Protein AF-0000000085124457 (afdb_homodimer)

Foldseek 3Di:
DADPLNVLQVLLLVLVVLVLLLLVLVLLLLVVVLVDDFPDQLNDNQLSLLSNLQSLQLGNLVLLLLCLVVLQLVVVVQDDPLLVVLLVVLSVLSVVLNVQQNVQSSNPQFPPADRHTHDLVSLVSNLVSLVSSLVSLVRRQVSDPDRDPVSVVVSVVSVCVSVLSSQQSDPPRHCRVVPVVDDALLNVLVVLLVCLVSLVSLLCSQFDDGADAPPVVLSVVLVVVSVVQVVCCVPPHGDDLVSSLVSLVSSVSVVVRSVVSLVRGDGDDLLSVLQVLLVVLSVQLSVVSNVCSPPVCVLLPPPALLCCLNPVLSNSSNSRSSSLSNCCVSHVLSPDVLLVCQQVQLSVLLSVLSNVLSCVVSVNDPDDNSVSSVSNSVSSVSNSVSSCSSDDCPPPADPLLVLLVVLLVCQQVVLVCCLGPVSPVQVVVPFDDDPDCVNVVSVVSNVLNVLSVVLNVPVVCNQVSVVVSLVVLQVQLVVLVVCPVVVVGHVVSPVSSVVSNVSSVVCVVPPDDDDDDDDD/DADPLNVLQVLLLVLVVLVLLLLVLVLLLLVVVLVDDFPFQLNDNQLSLLSNLQSLQLGNLVLLLLCLVVLLLVVVVQDDPLLVVLLVVLSVLSVVLNVQQNVQSSNPQFPPADRHTGDLVSLVSNLVSLVSSLVSLVRRQVRDPDRDPVSVVVNVCSVCVSVLSSQQSDPPRHCRVVPVVDDALLNLLVVLLVCLVSLVSLLCSFFDDGADAPPVVLSVVLVVVSVVQVVCCVPPHGDDLVSSLVSLVSSVSVVVRSVVSLVRGDGDDLLSVLQVLLVVLSVQLSVVSNVCSPVVCVLLPPPALLCCLNPVLSNSSNSVSSSLSNCCVSHVLSPDVLLVCQQVQLSVLLSVLSNVLSCCVSVNDPDDNSVSSVSNSVSSVSNSVSSCSSDDCPPPDDPLLVLLVVLLVCQQVVLVCCLGPVSPVQVVVPFDDDPDCVNVVSVVSNVLSVLSVVLNVPVVCNQVSVVVSLVVLQVQLVVLVVCPVVVVGHVVSVVSSVVSNVSSVVCVVPPDDDDDDDDD

Nearest PDB structures (foldseek):
  8snh-assembly1_E  TM=7.209E-01  e=6.361E-06  Pseudomonas aeruginosa
  3mk7-assembly3_G  TM=6.922E-01  e=1.191E-04  Stutzerimonas stutzeri
  4gp5-assembly1_A  TM=6.701E-01  e=1.174E-03  Thermus thermophilus HB8
  4g7s-assembly1_A  TM=6.364E-01  e=7.548E-04  Thermus thermophilus HB8
  4faa-assembly1_A  TM=6.433E-01  e=1.041E-03  Thermus thermophilus HB8

Radius of gyration: 37.59 Å; Cα contacts (8 Å, |Δi|>4): 1380; chains: 2; bounding box: 58×118×83 Å

pLDDT: mean 90.74, std 9.69, range [40.03, 98.62]

Sequence (1040 aa):
MLSFNTFVNRQFKISLIFLFLALFFGILYSINLLGYSINSTTLLPSNIRSLHISLILYGFVPLMLSYLPFLIINKDGVQSEKGLHYLNLYTIFWYIFLVFMISSLLFGNTRGLAFYDFPYELNFILAIAGVFYIIALYKYIKAYEIIPLWIKVCLWVVVIAPFALLILMNPVIGQVESTISGPHGDNTLGMSLALIPIYYLIIKLLNVGTFKARWNILWIIPTIFYFGSVLYRTFVGHLTYDQEWFFQWLTFLYIPILYRWYKDAQIETFAQKALLISILAFLFVDVEGNILFIPEFRWLFHRNDLIVAHAHVAMGIGVFFMVIAMFVSYVKELKKLSFYILYLSGLLGIFTVLSISGFIEANVIHGNIDFLWALRSMFGVLTFSSLFTFISCKFELTNLQKYNLFGVLADGLGGVFLILLASFIYPLLGFSFTGTYEYIVFAFVSTTGIIHYFALRYKEHEQILTKITVTTRVIISSVFFALFYNKTLGIEALMISLFDVTFASIFLLFFYKENFLCQKMLSFNTFVNRQFKISLIFLFLALFFGILYSINLLGYSINSTTLLPSNIRSLHISLILYGFVPLMLSYLPFLIINKDGVQSEKGLHYLNLYTIFWYIFLVFMISSLLFGNTRGLAFYDFPYELNFILAIAGVFYIIALYKYIKAYEIIPLWIKVCLWVVVIAPFALLILMNPVIGQVESTISGPHGDNTLGMSLALIPIYYLIIKLLNVGTFKARWNILWIIPTIFYFGSVLYRTFVGHLTYDQEWFFQWLTFLYIPILYRWYKDAQIETFAQKALLISILAFLFVDVEGNILFIPEFRWLFHRNDLIVAHAHVAMGIGVFFMVIAMFVSYVKELKKLSFYILYLSGLLGIFTVLSISGFIEANVIHGNIDFLWALRSMFGVLTFSSLFTFISCKFELTNLQKYNLFGVLADGLGGVFLILLASFIYPLLGFSFTGTYEYIVFAFVSTTGIIHYFALRYKEHEQILTKITVTTRVIISSVFFALFYNKTLGIEALMISLFDVTFASIFLLFFYKENFLCQK

InterPro domains:
  IPR036927 Cytochrome c oxidase-like, subunit I superfamily [G3DSA:1.20.210.10] (5-396)
  IPR036927 Cytochrome c oxidase-like, subunit I superfamily [SSF81442] (12-396)

Solvent-accessible surface area (backbone atoms only — not comparable to full-atom values): 53038 Å² total; per-residue (Å²): 105,43,34,71,61,56,46,51,36,49,52,50,58,58,35,44,52,38,42,51,48,19,47,50,31,40,39,53,34,46,41,36,74,74,70,52,76,63,78,20,79,34,50,32,64,69,25,28,46,49,41,19,52,38,25,56,64,61,27,32,52,49,54,57,48,67,43,50,68,58,53,40,42,44,71,74,67,54,75,42,62,68,16,51,51,28,41,48,49,17,51,50,33,44,50,51,33,49,50,33,45,52,36,18,21,35,55,59,31,59,69,82,45,93,81,62,26,51,60,61,76,52,48,55,41,44,27,51,17,39,50,28,42,46,51,14,49,50,45,42,52,69,59,42,90,70,78,52,69,70,56,60,59,48,49,59,57,54,65,44,41,38,58,48,48,57,48,37,56,26,82,84,80,13,53,58,69,55,54,74,79,54,83,62,68,64,46,61,41,50,54,52,55,61,45,49,63,51,51,52,51,49,48,46,55,52,22,68,73,86,74,77,87,68,66,60,64,42,58,49,51,46,50,54,50,49,54,47,48,54,50,37,47,71,74,73,40,82,77,49,71,68,54,27,48,51,49,44,55,43,55,59,38,48,53,60,40,53,50,49,54,56,68,72,44,51,49,58,68,63,34,40,52,29,38,47,53,14,51,52,27,45,50,49,36,53,51,50,56,48,46,51,67,36,74,90,48,28,70,58,50,61,92,43,39,29,40,49,20,50,48,49,48,27,44,48,50,12,55,46,24,47,43,49,29,72,40,36,88,55,31,76,66,62,72,38,64,66,38,54,52,32,34,47,51,10,51,50,44,30,33,50,34,28,38,53,40,11,36,31,75,54,64,74,43,86,76,64,56,67,60,35,49,52,50,31,37,52,20,42,52,41,30,53,55,25,62,56,66,73,59,80,84,76,78,82,65,53,72,67,43,47,53,26,49,49,35,22,51,57,26,21,50,38,14,52,48,40,57,47,37,35,72,40,49,30,56,74,74,70,42,88,77,86,77,52,46,55,50,55,41,24,48,51,36,22,42,50,5,49,40,23,45,46,23,62,71,37,67,94,45,22,66,63,38,48,49,50,49,34,54,43,26,48,56,48,19,20,47,29,40,20,34,25,75,54,63,69,40,57,70,67,29,43,53,50,16,53,50,30,44,51,56,33,48,50,42,56,74,72,64,61,70,76,61,59,40,69,87,129,104,45,34,72,61,57,46,50,37,49,52,50,58,58,35,44,52,38,42,51,48,21,47,51,29,41,39,51,34,45,42,36,76,74,70,50,76,61,81,20,78,35,50,33,63,69,26,29,45,49,42,18,52,41,25,55,66,60,26,33,52,50,54,58,49,67,43,51,66,60,54,40,40,45,71,73,66,54,75,43,63,68,17,48,51,28,42,48,50,15,52,50,33,42,50,51,34,49,50,35,45,51,35,19,22,35,55,58,32,60,69,82,46,93,82,63,26,52,61,62,74,53,47,56,42,43,27,53,16,40,51,28,41,46,53,13,48,50,46,43,52,68,61,43,92,71,77,52,69,70,54,57,58,48,48,59,55,52,67,46,41,37,57,48,49,58,47,38,58,26,82,83,80,12,53,58,70,54,53,75,78,55,83,62,69,63,47,61,42,51,55,52,55,62,45,49,62,51,51,49,51,49,49,47,56,52,22,71,72,87,74,79,88,70,66,60,63,42,58,49,52,46,48,53,52,50,53,47,49,53,49,39,47,73,75,73,40,83,78,50,72,68,53,28,49,51,48,44,56,43,54,59,37,49,54,61,40,53,50,50,56,57,68,73,43,52,51,58,66,66,34,40,52,30,39,47,52,13,52,51,27,46,49,48,38,55,53,49,57,48,48,52,66,36,74,90,47,28,70,58,48,62,92,42,40,30,41,48,20,48,48,50,47,28,45,47,49,13,55,47,23,48,42,50,29,72,41,36,89,54,32,75,64,62,72,39,66,69,38,53,52,32,34,47,51,11,51,50,44,29,34,49,35,27,38,53,40,11,36,32,75,55,65,74,45,89,75,62,55,68,58,36,50,52,50,31,38,53,19,41,50,40,29,53,54,25,61,56,66,73,59,81,84,77,80,82,64,53,72,69,44,48,54,26,50,49,36,24,51,57,27,22,50,38,13,52,46,41,57,48,37,36,73,39,49,30,57,74,74,70,42,89,75,86,76,52,48,56,51,56,42,25,48,50,37,21,43,50,6,48,41,23,45,47,23,63,71,36,67,94,44,23,68,64,38,48,48,49,50,34,54,42,26,49,54,48,19,19,48,29,40,20,35,27,74,54,63,67,39,57,69,68,27,44,51,52,16,53,50,30,44,49,57,33,47,50,42,55,75,72,61,60,71,77,61,58,40,72,86,128

Secondary structure (DSSP, 8-state):
-B-HHHHHHHHHHHHHHHHHHHHHHHHHHHHHHTT-----SS--HHHHHHHHHHHHHHSHHHHHHTTHHHHHHHHTT---HHHHHHHHHHHHHHHHHHHHHHHHHHTT-----SS--S-TTHHHHHHHHHHHHHHHHHHHHTT-SS--HHHHHHHHHHHHHHHHHHHHT-TTT-SGGGGGG---TTHHHHHHHHHHHHHHHHHHHHSSS------THHHHHHHHHHHHHHHHHHHT-PPPHHHHHHHHHGGGGHHHHHHHHHHH----HHHHHHHHHHHHHHHHHHHHHHHTTSHHHHGGGSSSHHHIIIIIIHHHHHHHHHHHHHHTTT-GGGG-HHHHHHHHHHHHHHHHHHHHHHHHHTTSS---HHHHHHHHHHHHHHHHHGGGGG--------HHHHHHHHHIIIIIIHHHHHHHHHHHHHHHHT----SSHHHHHHHHHHHHHHHHHHHHH-GGGHHHHHHHHHHHHHHHHHHHHHHHHTTSS-HHHHHHHHHHHHHHHHHHHHT----B----/-B-HHHHHHHHHHHHHHHHHHHHHHHHHHHHHHTT-----SS--HHHHHHHHHHHHHHSHHHHHHTTHHHHHHHHTT---HHHHHHHHHHHHHHHHHHHHHHHHHHTT-----SS--S-TTHHHHHHHHHHHHHHHHHHHHTT-SS--HHHHHHHHHHHHHHHHHHHHT-TTT-SGGGGGG---TTHHHHHHHHHHHHHHHHHHHHSSS------THHHHHHHHHHHHHHHHHHHT-PPPHHHHHHHHHGGGGHHHHHHHHHHH----HHHHHHHHHHHHHHHHHHHHHHHTTSHHHHGGGSSSHHHIIIIIIHHHHHHHHHHHHHHTTT-GGGG-HHHHHHHHHHHHHHHHHHHHHHHHHTTSS---HHHHHHHHHHHHHHHHHGGGGG--------HHHHHHHHHIIIIIIHHHHHHHHHHHHHHHHT----SSHHHHHHHHHHHHHHHHHHHHH-GGGHHHHHHHHHHHHHHHHHHHHHHHHTTSS-HHHHHHHHHHHHHHHHHHHHT----B----

Structure (mmCIF, N/CA/C/O backbone):
data_AF-0000000085124457-model_v1
#
loop_
_entity.id
_entity.type
_entity.pdbx_description
1 polymer 'Cytochrome c oxidase subunit I'
#
loop_
_atom_site.group_PDB
_atom_site.id
_atom_site.type_symbol
_atom_site.label_atom_id
_atom_site.label_alt_id
_atom_site.label_comp_id
_atom_site.label_asym_id
_atom_site.label_entity_id
_atom_site.label_seq_id
_atom_site.pdbx_PDB_ins_code
_atom_site.Cartn_x
_atom_site.Cartn_y
_atom_site.Cartn_z
_atom_site.occupancy
_atom_site.B_iso_or_equiv
_atom_site.auth_seq_id
_atom_site.auth_comp_id
_atom_site.auth_asym_id
_atom_site.auth_atom_id
_atom_site.pdbx_PDB_model_num
ATOM 1 N N . MET A 1 1 ? -24.641 11.625 5.164 1 53.12 1 MET A N 1
ATOM 2 C CA . MET A 1 1 ? -24.688 13 4.668 1 53.12 1 MET A CA 1
ATOM 3 C C . MET A 1 1 ? -24.062 13.961 5.668 1 53.12 1 MET A C 1
ATOM 5 O O . MET A 1 1 ? -24.312 13.867 6.871 1 53.12 1 MET A O 1
ATOM 9 N N . LEU A 1 2 ? -23 14.68 5.23 1 69.75 2 LEU A N 1
ATOM 10 C CA . LEU A 1 2 ? -22.188 15.461 6.152 1 69.75 2 LEU A CA 1
ATOM 11 C C . LEU A 1 2 ? -22.719 16.875 6.285 1 69.75 2 LEU A C 1
ATOM 13 O O . LEU A 1 2 ? -22.844 17.594 5.289 1 69.75 2 LEU A O 1
ATOM 17 N N . SER A 1 3 ? -23.391 17.219 7.418 1 86.25 3 SER A N 1
ATOM 18 C CA . SER A 1 3 ? -23.766 18.594 7.75 1 86.25 3 SER A CA 1
ATOM 19 C C . SER A 1 3 ? -22.531 19.453 8.008 1 86.25 3 SER A C 1
ATOM 21 O O . SER A 1 3 ? -21.422 18.922 8.156 1 86.25 3 SER A O 1
ATOM 23 N N . PHE A 1 4 ? -22.688 20.75 7.906 1 92.19 4 PHE A N 1
ATOM 24 C CA . PHE A 1 4 ? -21.594 21.672 8.164 1 92.19 4 PHE A CA 1
ATOM 25 C C . PHE A 1 4 ? -20.969 21.422 9.539 1 92.19 4 PHE A C 1
ATOM 27 O O . PHE A 1 4 ? -19.75 21.375 9.68 1 92.19 4 PHE A O 1
ATOM 34 N N . ASN A 1 5 ? -21.797 21.172 10.484 1 91.81 5 ASN A N 1
ATOM 35 C CA . ASN A 1 5 ? -21.328 20.953 11.844 1 91.81 5 ASN A CA 1
ATOM 36 C C . ASN A 1 5 ? -20.484 19.688 11.953 1 91.81 5 ASN A C 1
ATOM 38 O O . ASN A 1 5 ? -19.438 19.672 12.602 1 91.81 5 ASN A O 1
ATOM 42 N N . THR A 1 6 ? -20.953 18.703 11.312 1 91.94 6 THR A N 1
ATOM 43 C CA . THR A 1 6 ? -20.219 17.438 11.336 1 91.94 6 THR A CA 1
ATOM 44 C C . THR A 1 6 ? -18.906 17.562 10.555 1 91.94 6 THR A C 1
ATOM 46 O O . THR A 1 6 ? -17.906 16.969 10.914 1 91.94 6 THR A O 1
ATOM 49 N N . PHE A 1 7 ? -18.969 18.297 9.5 1 93.56 7 PHE A N 1
ATOM 50 C CA . PHE A 1 7 ? -17.797 18.562 8.688 1 93.56 7 PHE A CA 1
ATOM 51 C C . PHE A 1 7 ? -16.719 19.281 9.5 1 93.56 7 PHE A C 1
ATOM 53 O O . PHE A 1 7 ? -15.562 18.859 9.523 1 93.56 7 PHE A O 1
ATOM 60 N N . VAL A 1 8 ? -17.094 20.297 10.18 1 95.56 8 VAL A N 1
ATOM 61 C CA . VAL A 1 8 ? -16.172 21.125 10.953 1 95.56 8 VAL A CA 1
ATOM 62 C C . VAL A 1 8 ? -15.602 20.297 12.102 1 95.56 8 VAL A C 1
ATOM 64 O O . VAL A 1 8 ? -14.398 20.359 12.375 1 95.56 8 VAL A O 1
ATOM 67 N N . ASN A 1 9 ? -16.422 19.562 12.758 1 94.81 9 ASN A N 1
ATOM 68 C CA . ASN A 1 9 ? -15.961 18.719 13.859 1 94.81 9 ASN A CA 1
ATOM 69 C C . ASN A 1 9 ? -14.922 17.703 13.383 1 94.81 9 ASN A C 1
ATOM 71 O O . ASN A 1 9 ? -13.906 17.5 14.047 1 94.81 9 ASN A O 1
ATOM 75 N N . ARG A 1 10 ? -15.18 17.172 12.242 1 92.81 10 ARG A N 1
ATOM 76 C CA . ARG A 1 10 ? -14.273 16.172 11.68 1 92.81 10 ARG A CA 1
ATOM 77 C C . ARG A 1 10 ? -12.938 16.812 11.297 1 92.81 10 ARG A C 1
ATOM 79 O O . ARG A 1 10 ? -11.875 16.266 11.617 1 92.81 10 ARG A O 1
ATOM 86 N N . GLN A 1 11 ? -13.008 17.891 10.641 1 95.94 11 GLN A N 1
ATOM 87 C CA . GLN A 1 11 ? -11.781 18.547 10.188 1 95.94 11 GLN A CA 1
ATOM 88 C C . GLN A 1 11 ? -10.969 19.062 11.367 1 95.94 11 GLN A C 1
ATOM 90 O O . GLN A 1 11 ? -9.734 19.078 11.328 1 95.94 11 GLN A O 1
ATOM 95 N N . PHE A 1 12 ? -11.656 19.484 12.406 1 96.56 12 PHE A N 1
ATOM 96 C CA . PHE A 1 12 ? -10.961 19.906 13.617 1 96.56 12 PHE A CA 1
ATOM 97 C C . PHE A 1 12 ? -10.164 18.75 14.211 1 96.56 12 PHE A C 1
ATOM 99 O O . PHE A 1 12 ? -8.992 18.906 14.555 1 96.56 12 PHE A O 1
ATOM 106 N N . LYS A 1 13 ? -10.75 17.672 14.258 1 93.81 13 LYS A N 1
ATOM 107 C CA . LYS A 1 13 ? -10.102 16.5 14.852 1 93.81 13 LYS A CA 1
ATOM 108 C C . LYS A 1 13 ? -8.945 16.016 13.992 1 93.81 13 LYS A C 1
ATOM 110 O O . LYS A 1 13 ? -7.898 15.625 14.516 1 93.81 13 LYS A O 1
ATOM 115 N N . ILE A 1 14 ? -9.086 16.062 12.719 1 93.94 14 ILE A N 1
ATOM 116 C CA . ILE A 1 14 ? -8 15.68 11.82 1 93.94 14 ILE A CA 1
ATOM 117 C C . ILE A 1 14 ? -6.844 16.656 11.961 1 93.94 14 ILE A C 1
ATOM 119 O O . ILE A 1 14 ? -5.68 16.25 12.023 1 93.94 14 ILE A O 1
ATOM 123 N N . SER A 1 15 ? -7.18 17.859 12.07 1 96.69 15 SER A N 1
ATOM 124 C CA . SER A 1 15 ? -6.16 18.891 12.156 1 96.69 15 SER A CA 1
ATOM 125 C C . SER A 1 15 ? -5.391 18.812 13.477 1 96.69 15 SER A C 1
ATOM 127 O O . SER A 1 15 ? -4.262 19.297 13.57 1 96.69 15 SER A O 1
ATOM 129 N N . LEU A 1 16 ? -5.965 18.203 14.461 1 96.38 16 LEU A N 1
ATOM 130 C CA . LEU A 1 16 ? -5.297 18.031 15.742 1 96.38 16 LEU A CA 1
ATOM 131 C C . LEU A 1 16 ? -4.039 17.188 15.602 1 96.38 16 LEU A C 1
ATOM 133 O O . LEU A 1 16 ? -3.111 17.297 16.406 1 96.38 16 LEU A O 1
ATOM 137 N N . ILE A 1 17 ? -3.988 16.453 14.555 1 95.31 17 ILE A N 1
ATOM 138 C CA . ILE A 1 17 ? -2.811 15.625 14.297 1 95.31 17 ILE A CA 1
ATOM 139 C C . ILE A 1 17 ? -1.599 16.516 14.055 1 95.31 17 ILE A C 1
ATOM 141 O O . ILE A 1 17 ? -0.495 16.219 14.516 1 95.31 17 ILE A O 1
ATOM 145 N N . PHE A 1 18 ? -1.811 17.562 13.398 1 97.5 18 PHE A N 1
ATOM 146 C CA . PHE A 1 18 ? -0.708 18.453 13.07 1 97.5 18 PHE A CA 1
ATOM 147 C C . PHE A 1 18 ? -0.286 19.266 14.289 1 97.5 18 PHE A C 1
ATOM 149 O O . PHE A 1 18 ? 0.886 19.625 14.43 1 97.5 18 PHE A O 1
ATOM 156 N N . LEU A 1 19 ? -1.251 19.516 15.172 1 97.44 19 LEU A N 1
ATOM 157 C CA . LEU A 1 19 ? -0.875 20.125 16.453 1 97.44 19 LEU A CA 1
ATOM 158 C C . LEU A 1 19 ? -0.074 19.141 17.297 1 97.44 19 LEU A C 1
ATOM 160 O O . LEU A 1 19 ? 0.899 19.531 17.953 1 97.44 19 LEU A O 1
ATOM 164 N N . PHE A 1 20 ? -0.492 17.953 17.266 1 97.12 20 PHE A N 1
ATOM 165 C CA . PHE A 1 20 ? 0.215 16.891 17.969 1 97.12 20 PHE A CA 1
ATOM 166 C C . PHE A 1 20 ? 1.663 16.797 17.5 1 97.12 20 PHE A C 1
ATOM 168 O O . PHE A 1 20 ? 2.584 16.766 18.328 1 97.12 20 PHE A O 1
ATOM 175 N N . LEU A 1 21 ? 1.821 16.844 16.25 1 97.69 21 LEU A N 1
ATOM 176 C CA . LEU A 1 21 ? 3.162 16.734 15.68 1 97.69 21 LEU A CA 1
ATOM 177 C C . LEU A 1 21 ? 3.988 17.969 16.016 1 97.69 21 LEU A C 1
ATOM 179 O O . LEU A 1 21 ? 5.176 17.859 16.328 1 97.69 21 LEU A O 1
ATOM 183 N N . ALA A 1 22 ? 3.369 19.094 15.969 1 97.62 22 ALA A N 1
ATOM 184 C CA . ALA A 1 22 ? 4.062 20.344 16.297 1 97.62 22 ALA A CA 1
ATOM 185 C C . ALA A 1 22 ? 4.598 20.312 17.719 1 97.62 22 ALA A C 1
ATOM 187 O O . ALA A 1 22 ? 5.758 20.656 17.969 1 97.62 22 ALA A O 1
ATOM 188 N N . LEU A 1 23 ? 3.791 19.891 18.609 1 97.56 23 LEU A N 1
ATOM 189 C CA . LEU A 1 23 ? 4.199 19.828 20.016 1 97.56 23 LEU A CA 1
ATOM 190 C C . LEU A 1 23 ? 5.234 18.734 20.234 1 97.56 23 LEU A C 1
ATOM 192 O O . LEU A 1 23 ? 6.172 18.906 21.016 1 97.56 23 LEU A O 1
ATOM 196 N N . PHE A 1 24 ? 5.082 17.688 19.562 1 97.19 24 PHE A N 1
ATOM 197 C CA . PHE A 1 24 ? 6.027 16.578 19.672 1 97.19 24 PHE A CA 1
ATOM 198 C C . PHE A 1 24 ? 7.426 17.016 19.25 1 97.19 24 PHE A C 1
ATOM 200 O O . PHE A 1 24 ? 8.391 16.812 19.984 1 97.19 24 PHE A O 1
ATOM 207 N N . PHE A 1 25 ? 7.504 17.641 18.109 1 97.44 25 PHE A N 1
ATOM 208 C CA . PHE A 1 25 ? 8.805 18.094 17.625 1 97.44 25 PHE A CA 1
ATOM 209 C C . PHE A 1 25 ? 9.328 19.25 18.453 1 97.44 25 PHE A C 1
ATOM 211 O O . PHE A 1 25 ? 10.539 19.453 18.562 1 97.44 25 PHE A O 1
ATOM 218 N N . GLY A 1 26 ? 8.422 20.031 19.031 1 97 26 GLY A N 1
ATOM 219 C CA . GLY A 1 26 ? 8.844 21.062 19.953 1 97 26 GLY A CA 1
ATOM 220 C C . GLY A 1 26 ? 9.531 20.516 21.188 1 97 26 GLY A C 1
ATOM 221 O O . GLY A 1 26 ? 10.555 21.047 21.625 1 97 26 GLY A O 1
ATOM 222 N N . ILE A 1 27 ? 9 19.469 21.719 1 97.19 27 ILE A N 1
ATOM 223 C CA . ILE A 1 27 ? 9.586 18.828 22.875 1 97.19 27 ILE A CA 1
ATOM 224 C C . ILE A 1 27 ? 10.945 18.234 22.516 1 97.19 27 ILE A C 1
ATOM 226 O O . ILE A 1 27 ? 11.922 18.391 23.266 1 97.19 27 ILE A O 1
ATOM 230 N N . LEU A 1 28 ? 10.969 17.641 21.359 1 96.88 28 LEU A N 1
ATOM 231 C CA . LEU A 1 28 ? 12.227 17.047 20.906 1 96.88 28 LEU A CA 1
ATOM 232 C C . LEU A 1 28 ? 13.297 18.125 20.75 1 96.88 28 LEU A C 1
ATOM 234 O O . LEU A 1 28 ? 14.461 17.906 21.109 1 96.88 28 LEU A O 1
ATOM 238 N N . TYR A 1 29 ? 12.93 19.203 20.234 1 95.81 29 TYR A N 1
ATOM 239 C CA . TYR A 1 29 ? 13.875 20.297 20.062 1 95.81 29 TYR A CA 1
ATOM 240 C C . TYR A 1 29 ? 14.344 20.828 21.406 1 95.81 29 TYR A C 1
ATOM 242 O O . TYR A 1 29 ? 15.523 21.141 21.594 1 95.81 29 TYR A O 1
ATOM 250 N N . SER A 1 30 ? 13.422 20.938 22.312 1 96 30 SER A N 1
ATOM 251 C CA . SER A 1 30 ? 13.773 21.391 23.656 1 96 30 SER A CA 1
ATOM 252 C C . SER A 1 30 ? 14.781 20.453 24.312 1 96 30 SER A C 1
ATOM 254 O O . SER A 1 30 ? 15.711 20.906 24.984 1 96 30 SER A O 1
ATOM 256 N N . ILE A 1 31 ? 14.633 19.25 24.078 1 96 31 ILE A N 1
ATOM 257 C CA . ILE A 1 31 ? 15.547 18.25 24.625 1 96 31 ILE A CA 1
ATOM 258 C C . ILE A 1 31 ? 16.906 18.359 23.922 1 96 31 ILE A C 1
ATOM 260 O O . ILE A 1 31 ? 17.953 18.203 24.562 1 96 31 ILE A O 1
ATOM 264 N N . ASN A 1 32 ? 16.828 18.656 22.688 1 95.75 32 ASN A N 1
ATOM 265 C CA . ASN A 1 32 ? 18.078 18.859 21.938 1 95.75 32 ASN A CA 1
ATOM 266 C C . ASN A 1 32 ? 18.875 20.047 22.484 1 95.75 32 ASN A C 1
ATOM 268 O O . ASN A 1 32 ? 20.109 20 22.516 1 95.75 32 ASN A O 1
ATOM 272 N N . LEU A 1 33 ? 18.203 21.031 22.875 1 93.06 33 LEU A N 1
ATOM 273 C CA . LEU A 1 33 ? 18.859 22.203 23.406 1 93.06 33 LEU A CA 1
ATOM 274 C C . LEU A 1 33 ? 19.547 21.891 24.75 1 93.06 33 LEU A C 1
ATOM 276 O O . LEU A 1 33 ? 20.469 22.594 25.156 1 93.06 33 LEU A O 1
ATOM 280 N N . LEU A 1 34 ? 19.125 20.859 25.406 1 95.06 34 LEU A N 1
ATOM 281 C CA . LEU A 1 34 ? 19.734 20.406 26.656 1 95.06 34 LEU A CA 1
ATOM 282 C C . LEU A 1 34 ? 20.984 19.578 26.375 1 95.06 34 LEU A C 1
ATOM 284 O O . LEU A 1 34 ? 21.719 19.203 27.297 1 95.06 34 LEU A O 1
ATOM 288 N N . GLY A 1 35 ? 21.219 19.25 25.109 1 93.88 35 GLY A N 1
ATOM 289 C CA . GLY A 1 35 ? 22.422 18.531 24.734 1 93.88 35 GLY A CA 1
ATOM 290 C C . GLY A 1 35 ? 22.156 17.078 24.375 1 93.88 35 GLY A C 1
ATOM 291 O O . GLY A 1 35 ? 23.094 16.328 24.047 1 93.88 35 GLY A O 1
ATOM 292 N N . TYR A 1 36 ? 20.938 16.703 24.469 1 93.56 36 TYR A N 1
ATOM 293 C CA . TYR A 1 36 ? 20.594 15.32 24.156 1 93.56 36 TYR A CA 1
ATOM 294 C C . TYR A 1 36 ? 20.062 15.203 22.719 1 93.56 36 TYR A C 1
ATOM 296 O O . TYR A 1 36 ? 19.125 15.898 22.344 1 93.56 36 TYR A O 1
ATOM 304 N N . SER A 1 37 ? 20.75 14.492 21.875 1 92.5 37 SER A N 1
ATOM 305 C CA . SER A 1 37 ? 20.297 14.297 20.5 1 92.5 37 SER A CA 1
ATOM 306 C C . SER A 1 37 ? 20.578 12.875 20.031 1 92.5 37 SER A C 1
ATOM 308 O O . SER A 1 37 ? 21.531 12.234 20.484 1 92.5 37 SER A O 1
ATOM 310 N N . ILE A 1 38 ? 19.625 12.414 19.266 1 89.94 38 ILE A N 1
ATOM 311 C CA . ILE A 1 38 ? 19.828 11.125 18.625 1 89.94 38 ILE A CA 1
ATOM 312 C C . ILE A 1 38 ? 20.5 11.328 17.266 1 89.94 38 ILE A C 1
ATOM 314 O O . ILE A 1 38 ? 20.125 12.219 16.5 1 89.94 38 ILE A O 1
ATOM 318 N N . ASN A 1 39 ? 21.469 10.547 17.047 1 89.56 39 ASN A N 1
ATOM 319 C CA . ASN A 1 39 ? 22.219 10.672 15.789 1 89.56 39 ASN A CA 1
ATOM 320 C C . ASN A 1 39 ? 21.453 10.055 14.625 1 89.56 39 ASN A C 1
ATOM 322 O O . ASN A 1 39 ? 21.844 9 14.117 1 89.56 39 ASN A O 1
ATOM 326 N N . SER A 1 40 ? 20.406 10.664 14.25 1 93.62 40 SER A N 1
ATOM 327 C CA . SER A 1 40 ? 19.609 10.273 13.102 1 93.62 40 SER A CA 1
ATOM 328 C C . SER A 1 40 ? 19.594 11.352 12.031 1 93.62 40 SER A C 1
ATOM 330 O O . SER A 1 40 ? 19.578 12.547 12.344 1 93.62 40 SER A O 1
ATOM 332 N N . THR A 1 41 ? 19.547 10.836 10.805 1 93.12 41 THR A N 1
ATOM 333 C CA . THR A 1 41 ? 19.609 11.766 9.688 1 93.12 41 THR A CA 1
ATOM 334 C C . THR A 1 41 ? 18.359 12.625 9.609 1 93.12 41 THR A C 1
ATOM 336 O O . THR A 1 41 ? 18.391 13.766 9.148 1 93.12 41 THR A O 1
ATOM 339 N N . THR A 1 42 ? 17.25 12.094 10.078 1 95.12 42 THR A N 1
ATOM 340 C CA . THR A 1 42 ? 15.977 12.805 9.953 1 95.12 42 THR A CA 1
ATOM 341 C C . THR A 1 42 ? 15.68 13.602 11.219 1 95.12 42 THR A C 1
ATOM 343 O O . THR A 1 42 ? 14.859 14.523 11.195 1 95.12 42 THR A O 1
ATOM 346 N N . LEU A 1 43 ? 16.328 13.328 12.289 1 96 43 LEU A N 1
ATOM 347 C CA . LEU A 1 43 ? 16.047 13.992 13.555 1 96 43 LEU A CA 1
ATOM 348 C C . LEU A 1 43 ? 17.172 14.938 13.945 1 96 43 LEU A C 1
ATOM 350 O O . LEU A 1 43 ? 17.516 15.062 15.125 1 96 43 LEU A O 1
ATOM 354 N N . LEU A 1 44 ? 17.688 15.57 12.945 1 94.69 44 LEU A N 1
ATOM 355 C CA . LEU A 1 44 ? 18.672 16.609 13.203 1 94.69 44 LEU A CA 1
ATOM 356 C C . LEU A 1 44 ? 18.031 17.812 13.883 1 94.69 44 LEU A C 1
ATOM 358 O O . LEU A 1 44 ? 16.906 18.188 13.547 1 94.69 44 LEU A O 1
ATOM 362 N N . PRO A 1 45 ? 18.734 18.406 14.789 1 94.31 45 PRO A N 1
ATOM 363 C CA . PRO A 1 45 ? 18.156 19.547 15.523 1 94.31 45 PRO A CA 1
ATOM 364 C C . PRO A 1 45 ? 17.656 20.656 14.602 1 94.31 45 PRO A C 1
ATOM 366 O O . PRO A 1 45 ? 16.609 21.25 14.859 1 94.31 45 PRO A O 1
ATOM 369 N N . SER A 1 46 ? 18.344 20.938 13.586 1 92.5 46 SER A N 1
ATOM 370 C CA . SER A 1 46 ? 17.922 21.969 12.656 1 92.5 46 SER A CA 1
ATOM 371 C C . SER A 1 46 ? 16.594 21.609 11.984 1 92.5 46 SER A C 1
ATOM 373 O O . SER A 1 46 ? 15.727 22.469 11.828 1 92.5 46 SER A O 1
ATOM 375 N N . ASN A 1 47 ? 16.453 20.344 11.617 1 94.81 47 ASN A N 1
ATOM 376 C CA . ASN A 1 47 ? 15.227 19.891 10.992 1 94.81 47 ASN A CA 1
ATOM 377 C C . ASN A 1 47 ? 14.047 19.953 11.969 1 94.81 47 ASN A C 1
ATOM 379 O O . ASN A 1 47 ? 12.953 20.391 11.602 1 94.81 47 ASN A O 1
ATOM 383 N N . ILE A 1 48 ? 14.375 19.547 13.141 1 95.75 48 ILE A N 1
ATOM 384 C CA . ILE A 1 48 ? 13.344 19.469 14.172 1 95.75 48 ILE A CA 1
ATOM 385 C C . ILE A 1 48 ? 12.852 20.891 14.5 1 95.75 48 ILE A C 1
ATOM 387 O O . ILE A 1 48 ? 11.648 21.109 14.648 1 95.75 48 ILE A O 1
ATOM 391 N N . ARG A 1 49 ? 13.727 21.766 14.625 1 94.5 49 ARG A N 1
ATOM 392 C CA . ARG A 1 49 ? 13.375 23.156 14.867 1 94.5 49 ARG A CA 1
ATOM 393 C C . ARG A 1 49 ? 12.484 23.703 13.75 1 94.5 49 ARG A C 1
ATOM 395 O O . ARG A 1 49 ? 11.43 24.281 14.023 1 94.5 49 ARG A O 1
ATOM 402 N N . SER A 1 50 ? 12.891 23.5 12.578 1 95 50 SER A N 1
ATOM 403 C CA . SER A 1 50 ? 12.148 23.984 11.422 1 95 50 SER A CA 1
ATOM 404 C C . SER A 1 50 ? 10.758 23.359 11.352 1 95 50 SER A C 1
ATOM 406 O O . SER A 1 50 ? 9.781 24.031 11.016 1 95 50 SER A O 1
ATOM 408 N N . LEU A 1 51 ? 10.75 22.125 11.648 1 96.56 51 LEU A N 1
ATOM 409 C CA . LEU A 1 51 ? 9.477 21.406 11.617 1 96.56 51 LEU A CA 1
ATOM 410 C C . LEU A 1 51 ? 8.523 21.953 12.672 1 96.56 51 LEU A C 1
ATOM 412 O O . LEU A 1 51 ? 7.344 22.188 12.391 1 96.56 51 LEU A O 1
ATOM 416 N N . HIS A 1 52 ? 9.008 22.094 13.836 1 95.81 52 HIS A N 1
ATOM 417 C CA . HIS A 1 52 ? 8.188 22.625 14.922 1 95.81 52 HIS A CA 1
ATOM 418 C C . HIS A 1 52 ? 7.629 24 14.57 1 95.81 52 HIS A C 1
ATOM 420 O O . HIS A 1 52 ? 6.418 24.219 14.648 1 95.81 52 HIS A O 1
ATOM 426 N N . ILE A 1 53 ? 8.414 24.891 14.141 1 94 53 ILE A N 1
ATOM 427 C CA . ILE A 1 53 ? 8.023 26.266 13.836 1 94 53 ILE A CA 1
ATOM 428 C C . ILE A 1 53 ? 7.047 26.281 12.664 1 94 53 ILE A C 1
ATOM 430 O O . ILE A 1 53 ? 6.004 26.938 12.727 1 94 53 ILE A O 1
ATOM 434 N N . SER A 1 54 ? 7.359 25.516 11.68 1 95.88 54 SER A N 1
ATOM 435 C CA . SER A 1 54 ? 6.512 25.5 10.492 1 95.88 54 SER A CA 1
ATOM 436 C C . SER A 1 54 ? 5.141 24.906 10.797 1 95.88 54 SER A C 1
ATOM 438 O O . SER A 1 54 ? 4.129 25.375 10.273 1 95.88 54 SER A O 1
ATOM 440 N N . LEU A 1 55 ? 5.133 23.906 11.586 1 97.12 55 LEU A N 1
ATOM 441 C CA . LEU A 1 55 ? 3.857 23.297 11.93 1 97.12 55 LEU A CA 1
ATOM 442 C C . LEU A 1 55 ? 3.006 24.234 12.781 1 97.12 55 LEU A C 1
ATOM 444 O O . LEU A 1 55 ? 1.776 24.203 12.695 1 97.12 55 LEU A O 1
ATOM 448 N N . ILE A 1 56 ? 3.615 24.984 13.586 1 95.12 56 ILE A N 1
ATOM 449 C CA . ILE A 1 56 ? 2.881 25.969 14.383 1 95.12 56 ILE A CA 1
ATOM 450 C C . ILE A 1 56 ? 2.365 27.078 13.484 1 95.12 56 ILE A C 1
ATOM 452 O O . ILE A 1 56 ? 1.243 27.562 13.656 1 95.12 56 ILE A O 1
ATOM 456 N N . LEU A 1 57 ? 3.1 27.406 12.484 1 93.75 57 LEU A N 1
ATOM 457 C CA . LEU A 1 57 ? 2.787 28.562 11.656 1 93.75 57 LEU A CA 1
ATOM 458 C C . LEU A 1 57 ? 1.839 28.172 10.523 1 93.75 57 LEU A C 1
ATOM 460 O O . LEU A 1 57 ? 1.108 29.031 10.008 1 93.75 57 LEU A O 1
ATOM 464 N N . TYR A 1 58 ? 1.853 26.906 10.141 1 95.81 58 TYR A N 1
ATOM 465 C CA . TYR A 1 58 ? 1.056 26.531 8.977 1 95.81 58 TYR A CA 1
ATOM 466 C C . TYR A 1 58 ? 0.139 25.359 9.289 1 95.81 58 TYR A C 1
ATOM 468 O O . TYR A 1 58 ? -0.71 24.984 8.477 1 95.81 58 TYR A O 1
ATOM 476 N N . GLY A 1 59 ? 0.29 24.812 10.398 1 97 59 GLY A N 1
ATOM 477 C CA . GLY A 1 59 ? -0.449 23.609 10.734 1 97 59 GLY A CA 1
ATOM 478 C C . GLY A 1 59 ? -1.846 23.891 11.25 1 97 59 GLY A C 1
ATOM 479 O O . GLY A 1 59 ? -2.65 24.531 10.578 1 97 59 GLY A O 1
ATOM 480 N N . PHE A 1 60 ? -2.104 23.469 12.445 1 97.62 60 PHE A N 1
ATOM 481 C CA . PHE A 1 60 ? -3.432 23.453 13.039 1 97.62 60 PHE A CA 1
ATOM 482 C C . PHE A 1 60 ? -3.986 24.859 13.172 1 97.62 60 PHE A C 1
ATOM 484 O O . PHE A 1 60 ? -5.105 25.141 12.734 1 97.62 60 PHE A O 1
ATOM 491 N N . VAL A 1 61 ? -3.258 25.812 13.672 1 96.56 61 VAL A N 1
ATOM 492 C CA . VAL A 1 61 ? -3.762 27.125 14.078 1 96.56 61 VAL A CA 1
ATOM 493 C C . VAL A 1 61 ? -4.18 27.922 12.844 1 96.56 61 VAL A C 1
ATOM 495 O O . VAL A 1 61 ? -5.344 28.312 12.719 1 96.56 61 VAL A O 1
ATOM 498 N N . PRO A 1 62 ? -3.287 28.094 11.898 1 95.56 62 PRO A N 1
ATOM 499 C CA . PRO A 1 62 ? -3.713 28.875 10.734 1 95.56 62 PRO A CA 1
ATOM 500 C C . PRO A 1 62 ? -4.816 28.188 9.938 1 95.56 62 PRO A C 1
ATOM 502 O O . PRO A 1 62 ? -5.723 28.859 9.422 1 95.56 62 PRO A O 1
ATOM 505 N N . LEU A 1 63 ? -4.77 26.938 9.836 1 97.38 63 LEU A N 1
ATOM 506 C CA . LEU A 1 63 ? -5.801 26.219 9.094 1 97.38 63 LEU A CA 1
ATOM 507 C C . LEU A 1 63 ? -7.16 26.391 9.758 1 97.38 63 LEU A C 1
ATOM 509 O O . LEU A 1 63 ? -8.148 26.688 9.086 1 97.38 63 LEU A O 1
ATOM 513 N N . MET A 1 64 ? -7.238 26.188 11.016 1 97.81 64 MET A N 1
ATOM 514 C CA . MET A 1 64 ? -8.508 26.312 11.727 1 97.81 64 MET A CA 1
ATOM 515 C C . MET A 1 64 ? -8.977 27.766 11.75 1 97.81 64 MET A C 1
ATOM 517 O O . MET A 1 64 ? -10.18 28.031 11.688 1 97.81 64 MET A O 1
ATOM 521 N N . LEU A 1 65 ? -8.039 28.672 11.852 1 96.5 65 LEU A N 1
ATOM 522 C CA . LEU A 1 65 ? -8.391 30.094 11.828 1 96.5 65 LEU A CA 1
ATOM 523 C C . LEU A 1 65 ? -9.039 30.469 10.5 1 96.5 65 LEU A C 1
ATOM 525 O O . LEU A 1 65 ? -9.922 31.328 10.453 1 96.5 65 LEU A O 1
ATOM 529 N N . SER A 1 66 ? -8.688 29.828 9.461 1 94.81 66 SER A N 1
ATOM 530 C CA . SER A 1 66 ? -9.203 30.141 8.133 1 94.81 66 SER A CA 1
ATOM 531 C C . SER A 1 66 ? -10.68 29.766 8.008 1 94.81 66 SER A C 1
ATOM 533 O O . SER A 1 66 ? -11.352 30.188 7.07 1 94.81 66 SER A O 1
ATOM 535 N N . TYR A 1 67 ? -11.18 29.031 8.922 1 96.69 67 TYR A N 1
ATOM 536 C CA . TYR A 1 67 ? -12.578 28.625 8.891 1 96.69 67 TYR A CA 1
ATOM 537 C C . TYR A 1 67 ? -13.477 29.734 9.414 1 96.69 67 TYR A C 1
ATOM 539 O O . TYR A 1 67 ? -14.703 29.672 9.281 1 96.69 67 TYR A O 1
ATOM 547 N N . LEU A 1 68 ? -13.008 30.812 9.961 1 95.19 68 LEU A N 1
ATOM 548 C CA . LEU A 1 68 ? -13.734 31.859 10.672 1 95.19 68 LEU A CA 1
ATOM 549 C C . LEU A 1 68 ? -14.844 32.438 9.805 1 95.19 68 LEU A C 1
ATOM 551 O O . LEU A 1 68 ? -16 32.469 10.211 1 95.19 68 LEU A O 1
ATOM 555 N N . PRO A 1 69 ? -14.562 32.844 8.562 1 93 69 PRO A N 1
ATOM 556 C CA . PRO A 1 69 ? -15.648 33.406 7.746 1 93 69 PRO A CA 1
ATOM 557 C C . PRO A 1 69 ? -16.781 32.406 7.504 1 93 69 PRO A C 1
ATOM 559 O O . PRO A 1 69 ? -17.953 32.781 7.508 1 93 69 PRO A O 1
ATOM 562 N N . PHE A 1 70 ? -16.422 31.188 7.34 1 94.19 70 PHE A N 1
ATOM 563 C CA . PHE A 1 70 ? -17.422 30.172 7.031 1 94.19 70 PHE A CA 1
ATOM 564 C C . PHE A 1 70 ? -18.266 29.844 8.266 1 94.19 70 PHE A C 1
ATOM 566 O O . PHE A 1 70 ? -19.453 29.516 8.148 1 94.19 70 PHE A O 1
ATOM 573 N N . LEU A 1 71 ? -17.641 29.922 9.43 1 95.56 71 LEU A N 1
ATOM 574 C CA . LEU A 1 71 ? -18.391 29.734 10.664 1 95.56 71 LEU A CA 1
ATOM 575 C C . LEU A 1 71 ? -19.422 30.844 10.844 1 95.56 71 LEU A C 1
ATOM 577 O O . LEU A 1 71 ? -20.562 30.594 11.258 1 95.56 71 LEU A O 1
ATOM 581 N N . ILE A 1 72 ? -19.062 32.062 10.516 1 93.5 72 ILE A N 1
ATOM 582 C CA . ILE A 1 72 ? -19.969 33.188 10.625 1 93.5 72 ILE A CA 1
ATOM 583 C C . ILE A 1 72 ? -21.094 33.062 9.609 1 93.5 72 ILE A C 1
ATOM 585 O O . ILE A 1 72 ? -22.266 33.281 9.93 1 93.5 72 ILE A O 1
ATOM 589 N N . ILE A 1 73 ? -20.719 32.688 8.445 1 91.81 73 ILE A N 1
ATOM 590 C CA . ILE A 1 73 ? -21.719 32.531 7.391 1 91.81 73 ILE A CA 1
ATOM 591 C C . ILE A 1 73 ? -22.719 31.453 7.809 1 91.81 73 ILE A C 1
ATOM 593 O O . ILE A 1 73 ? -23.922 31.609 7.609 1 91.81 73 ILE A O 1
ATOM 597 N N . ASN A 1 74 ? -22.188 30.422 8.352 1 91.62 74 ASN A N 1
ATOM 598 C CA . ASN A 1 74 ? -23.062 29.359 8.844 1 91.62 74 ASN A CA 1
ATOM 599 C C . ASN A 1 74 ? -23.969 29.875 9.961 1 91.62 74 ASN A C 1
ATOM 601 O O . ASN A 1 74 ? -25.141 29.484 10.039 1 91.62 74 ASN A O 1
ATOM 605 N N . LYS A 1 75 ? -23.469 30.625 10.828 1 90.88 75 LYS A N 1
ATOM 606 C CA . LYS A 1 75 ? -24.266 31.219 11.906 1 90.88 75 LYS A CA 1
ATOM 607 C C . LYS A 1 75 ? -25.391 32.094 11.352 1 90.88 75 LYS A C 1
ATOM 609 O O . LYS A 1 75 ? -26.484 32.125 11.914 1 90.88 75 LYS A O 1
ATOM 614 N N . ASP A 1 76 ? -25.141 32.781 10.242 1 89.31 76 ASP A N 1
ATOM 615 C CA . ASP A 1 76 ? -26.141 33.625 9.602 1 89.31 76 ASP A CA 1
ATOM 616 C C . ASP A 1 76 ? -27.203 32.781 8.891 1 89.31 76 ASP A C 1
ATOM 618 O O . ASP A 1 76 ? -28.141 33.344 8.305 1 89.31 76 ASP A O 1
ATOM 622 N N . GLY A 1 77 ? -27 31.422 8.883 1 88.31 77 GLY A N 1
ATOM 623 C CA . GLY A 1 77 ? -28.016 30.531 8.328 1 88.31 77 GLY A CA 1
ATOM 624 C C . GLY A 1 77 ? -27.812 30.266 6.848 1 88.31 77 GLY A C 1
ATOM 625 O O . GLY A 1 77 ? -28.688 29.688 6.199 1 88.31 77 GLY A O 1
ATOM 626 N N . VAL A 1 78 ? -26.766 30.688 6.328 1 89.38 78 VAL A N 1
ATOM 627 C CA . VAL A 1 78 ? -26.5 30.5 4.902 1 89.38 78 VAL A CA 1
ATOM 628 C C . VAL A 1 78 ? -25.844 29.141 4.672 1 89.38 78 VAL A C 1
ATOM 630 O O . VAL A 1 78 ? -24.812 28.828 5.27 1 89.38 78 VAL A O 1
ATOM 633 N N . GLN A 1 79 ? -26.547 28.344 3.871 1 88.5 79 GLN A N 1
ATOM 634 C CA . GLN A 1 79 ? -26.031 27.016 3.568 1 88.5 79 GLN A CA 1
ATOM 635 C C . GLN A 1 79 ? -25.797 26.844 2.068 1 88.5 79 GLN A C 1
ATOM 637 O O . GLN A 1 79 ? -26.562 27.375 1.256 1 88.5 79 GLN A O 1
ATOM 642 N N . SER A 1 80 ? -24.719 26.203 1.76 1 90.38 80 SER A N 1
ATOM 643 C CA . SER A 1 80 ? -24.375 25.922 0.368 1 90.38 80 SER A CA 1
ATOM 644 C C . SER A 1 80 ? -23.641 24.594 0.237 1 90.38 80 SER A C 1
ATOM 646 O O . SER A 1 80 ? -22.531 24.453 0.743 1 90.38 80 SER A O 1
ATOM 648 N N . GLU A 1 81 ? -24.203 23.703 -0.532 1 90.25 81 GLU A N 1
ATOM 649 C CA . GLU A 1 81 ? -23.562 22.406 -0.748 1 90.25 81 GLU A CA 1
ATOM 650 C C . GLU A 1 81 ? -22.297 22.547 -1.568 1 90.25 81 GLU A C 1
ATOM 652 O O . GLU A 1 81 ? -21.281 21.906 -1.271 1 90.25 81 GLU A O 1
ATOM 657 N N . LYS A 1 82 ? -22.406 23.344 -2.584 1 90.56 82 LYS A N 1
ATOM 658 C CA . LYS A 1 82 ? -21.219 23.578 -3.414 1 90.56 82 LYS A CA 1
ATOM 659 C C . LYS A 1 82 ? -20.125 24.297 -2.627 1 90.56 82 LYS A C 1
ATOM 661 O O . LYS A 1 82 ? -18.938 24 -2.797 1 90.56 82 LYS A O 1
ATOM 666 N N . GLY A 1 83 ? -20.531 25.25 -1.814 1 92.75 83 GLY A N 1
ATOM 667 C CA . GLY A 1 83 ? -19.562 25.922 -0.959 1 92.75 83 GLY A CA 1
ATOM 668 C C . GLY A 1 83 ? -18.828 24.984 -0.021 1 92.75 83 GLY A C 1
ATOM 669 O O . GLY A 1 83 ? -17.609 25.062 0.14 1 92.75 83 GLY A O 1
ATOM 670 N N . LEU A 1 84 ? -19.594 24.078 0.503 1 94.19 84 LEU A N 1
ATOM 671 C CA . LEU A 1 84 ? -19.016 23.109 1.433 1 94.19 84 LEU A CA 1
ATOM 672 C C . LEU A 1 84 ? -18.078 22.156 0.707 1 94.19 84 LEU A C 1
ATOM 674 O O . LEU A 1 84 ? -17.062 21.75 1.256 1 94.19 84 LEU A O 1
ATOM 678 N N . HIS A 1 85 ? -18.438 21.797 -0.501 1 93.38 85 HIS A N 1
ATOM 679 C CA . HIS A 1 85 ? -17.578 20.938 -1.319 1 93.38 85 HIS A CA 1
ATOM 680 C C . HIS A 1 85 ? -16.219 21.578 -1.556 1 93.38 85 HIS A C 1
ATOM 682 O O . HIS A 1 85 ? -15.188 20.938 -1.349 1 93.38 85 HIS A O 1
ATOM 688 N N . TYR A 1 86 ? -16.234 22.797 -1.939 1 94.44 86 TYR A N 1
ATOM 689 C CA . TYR A 1 86 ? -14.969 23.469 -2.242 1 94.44 86 TYR A CA 1
ATOM 690 C C . TYR A 1 86 ? -14.203 23.781 -0.964 1 94.44 86 TYR A C 1
ATOM 692 O O . TYR A 1 86 ? -12.969 23.797 -0.964 1 94.44 86 TYR A O 1
ATOM 700 N N . LEU A 1 87 ? -14.883 24.016 0.133 1 95.75 87 LEU A N 1
ATOM 701 C CA . LEU A 1 87 ? -14.211 24.156 1.417 1 95.75 87 LEU A CA 1
ATOM 702 C C . LEU A 1 87 ? -13.492 22.875 1.812 1 95.75 87 LEU A C 1
ATOM 704 O O . LEU A 1 87 ? -12.391 22.922 2.365 1 95.75 87 LEU A O 1
ATOM 708 N N . ASN A 1 88 ? -14.117 21.812 1.525 1 95.62 88 ASN A N 1
ATOM 709 C CA . ASN A 1 88 ? -13.477 20.516 1.774 1 95.62 88 ASN A CA 1
ATOM 710 C C . ASN A 1 88 ? -12.219 20.344 0.927 1 95.62 88 ASN A C 1
ATOM 712 O O . ASN A 1 88 ? -11.195 19.859 1.42 1 95.62 88 ASN A O 1
ATOM 716 N N . LEU A 1 89 ? -12.352 20.719 -0.318 1 96.25 89 LEU A N 1
ATOM 717 C CA . LEU A 1 89 ? -11.188 20.641 -1.192 1 96.25 89 LEU A CA 1
ATOM 718 C C . LEU A 1 89 ? -10.07 21.547 -0.693 1 96.25 89 LEU A C 1
ATOM 720 O O . LEU A 1 89 ? -8.898 21.172 -0.731 1 96.25 89 LEU A O 1
ATOM 724 N N . TYR A 1 90 ? -10.445 22.703 -0.257 1 96.75 90 TYR A N 1
ATOM 725 C CA . TYR A 1 90 ? -9.484 23.609 0.354 1 96.75 90 TYR A CA 1
ATOM 726 C C . TYR A 1 90 ? -8.734 22.922 1.495 1 96.75 90 TYR A C 1
ATOM 728 O O . TYR A 1 90 ? -7.504 22.938 1.54 1 96.75 90 TYR A O 1
ATOM 736 N N . THR A 1 91 ? -9.445 22.297 2.352 1 97.44 91 THR A N 1
ATOM 737 C CA . THR A 1 91 ? -8.859 21.656 3.529 1 97.44 91 THR A CA 1
ATOM 738 C C . THR A 1 91 ? -7.973 20.484 3.125 1 97.44 91 THR A C 1
ATOM 740 O O . THR A 1 91 ? -6.879 20.312 3.67 1 97.44 91 THR A O 1
ATOM 743 N N . ILE A 1 92 ? -8.391 19.766 2.176 1 96.94 92 ILE A N 1
ATOM 744 C CA . ILE A 1 92 ? -7.641 18.594 1.722 1 96.94 92 ILE A CA 1
ATOM 745 C C . ILE A 1 92 ? -6.312 19.047 1.108 1 96.94 92 ILE A C 1
ATOM 747 O O . ILE A 1 92 ? -5.262 18.453 1.399 1 96.94 92 ILE A O 1
ATOM 751 N N . PHE A 1 93 ? -6.336 20.031 0.312 1 97.56 93 PHE A N 1
ATOM 752 C CA . PHE A 1 93 ? -5.109 20.484 -0.331 1 97.56 93 PHE A CA 1
ATOM 753 C C . PHE A 1 93 ? -4.172 21.125 0.686 1 97.56 93 PHE A C 1
ATOM 755 O O . PHE A 1 93 ? -2.951 21.047 0.543 1 97.56 93 PHE A O 1
ATOM 762 N N . TRP A 1 94 ? -4.734 21.766 1.705 1 98.12 94 TRP A N 1
ATOM 763 C CA . TRP A 1 94 ? -3.893 22.25 2.797 1 98.12 94 TRP A CA 1
ATOM 764 C C . TRP A 1 94 ? -3.219 21.078 3.518 1 98.12 94 TRP A C 1
ATOM 766 O O . TRP A 1 94 ? -2.045 21.172 3.885 1 98.12 94 TRP A O 1
ATOM 776 N N . TYR A 1 95 ? -3.957 19.984 3.695 1 97.94 95 TYR A N 1
ATOM 777 C CA . TYR A 1 95 ? -3.373 18.797 4.297 1 97.94 95 TYR A CA 1
ATOM 778 C C . TYR A 1 95 ? -2.258 18.234 3.424 1 97.94 95 TYR A C 1
ATOM 780 O O . TYR A 1 95 ? -1.218 17.797 3.93 1 97.94 95 TYR A O 1
ATOM 788 N N . ILE A 1 96 ? -2.508 18.188 2.164 1 98 96 ILE A N 1
ATOM 789 C CA . ILE A 1 96 ? -1.489 17.688 1.24 1 98 96 ILE A CA 1
ATOM 790 C C . ILE A 1 96 ? -0.233 18.562 1.358 1 98 96 ILE A C 1
ATOM 792 O O . ILE A 1 96 ? 0.882 18.031 1.421 1 98 96 ILE A O 1
ATOM 796 N N . PHE A 1 97 ? -0.404 19.859 1.369 1 97.75 97 PHE A N 1
ATOM 797 C CA . PHE A 1 97 ? 0.708 20.781 1.577 1 97.75 97 PHE A CA 1
ATOM 798 C C . PHE A 1 97 ? 1.459 20.438 2.859 1 97.75 97 PHE A C 1
ATOM 800 O O . PHE A 1 97 ? 2.689 20.375 2.865 1 97.75 97 PHE A O 1
ATOM 807 N N . LEU A 1 98 ? 0.719 20.219 3.936 1 98.38 98 LEU A N 1
ATOM 808 C CA . LEU A 1 98 ? 1.347 19.938 5.223 1 98.38 98 LEU A CA 1
ATOM 809 C C . LEU A 1 98 ? 2.141 18.641 5.168 1 98.38 98 LEU A C 1
ATOM 811 O O . LEU A 1 98 ? 3.236 18.562 5.727 1 98.38 98 LEU A O 1
ATOM 815 N N . VAL A 1 99 ? 1.648 17.641 4.512 1 98 99 VAL A N 1
ATOM 816 C CA . VAL A 1 99 ? 2.344 16.375 4.387 1 98 99 VAL A CA 1
ATOM 817 C C . VAL A 1 99 ? 3.654 16.562 3.627 1 98 99 VAL A C 1
ATOM 819 O O . VAL A 1 99 ? 4.703 16.078 4.047 1 98 99 VAL A O 1
ATOM 822 N N . PHE A 1 100 ? 3.586 17.312 2.578 1 98.44 100 PHE A N 1
ATOM 823 C CA . PHE A 1 100 ? 4.785 17.594 1.8 1 98.44 100 PHE A CA 1
ATOM 824 C C . PHE A 1 100 ? 5.773 18.422 2.613 1 98.44 100 PHE A C 1
ATOM 826 O O . PHE A 1 100 ? 6.984 18.203 2.539 1 98.44 100 PHE A O 1
ATOM 833 N N . MET A 1 101 ? 5.234 19.359 3.357 1 97.88 101 MET A N 1
ATOM 834 C CA . MET A 1 101 ? 6.086 20.203 4.184 1 97.88 101 MET A CA 1
ATOM 835 C C . MET A 1 101 ? 6.805 19.391 5.25 1 97.88 101 MET A C 1
ATOM 837 O O . MET A 1 101 ? 8.016 19.516 5.43 1 97.88 101 MET A O 1
ATOM 841 N N . ILE A 1 102 ? 6.105 18.5 5.891 1 97.88 102 ILE A N 1
ATOM 842 C CA . ILE A 1 102 ? 6.68 17.656 6.938 1 97.88 102 ILE A CA 1
ATOM 843 C C . ILE A 1 102 ? 7.773 16.766 6.344 1 97.88 102 ILE A C 1
ATOM 845 O O . ILE A 1 102 ? 8.875 16.688 6.887 1 97.88 102 ILE A O 1
ATOM 849 N N . SER A 1 103 ? 7.477 16.156 5.215 1 98.06 103 SER A N 1
ATOM 850 C CA . SER A 1 103 ? 8.461 15.281 4.578 1 98.06 103 SER A CA 1
ATOM 851 C C . SER A 1 103 ? 9.703 16.062 4.156 1 98.06 103 SER A C 1
ATOM 853 O O . SER A 1 103 ? 10.828 15.625 4.402 1 98.06 103 SER A O 1
ATOM 855 N N . SER A 1 104 ? 9.484 17.203 3.613 1 97.94 104 SER A N 1
ATOM 856 C CA . SER A 1 104 ? 10.602 18 3.119 1 97.94 104 SER A CA 1
ATOM 857 C C . SER A 1 104 ? 11.508 18.453 4.262 1 97.94 104 SER A C 1
ATOM 859 O O . SER A 1 104 ? 12.727 18.328 4.172 1 97.94 104 SER A O 1
ATOM 861 N N . LEU A 1 105 ? 10.906 18.875 5.281 1 97.5 105 LEU A N 1
ATOM 862 C CA . LEU A 1 105 ? 11.688 19.391 6.395 1 97.5 105 LEU A CA 1
ATOM 863 C C . LEU A 1 105 ? 12.344 18.25 7.172 1 97.5 105 LEU A C 1
ATOM 865 O O . LEU A 1 105 ? 13.461 18.391 7.668 1 97.5 105 LEU A O 1
ATOM 869 N N . LEU A 1 106 ? 11.688 17.156 7.254 1 96.94 106 LEU A N 1
ATOM 870 C CA . LEU A 1 106 ? 12.242 15.984 7.926 1 96.94 106 LEU A CA 1
ATOM 871 C C . LEU A 1 106 ? 13.523 15.516 7.242 1 96.94 106 LEU A C 1
ATOM 873 O O . LEU A 1 106 ? 14.461 15.07 7.906 1 96.94 106 LEU A O 1
ATOM 877 N N . PHE A 1 107 ? 13.555 15.695 5.961 1 97.25 107 PHE A N 1
ATOM 878 C CA . PHE A 1 107 ? 14.695 15.203 5.207 1 97.25 107 PHE A CA 1
ATOM 879 C C . PHE A 1 107 ? 15.703 16.328 4.953 1 97.25 107 PHE A C 1
ATOM 881 O O . PHE A 1 107 ? 16.594 16.188 4.117 1 97.25 107 PHE A O 1
ATOM 888 N N . GLY A 1 108 ? 15.5 17.484 5.535 1 95 108 GLY A N 1
ATOM 889 C CA . GLY A 1 108 ? 16.531 18.5 5.609 1 95 108 GLY A CA 1
ATOM 890 C C . GLY A 1 108 ? 16.438 19.516 4.48 1 95 108 GLY A C 1
ATOM 891 O O . GLY A 1 108 ? 17.406 20.219 4.191 1 95 108 GLY A O 1
ATOM 892 N N . ASN A 1 109 ? 15.281 19.484 3.828 1 96 109 ASN A N 1
ATOM 893 C CA . ASN A 1 109 ? 15.094 20.5 2.803 1 96 109 ASN A CA 1
ATOM 894 C C . ASN A 1 109 ? 14.664 21.828 3.412 1 96 109 ASN A C 1
ATOM 896 O O . ASN A 1 109 ? 13.484 22.203 3.357 1 96 109 ASN A O 1
ATOM 900 N N . THR A 1 110 ? 15.641 22.516 3.879 1 91.81 110 THR A N 1
ATOM 901 C CA . THR A 1 110 ? 15.367 23.797 4.535 1 91.81 110 THR A CA 1
ATOM 902 C C . THR A 1 110 ? 15.992 24.953 3.76 1 91.81 110 THR A C 1
ATOM 904 O O . THR A 1 110 ? 17 24.766 3.078 1 91.81 110 THR A O 1
ATOM 907 N N . ARG A 1 111 ? 15.445 26.078 3.844 1 87.88 111 ARG A N 1
ATOM 908 C CA . ARG A 1 111 ? 15.953 27.281 3.195 1 87.88 111 ARG A CA 1
ATOM 909 C C . ARG A 1 111 ? 16.797 28.109 4.16 1 87.88 111 ARG A C 1
ATOM 911 O O . ARG A 1 111 ? 17.469 29.047 3.748 1 87.88 111 ARG A O 1
ATOM 918 N N . GLY A 1 112 ? 16.766 27.781 5.453 1 80.62 112 GLY A N 1
ATOM 919 C CA . GLY A 1 112 ? 17.516 28.531 6.445 1 80.62 112 GLY A CA 1
ATOM 920 C C . GLY A 1 112 ? 16.812 29.781 6.914 1 80.62 112 GLY A C 1
ATOM 921 O O . GLY A 1 112 ? 17.453 30.719 7.406 1 80.62 112 GLY A O 1
ATOM 922 N N . LEU A 1 113 ? 15.523 29.797 6.676 1 79 113 LEU A N 1
ATOM 923 C CA . LEU A 1 113 ? 14.75 30.969 7.078 1 79 113 LEU A CA 1
ATOM 924 C C . LEU A 1 113 ? 14.094 30.734 8.438 1 79 113 LEU A C 1
ATOM 926 O O . LEU A 1 113 ? 13.891 29.594 8.852 1 79 113 LEU A O 1
ATOM 930 N N . ALA A 1 114 ? 13.695 31.844 9.078 1 73.19 114 ALA A N 1
ATOM 931 C CA . ALA A 1 114 ? 13.148 31.766 10.43 1 73.19 114 ALA A CA 1
ATOM 932 C C . ALA A 1 114 ? 11.711 31.25 10.406 1 73.19 114 ALA A C 1
ATOM 934 O O . ALA A 1 114 ? 11.297 30.484 11.273 1 73.19 114 ALA A O 1
ATOM 935 N N . PHE A 1 115 ? 10.789 31.641 9.461 1 75 115 PHE A N 1
ATOM 936 C CA . PHE A 1 115 ? 9.375 31.312 9.5 1 75 115 PHE A CA 1
ATOM 937 C C . PHE A 1 115 ? 8.93 30.641 8.203 1 75 115 PHE A C 1
ATOM 939 O O . PHE A 1 115 ? 7.82 30.109 8.117 1 75 115 PHE A O 1
ATOM 946 N N . TYR A 1 116 ? 9.773 30.547 7.184 1 80.56 116 TYR A N 1
ATOM 947 C CA . TYR A 1 116 ? 9.469 29.969 5.879 1 80.56 116 TYR A CA 1
ATOM 948 C C . TYR A 1 116 ? 10.625 29.094 5.391 1 80.56 116 TYR A C 1
ATOM 950 O O . TYR A 1 116 ? 11.203 29.359 4.332 1 80.56 116 TYR A O 1
ATOM 958 N N . ASP A 1 117 ? 10.633 28.094 6.145 1 88.19 117 ASP A N 1
ATOM 959 C CA . ASP A 1 117 ? 11.875 27.344 5.9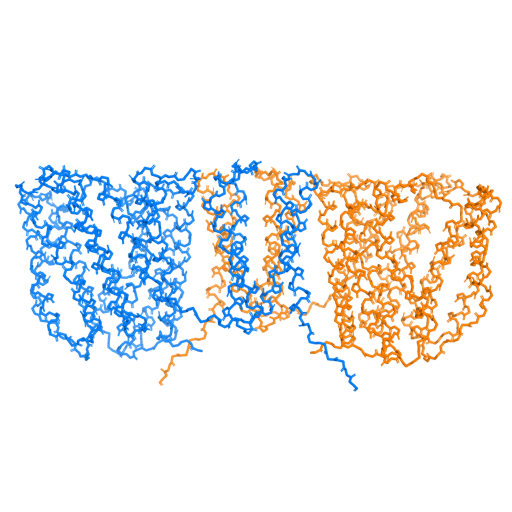57 1 88.19 117 ASP A CA 1
ATOM 960 C C . ASP A 1 117 ? 11.68 26.188 4.977 1 88.19 117 ASP A C 1
ATOM 962 O O . ASP A 1 117 ? 12.648 25.562 4.562 1 88.19 117 ASP A O 1
ATOM 966 N N . PHE A 1 118 ? 10.406 25.938 4.535 1 91.69 118 PHE A N 1
ATOM 967 C CA . PHE A 1 118 ? 10.188 24.828 3.619 1 91.69 118 PHE A CA 1
ATOM 968 C C . PHE A 1 118 ? 10.438 25.25 2.178 1 91.69 118 PHE A C 1
ATOM 970 O O . PHE A 1 118 ? 10.523 26.438 1.883 1 91.69 118 PHE A O 1
ATOM 977 N N . PRO A 1 119 ? 10.602 24.297 1.282 1 92.81 119 PRO A N 1
ATOM 978 C CA . PRO A 1 119 ? 10.875 24.625 -0.119 1 92.81 119 PRO A CA 1
ATOM 979 C C . PRO A 1 119 ? 9.789 25.484 -0.746 1 92.81 119 PRO A C 1
ATOM 981 O O . PRO A 1 119 ? 8.602 25.281 -0.492 1 92.81 119 PRO A O 1
ATOM 984 N N . TYR A 1 120 ? 10.156 26.375 -1.625 1 91.69 120 TYR A N 1
ATOM 985 C CA . TYR A 1 120 ? 9.281 27.359 -2.25 1 91.69 120 TYR A CA 1
ATOM 986 C C . TYR A 1 120 ? 8.195 26.672 -3.078 1 91.69 120 TYR A C 1
ATOM 988 O O . TYR A 1 120 ? 7.062 27.156 -3.141 1 91.69 120 TYR A O 1
ATOM 996 N N . GLU A 1 121 ? 8.531 25.562 -3.707 1 92.5 121 GLU A N 1
ATOM 997 C CA . GLU A 1 121 ? 7.637 24.859 -4.629 1 92.5 121 GLU A CA 1
ATOM 998 C C . GLU A 1 121 ? 6.352 24.438 -3.928 1 92.5 121 GLU A C 1
ATOM 1000 O O . GLU A 1 121 ? 5.305 24.297 -4.562 1 92.5 121 GLU A O 1
ATOM 1005 N N . LEU A 1 122 ? 6.484 24.297 -2.648 1 95.44 122 LEU A N 1
ATOM 1006 C CA . LEU A 1 122 ? 5.32 23.844 -1.902 1 95.44 122 LEU A CA 1
ATOM 1007 C C . LEU A 1 122 ? 4.258 24.938 -1.826 1 95.44 122 LEU A C 1
ATOM 1009 O O . LEU A 1 122 ? 3.09 24.656 -1.555 1 95.44 122 LEU A O 1
ATOM 1013 N N . ASN A 1 123 ? 4.633 26.172 -2.094 1 94 123 ASN A N 1
ATOM 1014 C CA . ASN A 1 123 ? 3.682 27.281 -2.094 1 94 123 ASN A CA 1
ATOM 1015 C C . ASN A 1 123 ? 2.662 27.141 -3.221 1 94 123 ASN A C 1
ATOM 1017 O O . ASN A 1 123 ? 1.561 27.688 -3.137 1 94 123 ASN A O 1
ATOM 1021 N N . PHE A 1 124 ? 3.008 26.406 -4.219 1 93.88 124 PHE A N 1
ATOM 1022 C CA . PHE A 1 124 ? 2.051 26.188 -5.297 1 93.88 124 PHE A CA 1
ATOM 1023 C C . PHE A 1 124 ? 0.878 25.344 -4.82 1 93.88 124 PHE A C 1
ATOM 1025 O O . PHE A 1 124 ? -0.265 25.562 -5.219 1 93.88 124 PHE A O 1
ATOM 1032 N N . ILE A 1 125 ? 1.2 24.391 -3.971 1 95.25 125 ILE A N 1
ATOM 1033 C CA . ILE A 1 125 ? 0.128 23.578 -3.41 1 95.25 125 ILE A CA 1
ATOM 1034 C C . ILE A 1 125 ? -0.755 24.438 -2.508 1 95.25 125 ILE A C 1
ATOM 1036 O O . ILE A 1 125 ? -1.983 24.344 -2.568 1 95.25 125 ILE A O 1
ATOM 1040 N N . LEU A 1 126 ? -0.153 25.219 -1.749 1 95.19 126 LEU A N 1
ATOM 1041 C CA . LEU A 1 126 ? -0.893 26.109 -0.862 1 95.19 126 LEU A CA 1
ATOM 1042 C C . LEU A 1 126 ? -1.713 27.125 -1.662 1 95.19 126 LEU A C 1
ATOM 1044 O O . LEU A 1 126 ? -2.838 27.453 -1.283 1 95.19 126 LEU A O 1
ATOM 1048 N N . ALA A 1 127 ? -1.165 27.594 -2.729 1 95.25 127 ALA A N 1
ATOM 1049 C CA . ALA A 1 127 ? -1.884 28.516 -3.598 1 95.25 127 ALA A CA 1
ATOM 1050 C C . ALA A 1 127 ? -3.119 27.859 -4.203 1 95.25 127 ALA A C 1
ATOM 1052 O O . ALA A 1 127 ? -4.168 28.484 -4.34 1 95.25 127 ALA A O 1
ATOM 1053 N N . ILE A 1 128 ? -2.961 26.609 -4.57 1 95.5 128 ILE A N 1
ATOM 1054 C CA . ILE A 1 128 ? -4.105 25.875 -5.098 1 95.5 128 ILE A CA 1
ATOM 1055 C C . ILE A 1 128 ? -5.184 25.766 -4.023 1 95.5 128 ILE A C 1
ATOM 1057 O O . ILE A 1 128 ? -6.375 25.922 -4.309 1 95.5 128 ILE A O 1
ATOM 1061 N N . ALA A 1 129 ? -4.797 25.469 -2.812 1 96.5 129 ALA A N 1
ATOM 1062 C CA . ALA A 1 129 ? -5.75 25.484 -1.707 1 96.5 129 ALA A CA 1
ATOM 1063 C C . ALA A 1 129 ? -6.461 26.828 -1.601 1 96.5 129 ALA A C 1
ATOM 1065 O O . ALA A 1 129 ? -7.68 26.891 -1.417 1 96.5 129 ALA A O 1
ATOM 1066 N N . GLY A 1 130 ? -5.711 27.906 -1.774 1 95.25 130 GLY A N 1
ATOM 1067 C CA . GLY A 1 130 ? -6.281 29.234 -1.744 1 95.25 130 GLY A CA 1
ATOM 1068 C C . GLY A 1 130 ? -7.332 29.469 -2.814 1 95.25 130 GLY A C 1
ATOM 1069 O O . GLY A 1 130 ? -8.336 30.125 -2.572 1 95.25 130 GLY A O 1
ATOM 1070 N N . VAL A 1 131 ? -7.078 28.891 -3.912 1 94.94 131 VAL A N 1
ATOM 1071 C CA . VAL A 1 131 ? -8.039 29.031 -5.004 1 94.94 131 VAL A CA 1
ATOM 1072 C C . VAL A 1 131 ? -9.352 28.359 -4.617 1 94.94 131 VAL A C 1
ATOM 1074 O O . VAL A 1 131 ? -10.43 28.906 -4.836 1 94.94 131 VAL A O 1
ATOM 1077 N N . PHE A 1 132 ? -9.297 27.219 -4.047 1 96.31 132 PHE A N 1
ATOM 1078 C CA . PHE A 1 132 ? -10.508 26.531 -3.615 1 96.31 132 PHE A CA 1
ATOM 1079 C C . PHE A 1 132 ? -11.211 27.312 -2.508 1 96.31 132 PHE A C 1
ATOM 1081 O O . PHE A 1 132 ? -12.438 27.312 -2.418 1 96.31 132 PHE A O 1
ATOM 1088 N N . TYR A 1 133 ? -10.43 27.938 -1.66 1 95.88 133 TYR A N 1
ATOM 1089 C CA . TYR A 1 133 ? -10.977 28.781 -0.613 1 95.88 133 TYR A CA 1
ATOM 1090 C C . TYR A 1 133 ? -11.805 29.922 -1.211 1 95.88 133 TYR A C 1
ATOM 1092 O O . TYR A 1 133 ? -12.914 30.203 -0.759 1 95.88 133 TYR A O 1
ATOM 1100 N N . ILE A 1 134 ? -11.289 30.531 -2.217 1 94.38 134 ILE A N 1
ATOM 1101 C CA . ILE A 1 134 ? -11.945 31.641 -2.887 1 94.38 134 ILE A CA 1
ATOM 1102 C C . ILE A 1 134 ? -13.25 31.172 -3.529 1 94.38 134 ILE A C 1
ATOM 1104 O O . ILE A 1 134 ? -14.289 31.812 -3.389 1 94.38 134 ILE A O 1
ATOM 1108 N N . ILE A 1 135 ? -13.172 30.047 -4.172 1 94.38 135 ILE A N 1
ATOM 1109 C CA . ILE A 1 135 ? -14.359 29.5 -4.824 1 94.38 135 ILE A CA 1
ATOM 1110 C C . ILE A 1 135 ? -15.414 29.172 -3.773 1 94.38 135 ILE A C 1
ATOM 1112 O O . ILE A 1 135 ? -16.609 29.438 -3.969 1 94.38 135 ILE A O 1
ATOM 1116 N N . ALA A 1 136 ? -14.992 28.562 -2.676 1 94.25 136 ALA A N 1
ATOM 1117 C CA . ALA A 1 136 ? -15.93 28.266 -1.595 1 94.25 136 ALA A CA 1
ATOM 1118 C C . ALA A 1 136 ? -16.609 29.531 -1.079 1 94.25 136 ALA A C 1
ATOM 1120 O O . ALA A 1 136 ? -17.828 29.562 -0.915 1 94.25 136 ALA A O 1
ATOM 1121 N N . LEU A 1 137 ? -15.859 30.531 -0.859 1 93.12 137 LEU A N 1
ATOM 1122 C CA . LEU A 1 137 ? -16.391 31.797 -0.366 1 93.12 137 LEU A CA 1
ATOM 1123 C C . LEU A 1 137 ? -17.391 32.375 -1.357 1 93.12 137 LEU A C 1
ATOM 1125 O O . LEU A 1 137 ? -18.469 32.844 -0.965 1 93.12 137 LEU A O 1
ATOM 1129 N N . TYR A 1 138 ? -17.016 32.344 -2.59 1 92.19 138 TYR A N 1
ATOM 1130 C CA . TYR A 1 138 ? -17.891 32.875 -3.617 1 92.19 138 TYR A CA 1
ATOM 1131 C C . TYR A 1 138 ? -19.219 32.125 -3.637 1 92.19 138 TYR A C 1
ATOM 1133 O O . TYR A 1 138 ? -20.281 32.719 -3.785 1 92.19 138 TYR A O 1
ATOM 1141 N N . LYS A 1 139 ? -19.156 30.875 -3.518 1 92.25 139 LYS A N 1
ATOM 1142 C CA . LYS A 1 139 ? -20.375 30.062 -3.543 1 92.25 139 LYS A CA 1
ATOM 1143 C C . LYS A 1 139 ? -21.25 30.359 -2.336 1 92.25 139 LYS A C 1
ATOM 1145 O O . LYS A 1 139 ? -22.484 30.359 -2.443 1 92.25 139 LYS A O 1
ATOM 1150 N N . TYR A 1 140 ? -20.672 30.641 -1.197 1 91.75 140 TYR A N 1
ATOM 1151 C CA . TYR A 1 140 ? -21.438 30.984 -0.006 1 91.75 140 TYR A CA 1
ATOM 1152 C C . TYR A 1 140 ? -22 32.406 -0.115 1 91.75 140 TYR A C 1
ATOM 1154 O O . TYR A 1 140 ? -23.141 32.656 0.271 1 91.75 140 TYR A O 1
ATOM 1162 N N . ILE A 1 141 ? -21.234 33.312 -0.592 1 90.25 141 ILE A N 1
ATOM 1163 C CA . ILE A 1 141 ? -21.641 34.688 -0.698 1 90.25 141 ILE A CA 1
ATOM 1164 C C . ILE A 1 141 ? -22.828 34.812 -1.642 1 90.25 141 ILE A C 1
ATOM 1166 O O . ILE A 1 141 ? -23.719 35.656 -1.417 1 90.25 141 ILE A O 1
ATOM 1170 N N . LYS A 1 142 ? -22.766 34 -2.66 1 89 142 LYS A N 1
ATOM 1171 C CA . LYS A 1 142 ? -23.875 34.031 -3.623 1 89 142 LYS A CA 1
ATOM 1172 C C . LYS A 1 142 ? -25.188 33.656 -2.963 1 89 142 LYS A C 1
ATOM 1174 O O . LYS A 1 142 ? -26.266 34.031 -3.439 1 89 142 LYS A O 1
ATOM 1179 N N . ALA A 1 143 ? -25.031 33 -1.892 1 86.06 143 ALA A N 1
ATOM 1180 C CA . ALA A 1 143 ? -26.25 32.531 -1.211 1 86.06 143 ALA A CA 1
ATOM 1181 C C . ALA A 1 143 ? -26.781 33.625 -0.266 1 86.06 143 ALA A C 1
ATOM 1183 O O . ALA A 1 143 ? -27.891 33.469 0.269 1 86.06 143 ALA A O 1
ATOM 1184 N N . TYR A 1 144 ? -26.047 34.75 -0.106 1 85.44 144 TYR A N 1
ATOM 1185 C CA . TYR A 1 144 ? -26.516 35.844 0.735 1 85.44 144 TYR A CA 1
ATOM 1186 C C . TYR A 1 144 ? -27.516 36.719 -0.006 1 85.44 144 TYR A C 1
ATOM 1188 O O . TYR A 1 144 ? -27.328 37.031 -1.187 1 85.44 144 TYR A O 1
ATOM 1196 N N . GLU A 1 145 ? -28.562 37.062 0.688 1 82 145 GLU A N 1
ATOM 1197 C CA . GLU A 1 145 ? -29.469 38.062 0.125 1 82 145 GLU A CA 1
ATOM 1198 C C . GLU A 1 145 ? -28.828 39.438 0.055 1 82 145 GLU A C 1
ATOM 1200 O O . GLU A 1 145 ? -28.828 40.094 -0.996 1 82 145 GLU A O 1
ATOM 1205 N N . ILE A 1 146 ? -28.297 39.906 1.098 1 81.62 146 ILE A N 1
ATOM 1206 C CA . ILE A 1 146 ? -27.516 41.125 1.2 1 81.62 146 ILE A CA 1
ATOM 1207 C C . ILE A 1 146 ? -26.125 40.812 1.739 1 81.62 146 ILE A C 1
ATOM 1209 O O . ILE A 1 146 ? -25.984 40.281 2.838 1 81.62 146 ILE A O 1
ATOM 1213 N N . ILE A 1 147 ? -25.156 41.219 0.933 1 85.38 147 ILE A N 1
ATOM 1214 C CA . ILE A 1 147 ? -23.781 40.906 1.307 1 85.38 147 ILE A CA 1
ATOM 1215 C C . ILE A 1 147 ? -23.312 41.875 2.385 1 85.38 147 ILE A C 1
ATOM 1217 O O . ILE A 1 147 ? -23.297 43.094 2.17 1 85.38 147 ILE A O 1
ATOM 1221 N N . PRO A 1 148 ? -22.969 41.375 3.424 1 80.94 148 PRO A N 1
ATOM 1222 C CA . PRO A 1 148 ? -22.469 42.25 4.496 1 80.94 148 PRO A CA 1
ATOM 1223 C C . PRO A 1 148 ? -21.156 42.938 4.133 1 80.94 148 PRO A C 1
ATOM 1225 O O . PRO A 1 148 ? -20.406 42.438 3.291 1 80.94 148 PRO A O 1
ATOM 1228 N N . LEU A 1 149 ? -20.875 44 4.816 1 78.62 149 LEU A N 1
ATOM 1229 C CA . LEU A 1 149 ? -19.703 44.812 4.523 1 78.62 149 LEU A CA 1
ATOM 1230 C C . LEU A 1 149 ? -18.406 44.062 4.809 1 78.62 149 LEU A C 1
ATOM 1232 O O . LEU A 1 149 ? -17.438 44.156 4.059 1 78.62 149 LEU A O 1
ATOM 1236 N N . TRP A 1 150 ? -18.375 43.344 5.836 1 77.81 150 TRP A N 1
ATOM 1237 C CA . TRP A 1 150 ? -17.156 42.625 6.203 1 77.81 150 TRP A CA 1
ATOM 1238 C C . TRP A 1 150 ? -16.781 41.594 5.137 1 77.81 150 TRP A C 1
ATOM 1240 O O . TRP A 1 150 ? -15.602 41.344 4.887 1 77.81 150 TRP A O 1
ATOM 1250 N N . ILE A 1 151 ? -17.719 41.062 4.445 1 82.38 151 ILE A N 1
ATOM 1251 C CA . ILE A 1 151 ? -17.484 40.094 3.387 1 82.38 151 ILE A CA 1
ATOM 1252 C C . ILE A 1 151 ? -16.875 40.781 2.172 1 82.38 151 ILE A C 1
ATOM 1254 O O . ILE A 1 151 ? -15.945 40.25 1.548 1 82.38 151 ILE A O 1
ATOM 1258 N N . LYS A 1 152 ? -17.359 41.938 1.952 1 79.94 152 LYS A N 1
ATOM 1259 C CA . LYS A 1 152 ? -16.875 42.656 0.791 1 79.94 152 LYS A CA 1
ATOM 1260 C C . LYS A 1 152 ? -15.391 43 0.942 1 79.94 152 LYS A C 1
ATOM 1262 O O . LYS A 1 152 ? -14.609 42.812 0.006 1 79.94 152 LYS A O 1
ATOM 1267 N N . VAL A 1 153 ? -15.047 43.438 2.061 1 73.06 153 VAL A N 1
ATOM 1268 C CA . VAL A 1 153 ? -13.664 43.812 2.326 1 73.06 153 VAL A CA 1
ATOM 1269 C C . VAL A 1 153 ? -12.781 42.562 2.344 1 73.06 153 VAL A C 1
ATOM 1271 O O . VAL A 1 153 ? -11.727 42.531 1.712 1 73.06 153 VAL A O 1
ATOM 1274 N N . CYS A 1 154 ? -13.219 41.594 2.928 1 74.62 154 CYS A N 1
ATOM 1275 C CA . CYS A 1 154 ? -12.445 40.375 3.076 1 74.62 154 CYS A CA 1
ATOM 1276 C C . CYS A 1 154 ? -12.289 39.656 1.738 1 74.62 154 CYS A C 1
ATOM 1278 O O . CYS A 1 154 ? -11.242 39.062 1.466 1 74.62 154 CYS A O 1
ATOM 1280 N N . LEU A 1 155 ? -13.203 39.781 0.896 1 82 155 LEU A N 1
ATOM 1281 C CA . LEU A 1 155 ? -13.188 39.094 -0.39 1 82 155 LEU A CA 1
ATOM 1282 C C . LEU A 1 155 ? -12.023 39.594 -1.248 1 82 155 LEU A C 1
ATOM 1284 O O . LEU A 1 155 ? -11.328 38.781 -1.874 1 82 155 LEU A O 1
ATOM 1288 N N . TRP A 1 156 ? -11.75 40.844 -1.24 1 80.31 156 TRP A N 1
ATOM 1289 C CA . TRP A 1 156 ? -10.664 41.375 -2.066 1 80.31 156 TRP A CA 1
ATOM 1290 C C . TRP A 1 156 ? -9.305 40.906 -1.548 1 80.31 156 TRP A C 1
ATOM 1292 O O . TRP A 1 156 ? -8.422 40.562 -2.332 1 80.31 156 TRP A O 1
ATOM 1302 N N . VAL A 1 157 ? -9.203 40.844 -0.311 1 79.06 157 VAL A N 1
ATOM 1303 C CA . VAL A 1 157 ? -7.949 40.438 0.301 1 79.06 157 VAL A CA 1
ATOM 1304 C C . VAL A 1 157 ? -7.723 38.938 0.019 1 79.06 157 VAL A C 1
ATOM 1306 O O . VAL A 1 157 ? -6.605 38.531 -0.309 1 79.06 157 VAL A O 1
ATOM 1309 N N . VAL A 1 158 ? -8.758 38.25 0.022 1 83.94 158 VAL A N 1
ATOM 1310 C CA . VAL A 1 158 ? -8.656 36.781 -0.123 1 83.94 158 VAL A CA 1
ATOM 1311 C C . VAL A 1 158 ? -8.328 36.438 -1.572 1 83.94 158 VAL A C 1
ATOM 1313 O O . VAL A 1 158 ? -7.578 35.5 -1.836 1 83.94 158 VAL A O 1
ATOM 1316 N N . VAL A 1 159 ? -8.773 37.188 -2.523 1 87.12 159 VAL A N 1
ATOM 1317 C CA . VAL A 1 159 ? -8.586 36.875 -3.939 1 87.12 159 VAL A CA 1
ATOM 1318 C C . VAL A 1 159 ? -7.125 37.125 -4.324 1 87.12 159 VAL A C 1
ATOM 1320 O O . VAL A 1 159 ? -6.57 36.375 -5.141 1 87.12 159 VAL A O 1
ATOM 1323 N N . ILE A 1 160 ? -6.512 37.969 -3.652 1 87.81 160 ILE A N 1
ATOM 1324 C CA . ILE A 1 160 ? -5.145 38.312 -4.016 1 87.81 160 ILE A CA 1
ATOM 1325 C C . ILE A 1 160 ? -4.164 37.438 -3.242 1 87.81 160 ILE A C 1
ATOM 1327 O O . ILE A 1 160 ? -2.99 37.344 -3.607 1 87.81 160 ILE A O 1
ATOM 1331 N N . ALA A 1 161 ? -4.609 36.781 -2.295 1 85.88 161 ALA A N 1
ATOM 1332 C CA . ALA A 1 161 ? -3.748 36.094 -1.33 1 85.88 161 ALA A CA 1
ATOM 1333 C C . ALA A 1 161 ? -2.904 35.031 -2.008 1 85.88 161 ALA A C 1
ATOM 1335 O O . ALA A 1 161 ? -1.69 34.969 -1.799 1 85.88 161 ALA A O 1
ATOM 1336 N N . PRO A 1 162 ? -3.48 34.156 -2.898 1 86.88 162 PRO A N 1
ATOM 1337 C CA . PRO A 1 162 ? -2.646 33.125 -3.521 1 86.88 162 PRO A CA 1
ATOM 1338 C C . PRO A 1 162 ? -1.544 33.719 -4.402 1 86.88 162 PRO A C 1
ATOM 1340 O O . PRO A 1 162 ? -0.427 33.188 -4.43 1 86.88 162 PRO A O 1
ATOM 1343 N N . PHE A 1 163 ? -1.813 34.719 -5.051 1 87.94 163 PHE A N 1
ATOM 1344 C CA . PHE A 1 163 ? -0.819 35.344 -5.906 1 87.94 163 PHE A CA 1
ATOM 1345 C C . PHE A 1 163 ? 0.246 36.062 -5.074 1 87.94 163 PHE A C 1
ATOM 1347 O O . PHE A 1 163 ? 1.438 35.969 -5.375 1 87.94 163 PHE A O 1
ATOM 1354 N N . ALA A 1 164 ? -0.225 36.719 -4.082 1 84.69 164 ALA A N 1
ATOM 1355 C CA . ALA A 1 164 ? 0.714 37.375 -3.178 1 84.69 164 ALA A CA 1
ATOM 1356 C C . ALA A 1 164 ? 1.653 36.375 -2.527 1 84.69 164 ALA A C 1
ATOM 1358 O O . ALA A 1 164 ? 2.85 36.625 -2.383 1 84.69 164 ALA A O 1
ATOM 1359 N N . LEU A 1 165 ? 1.104 35.281 -2.227 1 84.69 165 LEU A N 1
ATOM 1360 C CA . LEU A 1 165 ? 1.896 34.219 -1.62 1 84.69 165 LEU A CA 1
ATOM 1361 C C . LEU A 1 165 ? 3.025 33.781 -2.551 1 84.69 165 LEU A C 1
ATOM 1363 O O . LEU A 1 165 ? 4.18 33.656 -2.127 1 84.69 165 LEU A O 1
ATOM 1367 N N . LEU A 1 166 ? 2.756 33.594 -3.809 1 87.44 166 LEU A N 1
ATOM 1368 C CA . LEU A 1 166 ? 3.742 33.094 -4.773 1 87.44 166 LEU A CA 1
ATOM 1369 C C . LEU A 1 166 ? 4.797 34.188 -5.047 1 87.44 166 LEU A C 1
ATOM 1371 O O . LEU A 1 166 ? 5.977 33.844 -5.219 1 87.44 166 LEU A O 1
ATOM 1375 N N . ILE A 1 167 ? 4.395 35.344 -4.953 1 85.5 167 ILE A N 1
ATOM 1376 C CA . ILE A 1 167 ? 5.316 36.438 -5.258 1 85.5 167 ILE A CA 1
ATOM 1377 C C . ILE A 1 167 ? 6.156 36.781 -4.027 1 85.5 167 ILE A C 1
ATOM 1379 O O . ILE A 1 167 ? 7.383 36.875 -4.113 1 85.5 167 ILE A O 1
ATOM 1383 N N . LEU A 1 168 ? 5.57 36.781 -2.902 1 79.69 168 LEU A N 1
ATOM 1384 C CA . LEU A 1 168 ? 6.246 37.219 -1.687 1 79.69 168 LEU A CA 1
ATOM 1385 C C . LEU A 1 168 ? 7.203 36.156 -1.181 1 79.69 168 LEU A C 1
ATOM 1387 O O . LEU A 1 168 ? 8.227 36.469 -0.566 1 79.69 168 LEU A O 1
ATOM 1391 N N . MET A 1 169 ? 6.898 34.906 -1.451 1 80.81 169 MET A N 1
ATOM 1392 C CA . MET A 1 169 ? 7.711 33.812 -0.915 1 80.81 169 MET A CA 1
ATOM 1393 C C . MET A 1 169 ? 8.734 33.344 -1.94 1 80.81 169 MET A C 1
ATOM 1395 O O . MET A 1 169 ? 9.516 32.438 -1.672 1 80.81 169 MET A O 1
ATOM 1399 N N . ASN A 1 170 ? 8.805 34.031 -3.043 1 83.81 170 ASN A N 1
ATOM 1400 C CA . ASN A 1 170 ? 9.773 33.688 -4.078 1 83.81 170 ASN A CA 1
ATOM 1401 C C . ASN A 1 170 ? 11.195 33.969 -3.629 1 83.81 170 ASN A C 1
ATOM 1403 O O . ASN A 1 170 ? 11.477 35.062 -3.094 1 83.81 170 ASN A O 1
ATOM 1407 N N . PRO A 1 171 ? 12.07 33.031 -3.775 1 80.81 171 PRO A N 1
ATOM 1408 C CA . PRO A 1 171 ? 13.438 33.188 -3.279 1 80.81 171 PRO A CA 1
ATOM 1409 C C . PRO A 1 171 ? 14.188 34.312 -3.986 1 80.81 171 PRO A C 1
ATOM 1411 O O . PRO A 1 171 ? 15.117 34.906 -3.416 1 80.81 171 PRO A O 1
ATOM 1414 N N . VAL A 1 172 ? 13.852 34.625 -5.148 1 79.12 172 VAL A N 1
ATOM 1415 C CA . VAL A 1 172 ? 14.602 35.594 -5.941 1 79.12 172 VAL A CA 1
ATOM 1416 C C . VAL A 1 172 ? 13.992 36.969 -5.785 1 79.12 172 VAL A C 1
ATOM 1418 O O . VAL A 1 172 ? 14.695 37.938 -5.477 1 79.12 172 VAL A O 1
ATOM 1421 N N . ILE A 1 173 ? 12.672 37.062 -5.852 1 75.25 173 ILE A N 1
ATOM 1422 C CA . ILE A 1 173 ? 12.031 38.375 -5.93 1 75.25 173 ILE A CA 1
ATOM 1423 C C . ILE A 1 173 ? 11.281 38.656 -4.629 1 75.25 173 ILE A C 1
ATOM 1425 O O . ILE A 1 173 ? 10.914 39.812 -4.355 1 75.25 173 ILE A O 1
ATOM 1429 N N . GLY A 1 174 ? 11.219 37.625 -3.848 1 72.25 174 GLY A N 1
ATOM 1430 C CA . GLY A 1 174 ? 10.336 37.75 -2.699 1 72.25 174 GLY A CA 1
ATOM 1431 C C . GLY A 1 174 ? 10.961 38.5 -1.55 1 72.25 174 GLY A C 1
ATOM 1432 O O . GLY A 1 174 ? 12.18 38.531 -1.393 1 72.25 174 GLY A O 1
ATOM 1433 N N . GLN A 1 175 ? 10.078 39.062 -0.796 1 65.19 175 GLN A N 1
ATOM 1434 C CA . GLN A 1 175 ? 10.477 39.938 0.315 1 65.19 175 GLN A CA 1
ATOM 1435 C C . GLN A 1 175 ? 10.867 39.094 1.538 1 65.19 175 GLN A C 1
ATOM 1437 O O . GLN A 1 175 ? 11.602 39.594 2.402 1 65.19 175 GLN A O 1
ATOM 1442 N N . VAL A 1 176 ? 10.508 37.938 1.55 1 64 176 VAL A N 1
ATOM 1443 C CA . VAL A 1 176 ? 10.711 37.156 2.771 1 64 176 VAL A CA 1
ATOM 1444 C C . VAL A 1 176 ? 12.203 36.906 2.969 1 64 176 VAL A C 1
ATOM 1446 O O . VAL A 1 176 ? 12.703 36.938 4.098 1 64 176 VAL A O 1
ATOM 1449 N N . GLU A 1 177 ? 12.836 36.75 1.894 1 62.19 177 GLU A N 1
ATOM 1450 C CA . GLU A 1 177 ? 14.273 36.531 1.995 1 62.19 177 GLU A CA 1
ATOM 1451 C C . GLU A 1 177 ? 14.984 37.781 2.49 1 62.19 177 GLU A C 1
ATOM 1453 O O . GLU A 1 177 ? 16.062 37.688 3.08 1 62.19 177 GLU A O 1
ATOM 1458 N N . SER A 1 178 ? 14.234 38.875 2.307 1 57.72 178 SER A N 1
ATOM 1459 C CA . SER A 1 178 ? 14.836 40.156 2.707 1 57.72 178 SER A CA 1
ATOM 1460 C C . SER A 1 178 ? 14.516 40.5 4.16 1 57.72 178 SER A C 1
ATOM 1462 O O . SER A 1 178 ? 15.117 41.375 4.746 1 57.72 178 SER A O 1
ATOM 1464 N N . THR A 1 179 ? 13.516 39.938 4.648 1 54 179 THR A N 1
ATOM 1465 C CA . THR A 1 179 ? 13.109 40.25 6.02 1 54 179 THR A CA 1
ATOM 1466 C C . THR A 1 179 ? 14.18 39.781 7.004 1 54 179 THR A C 1
ATOM 1468 O O . THR A 1 179 ? 14.109 40.094 8.195 1 54 179 THR A O 1
ATOM 1471 N N . ILE A 1 180 ? 15.109 39 6.598 1 49.75 180 ILE A N 1
ATOM 1472 C CA . ILE A 1 180 ? 16.219 38.656 7.48 1 49.75 180 ILE A CA 1
ATOM 1473 C C . ILE A 1 180 ? 16.922 39.938 7.945 1 49.75 180 ILE A C 1
ATOM 1475 O O . ILE A 1 180 ? 17.453 39.969 9.055 1 49.75 180 ILE A O 1
ATOM 1479 N N . SER A 1 181 ? 16.922 40.969 7.148 1 46.75 181 SER A N 1
ATOM 1480 C CA . SER A 1 181 ? 17.828 42.062 7.438 1 46.75 181 SER A CA 1
ATOM 1481 C C . SER A 1 181 ? 17.188 43.062 8.391 1 46.75 181 SER A C 1
ATOM 1483 O O . SER A 1 181 ? 17.844 44.031 8.828 1 46.75 181 SER A O 1
ATOM 1485 N N . GLY A 1 182 ? 15.961 42.938 9.102 1 49.09 182 GLY A N 1
ATOM 1486 C CA . GLY A 1 182 ? 15.641 43.719 10.273 1 49.09 182 GLY A CA 1
ATOM 1487 C C . GLY A 1 182 ? 14.203 44.188 10.297 1 49.09 182 GLY A C 1
ATOM 1488 O O . GLY A 1 182 ? 13.625 44.5 9.258 1 49.09 182 GLY A O 1
ATOM 1489 N N . PRO A 1 183 ? 13.508 43.875 11.32 1 50.16 183 PRO A N 1
ATOM 1490 C CA . PRO A 1 183 ? 12.125 44.312 11.5 1 50.16 183 PRO A CA 1
ATOM 1491 C C . PRO A 1 183 ? 11.992 45.844 11.484 1 50.16 183 PRO A C 1
ATOM 1493 O O . PRO A 1 183 ? 12.906 46.531 11.914 1 50.16 183 PRO A O 1
ATOM 1496 N N . HIS A 1 184 ? 11.289 46.469 10.586 1 51.28 184 HIS A N 1
ATOM 1497 C CA . HIS A 1 184 ? 10.961 47.875 10.688 1 51.28 184 HIS A CA 1
ATOM 1498 C C . HIS A 1 184 ? 10.062 48.156 11.891 1 51.28 184 HIS A C 1
ATOM 1500 O O . HIS A 1 184 ? 9.352 47.25 12.352 1 51.28 184 HIS A O 1
ATOM 1506 N N . GLY A 1 185 ? 10.352 49.25 12.758 1 51.69 185 GLY A N 1
ATOM 1507 C CA . GLY A 1 185 ? 9.648 49.719 13.945 1 51.69 185 GLY A CA 1
ATOM 1508 C C . GLY A 1 185 ? 8.141 49.656 13.812 1 51.69 185 GLY A C 1
ATOM 1509 O O . GLY A 1 185 ? 7.434 49.406 14.789 1 51.69 185 GLY A O 1
ATOM 1510 N N . ASP A 1 186 ? 7.504 49.938 12.672 1 59.19 186 ASP A N 1
ATOM 1511 C CA . ASP A 1 186 ? 6.047 49.938 12.555 1 59.19 186 ASP A CA 1
ATOM 1512 C C . ASP A 1 186 ? 5.5 48.531 12.352 1 59.19 186 ASP A C 1
ATOM 1514 O O . ASP A 1 186 ? 4.301 48.375 12.125 1 59.19 186 ASP A O 1
ATOM 1518 N N . ASN A 1 187 ? 6.293 47.656 12.648 1 68.62 187 ASN A N 1
ATOM 1519 C CA . ASN A 1 187 ? 5.906 46.25 12.391 1 68.62 187 ASN A CA 1
ATOM 1520 C C . ASN A 1 187 ? 5.008 45.719 13.492 1 68.62 187 ASN A C 1
ATOM 1522 O O . ASN A 1 187 ? 4.047 45 13.219 1 68.62 187 A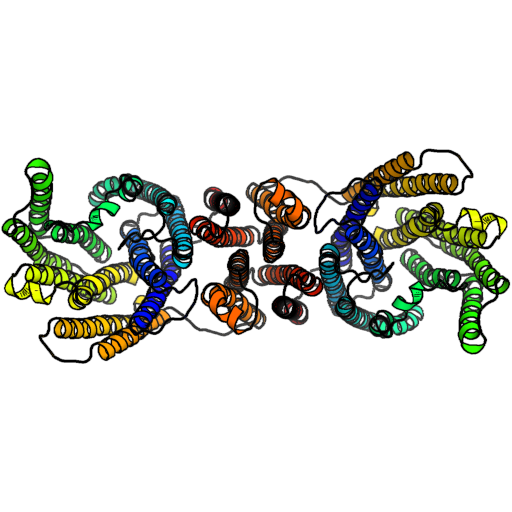SN A O 1
ATOM 1526 N N . THR A 1 188 ? 5.176 46.25 14.633 1 75.56 188 THR A N 1
ATOM 1527 C CA . THR A 1 188 ? 4.359 45.75 15.742 1 75.56 188 THR A CA 1
ATOM 1528 C C . THR A 1 188 ? 2.926 46.281 15.617 1 75.56 188 THR A C 1
ATOM 1530 O O . THR A 1 188 ? 1.972 45.531 15.844 1 75.56 188 THR A O 1
ATOM 1533 N N . LEU A 1 189 ? 2.826 47.531 15.211 1 81.31 189 LEU A N 1
ATOM 1534 C CA . LEU A 1 189 ? 1.492 48.094 15.008 1 81.31 189 LEU A CA 1
ATOM 1535 C C . LEU A 1 189 ? 0.762 47.375 13.891 1 81.31 189 LEU A C 1
ATOM 1537 O O . LEU A 1 189 ? -0.433 47.094 14 1 81.31 189 LEU A O 1
ATOM 1541 N N . GLY A 1 190 ? 1.486 47.062 12.945 1 80.31 190 GLY A N 1
ATOM 1542 C CA . GLY A 1 190 ? 0.894 46.344 11.828 1 80.31 190 GLY A CA 1
ATOM 1543 C C . GLY A 1 190 ? 0.419 44.938 12.219 1 80.31 190 GLY A C 1
ATOM 1544 O O . GLY A 1 190 ? -0.666 44.531 11.812 1 80.31 190 GLY A O 1
ATOM 1545 N N . MET A 1 191 ? 1.097 44.312 12.961 1 82.56 191 MET A N 1
ATOM 1546 C CA . MET A 1 191 ? 0.725 42.969 13.406 1 82.56 191 MET A CA 1
ATOM 1547 C C . MET A 1 191 ? -0.495 43 14.32 1 82.56 191 MET A C 1
ATOM 1549 O O . MET A 1 191 ? -1.413 42.188 14.18 1 82.56 191 MET A O 1
ATOM 1553 N N . SER A 1 192 ? -0.446 43.938 15.172 1 87 192 SER A N 1
ATOM 1554 C CA . SER A 1 192 ? -1.587 44.094 16.062 1 87 192 SER A CA 1
ATOM 1555 C C . SER A 1 192 ? -2.84 44.5 15.297 1 87 192 SER A C 1
ATOM 1557 O O . SER A 1 192 ? -3.936 44 15.586 1 87 192 SER A O 1
ATOM 1559 N N . LEU A 1 193 ? -2.594 45.344 14.367 1 88.12 193 LEU A N 1
ATOM 1560 C CA . LEU A 1 193 ? -3.709 45.812 13.547 1 88.12 193 LEU A CA 1
ATOM 1561 C C . LEU A 1 193 ? -4.34 44.656 12.781 1 88.12 193 LEU A C 1
ATOM 1563 O O . LEU A 1 193 ? -5.559 44.625 12.594 1 88.12 193 LEU A O 1
ATOM 1567 N N . ALA A 1 194 ? -3.562 43.75 12.414 1 86.69 194 ALA A N 1
ATOM 1568 C CA . ALA A 1 194 ? -4.059 42.625 11.656 1 86.69 194 ALA A CA 1
ATOM 1569 C C . ALA A 1 194 ? -4.941 41.719 12.523 1 86.69 194 ALA A C 1
ATOM 1571 O O . ALA A 1 194 ? -5.848 41.062 12.016 1 86.69 194 ALA A O 1
ATOM 1572 N N . LEU A 1 195 ? -4.777 41.719 13.773 1 92.5 195 LEU A N 1
ATOM 1573 C CA . LEU A 1 195 ? -5.496 40.844 14.664 1 92.5 195 LEU A CA 1
ATOM 1574 C C . LEU A 1 195 ? -6.812 41.438 15.117 1 92.5 195 LEU A C 1
ATOM 1576 O O . LEU A 1 195 ? -7.73 40.719 15.531 1 92.5 195 LEU A O 1
ATOM 1580 N N . ILE A 1 196 ? -6.949 42.688 15.047 1 92.56 196 ILE A N 1
ATOM 1581 C CA . ILE A 1 196 ? -8.117 43.375 15.57 1 92.56 196 ILE A CA 1
ATOM 1582 C C . ILE A 1 196 ? -9.359 42.969 14.758 1 92.56 196 ILE A C 1
ATOM 1584 O O . ILE A 1 196 ? -10.391 42.625 15.328 1 92.56 196 ILE A O 1
ATOM 1588 N N . PRO A 1 197 ? -9.227 43.062 13.406 1 89.88 197 PRO A N 1
ATOM 1589 C CA . PRO A 1 197 ? -10.391 42.562 12.656 1 89.88 197 PRO A CA 1
ATOM 1590 C C . PRO A 1 197 ? -10.734 41.125 12.953 1 89.88 197 PRO A C 1
ATOM 1592 O O . PRO A 1 197 ? -11.906 40.75 12.93 1 89.88 197 PRO A O 1
ATOM 1595 N N . ILE A 1 198 ? -9.797 40.344 13.242 1 92.81 198 ILE A N 1
ATOM 1596 C CA . ILE A 1 198 ? -10.031 38.938 13.555 1 92.81 198 ILE A CA 1
ATOM 1597 C C . ILE A 1 198 ? -10.766 38.812 14.883 1 92.81 198 ILE A C 1
ATOM 1599 O O . ILE A 1 198 ? -11.734 38.062 15 1 92.81 198 ILE A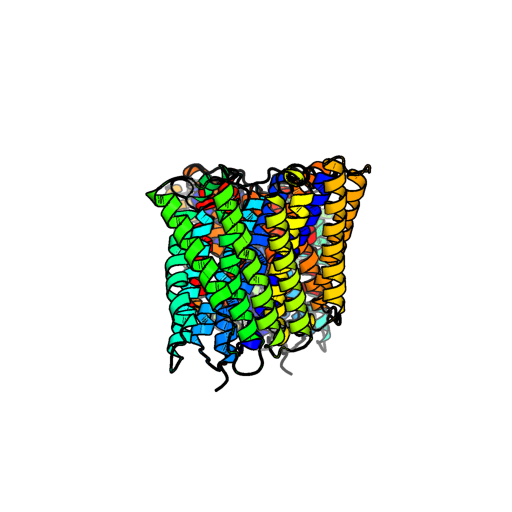 O 1
ATOM 1603 N N . TYR A 1 199 ? -10.312 39.562 15.867 1 95.75 199 TYR A N 1
ATOM 1604 C CA . TYR A 1 199 ? -11.016 39.562 17.141 1 95.75 199 TYR A CA 1
ATOM 1605 C C . TYR A 1 199 ? -12.453 40.031 16.969 1 95.75 199 TYR A C 1
ATOM 1607 O O . TYR A 1 199 ? -13.367 39.469 17.594 1 95.75 199 TYR A O 1
ATOM 1615 N N . TYR A 1 200 ? -12.633 41.031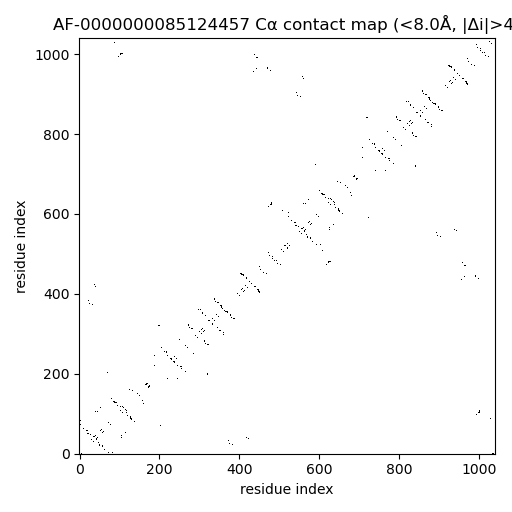 16.172 1 93.5 200 TYR A N 1
ATOM 1616 C CA . TYR A 1 200 ? -13.984 41.5 15.914 1 93.5 200 TYR A CA 1
ATOM 1617 C C . TYR A 1 200 ? -14.859 40.406 15.344 1 93.5 200 TYR A C 1
ATOM 1619 O O . TYR A 1 200 ? -15.977 40.188 15.812 1 93.5 200 TYR A O 1
ATOM 1627 N N . LEU A 1 201 ? -14.336 39.719 14.391 1 93.5 201 LEU A N 1
ATOM 1628 C CA . LEU A 1 201 ? -15.094 38.656 13.734 1 93.5 201 LEU A CA 1
ATOM 1629 C C . LEU A 1 201 ? -15.367 37.531 14.695 1 93.5 201 LEU A C 1
ATOM 1631 O O . LEU A 1 201 ? -16.438 36.906 14.641 1 93.5 201 LEU A O 1
ATOM 1635 N N . ILE A 1 202 ? -14.422 37.219 15.508 1 96.81 202 ILE A N 1
ATOM 1636 C CA . ILE A 1 202 ? -14.602 36.156 16.469 1 96.81 202 ILE A CA 1
ATOM 1637 C C . ILE A 1 202 ? -15.68 36.531 17.484 1 96.81 202 ILE A C 1
ATOM 1639 O O . ILE A 1 202 ? -16.547 35.719 17.812 1 96.81 202 ILE A O 1
ATOM 1643 N N . ILE A 1 203 ? -15.664 37.75 17.953 1 96.38 203 ILE A N 1
ATOM 1644 C CA . ILE A 1 203 ? -16.672 38.219 18.891 1 96.38 203 ILE A CA 1
ATOM 1645 C C . ILE A 1 203 ? -18.047 38.219 18.219 1 96.38 203 ILE A C 1
ATOM 1647 O O . ILE A 1 203 ? -19.031 37.812 18.828 1 96.38 203 ILE A O 1
ATOM 1651 N N . LYS A 1 204 ? -18.031 38.625 17.031 1 93.81 204 LYS A N 1
ATOM 1652 C CA . LYS A 1 204 ? -19.281 38.594 16.266 1 93.81 204 LYS A CA 1
ATOM 1653 C C . LYS A 1 204 ? -19.781 37.156 16.156 1 93.81 204 LYS A C 1
ATOM 1655 O O . LYS A 1 204 ? -20.984 36.906 16.266 1 93.81 204 LYS A O 1
ATOM 1660 N N . LEU A 1 205 ? -18.938 36.25 15.906 1 95.25 205 LEU A N 1
ATOM 1661 C CA . LEU A 1 205 ? -19.281 34.844 15.781 1 95.25 205 LEU A CA 1
ATOM 1662 C C . LEU A 1 205 ? -19.844 34.312 17.094 1 95.25 205 LEU A C 1
ATOM 1664 O O . LEU A 1 205 ? -20.844 33.594 17.109 1 95.25 205 LEU A O 1
ATOM 1668 N N . LEU A 1 206 ? -19.219 34.625 18.172 1 96.94 206 LEU A N 1
ATOM 1669 C CA . LEU A 1 206 ? -19.516 34.031 19.469 1 96.94 206 LEU A CA 1
ATOM 1670 C C . LEU A 1 206 ? -20.719 34.719 20.109 1 96.94 206 LEU A C 1
ATOM 1672 O O . LEU A 1 206 ? -21.375 34.125 20.984 1 96.94 206 LEU A O 1
ATOM 1676 N N . ASN A 1 207 ? -20.969 35.875 19.703 1 96 207 ASN A N 1
ATOM 1677 C CA . ASN A 1 207 ? -22.062 36.625 20.312 1 96 207 ASN A CA 1
ATOM 1678 C C . ASN A 1 207 ? -23.422 36.062 19.922 1 96 207 ASN A C 1
ATOM 1680 O O . ASN A 1 207 ? -23.656 35.75 18.766 1 96 207 ASN A O 1
ATOM 1684 N N . VAL A 1 208 ? -24.25 35.969 21.016 1 92.31 208 VAL A N 1
ATOM 1685 C CA . VAL A 1 208 ? -25.625 35.562 20.781 1 92.31 208 VAL A CA 1
ATOM 1686 C C . VAL A 1 208 ? -26.422 36.719 20.203 1 92.31 208 VAL A C 1
ATOM 1688 O O . VAL A 1 208 ? -26.469 37.781 20.812 1 92.31 208 VAL A O 1
ATOM 1691 N N . GLY A 1 209 ? -26.891 36.594 19 1 85.94 209 GLY A N 1
ATOM 1692 C CA . GLY A 1 209 ? -27.656 37.656 18.375 1 85.94 209 GLY A CA 1
ATOM 1693 C C . GLY A 1 209 ? -26.797 38.562 17.5 1 85.94 209 GLY A C 1
ATOM 1694 O O . GLY A 1 209 ? -25.844 38.125 16.875 1 85.94 209 GLY A O 1
ATOM 1695 N N . THR A 1 210 ? -27.203 39.906 17.422 1 85.44 210 THR A N 1
ATOM 1696 C CA . THR A 1 210 ? -26.484 40.844 16.578 1 85.44 210 THR A CA 1
ATOM 1697 C C . THR A 1 210 ? -25.5 41.656 17.391 1 85.44 210 THR A C 1
ATOM 1699 O O . THR A 1 210 ? -25.844 42.188 18.453 1 85.44 210 THR A O 1
ATOM 1702 N N . PHE A 1 211 ? -24.281 41.656 17.016 1 90.62 211 PHE A N 1
ATOM 1703 C CA . PHE A 1 211 ? -23.234 42.406 17.703 1 90.62 211 PHE A CA 1
ATOM 1704 C C . PHE A 1 211 ? -22.953 43.719 17.016 1 90.62 211 PHE A C 1
ATOM 1706 O O . PHE A 1 211 ? -22.688 43.781 15.82 1 90.62 211 PHE A O 1
ATOM 1713 N N . LYS A 1 212 ? -23.031 44.812 17.734 1 88.75 212 LYS A N 1
ATOM 1714 C CA . LYS A 1 212 ? -22.703 46.125 17.266 1 88.75 212 LYS A CA 1
ATOM 1715 C C . LYS A 1 212 ? -21.422 46.656 17.922 1 88.75 212 LYS A C 1
ATOM 1717 O O . LYS A 1 212 ? -21.391 46.844 19.141 1 88.75 212 LYS A O 1
ATOM 1722 N N . ALA A 1 213 ? -20.469 46.812 17.156 1 90.88 213 ALA A N 1
ATOM 1723 C CA . ALA A 1 213 ? -19.188 47.281 17.672 1 90.88 213 ALA A CA 1
ATOM 1724 C C . ALA A 1 213 ? -19.266 48.781 18.047 1 90.88 213 ALA A C 1
ATOM 1726 O O . ALA A 1 213 ? -19.812 49.594 17.297 1 90.88 213 ALA A O 1
ATOM 1727 N N . ARG A 1 214 ? -18.766 49.094 19.172 1 92.69 214 ARG A N 1
ATOM 1728 C CA . ARG A 1 214 ? -18.703 50.469 19.656 1 92.69 214 ARG A CA 1
ATOM 1729 C C . ARG A 1 214 ? -17.266 50.969 19.781 1 92.69 214 ARG A C 1
ATOM 1731 O O . ARG A 1 214 ? -16.328 50.156 19.719 1 92.69 214 ARG A O 1
ATOM 1738 N N . TRP A 1 215 ? -17.047 52.25 19.797 1 94.44 215 TRP A N 1
ATOM 1739 C CA . TRP A 1 215 ? -15.758 52.906 19.984 1 94.44 215 TRP A CA 1
ATOM 1740 C C . TRP A 1 215 ? -14.836 52.656 18.812 1 94.44 215 TRP A C 1
ATOM 1742 O O . TRP A 1 215 ? -13.656 52.344 18.984 1 94.44 215 TRP A O 1
ATOM 1752 N N . ASN A 1 216 ? -15.359 52.781 17.625 1 92.19 216 ASN A N 1
ATOM 1753 C CA . ASN A 1 216 ? -14.641 52.5 16.391 1 92.19 216 ASN A CA 1
ATOM 1754 C C . ASN A 1 216 ? -13.461 53.469 16.188 1 92.19 216 ASN A C 1
ATOM 1756 O O . ASN A 1 216 ? -12.5 53.125 15.508 1 92.19 216 ASN A O 1
ATOM 1760 N N . ILE A 1 217 ? -13.539 54.5 16.859 1 93.62 217 ILE A N 1
ATOM 1761 C CA . ILE A 1 217 ? -12.477 55.469 16.719 1 93.62 217 ILE A CA 1
ATOM 1762 C C . ILE A 1 217 ? -11.164 54.906 17.219 1 93.62 217 ILE A C 1
ATOM 1764 O O . ILE A 1 217 ? -10.086 55.25 16.734 1 93.62 217 ILE A O 1
ATOM 1768 N N . LEU A 1 218 ? -11.242 53.969 18.078 1 94.81 218 LEU A N 1
ATOM 1769 C CA . LEU A 1 218 ? -10.062 53.438 18.734 1 94.81 218 LEU A CA 1
ATOM 1770 C C . LEU A 1 218 ? -9.297 52.5 17.812 1 94.81 218 LEU A C 1
ATOM 1772 O O . LEU A 1 218 ? -8.102 52.25 18 1 94.81 218 LEU A O 1
ATOM 1776 N N . TRP A 1 219 ? -9.914 51.875 16.844 1 92.38 219 TRP A N 1
ATOM 1777 C CA . TRP A 1 219 ? -9.156 51.094 15.875 1 92.38 219 TRP A CA 1
ATOM 1778 C C . TRP A 1 219 ? -8.93 51.906 14.602 1 92.38 219 TRP A C 1
ATOM 1780 O O . TRP A 1 219 ? -7.977 51.625 13.859 1 92.38 219 TRP A O 1
ATOM 1790 N N . ILE A 1 220 ? -9.695 52.969 14.312 1 93.75 220 ILE A N 1
ATOM 1791 C CA . ILE A 1 220 ? -9.555 53.781 13.117 1 93.75 220 ILE A CA 1
ATOM 1792 C C . ILE A 1 220 ? -8.281 54.625 13.219 1 93.75 220 ILE A C 1
ATOM 1794 O O . ILE A 1 220 ? -7.52 54.719 12.25 1 93.75 220 ILE A O 1
ATOM 1798 N N . ILE A 1 221 ? -8.016 55.125 14.336 1 94.5 221 ILE A N 1
ATOM 1799 C CA . ILE A 1 221 ? -6.871 56 14.531 1 94.5 221 ILE A CA 1
ATOM 1800 C C . ILE A 1 221 ? -5.578 55.219 14.266 1 94.5 221 ILE A C 1
ATOM 1802 O O . ILE A 1 221 ? -4.77 55.625 13.422 1 94.5 221 ILE A O 1
ATOM 1806 N N . PRO A 1 222 ? -5.402 54.188 15 1 93.81 222 PRO A N 1
ATOM 1807 C CA . PRO A 1 222 ? -4.172 53.438 14.711 1 93.81 222 PRO A CA 1
ATOM 1808 C C . PRO A 1 222 ? -4.082 53 13.25 1 93.81 222 PRO A C 1
ATOM 1810 O O . PRO A 1 222 ? -2.986 52.906 12.695 1 93.81 222 PRO A O 1
ATOM 1813 N N . THR A 1 223 ? -5.137 52.688 12.562 1 92.44 223 THR A N 1
ATOM 1814 C CA . THR A 1 223 ? -5.129 52.25 11.172 1 92.44 223 THR A CA 1
ATOM 1815 C C . THR A 1 223 ? -4.652 53.406 10.266 1 92.44 223 THR A C 1
ATOM 1817 O O . THR A 1 223 ? -3.818 53.188 9.383 1 92.44 223 THR A O 1
ATOM 1820 N N . ILE A 1 224 ? -5.133 54.5 10.484 1 91.94 224 ILE A N 1
ATOM 1821 C CA . ILE A 1 224 ? -4.762 55.688 9.695 1 91.94 224 ILE A CA 1
ATOM 1822 C C . ILE A 1 224 ? -3.275 55.969 9.883 1 91.94 224 ILE A C 1
ATOM 1824 O O . ILE A 1 224 ? -2.557 56.219 8.914 1 91.94 224 ILE A O 1
ATOM 1828 N N . PHE A 1 225 ? -2.875 55.906 11.055 1 91.56 225 PHE A N 1
ATOM 1829 C CA . PHE A 1 225 ? -1.48 56.219 11.344 1 91.56 225 PHE A CA 1
ATOM 1830 C C . PHE A 1 225 ? -0.558 55.125 10.805 1 91.56 225 PHE A C 1
ATOM 1832 O O . PHE A 1 225 ? 0.564 55.438 10.383 1 91.56 225 PHE A O 1
ATOM 1839 N N . TYR A 1 226 ? -1.038 53.938 10.891 1 90.56 226 TYR A N 1
ATOM 1840 C CA . TYR A 1 226 ? -0.239 52.875 10.289 1 90.56 226 TYR A CA 1
ATOM 1841 C C . TYR A 1 226 ? -0.054 53.125 8.797 1 90.56 226 TYR A C 1
ATOM 1843 O O . TYR A 1 226 ? 1.062 53.031 8.281 1 90.56 226 TYR A O 1
ATOM 1851 N N . PHE A 1 227 ? -1.126 53.438 8.062 1 88.25 227 PHE A N 1
ATOM 1852 C CA . PHE A 1 227 ? -1.027 53.688 6.633 1 88.25 227 PHE A CA 1
ATOM 1853 C C . PHE A 1 227 ? -0.156 54.938 6.379 1 88.25 227 PHE A C 1
ATOM 1855 O O . PHE A 1 227 ? 0.604 54.969 5.406 1 88.25 227 PHE A O 1
ATOM 1862 N N . GLY A 1 228 ? -0.28 55.781 7.184 1 87.56 228 GLY A N 1
ATOM 1863 C CA . GLY A 1 228 ? 0.586 56.938 7.098 1 87.56 228 GLY A CA 1
ATOM 1864 C C . GLY A 1 228 ? 2.059 56.594 7.246 1 87.56 228 GLY A C 1
ATOM 1865 O O . GLY A 1 228 ? 2.9 57.156 6.535 1 87.56 228 GLY A O 1
ATOM 1866 N N . SER A 1 229 ? 2.287 55.75 8.195 1 87.06 229 SER A N 1
ATOM 1867 C CA . SER A 1 229 ? 3.672 55.344 8.414 1 87.06 229 SER A CA 1
ATOM 1868 C C . SER A 1 229 ? 4.23 54.625 7.199 1 87.06 229 SER A C 1
ATOM 1870 O O . SER A 1 229 ? 5.395 54.812 6.832 1 87.06 229 SER A O 1
ATOM 1872 N N . VAL A 1 230 ? 3.457 53.75 6.633 1 83.25 230 VAL A N 1
ATOM 1873 C CA . VAL A 1 230 ? 3.887 53 5.461 1 83.25 230 VAL A CA 1
ATOM 1874 C C . VAL A 1 230 ? 4.148 53.969 4.301 1 83.25 230 VAL A C 1
ATOM 1876 O O . VAL A 1 230 ? 5.137 53.812 3.578 1 83.25 230 VAL A O 1
ATOM 1879 N N . LEU A 1 231 ? 3.283 54.938 4.141 1 84.88 231 LEU A N 1
ATOM 1880 C CA . LEU A 1 231 ? 3.469 55.938 3.092 1 84.88 231 LEU A CA 1
ATOM 1881 C C . LEU A 1 231 ? 4.719 56.75 3.352 1 84.88 231 LEU A C 1
ATOM 1883 O O . LEU A 1 231 ? 5.469 57.062 2.424 1 84.88 231 LEU A O 1
ATOM 1887 N N . TYR A 1 232 ? 4.848 57.062 4.527 1 85.62 232 TYR A N 1
ATOM 1888 C CA . TYR A 1 232 ? 6.016 57.844 4.902 1 85.62 232 TYR A CA 1
ATOM 1889 C C . TYR A 1 232 ? 7.305 57.094 4.59 1 85.62 232 TYR A C 1
ATOM 1891 O O . TYR A 1 232 ? 8.242 57.656 4.02 1 85.62 232 TYR A O 1
ATOM 1899 N N . ARG A 1 233 ? 7.344 55.875 4.941 1 84 233 ARG A N 1
ATOM 1900 C CA . ARG A 1 233 ? 8.539 55.094 4.715 1 84 233 ARG A CA 1
ATOM 1901 C C . ARG A 1 233 ? 8.781 54.875 3.225 1 84 233 ARG A C 1
ATOM 1903 O O . ARG A 1 233 ? 9.93 54.781 2.787 1 84 233 ARG A O 1
ATOM 1910 N N . THR A 1 234 ? 7.711 54.844 2.496 1 80.69 234 THR A N 1
ATOM 1911 C CA . THR A 1 234 ? 7.828 54.594 1.064 1 80.69 234 THR A CA 1
ATOM 1912 C C . THR A 1 234 ? 8.273 55.844 0.326 1 80.69 234 THR A C 1
ATOM 1914 O O . THR A 1 234 ? 9.062 55.781 -0.62 1 80.69 234 THR A O 1
ATOM 1917 N N . PHE A 1 235 ? 7.828 56.969 0.734 1 85.44 235 PHE A N 1
ATOM 1918 C CA . PHE A 1 235 ? 8.008 58.156 -0.091 1 85.44 235 PHE A CA 1
ATOM 1919 C C . PHE A 1 235 ? 8.992 59.125 0.558 1 85.44 235 PHE A C 1
ATOM 1921 O O . PHE A 1 235 ? 9.57 59.969 -0.12 1 85.44 235 PHE A O 1
ATOM 1928 N N . VAL A 1 236 ? 9.109 59.094 1.816 1 87.19 236 VAL A N 1
ATOM 1929 C CA . VAL A 1 236 ? 9.898 60.094 2.494 1 87.19 236 VAL A CA 1
ATOM 1930 C C . VAL A 1 236 ? 11.195 59.469 3.012 1 87.19 236 VAL A C 1
ATOM 1932 O O . VAL A 1 236 ? 12.289 59.969 2.693 1 87.19 236 VAL A O 1
ATOM 1935 N N . GLY A 1 237 ? 11.133 58.469 3.797 1 80.44 237 GLY A N 1
ATOM 1936 C CA . GLY A 1 237 ? 12.328 57.844 4.34 1 80.44 237 GLY A CA 1
ATOM 1937 C C . GLY A 1 237 ? 12.062 56.969 5.543 1 80.44 237 GLY A C 1
ATOM 1938 O O . GLY A 1 237 ? 10.93 56.531 5.746 1 80.44 237 GLY A O 1
ATOM 1939 N N . HIS A 1 238 ? 13.156 56.781 6.367 1 82.56 238 HIS A N 1
ATOM 1940 C CA . HIS A 1 238 ? 13.062 55.906 7.527 1 82.56 238 HIS A CA 1
ATOM 1941 C C . HIS A 1 238 ? 12.453 56.625 8.719 1 82.56 238 HIS A C 1
ATOM 1943 O O . HIS A 1 238 ? 12.609 57.844 8.859 1 82.56 238 HIS A O 1
ATOM 1949 N N . LEU A 1 239 ? 11.766 55.812 9.484 1 85.06 239 LEU A N 1
ATOM 1950 C CA . LEU A 1 239 ? 11.156 56.375 10.688 1 85.06 239 LEU A CA 1
ATOM 1951 C C . LEU A 1 239 ? 12.203 56.594 11.766 1 85.06 239 LEU A C 1
ATOM 1953 O O . LEU A 1 239 ? 13.133 55.812 11.93 1 85.06 239 LEU A O 1
ATOM 1957 N N . THR A 1 240 ? 12.055 57.656 12.43 1 84.25 240 THR A N 1
ATOM 1958 C CA . THR A 1 240 ? 12.914 57.938 13.586 1 84.25 240 THR A CA 1
ATOM 1959 C C . THR A 1 240 ? 12.484 57.062 14.773 1 84.25 240 THR A C 1
ATOM 1961 O O . THR A 1 240 ? 11.391 56.5 14.781 1 84.25 240 THR A O 1
ATOM 1964 N N . TYR A 1 241 ? 13.305 57 15.766 1 83.38 241 TYR A N 1
ATOM 1965 C CA . TYR A 1 241 ? 13.016 56.25 16.984 1 83.38 241 TYR A CA 1
ATOM 1966 C C . TYR A 1 241 ? 11.758 56.75 17.656 1 83.38 241 TYR A C 1
ATOM 1968 O O . TYR A 1 241 ? 10.922 55.969 18.109 1 83.38 241 TYR A O 1
ATOM 1976 N N . ASP A 1 242 ? 11.664 58.031 17.656 1 84.38 242 ASP A N 1
ATOM 1977 C CA . ASP A 1 242 ? 10.516 58.625 18.328 1 84.38 242 ASP A CA 1
ATOM 1978 C C . ASP A 1 242 ? 9.227 58.344 17.547 1 84.38 242 ASP A C 1
ATOM 1980 O O . ASP A 1 242 ? 8.164 58.156 18.156 1 84.38 242 ASP A O 1
ATOM 1984 N N . GLN A 1 243 ? 9.352 58.344 16.344 1 86.56 243 GLN A N 1
ATOM 1985 C CA . GLN A 1 243 ? 8.188 58.031 15.516 1 86.56 243 GLN A CA 1
ATOM 1986 C C . GLN A 1 243 ? 7.762 56.562 15.688 1 86.56 243 GLN A C 1
ATOM 1988 O O . GLN A 1 243 ? 6.566 56.281 15.805 1 86.56 243 GLN A O 1
ATOM 1993 N N . GLU A 1 244 ? 8.719 55.719 15.727 1 85.44 244 GLU A N 1
ATOM 1994 C CA . GLU A 1 244 ? 8.414 54.312 15.953 1 85.44 244 GLU A CA 1
ATOM 1995 C C . GLU A 1 244 ? 7.742 54.094 17.312 1 85.44 244 GLU A C 1
ATOM 1997 O O . GLU A 1 244 ? 6.801 53.312 17.422 1 85.44 244 GLU A O 1
ATOM 2002 N N . TRP A 1 245 ? 8.266 54.75 18.219 1 85.5 245 TRP A N 1
ATOM 2003 C CA . TRP A 1 245 ? 7.699 54.656 19.562 1 85.5 245 TRP A CA 1
ATOM 2004 C C . TRP A 1 245 ? 6.273 55.188 19.594 1 85.5 245 TRP A C 1
ATOM 2006 O O . TRP A 1 245 ? 5.414 54.656 20.297 1 85.5 245 TRP A O 1
ATOM 2016 N N . PHE A 1 246 ? 6.086 56.25 18.891 1 88.88 246 PHE A N 1
ATOM 2017 C CA . PHE A 1 246 ? 4.742 56.812 18.797 1 88.88 246 PHE A CA 1
ATOM 2018 C C . PHE A 1 246 ? 3.77 55.781 18.234 1 88.88 246 PHE A C 1
ATOM 2020 O O . PHE A 1 246 ? 2.674 55.594 18.766 1 88.88 246 PHE A O 1
ATOM 2027 N N . PHE A 1 247 ? 4.152 55.188 17.203 1 88.94 247 PHE A N 1
ATOM 2028 C CA . PHE A 1 247 ? 3.291 54.188 16.578 1 88.94 247 PHE A CA 1
ATOM 2029 C C . PHE A 1 247 ? 3.07 53 17.516 1 88.94 247 PHE A C 1
ATOM 2031 O O . PHE A 1 247 ? 1.997 52.375 17.516 1 88.94 247 PHE A O 1
ATOM 2038 N N . GLN A 1 248 ? 4.047 52.688 18.297 1 88.19 248 GLN A N 1
ATOM 2039 C CA . GLN A 1 248 ? 3.879 51.656 19.297 1 88.19 248 GLN A CA 1
ATOM 2040 C C . GLN A 1 248 ? 2.881 52.062 20.359 1 88.19 248 GLN A C 1
ATOM 2042 O O . GLN A 1 248 ? 2.1 51.25 20.844 1 88.19 248 GLN A O 1
ATOM 2047 N N . TRP A 1 249 ? 2.885 53.25 20.734 1 89.56 249 TRP A N 1
ATOM 2048 C CA . TRP A 1 249 ? 1.962 53.781 21.734 1 89.56 249 TRP A CA 1
ATOM 2049 C C . TRP A 1 249 ? 0.517 53.656 21.266 1 89.56 249 TRP A C 1
ATOM 2051 O O . TRP A 1 249 ? -0.391 53.438 22.078 1 89.56 249 TRP A O 1
ATOM 2061 N N . LEU A 1 250 ? 0.351 53.688 20.016 1 92.12 250 LEU A N 1
ATOM 2062 C CA . LEU A 1 250 ? -0.997 53.625 19.453 1 92.12 250 LEU A CA 1
ATOM 2063 C C . LEU A 1 250 ? -1.627 52.25 19.703 1 92.12 250 LEU A C 1
ATOM 2065 O O . LEU A 1 250 ? -2.854 52.125 19.672 1 92.12 250 LEU A O 1
ATOM 2069 N N . THR A 1 251 ? -0.871 51.25 19.969 1 91.81 251 THR A N 1
ATOM 2070 C CA . THR A 1 251 ? -1.398 49.938 20.219 1 91.81 251 THR A CA 1
ATOM 2071 C C . THR A 1 251 ? -2.174 49.906 21.547 1 91.81 251 THR A C 1
ATOM 2073 O O . THR A 1 251 ? -2.992 49 21.766 1 91.81 251 THR A O 1
ATOM 2076 N N . PHE A 1 252 ? -1.95 50.812 22.406 1 93.44 252 PHE A N 1
ATOM 2077 C CA . PHE A 1 252 ? -2.65 50.875 23.688 1 93.44 252 PHE A CA 1
ATOM 2078 C C . PHE A 1 252 ? -4.129 51.188 23.469 1 93.44 252 PHE A C 1
ATOM 2080 O O . PHE A 1 252 ? -4.949 50.906 24.359 1 93.44 252 PHE A O 1
ATOM 2087 N N . LEU A 1 253 ? -4.426 51.656 22.297 1 94.75 253 LEU A N 1
ATOM 2088 C CA . LEU A 1 253 ? -5.82 51.938 22 1 94.75 253 LEU A CA 1
ATOM 2089 C C . LEU A 1 253 ? -6.625 50.656 21.828 1 94.75 253 LEU A C 1
ATOM 2091 O O . LEU A 1 253 ? -7.855 50.688 21.906 1 94.75 253 LEU A O 1
ATOM 2095 N N . TYR A 1 254 ? -5.938 49.625 21.641 1 94.69 254 TYR A N 1
ATOM 2096 C CA . TYR A 1 254 ? -6.633 48.375 21.453 1 94.69 254 TYR A CA 1
ATOM 2097 C C . TYR A 1 254 ? -7.082 47.781 22.797 1 94.69 254 TYR A C 1
ATOM 2099 O O . TYR A 1 254 ? -7.945 46.906 22.828 1 94.69 254 TYR A O 1
ATOM 2107 N N . ILE A 1 255 ? -6.562 48.188 23.891 1 94 255 ILE A N 1
ATOM 2108 C CA . ILE A 1 255 ? -6.922 47.688 25.219 1 94 255 ILE A CA 1
ATOM 2109 C C . ILE A 1 255 ? -8.375 48.062 25.531 1 94 255 ILE A C 1
ATOM 2111 O O . ILE A 1 255 ? -9.203 47.156 25.766 1 94 255 ILE A O 1
ATOM 2115 N N . PRO A 1 256 ? -8.711 49.312 25.438 1 95.5 256 PRO A N 1
ATOM 2116 C CA . PRO A 1 256 ? -10.109 49.625 25.75 1 95.5 256 PRO A CA 1
ATOM 2117 C C . PRO A 1 256 ? -11.086 49.062 24.719 1 95.5 256 PRO A C 1
ATOM 2119 O O . PRO A 1 256 ? -12.203 48.688 25.078 1 95.5 256 PRO A O 1
ATOM 2122 N N . ILE A 1 257 ? -10.734 49.031 23.547 1 95.56 257 ILE A N 1
ATOM 2123 C CA . ILE A 1 257 ? -11.656 48.531 22.516 1 95.56 257 ILE A CA 1
ATOM 2124 C C . ILE A 1 257 ? -11.953 47.062 22.75 1 95.56 257 ILE A C 1
ATOM 2126 O O . ILE A 1 257 ? -13.109 46.625 22.688 1 95.56 257 ILE A O 1
ATOM 2130 N N . LEU A 1 258 ? -10.945 46.281 22.969 1 96.25 258 LEU A N 1
ATOM 2131 C CA . LEU A 1 258 ? -11.164 44.844 23.188 1 96.25 258 LEU A CA 1
ATOM 2132 C C . LEU A 1 258 ? -11.914 44.594 24.484 1 96.25 258 LEU A C 1
ATOM 2134 O O . LEU A 1 258 ? -12.711 43.656 24.594 1 96.25 258 LEU A O 1
ATOM 2138 N N . TYR A 1 259 ? -11.633 45.438 25.469 1 94.88 259 TYR A N 1
ATOM 2139 C CA . TYR A 1 259 ? -12.391 45.344 26.703 1 94.88 259 TYR A CA 1
ATOM 2140 C C . TYR A 1 259 ? -13.875 45.625 26.453 1 94.88 259 TYR A C 1
ATOM 2142 O O . TYR A 1 259 ? -14.734 44.875 26.906 1 94.88 259 TYR A O 1
ATOM 2150 N N . ARG A 1 260 ? -14.133 46.656 25.719 1 96.25 260 ARG A N 1
ATOM 2151 C CA . ARG A 1 260 ? -15.516 47.031 25.422 1 96.25 260 ARG A CA 1
ATOM 2152 C C . ARG A 1 260 ? -16.219 45.969 24.609 1 96.25 260 ARG A C 1
ATOM 2154 O O . ARG A 1 260 ? -17.344 45.562 24.938 1 96.25 260 ARG A O 1
ATOM 2161 N N . TRP A 1 261 ? -15.57 45.531 23.594 1 96.31 261 TRP A N 1
ATOM 2162 C CA . TRP A 1 261 ? -16.172 44.531 22.734 1 96.31 261 TRP A CA 1
ATOM 2163 C C . TRP A 1 261 ? -16.422 43.25 23.531 1 96.31 261 TRP A C 1
ATOM 2165 O O . TRP A 1 261 ? -17.453 42.594 23.359 1 96.31 261 TRP A O 1
ATOM 2175 N N . TYR A 1 262 ? -15.484 42.875 24.422 1 95.94 262 TYR A N 1
ATOM 2176 C CA . TYR A 1 262 ? -15.617 41.688 25.234 1 95.94 262 TYR A CA 1
ATOM 2177 C C . TYR A 1 262 ? -16.766 41.812 26.219 1 95.94 262 TYR A C 1
ATOM 2179 O O . TYR A 1 262 ? -17.531 40.875 26.422 1 95.94 262 TYR A O 1
ATOM 2187 N N . LYS A 1 263 ? -16.906 42.906 26.781 1 94.31 263 LYS A N 1
ATOM 2188 C CA . LYS A 1 263 ? -17.938 43.156 27.781 1 94.31 263 LYS A CA 1
ATOM 2189 C C . LYS A 1 263 ? -19.328 43.219 27.156 1 94.31 263 LYS A C 1
ATOM 2191 O O . LYS A 1 263 ? -20.297 42.781 27.75 1 94.31 263 LYS A O 1
ATOM 2196 N N . ASP A 1 264 ? -19.422 43.75 26 1 95.12 264 ASP A N 1
ATOM 2197 C CA . ASP A 1 264 ? -20.703 43.969 25.328 1 95.12 264 ASP A CA 1
ATOM 2198 C C . ASP A 1 264 ? -21.219 42.656 24.734 1 95.12 264 ASP A C 1
ATOM 2200 O O . ASP A 1 264 ? -22.422 42.531 24.469 1 95.12 264 ASP A O 1
ATOM 2204 N N . ALA A 1 265 ? -20.328 41.781 24.547 1 95.25 265 ALA A N 1
ATOM 2205 C CA . ALA A 1 265 ? -20.719 40.531 23.844 1 95.25 265 ALA A CA 1
ATOM 2206 C C . ALA A 1 265 ? -21.297 39.531 24.828 1 95.25 265 ALA A C 1
ATOM 2208 O O . ALA A 1 265 ? -20.797 39.375 25.953 1 95.25 265 ALA A O 1
ATOM 2209 N N . GLN A 1 266 ? -22.344 38.844 24.406 1 95.75 266 GLN A N 1
ATOM 2210 C CA . GLN A 1 266 ? -22.922 37.719 25.156 1 95.75 266 GLN A CA 1
ATOM 2211 C C . GLN A 1 266 ? -22.422 36.406 24.609 1 95.75 266 GLN A C 1
ATOM 2213 O O . GLN A 1 266 ? -22.984 35.875 23.641 1 95.75 266 GLN A O 1
ATOM 2218 N N . ILE A 1 267 ? -21.5 35.938 25.312 1 95.94 267 ILE A N 1
ATOM 2219 C CA . ILE A 1 267 ? -20.812 34.75 24.844 1 95.94 267 ILE A CA 1
ATOM 2220 C C . ILE A 1 267 ? -21 33.594 25.844 1 95.94 267 ILE A C 1
ATOM 2222 O O . ILE A 1 267 ? -21.078 33.844 27.047 1 95.94 267 ILE A O 1
ATOM 2226 N N . GLU A 1 268 ? -21.141 32.406 25.359 1 93.31 268 GLU A N 1
ATOM 2227 C CA . GLU A 1 268 ? -21.203 31.219 26.203 1 93.31 268 GLU A CA 1
ATOM 2228 C C . GLU A 1 268 ? -19.953 31.094 27.078 1 93.31 268 GLU A C 1
ATOM 2230 O O . GLU A 1 268 ? -18.875 31.562 26.688 1 93.31 268 GLU A O 1
ATOM 2235 N N . THR A 1 269 ? -19.984 30.422 28.109 1 92.38 269 THR A N 1
ATOM 2236 C CA . THR A 1 269 ? -19.016 30.453 29.188 1 92.38 269 THR A CA 1
ATOM 2237 C C . THR A 1 269 ? -17.656 29.938 28.703 1 92.38 269 THR A C 1
ATOM 2239 O O . THR A 1 269 ? -16.625 30.609 28.906 1 92.38 269 THR A O 1
ATOM 2242 N N . PHE A 1 270 ? -17.578 28.797 28.141 1 93.88 270 PHE A N 1
ATOM 2243 C CA . PHE A 1 270 ? -16.297 28.219 27.75 1 93.88 270 PHE A CA 1
ATOM 2244 C C . PHE A 1 270 ? -15.656 29.031 26.641 1 93.88 270 PHE A C 1
ATOM 2246 O O . PHE A 1 270 ? -14.445 29.266 26.656 1 93.88 270 PHE A O 1
ATOM 2253 N N . ALA A 1 271 ? -16.422 29.422 25.719 1 96.25 271 ALA A N 1
ATOM 2254 C CA . ALA A 1 271 ? -15.906 30.281 24.656 1 96.25 271 ALA A CA 1
ATOM 2255 C C . ALA A 1 271 ? -15.445 31.625 25.188 1 96.25 271 ALA A C 1
ATOM 2257 O O . ALA A 1 271 ? -14.453 32.188 24.719 1 96.25 271 ALA A O 1
ATOM 2258 N N . GLN A 1 272 ? -16.156 32.062 26.109 1 96.19 272 GLN A N 1
ATOM 2259 C CA . GLN A 1 272 ? -15.812 33.344 26.734 1 96.19 272 GLN A CA 1
ATOM 2260 C C . GLN A 1 272 ? -14.469 33.281 27.453 1 96.19 272 GLN A C 1
ATOM 2262 O O . GLN A 1 272 ? -13.656 34.188 27.359 1 96.19 272 GLN A O 1
ATOM 2267 N N . LYS A 1 273 ? -14.336 32.281 28.172 1 94.69 273 LYS A N 1
ATOM 2268 C CA . LYS A 1 273 ? -13.07 32.094 28.891 1 94.69 273 LYS A CA 1
ATOM 2269 C C . LYS A 1 273 ? -11.906 31.953 27.906 1 94.69 273 LYS A C 1
ATOM 2271 O O . LYS A 1 273 ? -10.844 32.531 28.125 1 94.69 273 LYS A O 1
ATOM 2276 N N . ALA A 1 274 ? -12.102 31.172 26.922 1 96.38 274 ALA A N 1
ATOM 2277 C CA . ALA A 1 274 ? -11.062 31.016 25.906 1 96.38 274 ALA A CA 1
ATOM 2278 C C . ALA A 1 274 ? -10.727 32.344 25.25 1 96.38 274 ALA A C 1
ATOM 2280 O O . ALA A 1 274 ? -9.555 32.688 25.047 1 96.38 274 ALA A O 1
ATOM 2281 N N . LEU A 1 275 ? -11.719 33.094 24.938 1 97.56 275 LEU A N 1
ATOM 2282 C CA . LEU A 1 275 ? -11.523 34.406 24.328 1 97.56 275 LEU A CA 1
ATOM 2283 C C . LEU A 1 275 ? -10.805 35.344 25.281 1 97.56 275 LEU A C 1
ATOM 2285 O O . LEU A 1 275 ? -9.953 36.125 24.859 1 97.56 275 LEU A O 1
ATOM 2289 N N . LEU A 1 276 ? -11.164 35.25 26.5 1 97 276 LEU A N 1
ATOM 2290 C CA . LEU A 1 276 ? -10.508 36.094 27.5 1 97 276 LEU A CA 1
ATOM 2291 C C . LEU A 1 276 ? -9.016 35.812 27.562 1 97 276 LEU A C 1
ATOM 2293 O O . LEU A 1 276 ? -8.195 36.719 27.594 1 97 276 LEU A O 1
ATOM 2297 N N . ILE A 1 277 ? -8.688 34.594 27.609 1 96.06 277 ILE A N 1
ATOM 2298 C CA . ILE A 1 277 ? -7.285 34.188 27.641 1 96.06 277 ILE A CA 1
ATOM 2299 C C . ILE A 1 277 ? -6.566 34.719 26.406 1 96.06 277 ILE A C 1
ATOM 2301 O O . ILE A 1 277 ? -5.457 35.25 26.516 1 96.06 277 ILE A O 1
ATOM 2305 N N . SER A 1 278 ? -7.18 34.625 25.297 1 96.94 278 SER A N 1
ATOM 2306 C CA . SER A 1 278 ? -6.602 35.094 24.047 1 96.94 278 SER A CA 1
ATOM 2307 C C . SER A 1 278 ? -6.359 36.594 24.094 1 96.94 278 SER A C 1
ATOM 2309 O O . SER A 1 278 ? -5.27 37.062 23.766 1 96.94 278 SER A O 1
ATOM 2311 N N . ILE A 1 279 ? -7.336 37.281 24.516 1 96.69 279 ILE A N 1
ATOM 2312 C CA . ILE A 1 279 ? -7.25 38.75 24.562 1 96.69 279 ILE A CA 1
ATOM 2313 C C . ILE A 1 279 ? -6.176 39.156 25.562 1 96.69 279 ILE A C 1
ATOM 2315 O O . ILE A 1 279 ? -5.363 40.062 25.281 1 96.69 279 ILE A O 1
ATOM 2319 N N . LEU A 1 280 ? -6.137 38.531 26.703 1 96.06 280 LEU A N 1
ATOM 2320 C CA . LEU A 1 280 ? -5.148 38.844 27.719 1 96.06 280 LEU A CA 1
ATOM 2321 C C . LEU A 1 280 ? -3.734 38.594 27.219 1 96.06 280 LEU A C 1
ATOM 2323 O O . LEU A 1 280 ? -2.826 39.406 27.453 1 96.06 280 LEU A O 1
ATOM 2327 N N . ALA A 1 281 ? -3.561 37.562 26.578 1 95.44 281 ALA A N 1
ATOM 2328 C CA . ALA A 1 281 ? -2.25 37.219 26.016 1 95.44 281 ALA A CA 1
ATOM 2329 C C . ALA A 1 281 ? -1.847 38.25 24.953 1 95.44 281 ALA A C 1
ATOM 2331 O O . ALA A 1 281 ? -0.695 38.688 24.922 1 95.44 281 ALA A O 1
ATOM 2332 N N . PHE A 1 282 ? -2.783 38.594 24.109 1 94.12 282 PHE A N 1
ATOM 2333 C CA . PHE A 1 282 ? -2.543 39.594 23.078 1 94.12 282 PHE A CA 1
ATOM 2334 C C . PHE A 1 282 ? -2.17 40.938 23.688 1 94.12 282 PHE A C 1
ATOM 2336 O O . PHE A 1 282 ? -1.198 41.562 23.266 1 94.12 282 PHE A O 1
ATOM 2343 N N . LEU A 1 283 ? -2.873 41.344 24.641 1 94.06 283 LEU A N 1
ATOM 2344 C CA . LEU A 1 283 ? -2.621 42.625 25.281 1 94.06 283 LEU A CA 1
ATOM 2345 C C . LEU A 1 283 ? -1.3 42.594 26.047 1 94.06 283 LEU A C 1
ATOM 2347 O O . LEU A 1 283 ? -0.605 43.625 26.125 1 94.06 283 LEU A O 1
ATOM 2351 N N . PHE A 1 284 ? -1.023 41.5 26.594 1 93.25 284 PHE A N 1
ATOM 2352 C CA . PHE A 1 284 ? 0.266 41.344 27.25 1 93.25 284 PHE A CA 1
ATOM 2353 C C . PHE A 1 284 ? 1.408 41.625 26.281 1 93.25 284 PHE A C 1
ATOM 2355 O O . PHE A 1 284 ? 2.336 42.375 26.609 1 93.25 284 PHE A O 1
ATOM 2362 N N . VAL A 1 285 ? 1.361 41.094 25.109 1 90.06 285 VAL A N 1
ATOM 2363 C CA . VAL A 1 285 ? 2.412 41.25 24.109 1 90.06 285 VAL A CA 1
ATOM 2364 C C . VAL A 1 285 ? 2.484 42.719 23.672 1 90.06 285 VAL A C 1
ATOM 2366 O O . VAL A 1 285 ? 3.574 43.25 23.484 1 90.06 285 VAL A O 1
ATOM 2369 N N . ASP A 1 286 ? 1.355 43.281 23.531 1 88.38 286 ASP A N 1
ATOM 2370 C CA . ASP A 1 286 ? 1.312 44.688 23.125 1 88.38 286 ASP A CA 1
ATOM 2371 C C . ASP A 1 286 ? 1.926 45.594 24.203 1 88.38 286 ASP A C 1
ATOM 2373 O O . ASP A 1 286 ? 2.68 46.5 23.891 1 88.38 286 ASP A O 1
ATOM 2377 N N . VAL A 1 287 ? 1.598 45.281 25.359 1 87.5 287 VAL A N 1
ATOM 2378 C CA . VAL A 1 287 ? 2.127 46.094 26.469 1 87.5 287 VAL A CA 1
ATOM 2379 C C . VAL A 1 287 ? 3.637 45.875 26.562 1 87.5 287 VAL A C 1
ATOM 2381 O O . VAL A 1 287 ? 4.387 46.844 26.719 1 87.5 287 VAL A O 1
ATOM 2384 N N . GLU A 1 288 ? 4.023 44.75 26.5 1 85.31 288 GLU A N 1
ATOM 2385 C CA . GLU A 1 288 ? 5.453 44.438 26.562 1 85.31 288 GLU A CA 1
ATOM 2386 C C . GLU A 1 288 ? 6.207 45.062 25.406 1 85.31 288 GLU A C 1
ATOM 2388 O O . GLU A 1 288 ? 7.363 45.469 25.547 1 85.31 288 GLU A O 1
ATOM 2393 N N . GLY A 1 289 ? 5.59 45.062 24.234 1 82.38 289 GLY A N 1
ATOM 2394 C CA . GLY A 1 289 ? 6.195 45.719 23.094 1 82.38 289 GLY A CA 1
ATOM 2395 C C . GLY A 1 289 ? 6.5 47.188 23.328 1 82.38 289 GLY A C 1
ATOM 2396 O O . GLY A 1 289 ? 7.5 47.719 22.844 1 82.38 289 GLY A O 1
ATOM 2397 N N . ASN A 1 290 ? 5.742 47.781 24.125 1 82.38 290 ASN A N 1
ATOM 2398 C CA . ASN A 1 290 ? 5.965 49.156 24.469 1 82.38 290 ASN A CA 1
ATOM 2399 C C . ASN A 1 290 ? 7.078 49.312 25.5 1 82.38 290 ASN A C 1
ATOM 2401 O O . ASN A 1 290 ? 7.82 50.312 25.484 1 82.38 290 ASN A O 1
ATOM 2405 N N . ILE A 1 291 ? 7.18 48.375 26.266 1 82 291 ILE A N 1
ATOM 2406 C CA . ILE A 1 291 ? 8.227 48.438 27.297 1 82 291 ILE A CA 1
ATOM 2407 C C . ILE A 1 291 ? 9.594 48.281 26.641 1 82 291 ILE A C 1
ATOM 2409 O O . ILE A 1 291 ? 10.57 48.875 27.094 1 82 291 ILE A O 1
ATOM 2413 N N . LEU A 1 292 ? 9.672 47.625 25.547 1 80.75 292 LEU A N 1
ATOM 2414 C CA . LEU A 1 292 ? 10.922 47.406 24.828 1 80.75 292 LEU A CA 1
ATOM 2415 C C . LEU A 1 292 ? 11.453 48.719 24.234 1 80.75 292 LEU A C 1
ATOM 2417 O O . LEU A 1 292 ? 12.641 48.812 23.922 1 80.75 292 LEU A O 1
ATOM 2421 N N . PHE A 1 293 ? 10.609 49.656 24.141 1 79.06 293 PHE A N 1
ATOM 2422 C CA . PHE A 1 293 ? 11.039 50.938 23.562 1 79.06 293 PHE A CA 1
ATOM 2423 C C . PHE A 1 293 ? 11.609 51.844 24.641 1 79.06 293 PHE A C 1
ATOM 2425 O O . PHE A 1 293 ? 12.203 52.875 24.328 1 79.06 293 PHE A O 1
ATOM 2432 N N . ILE A 1 294 ? 11.461 51.406 25.812 1 82.25 294 ILE A N 1
ATOM 2433 C CA . ILE A 1 294 ? 12.109 52.156 26.875 1 82.25 294 ILE A CA 1
ATOM 2434 C C . ILE A 1 294 ? 13.586 51.781 26.953 1 82.25 294 ILE A C 1
ATOM 2436 O O . ILE A 1 294 ? 13.93 50.656 27.297 1 82.25 294 ILE A O 1
ATOM 2440 N N . PRO A 1 295 ? 14.438 52.719 26.625 1 81 295 PRO A N 1
ATOM 2441 C CA . PRO A 1 295 ? 15.867 52.406 26.516 1 81 295 PRO A CA 1
ATOM 2442 C C . PRO A 1 295 ? 16.422 51.75 27.766 1 81 295 PRO A C 1
ATOM 2444 O O . PRO A 1 295 ? 17.281 50.844 27.656 1 81 295 PRO A O 1
ATOM 2447 N N . GLU A 1 296 ? 15.953 52.062 28.906 1 80.94 296 GLU A N 1
ATOM 2448 C CA . GLU A 1 296 ? 16.469 51.531 30.156 1 80.94 296 GLU A CA 1
ATOM 2449 C C . GLU A 1 296 ? 16.141 50.062 30.312 1 80.94 296 GLU A C 1
ATOM 2451 O O . GLU A 1 296 ? 16.828 49.312 31.031 1 80.94 296 GLU A O 1
ATOM 2456 N N . PHE A 1 297 ? 15.18 49.688 29.641 1 81.62 297 PHE A N 1
ATOM 2457 C CA . PHE A 1 297 ? 14.719 48.312 29.828 1 81.62 297 PHE A CA 1
ATOM 2458 C C . PHE A 1 297 ? 15.047 47.469 28.609 1 81.62 297 PHE A C 1
ATOM 2460 O O . PHE A 1 297 ? 14.977 46.25 28.656 1 81.62 297 PHE A O 1
ATOM 2467 N N . ARG A 1 298 ? 15.445 48.062 27.562 1 80.31 298 ARG A N 1
ATOM 2468 C CA . ARG A 1 298 ? 15.68 47.406 26.297 1 80.31 298 ARG A CA 1
ATOM 2469 C C . ARG A 1 298 ? 16.781 46.344 26.422 1 80.31 298 ARG A C 1
ATOM 2471 O O . ARG A 1 298 ? 16.734 45.312 25.766 1 80.31 298 ARG A O 1
ATOM 2478 N N . TRP A 1 299 ? 17.688 46.625 27.188 1 76.56 299 TRP A N 1
ATOM 2479 C CA . TRP A 1 299 ? 18.844 45.75 27.312 1 76.56 299 TRP A CA 1
ATOM 2480 C C . TRP A 1 299 ? 18.438 44.438 27.969 1 76.56 299 TRP A C 1
ATOM 2482 O O . TRP A 1 299 ? 19.062 43.375 27.734 1 76.56 299 TRP A O 1
ATOM 2492 N N . LEU A 1 300 ? 17.375 44.469 28.719 1 77.88 300 LEU A N 1
ATOM 2493 C CA . LEU A 1 300 ? 16.922 43.281 29.406 1 77.88 300 LEU A CA 1
ATOM 2494 C C . LEU A 1 300 ? 16.375 42.25 28.422 1 77.88 300 LEU A C 1
ATOM 2496 O O . LEU A 1 300 ? 16.453 41.031 28.656 1 77.88 300 LEU A O 1
ATOM 2500 N N . PHE A 1 301 ? 15.836 42.781 27.359 1 73 301 PHE A N 1
ATOM 2501 C CA . PHE A 1 301 ? 15.094 41.906 26.453 1 73 301 PHE A CA 1
ATOM 2502 C C . PHE A 1 301 ? 15.891 41.625 25.188 1 73 301 PHE A C 1
ATOM 2504 O O . PHE A 1 301 ? 15.336 41.156 24.188 1 73 301 PHE A O 1
ATOM 2511 N N . HIS A 1 302 ? 17.062 41.719 25.172 1 69 302 HIS A N 1
ATOM 2512 C CA . HIS A 1 302 ? 17.75 41.625 23.891 1 69 302 HIS A CA 1
ATOM 2513 C C . HIS A 1 302 ? 18.312 40.219 23.703 1 69 302 HIS A C 1
ATOM 2515 O O . HIS A 1 302 ? 19.328 39.844 24.312 1 69 302 HIS A O 1
ATOM 2521 N N . ARG A 1 303 ? 17.672 39.406 22.75 1 68.12 303 ARG A N 1
ATOM 2522 C CA . ARG A 1 303 ? 18.047 38.125 22.156 1 68.12 303 ARG A CA 1
ATOM 2523 C C . ARG A 1 303 ? 18.234 37.062 23.234 1 68.12 303 ARG A C 1
ATOM 2525 O O . ARG A 1 303 ? 19.25 36.344 23.25 1 68.12 303 ARG A O 1
ATOM 2532 N N . ASN A 1 304 ? 17.281 37.094 24.203 1 84.12 304 ASN A N 1
ATOM 2533 C CA . ASN A 1 304 ? 17.375 36.062 25.219 1 84.12 304 ASN A CA 1
ATOM 2534 C C . ASN A 1 304 ? 16.047 35.344 25.422 1 84.12 304 ASN A C 1
ATOM 2536 O O . ASN A 1 304 ? 15.148 35.469 24.578 1 84.12 304 ASN A O 1
ATOM 2540 N N . ASP A 1 305 ? 15.953 34.625 26.391 1 90.31 305 ASP A N 1
ATOM 2541 C CA . ASP A 1 305 ? 14.797 33.781 26.625 1 90.31 305 ASP A CA 1
ATOM 2542 C C . ASP A 1 305 ? 13.57 34.625 27.016 1 90.31 305 ASP A C 1
ATOM 2544 O O . ASP A 1 305 ? 12.438 34.125 26.938 1 90.31 305 ASP A O 1
ATOM 2548 N N . LEU A 1 306 ? 13.805 35.781 27.328 1 87.5 306 LEU A N 1
ATOM 2549 C CA . LEU A 1 306 ? 12.688 36.656 27.656 1 87.5 306 LEU A CA 1
ATOM 2550 C C . LEU A 1 306 ? 11.852 36.969 26.422 1 87.5 306 LEU A C 1
ATOM 2552 O O . LEU A 1 306 ? 10.625 37 26.484 1 87.5 306 LEU A O 1
ATOM 2556 N N . ILE A 1 307 ? 12.477 37.094 25.328 1 82.81 307 ILE A N 1
ATOM 2557 C CA . ILE A 1 307 ? 11.781 37.375 24.078 1 82.81 307 ILE A CA 1
ATOM 2558 C C . ILE A 1 307 ? 10.977 36.156 23.641 1 82.81 307 ILE A C 1
ATOM 2560 O O . ILE A 1 307 ? 9.844 36.281 23.156 1 82.81 307 ILE A O 1
ATOM 2564 N N . VAL A 1 308 ? 11.602 35.062 23.828 1 84.44 308 VAL A N 1
ATOM 2565 C CA . VAL A 1 308 ? 10.914 33.844 23.453 1 84.44 308 VAL A CA 1
ATOM 2566 C C . VAL A 1 308 ? 9.656 33.688 24.312 1 84.44 308 VAL A C 1
ATOM 2568 O O . VAL A 1 308 ? 8.586 33.344 23.797 1 84.44 308 VAL A O 1
ATOM 2571 N N . ALA A 1 309 ? 9.82 33.938 25.5 1 88.81 309 ALA A N 1
ATOM 2572 C CA . ALA A 1 309 ? 8.703 33.812 26.422 1 88.81 309 ALA A CA 1
ATOM 2573 C C . ALA A 1 309 ? 7.637 34.875 26.172 1 88.81 309 ALA A C 1
ATOM 2575 O O . ALA A 1 309 ? 6.473 34.531 25.922 1 88.81 309 ALA A O 1
ATOM 2576 N N . HIS A 1 310 ? 8.047 36.031 26.125 1 86.81 310 HIS A N 1
ATOM 2577 C CA . HIS A 1 310 ? 7.098 37.125 26.172 1 86.81 310 HIS A CA 1
ATOM 2578 C C . HIS A 1 310 ? 6.555 37.469 24.781 1 86.81 310 HIS A C 1
ATOM 2580 O O . HIS A 1 310 ? 5.438 37.969 24.641 1 86.81 310 HIS A O 1
ATOM 2586 N N . ALA A 1 311 ? 7.23 37.156 23.812 1 85.38 311 ALA A N 1
ATOM 2587 C CA . ALA A 1 311 ? 6.75 37.438 22.469 1 85.38 311 ALA A CA 1
ATOM 2588 C C . ALA A 1 311 ? 6.207 36.188 21.797 1 85.38 311 ALA A C 1
ATOM 2590 O O . ALA A 1 311 ? 5.055 36.156 21.359 1 85.38 311 ALA A O 1
ATOM 2591 N N . HIS A 1 312 ? 6.957 35.188 21.797 1 87.25 312 HIS A N 1
ATOM 2592 C CA . HIS A 1 312 ? 6.574 34 21.016 1 87.25 312 HIS A CA 1
ATOM 2593 C C . HIS A 1 312 ? 5.555 33.156 21.766 1 87.25 312 HIS A C 1
ATOM 2595 O O . HIS A 1 312 ? 4.48 32.875 21.234 1 87.25 312 HIS A O 1
ATOM 2601 N N . VAL A 1 313 ? 5.871 32.844 22.984 1 92 313 VAL A N 1
ATOM 2602 C CA . VAL A 1 313 ? 4.969 31.984 23.734 1 92 313 VAL A CA 1
ATOM 2603 C C . VAL A 1 313 ? 3.648 32.719 23.984 1 92 313 VAL A C 1
ATOM 2605 O O . VAL A 1 313 ? 2.572 32.125 23.797 1 92 313 VAL A O 1
ATOM 2608 N N . ALA A 1 314 ? 3.693 33.906 24.359 1 92.88 314 ALA A N 1
ATOM 2609 C CA . ALA A 1 314 ? 2.486 34.688 24.609 1 92.88 314 ALA A CA 1
ATOM 2610 C C . ALA A 1 314 ? 1.641 34.812 23.344 1 92.88 314 ALA A C 1
ATOM 2612 O O . ALA A 1 314 ? 0.421 34.625 23.391 1 92.88 314 ALA A O 1
ATOM 2613 N N . MET A 1 315 ? 2.275 35.094 22.312 1 90.62 315 MET A N 1
ATOM 2614 C CA . MET A 1 315 ? 1.543 35.188 21.047 1 90.62 315 MET A CA 1
ATOM 2615 C C . MET A 1 315 ? 0.946 33.844 20.672 1 90.62 315 MET A C 1
ATOM 2617 O O . MET A 1 315 ? -0.159 33.781 20.125 1 90.62 315 MET A O 1
ATOM 2621 N N . GLY A 1 316 ? 1.708 32.875 20.953 1 92.12 316 GLY A N 1
ATOM 2622 C CA . GLY A 1 316 ? 1.203 31.516 20.688 1 92.12 316 GLY A CA 1
ATOM 2623 C C . GLY A 1 316 ? -0.047 31.188 21.484 1 92.12 316 GLY A C 1
ATOM 2624 O O . GLY A 1 316 ? -0.996 30.609 20.953 1 92.12 316 GLY A O 1
ATOM 2625 N N . ILE A 1 317 ? -0.056 31.562 22.688 1 94.62 317 ILE A N 1
ATOM 2626 C CA . ILE A 1 317 ? -1.233 31.375 23.531 1 94.62 317 ILE A CA 1
ATOM 2627 C C . ILE A 1 317 ? -2.4 32.188 22.969 1 94.62 317 ILE A C 1
ATOM 2629 O O . ILE A 1 317 ? -3.52 31.688 22.859 1 94.62 317 ILE A O 1
ATOM 2633 N N . GLY A 1 318 ? -2.117 33.344 22.609 1 95.06 318 GLY A N 1
ATOM 2634 C CA . GLY A 1 318 ? -3.148 34.219 22.094 1 95.06 318 GLY A CA 1
ATOM 2635 C C . GLY A 1 318 ? -3.842 33.656 20.859 1 95.06 318 GLY A C 1
ATOM 2636 O O . GLY A 1 318 ? -5.066 33.531 20.844 1 95.06 318 GLY A O 1
ATOM 2637 N N . VAL A 1 319 ? -3.07 33.312 19.953 1 94.94 319 VAL A N 1
ATOM 2638 C CA . VAL A 1 319 ? -3.641 32.875 18.672 1 94.94 319 VAL A CA 1
ATOM 2639 C C . VAL A 1 319 ? -4.273 31.516 18.828 1 94.94 319 VAL A C 1
ATOM 2641 O O . VAL A 1 319 ? -5.293 31.219 18.203 1 94.94 319 VAL A O 1
ATOM 2644 N N . PHE A 1 320 ? -3.697 30.688 19.609 1 96.38 320 PHE A N 1
ATOM 2645 C CA . PHE A 1 320 ? -4.246 29.344 19.844 1 96.38 320 PHE A CA 1
ATOM 2646 C C . PHE A 1 320 ? -5.637 29.438 20.469 1 96.38 320 PHE A C 1
ATOM 2648 O O . PHE A 1 320 ? -6.566 28.766 20.016 1 96.38 320 PHE A O 1
ATOM 2655 N N . PHE A 1 321 ? -5.801 30.234 21.406 1 97.12 321 PHE A N 1
ATOM 2656 C CA . PHE A 1 321 ? -7.074 30.312 22.125 1 97.12 321 PHE A CA 1
ATOM 2657 C C . PHE A 1 321 ? -8.094 31.109 21.312 1 97.12 321 PHE A C 1
ATOM 2659 O O . PHE A 1 321 ? -9.297 31.016 21.562 1 97.12 321 PHE A O 1
ATOM 2666 N N . MET A 1 322 ? -7.59 31.891 20.359 1 96.44 322 MET A N 1
ATOM 2667 C CA . MET A 1 322 ? -8.516 32.406 19.359 1 96.44 322 MET A CA 1
ATOM 2668 C C . MET A 1 322 ? -9.242 31.281 18.641 1 96.44 322 MET A C 1
ATOM 2670 O O . MET A 1 322 ? -10.469 31.297 18.531 1 96.44 322 MET A O 1
ATOM 2674 N N . VAL A 1 323 ? -8.461 30.344 18.281 1 97.12 323 VAL A N 1
ATOM 2675 C CA . VAL A 1 323 ? -8.969 29.203 17.516 1 97.12 323 VAL A CA 1
ATOM 2676 C C . VAL A 1 323 ? -9.875 28.359 18.406 1 97.12 323 VAL A C 1
ATOM 2678 O O . VAL A 1 323 ? -10.961 27.938 17.984 1 97.12 323 VAL A O 1
ATOM 2681 N N . ILE A 1 324 ? -9.445 28.141 19.578 1 97.19 324 ILE A N 1
ATOM 2682 C CA . ILE A 1 324 ? -10.227 27.328 20.484 1 97.19 324 ILE A CA 1
ATOM 2683 C C . ILE A 1 324 ? -11.594 27.969 20.734 1 97.19 324 ILE A C 1
ATOM 2685 O O . ILE A 1 324 ? -12.625 27.281 20.688 1 97.19 324 ILE A O 1
ATOM 2689 N N . ALA A 1 325 ? -11.625 29.25 20.891 1 97.31 325 ALA A N 1
ATOM 2690 C CA . ALA A 1 325 ? -12.875 29.969 21.141 1 97.31 325 ALA A CA 1
ATOM 2691 C C . ALA A 1 325 ? -13.844 29.781 19.969 1 97.31 325 ALA A C 1
ATOM 2693 O O . ALA A 1 325 ? -15.047 29.641 20.172 1 97.31 325 ALA A O 1
ATOM 2694 N N . MET A 1 326 ? -13.305 29.766 18.828 1 97.25 326 MET A N 1
ATOM 2695 C CA . MET A 1 326 ? -14.102 29.672 17.609 1 97.25 326 MET A CA 1
ATOM 2696 C C . MET A 1 326 ? -14.828 28.328 17.547 1 97.25 326 MET A C 1
ATOM 2698 O O . MET A 1 326 ? -15.906 28.234 16.969 1 97.25 326 MET A O 1
ATOM 2702 N N . PHE A 1 327 ? -14.219 27.297 18.125 1 97.31 327 PHE A N 1
ATOM 2703 C CA . PHE A 1 327 ? -14.688 25.953 17.812 1 97.31 327 PHE A CA 1
ATOM 2704 C C . PHE A 1 327 ? -15.352 25.312 19.031 1 97.31 327 PHE A C 1
ATOM 2706 O O . PHE A 1 327 ? -15.797 24.172 18.969 1 97.31 327 PHE A O 1
ATOM 2713 N N . VAL A 1 328 ? -15.547 26 20.062 1 95.62 328 VAL A N 1
ATOM 2714 C CA . VAL A 1 328 ? -16.109 25.469 21.297 1 95.62 328 VAL A CA 1
ATOM 2715 C C . VAL A 1 328 ? -17.516 24.938 21.031 1 95.62 328 VAL A C 1
ATOM 2717 O O . VAL A 1 328 ? -17.922 23.891 21.562 1 95.62 328 VAL A O 1
ATOM 2720 N N . SER A 1 329 ? -18.25 25.562 20.172 1 93.25 329 SER A N 1
ATOM 2721 C CA . SER A 1 329 ? -19.641 25.172 19.906 1 93.25 329 SER A CA 1
ATOM 2722 C C . SER A 1 329 ? -19.703 23.969 18.984 1 93.25 329 SER A C 1
ATOM 2724 O O . SER A 1 329 ? -20.75 23.312 18.891 1 93.25 329 SER A O 1
ATOM 2726 N N . TYR A 1 330 ? -18.641 23.656 18.359 1 93.88 330 TYR A N 1
ATOM 2727 C CA . TYR A 1 330 ? -18.656 22.609 17.359 1 93.88 330 TYR A CA 1
ATOM 2728 C C . TYR A 1 330 ? -17.984 21.344 17.859 1 93.88 330 TYR A C 1
ATOM 2730 O O . TYR A 1 330 ? -18.203 20.25 17.328 1 93.88 330 TYR A O 1
ATOM 2738 N N . VAL A 1 331 ? -17.125 21.484 18.875 1 94.75 331 VAL A N 1
ATOM 2739 C CA . VAL A 1 331 ? -16.344 20.359 19.391 1 94.75 331 VAL A CA 1
ATOM 2740 C C . VAL A 1 331 ? -16.656 20.156 20.859 1 94.75 331 VAL A C 1
ATOM 2742 O O . VAL A 1 331 ? -16.25 20.953 21.719 1 94.75 331 VAL A O 1
ATOM 2745 N N . LYS A 1 332 ? -17.266 19.062 21.156 1 92 332 LYS A N 1
ATOM 2746 C CA . LYS A 1 332 ? -17.75 18.797 22.516 1 92 332 LYS A CA 1
ATOM 2747 C C . LYS A 1 332 ? -16.594 18.672 23.5 1 92 332 LYS A C 1
ATOM 2749 O O . LYS A 1 332 ? -16.734 19.031 24.672 1 92 332 LYS A O 1
ATOM 2754 N N . GLU A 1 333 ? -15.438 18.188 23.078 1 92.12 333 GLU A N 1
ATOM 2755 C CA . GLU A 1 333 ? -14.289 17.953 23.938 1 92.12 333 GLU A CA 1
ATOM 2756 C C . GLU A 1 333 ? -13.695 19.266 24.438 1 92.12 333 GLU A C 1
ATOM 2758 O O . GLU A 1 333 ? -12.961 19.281 25.422 1 92.12 333 GLU A O 1
ATOM 2763 N N . LEU A 1 334 ? -14.055 20.359 23.797 1 94.75 334 LEU A N 1
ATOM 2764 C CA . LEU A 1 334 ? -13.531 21.656 24.188 1 94.75 334 LEU A CA 1
ATOM 2765 C C . LEU A 1 334 ? -14.312 22.234 25.375 1 94.75 334 LEU A C 1
ATOM 2767 O O . LEU A 1 334 ? -13.914 23.25 25.953 1 94.75 334 LEU A O 1
ATOM 2771 N N . LYS A 1 335 ? -15.312 21.578 25.75 1 93.69 335 LYS A N 1
ATOM 2772 C CA . LYS A 1 335 ? -16.094 22 26.906 1 93.69 335 LYS A CA 1
ATOM 2773 C C . LYS A 1 335 ? -15.648 21.266 28.172 1 93.69 335 LYS A C 1
ATOM 2775 O O . LYS A 1 335 ? -16.359 21.266 29.188 1 93.69 335 LYS A O 1
ATOM 2780 N N . LYS A 1 336 ? -14.57 20.672 28.078 1 90.75 336 LYS A N 1
ATOM 2781 C CA . LYS A 1 336 ? -13.969 20.016 29.234 1 90.75 336 LYS A CA 1
ATOM 2782 C C . LYS A 1 336 ? -12.898 20.891 29.875 1 90.75 336 LYS A C 1
ATOM 2784 O O . LYS A 1 336 ? -11.945 21.297 29.219 1 90.75 336 LYS A O 1
ATOM 2789 N N . LEU A 1 337 ? -12.961 21.031 31.125 1 91.5 337 LEU A N 1
ATOM 2790 C CA . LEU A 1 337 ? -12.055 21.891 31.875 1 91.5 337 LEU A CA 1
ATOM 2791 C C . LEU A 1 337 ? -10.648 21.297 31.922 1 91.5 337 LEU A C 1
ATOM 2793 O O . LEU A 1 337 ? -9.664 22.031 31.984 1 91.5 337 LEU A O 1
ATOM 2797 N N . SER A 1 338 ? -10.602 20 31.906 1 91.5 338 SER A N 1
ATOM 2798 C CA . SER A 1 338 ? -9.312 19.312 31.984 1 91.5 338 SER A CA 1
ATOM 2799 C C . SER A 1 338 ? -8.391 19.75 30.844 1 91.5 338 SER A C 1
ATOM 2801 O O . SER A 1 338 ? -7.184 19.906 31.031 1 91.5 338 SER A O 1
ATOM 2803 N N . PHE A 1 339 ? -8.914 19.984 29.688 1 92.94 339 PHE A N 1
ATOM 2804 C CA . PHE A 1 339 ? -8.125 20.438 28.547 1 92.94 339 PHE A CA 1
ATOM 2805 C C . PHE A 1 339 ? -7.488 21.781 28.828 1 92.94 339 PHE A C 1
ATOM 2807 O O . PHE A 1 339 ? -6.285 21.969 28.641 1 92.94 339 PHE A O 1
ATOM 2814 N N . TYR A 1 340 ? -8.195 22.703 29.375 1 92.94 340 TYR A N 1
ATOM 2815 C CA . TYR A 1 340 ? -7.73 24.062 29.641 1 92.94 340 TYR A CA 1
ATOM 2816 C C . TYR A 1 340 ? -6.691 24.078 30.75 1 92.94 340 TYR A C 1
ATOM 2818 O O . TYR A 1 340 ? -5.68 24.781 30.641 1 92.94 340 TYR A O 1
ATOM 2826 N N . ILE A 1 341 ? -6.93 23.328 31.703 1 94.19 341 ILE A N 1
ATOM 2827 C CA . ILE A 1 341 ? -6.023 23.297 32.844 1 94.19 341 ILE A CA 1
ATOM 2828 C C . ILE A 1 341 ? -4.664 22.766 32.406 1 94.19 341 ILE A C 1
ATOM 2830 O O . ILE A 1 341 ? -3.625 23.344 32.719 1 94.19 341 ILE A O 1
ATOM 2834 N N . LEU A 1 342 ? -4.672 21.703 31.703 1 95.62 342 LEU A N 1
ATOM 2835 C CA . LEU A 1 342 ? -3.418 21.078 31.281 1 95.62 342 LEU A CA 1
ATOM 2836 C C . LEU A 1 342 ? -2.688 21.953 30.281 1 95.62 342 LEU A C 1
ATOM 2838 O O . LEU A 1 342 ? -1.489 22.203 30.406 1 95.62 342 LEU A O 1
ATOM 2842 N N . TYR A 1 343 ? -3.396 22.438 29.297 1 95.5 343 TYR A N 1
ATOM 2843 C CA . TYR A 1 343 ? -2.771 23.219 28.25 1 95.5 343 TYR A CA 1
ATOM 2844 C C . TYR A 1 343 ? -2.225 24.531 28.797 1 95.5 343 TYR A C 1
ATOM 2846 O O . TYR A 1 343 ? -1.082 24.906 28.516 1 95.5 343 TYR A O 1
ATOM 2854 N N . LEU A 1 344 ? -2.971 25.188 29.594 1 94.81 344 LEU A N 1
ATOM 2855 C CA . LEU A 1 344 ? -2.572 26.5 30.125 1 94.81 344 LEU A CA 1
ATOM 2856 C C . LEU A 1 344 ? -1.483 26.344 31.172 1 94.81 344 LEU A C 1
ATOM 2858 O O . LEU A 1 344 ? -0.564 27.172 31.25 1 94.81 344 LEU A O 1
ATOM 2862 N N . SER A 1 345 ? -1.669 25.375 32 1 96.12 345 SER A N 1
ATOM 2863 C CA . SER A 1 345 ? -0.618 25.141 33 1 96.12 345 SER A CA 1
ATOM 2864 C C . SER A 1 345 ? 0.72 24.859 32.312 1 96.12 345 SER A C 1
ATOM 2866 O O . SER A 1 345 ? 1.766 25.312 32.781 1 96.12 345 SER A O 1
ATOM 2868 N N . GLY A 1 346 ? 0.647 24.094 31.297 1 97.31 346 GLY A N 1
ATOM 2869 C CA . GLY A 1 346 ? 1.868 23.797 30.562 1 97.31 346 GLY A CA 1
ATOM 2870 C C . GLY A 1 346 ? 2.494 25.031 29.938 1 97.31 346 GLY A C 1
ATOM 2871 O O . GLY A 1 346 ? 3.684 25.297 30.125 1 97.31 346 GLY A O 1
ATOM 2872 N N . LEU A 1 347 ? 1.736 25.844 29.25 1 96.5 347 LEU A N 1
ATOM 2873 C CA . LEU A 1 347 ? 2.258 27 28.547 1 96.5 347 LEU A CA 1
ATOM 2874 C C . LEU A 1 347 ? 2.672 28.094 29.516 1 96.5 347 LEU A C 1
ATOM 2876 O O . LEU A 1 347 ? 3.662 28.797 29.297 1 96.5 347 LEU A O 1
ATOM 2880 N N . LEU A 1 348 ? 1.896 28.25 30.562 1 96.44 348 LEU A N 1
ATOM 2881 C CA . LEU A 1 348 ? 2.279 29.234 31.578 1 96.44 348 LEU A CA 1
ATOM 2882 C C . LEU A 1 348 ? 3.547 28.797 32.312 1 96.44 348 LEU A C 1
ATOM 2884 O O . LEU A 1 348 ? 4.359 29.625 32.688 1 96.44 348 LEU A O 1
ATOM 2888 N N . GLY A 1 349 ? 3.602 27.484 32.469 1 97.44 349 GLY A N 1
ATOM 2889 C CA . GLY A 1 349 ? 4.852 26.969 33 1 97.44 349 GLY A CA 1
ATOM 2890 C C . GLY A 1 349 ? 6.051 27.297 32.125 1 97.44 349 GLY A C 1
ATOM 2891 O O . GLY A 1 349 ? 7.078 27.766 32.625 1 97.44 349 GLY A O 1
ATOM 2892 N N . ILE A 1 350 ? 5.961 27.062 30.859 1 97.38 350 ILE A N 1
ATOM 2893 C CA . ILE A 1 350 ? 7.023 27.375 29.906 1 97.38 350 ILE A CA 1
ATOM 2894 C C . ILE A 1 350 ? 7.316 28.875 29.953 1 97.38 350 ILE A C 1
ATOM 2896 O O . ILE A 1 350 ? 8.477 29.281 30 1 97.38 350 ILE A O 1
ATOM 2900 N N . PHE A 1 351 ? 6.254 29.672 29.953 1 96 351 PHE A N 1
ATOM 2901 C CA . PHE A 1 351 ? 6.355 31.125 30.016 1 96 351 PHE A CA 1
ATOM 2902 C C . PHE A 1 351 ? 7.137 31.562 31.25 1 96 351 PHE A C 1
ATOM 2904 O O . PHE A 1 351 ? 8.047 32.375 31.156 1 96 351 PHE A O 1
ATOM 2911 N N . THR A 1 352 ? 6.871 31 32.344 1 96.44 352 THR A N 1
ATOM 2912 C CA . THR A 1 352 ? 7.488 31.391 33.625 1 96.44 352 THR A CA 1
ATOM 2913 C C . THR A 1 352 ? 8.961 30.984 33.656 1 96.44 352 THR A C 1
ATOM 2915 O O . THR A 1 352 ? 9.82 31.797 34 1 96.44 352 THR A O 1
ATOM 2918 N N . VAL A 1 353 ? 9.172 29.828 33.25 1 96.81 353 VAL A N 1
ATOM 2919 C CA . VAL A 1 353 ? 10.539 29.312 33.312 1 96.81 353 VAL A CA 1
ATOM 2920 C C . VAL A 1 353 ? 11.422 30.094 32.344 1 96.81 353 VAL A C 1
ATOM 2922 O O . VAL A 1 353 ? 12.555 30.438 32.656 1 96.81 353 VAL A O 1
ATOM 2925 N N . LEU A 1 354 ? 10.938 30.375 31.172 1 95.44 354 LEU A N 1
ATOM 2926 C CA . LEU A 1 354 ? 11.711 31.125 30.188 1 95.44 354 LEU A CA 1
ATOM 2927 C C . LEU A 1 354 ? 11.883 32.594 30.641 1 95.44 354 LEU A C 1
ATOM 2929 O O . LEU A 1 354 ? 12.914 33.188 30.359 1 95.44 354 LEU A O 1
ATOM 2933 N N . SER A 1 355 ? 10.914 33.094 31.312 1 94 355 SER A N 1
ATOM 2934 C CA . SER A 1 355 ? 11.047 34.438 31.844 1 94 355 SER A CA 1
ATOM 2935 C C . SER A 1 355 ? 12.164 34.5 32.906 1 94 355 SER A C 1
ATOM 2937 O O . SER A 1 355 ? 13 35.406 32.844 1 94 355 SER A O 1
ATOM 2939 N N . ILE A 1 356 ? 12.164 33.562 33.75 1 95.31 356 ILE A N 1
ATOM 2940 C CA . ILE A 1 356 ? 13.203 33.531 34.781 1 95.31 356 ILE A CA 1
ATOM 2941 C C . ILE A 1 356 ? 14.57 33.312 34.125 1 95.31 356 ILE A C 1
ATOM 2943 O O . ILE A 1 356 ? 15.539 34 34.469 1 95.31 356 ILE A O 1
ATOM 2947 N N . SER A 1 357 ? 14.641 32.438 33.219 1 95.25 357 SER A N 1
ATOM 2948 C CA . SER A 1 357 ? 15.875 32.219 32.469 1 95.25 357 SER A CA 1
ATOM 2949 C C . SER A 1 357 ? 16.359 33.469 31.781 1 95.25 357 SER A C 1
ATOM 2951 O O . SER A 1 357 ? 17.562 33.781 31.766 1 95.25 357 SER A O 1
ATOM 2953 N N . GLY A 1 358 ? 15.414 34.188 31.188 1 93.19 358 GLY A N 1
ATOM 2954 C CA . GLY A 1 358 ? 15.758 35.438 30.531 1 93.19 358 GLY A CA 1
ATOM 2955 C C . GLY A 1 358 ? 16.328 36.469 31.5 1 93.19 358 GLY A C 1
ATOM 2956 O O . GLY A 1 358 ? 17.281 37.156 31.156 1 93.19 358 GLY A O 1
ATOM 2957 N N . PHE A 1 359 ? 15.867 36.531 32.656 1 92.56 359 PHE A N 1
ATOM 2958 C CA . PHE A 1 359 ? 16.375 37.438 33.688 1 92.56 359 PHE A CA 1
ATOM 2959 C C . PHE A 1 359 ? 17.766 37 34.156 1 92.56 359 PHE A C 1
ATOM 2961 O O . PHE A 1 359 ? 18.609 37.844 34.469 1 92.56 359 PHE A O 1
ATOM 2968 N N . ILE A 1 360 ? 17.906 35.75 34.156 1 93.38 360 ILE A N 1
ATOM 2969 C CA . ILE A 1 360 ? 19.219 35.25 34.531 1 93.38 360 ILE A CA 1
ATOM 2970 C C . ILE A 1 360 ? 20.234 35.594 33.438 1 93.38 360 ILE A C 1
ATOM 2972 O O . ILE A 1 360 ? 21.344 36.062 33.75 1 93.38 360 ILE A O 1
ATOM 2976 N N . GLU A 1 361 ? 19.844 35.375 32.25 1 92.56 361 GLU A N 1
ATOM 2977 C CA . GLU A 1 361 ? 20.719 35.719 31.125 1 92.56 361 GLU A CA 1
ATOM 2978 C C . GLU A 1 361 ? 21.047 37.188 31.094 1 92.56 361 GLU A C 1
ATOM 2980 O O . GLU A 1 361 ? 22.125 37.594 30.672 1 92.56 361 GLU A O 1
ATOM 2985 N N . ALA A 1 362 ? 20.109 38 31.531 1 89 362 ALA A N 1
ATOM 2986 C CA . ALA A 1 362 ? 20.312 39.438 31.578 1 89 362 ALA A CA 1
ATOM 2987 C C . ALA A 1 362 ? 21.047 39.844 32.844 1 89 362 ALA A C 1
ATOM 2989 O O . ALA A 1 362 ? 21.281 41.031 33.094 1 89 362 ALA A O 1
ATOM 2990 N N . ASN A 1 363 ? 21.375 38.906 33.688 1 89.06 363 ASN A N 1
ATOM 2991 C CA . ASN A 1 363 ? 22.141 39.094 34.906 1 89.06 363 ASN A CA 1
ATOM 2992 C C . ASN A 1 363 ? 21.375 39.906 35.969 1 89.06 363 ASN A C 1
ATOM 2994 O O . ASN A 1 363 ? 21.953 40.688 36.688 1 89.06 363 ASN A O 1
ATOM 2998 N N . VAL A 1 364 ? 20.125 39.719 35.906 1 89.81 364 VAL A N 1
ATOM 2999 C CA . VAL A 1 364 ? 19.281 40.375 36.906 1 89.81 364 VAL A CA 1
ATOM 3000 C C . VAL A 1 364 ? 19.156 39.469 38.125 1 89.81 364 VAL A C 1
ATOM 3002 O O . VAL A 1 364 ? 19.141 39.969 39.25 1 89.81 364 VAL A O 1
ATOM 3005 N N . ILE A 1 365 ? 19.062 38.25 37.844 1 92.38 365 ILE A N 1
ATOM 3006 C CA . ILE A 1 365 ? 18.984 37.25 38.906 1 92.38 365 ILE A CA 1
ATOM 3007 C C . ILE A 1 365 ? 19.984 36.125 38.625 1 92.38 365 ILE A C 1
ATOM 3009 O O . ILE A 1 365 ? 20.453 35.969 37.5 1 92.38 365 ILE A O 1
ATOM 3013 N N . HIS A 1 366 ? 20.406 35.438 39.656 1 94.56 366 HIS A N 1
ATOM 3014 C CA . HIS A 1 366 ? 21.328 34.312 39.5 1 94.56 366 HIS A CA 1
ATOM 3015 C C . HIS A 1 366 ? 20.594 32.969 39.594 1 94.56 366 HIS A C 1
ATOM 3017 O O . HIS A 1 366 ? 19.641 32.844 40.375 1 94.56 366 HIS A O 1
ATOM 3023 N N . GLY A 1 367 ? 20.922 32.125 38.75 1 93.75 367 GLY A N 1
ATOM 3024 C CA . GLY A 1 367 ? 20.312 30.797 38.75 1 93.75 367 GLY A CA 1
ATOM 3025 C C . GLY A 1 367 ? 20.875 29.859 37.719 1 93.75 367 GLY A C 1
ATOM 3026 O O . GLY A 1 367 ? 21.797 30.219 37 1 93.75 367 GLY A O 1
ATOM 3027 N N . ASN A 1 368 ? 20.391 28.625 37.719 1 95.25 368 ASN A N 1
ATOM 3028 C CA . ASN A 1 368 ? 20.844 27.609 36.812 1 95.25 368 ASN A CA 1
ATOM 3029 C C . ASN A 1 368 ? 19.938 27.531 35.562 1 95.25 368 ASN A C 1
ATOM 3031 O O . ASN A 1 368 ? 18.812 27.016 35.656 1 95.25 368 ASN A O 1
ATOM 3035 N N . ILE A 1 369 ? 20.438 27.906 34.469 1 94 369 ILE A N 1
ATOM 3036 C CA . ILE A 1 369 ? 19.688 27.984 33.219 1 94 369 ILE A CA 1
ATOM 3037 C C . ILE A 1 369 ? 19.359 26.578 32.75 1 94 369 ILE A C 1
ATOM 3039 O O . ILE A 1 369 ? 18.266 26.328 32.219 1 94 369 ILE A O 1
ATOM 3043 N N . ASP A 1 370 ? 20.234 25.625 32.938 1 94.38 370 ASP A N 1
ATOM 3044 C CA . ASP A 1 370 ? 20.016 24.266 32.469 1 94.38 370 ASP A CA 1
ATOM 3045 C C . ASP A 1 370 ? 18.812 23.625 33.188 1 94.38 370 ASP A C 1
ATOM 3047 O O . ASP A 1 370 ? 18.031 22.906 32.562 1 94.38 370 ASP A O 1
ATOM 3051 N N . PHE A 1 371 ? 18.797 23.906 34.375 1 96.5 371 PHE A N 1
ATOM 3052 C CA . PHE A 1 371 ? 17.672 23.391 35.125 1 96.5 371 PHE A CA 1
ATOM 3053 C C . PHE A 1 371 ? 16.359 23.984 34.656 1 96.5 371 PHE A C 1
ATOM 3055 O O . PHE A 1 371 ? 15.352 23.281 34.5 1 96.5 371 PHE A O 1
ATOM 3062 N N . LEU A 1 372 ? 16.344 25.234 34.375 1 96.31 372 LEU A N 1
ATOM 3063 C CA . LEU A 1 372 ? 15.141 25.906 33.906 1 96.31 372 LEU A CA 1
ATOM 3064 C C . LEU A 1 372 ? 14.75 25.391 32.531 1 96.31 372 LEU A C 1
ATOM 3066 O O . LEU A 1 372 ? 13.562 25.25 32.219 1 96.31 372 LEU A O 1
ATOM 3070 N N . TRP A 1 373 ? 15.719 25.094 31.75 1 96.31 373 TRP A N 1
ATOM 3071 C CA . TRP A 1 373 ? 15.445 24.516 30.438 1 96.31 373 TRP A CA 1
ATOM 3072 C C . TRP A 1 373 ? 14.859 23.109 30.562 1 96.31 373 TRP A C 1
ATOM 3074 O O . TRP A 1 373 ? 14.016 22.719 29.766 1 96.31 373 TRP A O 1
ATOM 3084 N N . ALA A 1 374 ? 15.305 22.359 31.531 1 97.5 374 ALA A N 1
ATOM 3085 C CA . ALA A 1 374 ? 14.719 21.062 31.797 1 97.5 374 ALA A CA 1
ATOM 3086 C C . ALA A 1 374 ? 13.25 21.188 32.219 1 97.5 374 ALA A C 1
ATOM 3088 O O . ALA A 1 374 ? 12.406 20.391 31.781 1 97.5 374 ALA A O 1
ATOM 3089 N N . LEU A 1 375 ? 12.992 22.141 33 1 97.62 375 LEU A N 1
ATOM 3090 C CA . LEU A 1 375 ? 11.617 22.391 33.406 1 97.62 375 LEU A CA 1
ATOM 3091 C C . LEU A 1 375 ? 10.758 22.812 32.219 1 97.62 375 LEU A C 1
ATOM 3093 O O . LEU A 1 375 ? 9.586 22.438 32.156 1 97.62 375 LEU A O 1
ATOM 3097 N N . ARG A 1 376 ? 11.305 23.594 31.375 1 97.38 376 ARG A N 1
ATOM 3098 C CA . ARG A 1 376 ? 10.617 23.953 30.141 1 97.38 376 ARG A CA 1
ATOM 3099 C C . ARG A 1 376 ? 10.172 22.719 29.375 1 97.38 376 ARG A C 1
ATOM 3101 O O . ARG A 1 376 ? 9.031 22.656 28.906 1 97.38 376 ARG A O 1
ATOM 3108 N N . SER A 1 377 ? 11.047 21.75 29.281 1 97.5 377 SER A N 1
ATOM 3109 C CA . SER A 1 377 ? 10.719 20.516 28.594 1 97.5 377 SER A CA 1
ATOM 3110 C C . SER A 1 377 ? 9.617 19.75 29.312 1 97.5 377 SER A C 1
ATOM 3112 O O . SER A 1 377 ? 8.727 19.188 28.688 1 97.5 377 SER A O 1
ATOM 3114 N N . MET A 1 378 ? 9.648 19.719 30.562 1 98.25 378 MET A N 1
ATOM 3115 C CA . MET A 1 378 ? 8.625 19.031 31.344 1 98.25 378 MET A CA 1
ATOM 3116 C C . MET A 1 378 ? 7.262 19.688 31.156 1 98.25 378 MET A C 1
ATOM 3118 O O . MET A 1 378 ? 6.258 19 30.984 1 98.25 378 MET A O 1
ATOM 3122 N N . PHE A 1 379 ? 7.23 20.984 31.156 1 98.06 379 PHE A N 1
ATOM 3123 C CA . PHE A 1 379 ? 5.98 21.703 30.938 1 98.06 379 PHE A CA 1
ATOM 3124 C C . PHE A 1 379 ? 5.496 21.516 29.5 1 98.06 379 PHE A C 1
ATOM 3126 O O . PHE A 1 379 ? 4.293 21.547 29.234 1 98.06 379 PHE A O 1
ATOM 3133 N N . GLY A 1 380 ? 6.469 21.359 28.625 1 97.69 380 GLY A N 1
ATOM 3134 C CA . GLY A 1 380 ? 6.082 20.984 27.266 1 97.69 380 GLY A CA 1
ATOM 3135 C C . GLY A 1 380 ? 5.34 19.672 27.203 1 97.69 380 GLY A C 1
ATOM 3136 O O . GLY A 1 380 ? 4.348 19.547 26.469 1 97.69 380 GLY A O 1
ATOM 3137 N N . VAL A 1 381 ? 5.797 18.719 27.922 1 97.88 381 VAL A N 1
ATOM 3138 C CA . VAL A 1 381 ? 5.152 17.406 27.984 1 97.88 381 VAL A CA 1
ATOM 3139 C C . VAL A 1 381 ? 3.764 17.547 28.594 1 97.88 381 VAL A C 1
ATOM 3141 O O . VAL A 1 381 ? 2.814 16.891 28.172 1 97.88 381 VAL A O 1
ATOM 3144 N N . LEU A 1 382 ? 3.668 18.375 29.547 1 97.31 382 LEU A N 1
ATOM 3145 C CA . LEU A 1 382 ? 2.373 18.641 30.156 1 97.31 382 LEU A CA 1
ATOM 3146 C C . LEU A 1 382 ? 1.394 19.219 29.141 1 97.31 382 LEU A C 1
ATOM 3148 O O . LEU A 1 382 ? 0.231 18.812 29.094 1 97.31 382 LEU A O 1
ATOM 3152 N N . THR A 1 383 ? 1.836 20.188 28.391 1 97.38 383 THR A N 1
ATOM 3153 C CA . THR A 1 383 ? 1.01 20.766 27.344 1 97.38 383 THR A CA 1
ATOM 3154 C C . THR A 1 383 ? 0.592 19.703 26.344 1 97.38 383 THR A C 1
ATOM 3156 O O . THR A 1 383 ? -0.566 19.656 25.922 1 97.38 383 THR A O 1
ATOM 3159 N N . PHE A 1 384 ? 1.529 18.875 25.984 1 97.31 384 PHE A N 1
ATOM 3160 C CA . PHE A 1 384 ? 1.302 17.797 25.047 1 97.31 384 PHE A CA 1
ATOM 3161 C C . PHE A 1 384 ? 0.239 16.828 25.562 1 97.31 384 PHE A C 1
ATOM 3163 O O . PHE A 1 384 ? -0.587 16.344 24.797 1 97.31 384 PHE A O 1
ATOM 3170 N N . SER A 1 385 ? 0.193 16.578 26.812 1 96.31 385 SER A N 1
ATOM 3171 C CA . SER A 1 385 ? -0.742 15.648 27.438 1 96.31 385 SER A CA 1
ATOM 3172 C C . SER A 1 385 ? -2.176 16.156 27.344 1 96.31 385 SER A C 1
ATOM 3174 O O . SER A 1 385 ? -3.125 15.383 27.453 1 96.31 385 SER A O 1
ATOM 3176 N N . SER A 1 386 ? -2.406 17.438 27.125 1 95.5 386 SER A N 1
ATOM 3177 C CA . SER A 1 386 ? -3.746 18 26.984 1 95.5 386 SER A CA 1
ATOM 3178 C C . SER A 1 386 ? -4.465 17.438 25.766 1 95.5 386 SER A C 1
ATOM 3180 O O . SER A 1 386 ? -5.695 17.328 25.766 1 95.5 386 SER A O 1
ATOM 3182 N N . LEU A 1 387 ? -3.711 17.062 24.766 1 94.38 387 LEU A N 1
ATOM 3183 C CA . LEU A 1 387 ? -4.301 16.578 23.516 1 94.38 387 LEU A CA 1
ATOM 3184 C C . LEU A 1 387 ? -4.938 15.211 23.734 1 94.38 387 LEU A C 1
ATOM 3186 O O . LEU A 1 387 ? -5.797 14.797 22.953 1 94.38 387 LEU A O 1
ATOM 3190 N N . PHE A 1 388 ? -4.551 14.523 24.766 1 91.19 388 PHE A N 1
ATOM 3191 C CA . PHE A 1 388 ? -5.094 13.195 25.016 1 91.19 388 PHE A CA 1
ATOM 3192 C C . PHE A 1 388 ? -6.527 13.273 25.531 1 91.19 388 PHE A C 1
ATOM 3194 O O . PHE A 1 388 ? -7.238 12.273 25.547 1 91.19 388 PHE A O 1
ATOM 3201 N N . THR A 1 389 ? -7.023 14.453 25.812 1 89.25 389 THR A N 1
ATOM 3202 C CA . THR A 1 389 ? -8.414 14.648 26.203 1 89.25 389 THR A CA 1
ATOM 3203 C C . THR A 1 389 ? -9.344 14.414 25.016 1 89.25 389 THR A C 1
ATOM 3205 O O . THR A 1 389 ? -10.539 14.172 25.203 1 89.25 389 THR A O 1
ATOM 3208 N N . PHE A 1 390 ? -8.781 14.531 23.828 1 89.19 390 PHE A N 1
ATOM 3209 C CA . PHE A 1 390 ? -9.594 14.367 22.625 1 89.19 390 PHE A CA 1
ATOM 3210 C C . PHE A 1 390 ? -9.664 12.898 22.219 1 89.19 390 PHE A C 1
ATOM 3212 O O . PHE A 1 390 ? -10.375 12.547 21.266 1 89.19 390 PHE A O 1
ATOM 3219 N N . ILE A 1 391 ? -8.945 11.992 22.875 1 81.94 391 ILE A N 1
ATOM 3220 C CA . ILE A 1 391 ? -8.914 10.57 22.531 1 81.94 391 ILE A CA 1
ATOM 3221 C C . ILE A 1 391 ? -9.828 9.789 23.469 1 81.94 391 ILE A C 1
ATOM 3223 O O . ILE A 1 391 ? -9.734 9.93 24.688 1 81.94 391 ILE A O 1
ATOM 3227 N N . SER A 1 392 ? -10.883 9.148 22.828 1 78.69 392 SER A N 1
ATOM 3228 C CA . SER A 1 392 ? -11.75 8.273 23.625 1 78.69 392 SER A CA 1
ATOM 3229 C C . SER A 1 392 ? -11.32 6.812 23.5 1 78.69 392 SER A C 1
ATOM 3231 O O . SER A 1 392 ? -11.164 6.301 22.391 1 78.69 392 SER A O 1
ATOM 3233 N N . CYS A 1 393 ? -10.812 6.129 24.5 1 66.62 393 CYS A N 1
ATOM 3234 C CA . CYS A 1 393 ? -10.328 4.754 24.469 1 66.62 393 CYS A CA 1
ATOM 3235 C C . CYS A 1 393 ? -11.461 3.771 24.75 1 66.62 393 CYS A C 1
ATOM 3237 O O . CYS A 1 393 ? -11.773 3.506 25.922 1 66.62 393 CYS A O 1
ATOM 3239 N N . LYS A 1 394 ? -12.531 3.615 24.109 1 64.62 394 LYS A N 1
ATOM 3240 C CA . LYS A 1 394 ? -13.477 2.547 24.406 1 64.62 394 LYS A CA 1
ATOM 3241 C C . LYS A 1 394 ? -13.062 1.238 23.75 1 64.62 394 LYS A C 1
ATOM 3243 O O . LYS A 1 394 ? -13.156 1.095 22.531 1 64.62 394 LYS A O 1
ATOM 3248 N N . PHE A 1 395 ? -12.273 0.51 24.375 1 65 395 PHE A N 1
ATOM 3249 C CA . PHE A 1 395 ? -11.641 -0.607 23.688 1 65 395 PHE A CA 1
ATOM 3250 C C . PHE A 1 395 ? -12.547 -1.833 23.703 1 65 395 PHE A C 1
ATOM 3252 O O . PHE A 1 395 ? -12.438 -2.684 24.594 1 65 395 PHE A O 1
ATOM 3259 N N . GLU A 1 396 ? -13.703 -1.86 23.469 1 83.75 396 GLU A N 1
ATOM 3260 C CA . GLU A 1 396 ? -14.289 -3.156 23.141 1 83.75 396 GLU A CA 1
ATOM 3261 C C . GLU A 1 396 ? -14.031 -3.533 21.688 1 83.75 396 GLU A C 1
ATOM 3263 O O . GLU A 1 396 ? -14.852 -3.254 20.812 1 83.75 396 GLU A O 1
ATOM 3268 N N . LEU A 1 397 ? -12.922 -4.117 21.5 1 87.69 397 LEU A N 1
ATOM 3269 C CA . LEU A 1 397 ? -12.523 -4.426 20.141 1 87.69 397 LEU A CA 1
ATOM 3270 C C . LEU A 1 397 ? -12.781 -5.895 19.812 1 87.69 397 LEU A C 1
ATOM 3272 O O . LEU A 1 397 ? -12.562 -6.766 20.656 1 87.69 397 LEU A O 1
ATOM 3276 N N . THR A 1 398 ? -13.398 -6.121 18.719 1 91.25 398 THR A N 1
ATOM 3277 C CA . THR A 1 398 ? -13.484 -7.484 18.203 1 91.25 398 THR A CA 1
ATOM 3278 C C . THR A 1 398 ? -12.094 -8.031 17.891 1 91.25 398 THR A C 1
ATOM 3280 O O . THR A 1 398 ? -11.117 -7.277 17.844 1 91.25 398 THR A O 1
ATOM 3283 N N . ASN A 1 399 ? -11.961 -9.359 17.734 1 92.31 399 ASN A N 1
ATOM 3284 C CA . ASN A 1 399 ? -10.672 -9.977 17.438 1 92.31 399 ASN A CA 1
ATOM 3285 C C . ASN A 1 399 ? -10.086 -9.461 16.125 1 92.31 399 ASN A C 1
ATOM 3287 O O . ASN A 1 399 ? -8.875 -9.273 16.016 1 92.31 399 ASN A O 1
ATOM 3291 N N . LEU A 1 400 ? -10.93 -9.281 15.219 1 94.44 400 LEU A N 1
ATOM 3292 C CA . LEU A 1 400 ? -10.453 -8.742 13.953 1 94.44 400 LEU A CA 1
ATOM 3293 C C . LEU A 1 400 ? -9.984 -7.301 14.117 1 94.44 400 LEU A C 1
ATOM 3295 O O . LEU A 1 400 ? -9.016 -6.883 13.484 1 94.44 400 LEU A O 1
ATOM 3299 N N . GLN A 1 401 ? -10.617 -6.598 14.945 1 94.31 401 GLN A N 1
ATOM 3300 C CA . GLN A 1 401 ? -10.203 -5.23 15.234 1 94.31 401 GLN A CA 1
ATOM 3301 C C . GLN A 1 401 ? -8.867 -5.199 15.969 1 94.31 401 GLN A C 1
ATOM 3303 O O . GLN A 1 401 ? -8.047 -4.312 15.734 1 94.31 401 GLN A O 1
ATOM 3308 N N . LYS A 1 402 ? -8.711 -6.113 16.859 1 95.12 402 LYS A N 1
ATOM 3309 C CA . LYS A 1 402 ? -7.418 -6.215 17.516 1 95.12 402 LYS A CA 1
ATOM 3310 C C . LYS A 1 402 ? -6.309 -6.512 16.516 1 95.12 402 LYS A C 1
ATOM 3312 O O . LYS A 1 402 ? -5.215 -5.949 16.609 1 95.12 402 LYS A O 1
ATOM 3317 N N . TYR A 1 403 ? -6.598 -7.402 15.586 1 96.81 403 TYR A N 1
ATOM 3318 C CA . TYR A 1 403 ? -5.66 -7.715 14.516 1 96.81 403 TYR A CA 1
ATOM 3319 C C . TYR A 1 403 ? -5.277 -6.461 13.734 1 96.81 403 TYR A C 1
ATOM 3321 O O . TYR A 1 403 ? -4.098 -6.219 13.477 1 96.81 403 TYR A O 1
ATOM 3329 N N . ASN A 1 404 ? -6.246 -5.684 13.422 1 97.12 404 ASN A N 1
ATOM 3330 C CA . ASN A 1 404 ? -5.996 -4.461 12.672 1 97.12 404 ASN A CA 1
ATOM 3331 C C . ASN A 1 404 ? -5.301 -3.408 13.531 1 97.12 404 ASN A C 1
ATOM 3333 O O . ASN A 1 404 ? -4.5 -2.619 13.023 1 97.12 404 ASN A O 1
ATOM 3337 N N . LEU A 1 405 ? -5.641 -3.361 14.789 1 95.88 405 LEU A N 1
ATOM 3338 C CA . LEU A 1 405 ? -4.926 -2.457 15.688 1 95.88 405 LEU A CA 1
ATOM 3339 C C . LEU A 1 405 ? -3.441 -2.807 15.742 1 95.88 405 LEU A C 1
ATOM 3341 O O . LEU A 1 405 ? -2.588 -1.917 15.719 1 95.88 405 LEU A O 1
ATOM 3345 N N . PHE A 1 406 ? -3.158 -4.051 15.773 1 97.19 406 PHE A N 1
ATOM 3346 C CA . PHE A 1 406 ? -1.769 -4.492 15.742 1 97.19 406 PHE A CA 1
ATOM 3347 C C . PHE A 1 406 ? -1.105 -4.105 14.422 1 97.19 406 PHE A C 1
ATOM 3349 O O . PHE A 1 406 ? 0.083 -3.777 14.391 1 97.19 406 PHE A O 1
ATOM 3356 N N . GLY A 1 407 ? -1.873 -4.199 13.383 1 97.81 407 GLY A N 1
ATOM 3357 C CA . GLY A 1 407 ? -1.365 -3.744 12.102 1 97.81 407 GLY A CA 1
ATOM 3358 C C . GLY A 1 407 ? -1.033 -2.264 12.078 1 97.81 407 GLY A C 1
ATOM 3359 O O . GLY A 1 407 ? -0.029 -1.855 11.492 1 97.81 407 GLY A O 1
ATOM 3360 N N . VAL A 1 408 ? -1.85 -1.434 12.734 1 97.44 408 VAL A N 1
ATOM 3361 C CA . VAL A 1 408 ? -1.599 0.001 12.82 1 97.44 408 VAL A CA 1
ATOM 3362 C C . VAL A 1 408 ? -0.312 0.253 13.602 1 97.44 408 VAL A C 1
ATOM 3364 O O . VAL A 1 408 ? 0.503 1.092 13.219 1 97.44 408 VAL A O 1
ATOM 3367 N N . LEU A 1 409 ? -0.105 -0.495 14.625 1 97.25 409 LEU A N 1
ATOM 3368 C CA . LEU A 1 409 ? 1.066 -0.313 15.477 1 97.25 409 LEU A CA 1
ATOM 3369 C C . LEU A 1 409 ? 2.322 -0.845 14.797 1 97.25 409 LEU A C 1
ATOM 3371 O O . LEU A 1 409 ? 3.359 -0.179 14.789 1 97.25 409 LEU A O 1
ATOM 3375 N N . ALA A 1 410 ? 2.207 -1.965 14.18 1 96.94 410 ALA A N 1
ATOM 3376 C CA . ALA A 1 410 ? 3.369 -2.621 13.586 1 96.94 410 ALA A CA 1
ATOM 3377 C C . ALA A 1 410 ? 3.775 -1.94 12.281 1 96.94 410 ALA A C 1
ATOM 3379 O O . ALA A 1 410 ? 4.953 -1.649 12.062 1 96.94 410 ALA A O 1
ATOM 3380 N N . ASP A 1 411 ? 2.807 -1.663 11.438 1 97.69 411 ASP A N 1
ATOM 3381 C CA . ASP A 1 411 ? 3.111 -1.095 10.133 1 97.69 411 ASP A CA 1
ATOM 3382 C C . ASP A 1 411 ? 3.016 0.429 10.156 1 97.69 411 ASP A C 1
ATOM 3384 O O . ASP A 1 411 ? 3.939 1.122 9.727 1 97.69 411 ASP A O 1
ATOM 3388 N N . GLY A 1 412 ? 1.948 0.954 10.664 1 97 412 GLY A N 1
ATOM 3389 C CA . GLY A 1 412 ? 1.762 2.396 10.688 1 97 412 GLY A CA 1
ATOM 3390 C C . GLY A 1 412 ? 2.803 3.115 11.523 1 97 412 GLY A C 1
ATOM 3391 O O . GLY A 1 412 ? 3.643 3.842 10.992 1 97 412 GLY A O 1
ATOM 3392 N N . LEU A 1 413 ? 2.82 2.822 12.758 1 96.44 413 LEU A N 1
ATOM 3393 C CA . LEU A 1 413 ? 3.775 3.453 13.664 1 96.44 413 LEU A CA 1
ATOM 3394 C C . LEU A 1 413 ? 5.18 2.898 13.445 1 96.44 413 LEU A C 1
ATOM 3396 O O . LEU A 1 413 ? 6.168 3.617 13.609 1 96.44 413 LEU A O 1
ATOM 3400 N N . GLY A 1 414 ? 5.23 1.651 13.07 1 96.81 414 GLY A N 1
ATOM 3401 C CA . GLY A 1 414 ? 6.523 1.076 12.75 1 96.81 414 GLY A CA 1
ATOM 3402 C C . GLY A 1 414 ? 7.207 1.756 11.578 1 96.81 414 GLY A C 1
ATOM 3403 O O . GLY A 1 414 ? 8.406 2.029 11.625 1 96.81 414 GLY A O 1
ATOM 3404 N N . GLY A 1 415 ? 6.402 2.014 10.547 1 97.56 415 GLY A N 1
ATOM 3405 C CA . GLY A 1 415 ? 6.941 2.742 9.406 1 97.56 415 GLY A CA 1
ATOM 3406 C C . GLY A 1 415 ? 7.441 4.129 9.766 1 97.56 415 GLY A C 1
ATOM 3407 O O . GLY A 1 415 ? 8.539 4.52 9.367 1 97.56 415 GLY A O 1
ATOM 3408 N N . VAL A 1 416 ? 6.707 4.859 10.562 1 97 416 VAL A N 1
ATOM 3409 C CA . VAL A 1 416 ? 7.09 6.199 11 1 97 416 VAL A CA 1
ATOM 3410 C C . VAL A 1 416 ? 8.344 6.121 11.875 1 97 416 VAL A C 1
ATOM 3412 O O . VAL A 1 416 ? 9.25 6.945 11.734 1 97 416 VAL A O 1
ATOM 3415 N N . PHE A 1 417 ? 8.367 5.113 12.688 1 97.19 417 PHE A N 1
ATOM 3416 C CA . PHE A 1 417 ? 9.523 4.898 13.555 1 97.19 417 PHE A CA 1
ATOM 3417 C C . PHE A 1 417 ? 10.781 4.668 12.727 1 97.19 417 PHE A C 1
ATOM 3419 O O . PHE A 1 417 ? 11.844 5.215 13.039 1 97.19 417 PHE A O 1
ATOM 3426 N N . LEU A 1 418 ? 10.625 3.943 11.703 1 97.25 418 LEU A N 1
ATOM 3427 C CA . LEU A 1 418 ? 11.781 3.646 10.859 1 97.25 418 LEU A CA 1
ATOM 3428 C C . LEU A 1 418 ? 12.203 4.875 10.062 1 97.25 418 LEU A C 1
ATOM 3430 O O . LEU A 1 418 ? 13.391 5.094 9.836 1 97.25 418 LEU A O 1
ATOM 3434 N N . ILE A 1 419 ? 11.266 5.66 9.68 1 97.56 419 ILE A N 1
ATOM 3435 C CA . ILE A 1 419 ? 11.602 6.898 8.992 1 97.56 419 ILE A CA 1
ATOM 3436 C C . ILE A 1 419 ? 12.406 7.809 9.914 1 97.56 419 ILE A C 1
ATOM 3438 O O . ILE A 1 419 ? 13.398 8.414 9.5 1 97.56 419 ILE A O 1
ATOM 3442 N N . LEU A 1 420 ? 12.102 7.82 11.156 1 97.06 420 LEU A N 1
ATOM 3443 C CA . LEU A 1 420 ? 12.711 8.742 12.109 1 97.06 420 LEU A CA 1
ATOM 3444 C C . LEU A 1 420 ? 14.031 8.188 12.641 1 97.06 420 LEU A C 1
ATOM 3446 O O . LEU A 1 420 ? 14.977 8.938 12.883 1 97.06 420 LEU A O 1
ATOM 3450 N N . LEU A 1 421 ? 14.141 6.777 12.742 1 97 421 LEU A N 1
ATOM 3451 C CA . LEU A 1 421 ? 15.242 6.266 13.555 1 97 421 LEU A CA 1
ATOM 3452 C C . LEU A 1 421 ? 16.047 5.223 12.789 1 97 421 LEU A C 1
ATOM 3454 O O . LEU A 1 421 ? 17.062 4.727 13.289 1 97 421 LEU A O 1
ATOM 3458 N N . ALA A 1 422 ? 15.711 4.918 11.602 1 96.5 422 ALA A N 1
ATOM 3459 C CA . ALA A 1 422 ? 16.375 3.822 10.898 1 96.5 422 ALA A CA 1
ATOM 3460 C C . ALA A 1 422 ? 17.859 4.117 10.703 1 96.5 422 ALA A C 1
ATOM 3462 O O . ALA A 1 422 ? 18.703 3.221 10.82 1 96.5 422 ALA A O 1
ATOM 3463 N N . SER A 1 423 ? 18.203 5.359 10.391 1 95.81 423 SER A N 1
ATOM 3464 C CA . SER A 1 423 ? 19.594 5.723 10.164 1 95.81 423 SER A CA 1
ATOM 3465 C C . SER A 1 423 ? 20.422 5.516 11.422 1 95.81 423 SER A C 1
ATOM 3467 O O . SER A 1 423 ? 21.641 5.348 11.344 1 95.81 423 SER A O 1
ATOM 3469 N N . PHE A 1 424 ? 19.734 5.504 12.523 1 95.75 424 PHE A N 1
ATOM 3470 C CA . PHE A 1 424 ? 20.391 5.285 13.805 1 95.75 424 PHE A CA 1
ATOM 3471 C C . PHE A 1 424 ? 20.375 3.809 14.18 1 95.75 424 PHE A C 1
ATOM 3473 O O . PHE A 1 424 ? 21.391 3.244 14.562 1 95.75 424 PHE A O 1
ATOM 3480 N N . ILE A 1 425 ? 19.344 3.08 13.984 1 95.38 425 ILE A N 1
ATOM 3481 C CA . ILE A 1 425 ? 19.109 1.737 14.5 1 95.38 425 ILE A CA 1
ATOM 3482 C C . ILE A 1 425 ? 19.766 0.708 13.586 1 95.38 425 ILE A C 1
ATOM 3484 O O . ILE A 1 425 ? 20.312 -0.291 14.055 1 95.38 425 ILE A O 1
ATOM 3488 N N . TYR A 1 426 ? 19.688 0.904 12.297 1 94.5 426 TYR A N 1
ATOM 3489 C CA . TYR A 1 426 ? 20.203 -0.082 11.344 1 94.5 426 TYR A CA 1
ATOM 3490 C C . TYR A 1 426 ? 21.688 -0.339 11.57 1 94.5 426 TYR A C 1
ATOM 3492 O O . TYR A 1 426 ? 22.094 -1.483 11.766 1 94.5 426 TYR A O 1
ATOM 3500 N N . PRO A 1 427 ? 22.469 0.734 11.648 1 93.44 427 PRO A N 1
ATOM 3501 C CA . PRO A 1 427 ? 23.875 0.495 11.93 1 93.44 427 PRO A CA 1
ATOM 3502 C C . PRO A 1 427 ? 24.109 -0.115 13.305 1 93.44 427 PRO A C 1
ATOM 3504 O O . PRO A 1 427 ? 25.031 -0.924 13.484 1 93.44 427 PRO A O 1
ATOM 3507 N N . LEU A 1 428 ? 23.375 0.199 14.195 1 94.31 428 LEU A N 1
ATOM 3508 C CA . LEU A 1 428 ? 23.484 -0.345 15.547 1 94.31 428 LEU A CA 1
ATOM 3509 C C . LEU A 1 428 ? 23.266 -1.853 15.547 1 94.31 428 LEU A C 1
ATOM 3511 O O . LEU A 1 428 ? 23.875 -2.58 16.328 1 94.31 428 LEU A O 1
ATOM 3515 N N . LEU A 1 429 ? 22.422 -2.332 14.633 1 94.31 429 LEU A N 1
ATOM 3516 C CA . LEU A 1 429 ? 22.094 -3.75 14.547 1 94.31 429 LEU A CA 1
ATOM 3517 C C . LEU A 1 429 ? 22.969 -4.453 13.516 1 94.31 429 LEU A C 1
ATOM 3519 O O . LEU A 1 429 ? 22.828 -5.652 13.281 1 94.31 429 LEU A O 1
ATOM 3523 N N . GLY A 1 430 ? 23.766 -3.703 12.891 1 93.31 430 GLY A N 1
ATOM 3524 C CA . GLY A 1 430 ? 24.688 -4.273 11.922 1 93.31 430 GLY A CA 1
ATOM 3525 C C . GLY A 1 430 ? 24.094 -4.383 10.531 1 93.31 430 GLY A C 1
ATOM 3526 O O . GLY A 1 430 ? 24.578 -5.164 9.703 1 93.31 430 GLY A O 1
ATOM 3527 N N . PHE A 1 431 ? 23.016 -3.66 10.266 1 92.69 431 PHE A N 1
ATOM 3528 C CA . PHE A 1 431 ? 22.375 -3.67 8.953 1 92.69 431 PHE A CA 1
ATOM 3529 C C . PHE A 1 431 ? 22.906 -2.533 8.086 1 92.69 431 PHE A C 1
ATOM 3531 O O . PHE A 1 431 ? 23.344 -1.502 8.602 1 92.69 431 PHE A O 1
ATOM 3538 N N . SER A 1 432 ? 22.922 -2.773 6.852 1 90.88 432 SER A N 1
ATOM 3539 C CA . SER A 1 432 ? 23.281 -1.708 5.926 1 90.88 432 SER A CA 1
ATOM 3540 C C . SER A 1 432 ? 22.125 -0.737 5.715 1 90.88 432 SER A C 1
ATOM 3542 O O . SER A 1 432 ? 20.969 -1.149 5.641 1 90.88 432 SER A O 1
ATOM 3544 N N . PHE A 1 433 ? 22.5 0.565 5.75 1 93.5 433 PHE A N 1
ATOM 3545 C CA . PHE A 1 433 ? 21.5 1.602 5.535 1 93.5 433 PHE A CA 1
ATOM 3546 C C . PHE A 1 433 ? 22.047 2.711 4.648 1 93.5 433 PHE A C 1
ATOM 3548 O O . PHE A 1 433 ? 23.031 3.371 5.004 1 93.5 433 PHE A O 1
ATOM 3555 N N . THR A 1 434 ? 21.422 2.895 3.52 1 91.62 434 THR A N 1
ATOM 3556 C CA . THR A 1 434 ? 21.906 3.914 2.592 1 91.62 434 THR A CA 1
ATOM 3557 C C . THR A 1 434 ? 21 5.145 2.629 1 91.62 434 THR A C 1
ATOM 3559 O O . THR A 1 434 ? 21.406 6.23 2.215 1 91.62 434 THR A O 1
ATOM 3562 N N . GLY A 1 435 ? 19.766 4.988 3.07 1 92.94 435 GLY A N 1
ATOM 3563 C CA . GLY A 1 435 ? 18.844 6.105 3.217 1 92.94 435 GLY A CA 1
ATOM 3564 C C . GLY A 1 435 ? 18.266 6.574 1.899 1 92.94 435 GLY A C 1
ATOM 3565 O O . GLY A 1 435 ? 18.031 7.77 1.707 1 92.94 435 GLY A O 1
ATOM 3566 N N . THR A 1 436 ? 18.156 5.715 0.96 1 94 436 THR A N 1
ATOM 3567 C CA . THR A 1 436 ? 17.578 6.055 -0.333 1 94 436 THR A CA 1
ATOM 3568 C C . THR A 1 436 ? 16.172 5.461 -0.468 1 94 436 THR A C 1
ATOM 3570 O O . THR A 1 436 ? 15.219 5.977 0.118 1 94 436 THR A O 1
ATOM 3573 N N . TYR A 1 437 ? 16.109 4.293 -1.043 1 95.81 437 TYR A N 1
ATOM 3574 C CA . TYR A 1 437 ? 14.805 3.695 -1.285 1 95.81 437 TYR A CA 1
ATOM 3575 C C . TYR A 1 437 ? 14.258 3.047 -0.019 1 95.81 437 TYR A C 1
ATOM 3577 O O . TYR A 1 437 ? 13.062 2.727 0.059 1 95.81 437 TYR A O 1
ATOM 3585 N N . GLU A 1 438 ? 15.07 2.889 0.987 1 96.94 438 GLU A N 1
ATOM 3586 C CA . GLU A 1 438 ? 14.578 2.396 2.27 1 96.94 438 GLU A CA 1
ATOM 3587 C C . GLU A 1 438 ? 13.477 3.297 2.818 1 96.94 438 GLU A C 1
ATOM 3589 O O . GLU A 1 438 ? 12.453 2.809 3.303 1 96.94 438 GLU A O 1
ATOM 3594 N N . TYR A 1 439 ? 13.688 4.578 2.711 1 97.94 439 TYR A N 1
ATOM 3595 C CA . TYR A 1 439 ? 12.711 5.523 3.238 1 97.94 439 TYR A CA 1
ATOM 3596 C C . TYR A 1 439 ? 11.391 5.426 2.477 1 97.94 439 TYR A C 1
ATOM 3598 O O . TYR A 1 439 ? 10.32 5.613 3.057 1 97.94 439 TYR A O 1
ATOM 3606 N N . ILE A 1 440 ? 11.477 5.188 1.177 1 98 440 ILE A N 1
ATOM 3607 C CA . ILE A 1 440 ? 10.258 5.004 0.389 1 98 440 ILE A CA 1
ATOM 3608 C C . ILE A 1 440 ? 9.523 3.748 0.854 1 98 440 ILE A C 1
ATOM 3610 O O . ILE A 1 440 ? 8.297 3.742 0.962 1 98 440 ILE A O 1
ATOM 3614 N N . VAL A 1 441 ? 10.281 2.699 1.116 1 98.19 441 VAL A N 1
ATOM 3615 C CA . VAL A 1 441 ? 9.703 1.454 1.614 1 98.19 441 VAL A CA 1
ATOM 3616 C C . VAL A 1 441 ? 9.031 1.7 2.961 1 98.19 441 VAL A C 1
ATOM 3618 O O . VAL A 1 441 ? 7.906 1.238 3.193 1 98.19 441 VAL A O 1
ATOM 3621 N N . PHE A 1 442 ? 9.719 2.457 3.83 1 98.44 442 PHE A N 1
ATOM 3622 C CA . PHE A 1 442 ? 9.141 2.764 5.133 1 98.44 442 PHE A CA 1
ATOM 3623 C C . PHE A 1 442 ? 7.836 3.541 4.977 1 98.44 442 PHE A C 1
ATOM 3625 O O . PHE A 1 442 ? 6.891 3.342 5.746 1 98.44 442 PHE A O 1
ATOM 3632 N N . ALA A 1 443 ? 7.793 4.43 4.031 1 98.44 443 ALA A N 1
ATOM 3633 C CA . ALA A 1 443 ? 6.566 5.176 3.768 1 98.44 443 ALA A CA 1
ATOM 3634 C C . ALA A 1 443 ? 5.445 4.246 3.316 1 98.44 443 ALA A C 1
ATOM 3636 O O . ALA A 1 443 ? 4.301 4.387 3.754 1 98.44 443 ALA A O 1
ATOM 3637 N N . PHE A 1 444 ? 5.746 3.287 2.477 1 98.62 444 PHE A N 1
ATOM 3638 C CA . PHE A 1 444 ? 4.754 2.316 2.033 1 98.62 444 PHE A CA 1
ATOM 3639 C C . PHE A 1 444 ? 4.27 1.467 3.201 1 98.62 444 PHE A C 1
ATOM 3641 O O . PHE A 1 444 ? 3.088 1.117 3.273 1 98.62 444 PHE A O 1
ATOM 3648 N N . VAL A 1 445 ? 5.195 1.066 4.031 1 98.31 445 VAL A N 1
ATOM 3649 C CA . VAL A 1 445 ? 4.828 0.307 5.223 1 98.31 445 VAL A CA 1
ATOM 3650 C C . VAL A 1 445 ? 3.859 1.12 6.078 1 98.31 445 VAL A C 1
ATOM 3652 O O . VAL A 1 445 ? 2.854 0.591 6.559 1 98.31 445 VAL A O 1
ATOM 3655 N N . SER A 1 446 ? 4.109 2.406 6.215 1 98.12 446 SER A N 1
ATOM 3656 C CA . SER A 1 446 ? 3.217 3.285 6.965 1 98.12 446 SER A CA 1
ATOM 3657 C C . SER A 1 446 ? 1.832 3.34 6.328 1 98.12 446 SER A C 1
ATOM 3659 O O . SER A 1 446 ? 0.821 3.389 7.031 1 98.12 446 SER A O 1
ATOM 3661 N N . THR A 1 447 ? 1.795 3.35 5.008 1 97.94 447 THR A N 1
ATOM 3662 C CA . THR A 1 447 ? 0.505 3.395 4.328 1 97.94 447 THR A CA 1
ATOM 3663 C C . THR A 1 447 ? -0.263 2.094 4.535 1 97.94 447 THR A C 1
ATOM 3665 O O . THR A 1 447 ? -1.494 2.096 4.602 1 97.94 447 THR A O 1
ATOM 3668 N N . THR A 1 448 ? 0.451 0.951 4.613 1 98.25 448 THR A N 1
ATOM 3669 C CA . THR A 1 448 ? -0.214 -0.299 4.965 1 98.25 448 THR A CA 1
ATOM 3670 C C . THR A 1 448 ? -0.871 -0.195 6.34 1 98.25 448 THR A C 1
ATOM 3672 O O . THR A 1 448 ? -1.969 -0.715 6.547 1 98.25 448 THR A O 1
ATOM 3675 N N . GLY A 1 449 ? -0.183 0.479 7.242 1 98.12 449 GLY A N 1
ATOM 3676 C CA . GLY A 1 449 ? -0.773 0.754 8.539 1 98.12 449 GLY A CA 1
ATOM 3677 C C . GLY A 1 449 ? -2.01 1.63 8.461 1 98.12 449 GLY A C 1
ATOM 3678 O O . GLY A 1 449 ? -2.967 1.433 9.219 1 98.12 449 GLY A O 1
ATOM 3679 N N . ILE A 1 450 ? -1.994 2.568 7.555 1 97.06 450 ILE A N 1
ATOM 3680 C CA . ILE A 1 450 ? -3.15 3.434 7.359 1 97.06 450 ILE A CA 1
ATOM 3681 C C . ILE A 1 450 ? -4.332 2.607 6.855 1 97.06 450 ILE A C 1
ATOM 3683 O O . ILE A 1 450 ? -5.48 2.863 7.23 1 97.06 450 ILE A O 1
ATOM 3687 N N . ILE A 1 451 ? -4.062 1.612 6.016 1 98 451 ILE A N 1
ATOM 3688 C CA . ILE A 1 451 ? -5.129 0.731 5.555 1 98 451 ILE A CA 1
ATOM 3689 C C . ILE A 1 451 ? -5.734 -0.013 6.742 1 98 451 ILE A C 1
ATOM 3691 O O . ILE A 1 451 ? -6.957 -0.134 6.848 1 98 451 ILE A O 1
ATOM 3695 N N . HIS A 1 452 ? -4.895 -0.489 7.637 1 97.94 452 HIS A N 1
ATOM 3696 C CA . HIS A 1 452 ? -5.379 -1.117 8.859 1 97.94 452 HIS A CA 1
ATOM 3697 C C . HIS A 1 452 ? -6.234 -0.151 9.672 1 97.94 452 HIS A C 1
ATOM 3699 O O . HIS A 1 452 ? -7.254 -0.546 10.25 1 97.94 452 HIS A O 1
ATOM 3705 N N . TYR A 1 453 ? -5.871 1.046 9.742 1 96.12 453 TYR A N 1
ATOM 3706 C CA . TYR A 1 453 ? -6.629 2.047 10.484 1 96.12 453 TYR A CA 1
ATOM 3707 C C . TYR A 1 453 ? -8.008 2.26 9.859 1 96.12 453 TYR A C 1
ATOM 3709 O O . TYR A 1 453 ? -9 2.389 10.57 1 96.12 453 TYR A O 1
ATOM 3717 N N . PHE A 1 454 ? -7.996 2.359 8.516 1 95.88 454 PHE A N 1
ATOM 3718 C CA . PHE A 1 454 ? -9.273 2.484 7.828 1 95.88 454 PHE A CA 1
ATOM 3719 C C . PHE A 1 454 ? -10.172 1.284 8.125 1 95.88 454 PHE A C 1
ATOM 3721 O O . PHE A 1 454 ? -11.383 1.426 8.258 1 95.88 454 PHE A O 1
ATOM 3728 N N . ALA A 1 455 ? -9.539 0.122 8.227 1 96.38 455 ALA A N 1
ATOM 3729 C CA . ALA A 1 455 ? -10.305 -1.084 8.539 1 96.38 455 ALA A CA 1
ATOM 3730 C C . ALA A 1 455 ? -10.922 -1.002 9.93 1 96.38 455 ALA A C 1
ATOM 3732 O O . ALA A 1 455 ? -12 -1.547 10.172 1 96.38 455 ALA A O 1
ATOM 3733 N N . LEU A 1 456 ? -10.297 -0.287 10.836 1 93.56 456 LEU A N 1
ATOM 3734 C CA . LEU A 1 456 ? -10.812 -0.087 12.188 1 93.56 456 LEU A CA 1
ATOM 3735 C C . LEU A 1 456 ? -11.93 0.95 12.195 1 93.56 456 LEU A C 1
ATOM 3737 O O . LEU A 1 456 ? -12.93 0.786 12.891 1 93.56 456 LEU A O 1
ATOM 3741 N N . ARG A 1 457 ? -11.734 1.88 11.336 1 90.06 457 ARG A N 1
ATOM 3742 C CA . ARG A 1 457 ? -12.641 3.023 11.352 1 90.06 457 ARG A CA 1
ATOM 3743 C C . ARG A 1 457 ? -13.922 2.713 10.594 1 90.06 457 ARG A C 1
ATOM 3745 O O . ARG A 1 457 ? -15.008 3.143 10.992 1 90.06 457 ARG A O 1
ATOM 3752 N N . TYR A 1 458 ? -13.727 2.043 9.469 1 91.75 458 TYR A N 1
ATOM 3753 C CA . TYR A 1 458 ? -14.875 1.744 8.625 1 91.75 458 TYR A CA 1
ATOM 3754 C C . TYR A 1 458 ? -15.25 0.27 8.711 1 91.75 458 TYR A C 1
ATOM 3756 O O . TYR A 1 458 ? -14.805 -0.54 7.891 1 91.75 458 TYR A O 1
ATOM 3764 N N . LYS A 1 459 ? -16.203 -0.043 9.516 1 90.19 459 LYS A N 1
ATOM 3765 C CA . LYS A 1 459 ? -16.578 -1.418 9.844 1 90.19 459 LYS A CA 1
ATOM 3766 C C . LYS A 1 459 ? -17.156 -2.137 8.625 1 90.19 459 LYS A C 1
ATOM 3768 O O . LYS A 1 459 ? -16.938 -3.338 8.453 1 90.19 459 LYS A O 1
ATOM 3773 N N . GLU A 1 460 ? -17.859 -1.363 7.824 1 90.94 460 GLU A N 1
ATOM 3774 C CA . GLU A 1 460 ? -18.5 -1.958 6.652 1 90.94 460 GLU A CA 1
ATOM 3775 C C . GLU A 1 460 ? -17.453 -2.471 5.66 1 90.94 460 GLU A C 1
ATOM 3777 O O . GLU A 1 460 ? -17.734 -3.377 4.871 1 90.94 460 GLU A O 1
ATOM 3782 N N . HIS A 1 461 ? -16.266 -1.901 5.793 1 93.81 461 HIS A N 1
ATOM 3783 C CA . HIS A 1 461 ? -15.219 -2.252 4.832 1 93.81 461 HIS A CA 1
ATOM 3784 C C . HIS A 1 461 ? -14.07 -3 5.508 1 93.81 461 HIS A C 1
ATOM 3786 O O . HIS A 1 461 ? -13.008 -3.176 4.914 1 93.81 461 HIS A O 1
ATOM 3792 N N . GLU A 1 462 ? -14.234 -3.445 6.664 1 94.38 462 GLU A N 1
ATOM 3793 C CA . GLU A 1 462 ? -13.18 -4.023 7.492 1 94.38 462 GLU A CA 1
ATOM 3794 C C . GLU A 1 462 ? -12.562 -5.25 6.82 1 94.38 462 GLU A C 1
ATOM 3796 O O . GLU A 1 462 ? -11.344 -5.359 6.723 1 94.38 462 GLU A O 1
ATOM 3801 N N . GLN A 1 463 ? -13.328 -6.121 6.312 1 93.75 463 GLN A N 1
ATOM 3802 C CA . GLN A 1 463 ? -12.852 -7.387 5.766 1 93.75 463 GLN A CA 1
ATOM 3803 C C . GLN A 1 463 ? -12.047 -7.168 4.484 1 93.75 463 GLN A C 1
ATOM 3805 O O . GLN A 1 463 ? -10.953 -7.719 4.328 1 93.75 463 GLN A O 1
ATOM 3810 N N . ILE A 1 464 ? -12.539 -6.363 3.615 1 94.62 464 ILE A N 1
ATOM 3811 C CA . ILE A 1 464 ? -11.875 -6.172 2.33 1 94.62 464 ILE A CA 1
ATOM 3812 C C . ILE A 1 464 ? -10.578 -5.398 2.535 1 94.62 464 ILE A C 1
ATOM 3814 O O . ILE A 1 464 ? -9.57 -5.672 1.869 1 94.62 464 ILE A O 1
ATOM 3818 N N . LEU A 1 465 ? -10.617 -4.438 3.414 1 97.19 465 LEU A N 1
ATOM 3819 C CA . LEU A 1 465 ? -9.414 -3.66 3.686 1 97.19 465 LEU A CA 1
ATOM 3820 C C . LEU A 1 465 ? -8.336 -4.523 4.34 1 97.19 465 LEU A C 1
ATOM 3822 O O . LEU A 1 465 ? -7.156 -4.414 4.004 1 97.19 465 LEU A O 1
ATOM 3826 N N . THR A 1 466 ? -8.773 -5.355 5.219 1 96.94 466 THR A N 1
ATOM 3827 C CA . THR A 1 466 ? -7.828 -6.273 5.84 1 96.94 466 THR A CA 1
ATOM 3828 C C . THR A 1 466 ? -7.27 -7.254 4.816 1 96.94 466 THR A C 1
ATOM 3830 O O . THR A 1 466 ? -6.078 -7.578 4.844 1 96.94 466 THR A O 1
ATOM 3833 N N . LYS A 1 467 ? -8.055 -7.715 3.943 1 95.38 467 LYS A N 1
ATOM 3834 C CA . LYS A 1 467 ? -7.617 -8.625 2.885 1 95.38 467 LYS A CA 1
ATOM 3835 C C . LYS A 1 467 ? -6.543 -7.973 2.014 1 95.38 467 LYS A C 1
ATOM 3837 O O . LYS A 1 467 ? -5.605 -8.641 1.575 1 95.38 467 LYS A O 1
ATOM 3842 N N . ILE A 1 468 ? -6.637 -6.727 1.805 1 97.06 468 ILE A N 1
ATOM 3843 C CA . ILE A 1 468 ? -5.668 -5.988 1 1 97.06 468 ILE A CA 1
ATOM 3844 C C . ILE A 1 468 ? -4.312 -5.98 1.704 1 97.06 468 ILE A C 1
ATOM 3846 O O . ILE A 1 468 ? -3.273 -6.141 1.062 1 97.06 468 ILE A O 1
ATOM 3850 N N . THR A 1 469 ? -4.363 -5.754 2.98 1 97.94 469 THR A N 1
ATOM 3851 C CA . THR A 1 469 ? -3.102 -5.758 3.715 1 97.94 469 THR A CA 1
ATOM 3852 C C . THR A 1 469 ? -2.455 -7.137 3.676 1 97.94 469 THR A C 1
ATOM 3854 O O . THR A 1 469 ? -1.229 -7.254 3.607 1 97.94 469 THR A O 1
ATOM 3857 N N . VAL A 1 470 ? -3.252 -8.18 3.701 1 97.44 470 VAL A N 1
ATOM 3858 C CA . VAL A 1 470 ? -2.748 -9.547 3.646 1 97.44 470 VAL A CA 1
ATOM 3859 C C . VAL A 1 470 ? -2.109 -9.805 2.285 1 97.44 470 VAL A C 1
ATOM 3861 O O . VAL A 1 470 ? -1.012 -10.367 2.203 1 97.44 470 VAL A O 1
ATOM 3864 N N . THR A 1 471 ? -2.777 -9.422 1.262 1 97.25 471 THR A N 1
ATOM 3865 C CA . THR A 1 471 ? -2.238 -9.586 -0.084 1 97.25 471 THR A CA 1
ATOM 3866 C C . THR A 1 471 ? -0.927 -8.82 -0.236 1 97.25 471 THR A C 1
ATOM 3868 O O . THR A 1 471 ? 0.035 -9.328 -0.81 1 97.25 471 THR A O 1
ATOM 3871 N N . THR A 1 472 ? -0.911 -7.617 0.296 1 97.88 472 THR A N 1
ATOM 3872 C CA . THR A 1 472 ? 0.298 -6.805 0.258 1 97.88 472 THR A CA 1
ATOM 3873 C C . THR A 1 472 ? 1.44 -7.496 0.995 1 97.88 472 THR A C 1
ATOM 3875 O O . THR A 1 472 ? 2.557 -7.586 0.479 1 97.88 472 THR A O 1
ATOM 3878 N N . ARG A 1 473 ? 1.119 -8.039 2.111 1 98.12 473 ARG A N 1
ATOM 3879 C CA . ARG A 1 473 ? 2.131 -8.695 2.932 1 98.12 473 ARG A CA 1
ATOM 3880 C C . ARG A 1 473 ? 2.697 -9.922 2.225 1 98.12 473 ARG A C 1
ATOM 3882 O O . ARG A 1 473 ? 3.898 -10.188 2.297 1 98.12 473 ARG A O 1
ATOM 3889 N N . VAL A 1 474 ? 1.89 -10.633 1.571 1 98 474 VAL A N 1
ATOM 3890 C CA . VAL A 1 474 ? 2.334 -11.852 0.901 1 98 474 VAL A CA 1
ATOM 3891 C C . VAL A 1 474 ? 3.271 -11.492 -0.25 1 98 474 VAL A C 1
ATOM 3893 O O . VAL A 1 474 ? 4.352 -12.078 -0.384 1 98 474 VAL A O 1
ATOM 3896 N N . ILE A 1 475 ? 2.938 -10.516 -1.008 1 97.94 475 ILE A N 1
ATOM 3897 C CA . ILE A 1 475 ? 3.738 -10.133 -2.164 1 97.94 475 ILE A CA 1
ATOM 3898 C C . ILE A 1 475 ? 5.062 -9.531 -1.7 1 97.94 475 ILE A C 1
ATOM 3900 O O . ILE A 1 475 ? 6.129 -9.914 -2.182 1 97.94 475 ILE A O 1
ATOM 3904 N N . ILE A 1 476 ? 4.984 -8.641 -0.733 1 98.5 476 ILE A N 1
ATOM 3905 C CA . ILE A 1 476 ? 6.188 -7.973 -0.252 1 98.5 476 ILE A CA 1
ATOM 3906 C C . ILE A 1 476 ? 7.105 -8.984 0.43 1 98.5 476 ILE A C 1
ATOM 3908 O O . ILE A 1 476 ? 8.328 -8.953 0.253 1 98.5 476 ILE A O 1
ATOM 3912 N N . SER A 1 477 ? 6.496 -9.859 1.202 1 98.25 477 SER A N 1
ATOM 3913 C CA . SER A 1 477 ? 7.289 -10.867 1.888 1 98.25 477 SER A CA 1
ATOM 3914 C C . SER A 1 477 ? 7.996 -11.781 0.894 1 98.25 477 SER A C 1
ATOM 3916 O O . SER A 1 477 ? 9.125 -12.219 1.138 1 98.25 477 SER A O 1
ATOM 3918 N N . SER A 1 478 ? 7.367 -12.078 -0.196 1 98.38 478 SER A N 1
ATOM 3919 C CA . SER A 1 478 ? 7.988 -12.938 -1.196 1 98.38 478 SER A CA 1
ATOM 3920 C C . SER A 1 478 ? 9.219 -12.281 -1.813 1 98.38 478 SER A C 1
ATOM 3922 O O . SER A 1 478 ? 10.219 -12.945 -2.084 1 98.38 478 SER A O 1
ATOM 3924 N N . VAL A 1 479 ? 9.195 -10.984 -2.006 1 98.31 479 VAL A N 1
ATOM 3925 C CA . VAL A 1 479 ? 10.32 -10.266 -2.598 1 98.31 479 VAL A CA 1
ATOM 3926 C C . VAL A 1 479 ? 11.453 -10.156 -1.581 1 98.31 479 VAL A C 1
ATOM 3928 O O . VAL A 1 479 ? 12.625 -10.359 -1.921 1 98.31 479 VAL A O 1
ATOM 3931 N N . PHE A 1 480 ? 11.094 -9.859 -0.311 1 98.44 480 PHE A N 1
ATOM 3932 C CA . PHE A 1 480 ? 12.117 -9.828 0.727 1 98.44 480 PHE A CA 1
ATOM 3933 C C . PHE A 1 480 ? 12.789 -11.188 0.866 1 98.44 480 PHE A C 1
ATOM 3935 O O . PHE A 1 480 ? 14.008 -11.266 1.042 1 98.44 480 PHE A O 1
ATOM 3942 N N . PHE A 1 481 ? 12.008 -12.25 0.783 1 98.25 481 PHE A N 1
ATOM 3943 C CA . PHE A 1 481 ? 12.539 -13.609 0.856 1 98.25 481 PHE A CA 1
ATOM 3944 C C . PHE A 1 481 ? 13.523 -13.867 -0.277 1 98.25 481 PHE A C 1
ATOM 3946 O O . PHE A 1 481 ? 14.625 -14.375 -0.047 1 98.25 481 PHE A O 1
ATOM 3953 N N . ALA A 1 482 ? 13.164 -13.477 -1.442 1 97.94 482 ALA A N 1
ATOM 3954 C CA . ALA A 1 482 ? 13.984 -13.703 -2.629 1 97.94 482 ALA A CA 1
ATOM 3955 C C . ALA A 1 482 ? 15.289 -12.914 -2.545 1 97.94 482 ALA A C 1
ATOM 3957 O O . ALA A 1 482 ? 16.359 -13.43 -2.871 1 97.94 482 ALA A O 1
ATOM 3958 N N . LEU A 1 483 ? 15.227 -11.703 -2.094 1 97.62 483 LEU A N 1
ATOM 3959 C CA . LEU A 1 483 ? 16.406 -10.844 -2.037 1 97.62 483 LEU A CA 1
ATOM 3960 C C . LEU A 1 483 ? 17.344 -11.289 -0.93 1 97.62 483 LEU A C 1
ATOM 3962 O O . LEU A 1 483 ? 18.562 -11.102 -1.033 1 97.62 483 LEU A O 1
ATOM 3966 N N . PHE A 1 484 ? 16.797 -11.883 0.1 1 96.81 484 PHE A N 1
ATOM 3967 C CA . PHE A 1 484 ? 17.641 -12.453 1.133 1 96.81 484 PHE A CA 1
ATOM 3968 C C . PHE A 1 484 ? 18.422 -13.648 0.589 1 96.81 484 PHE A C 1
ATOM 3970 O O . PHE A 1 484 ? 19.641 -13.734 0.776 1 96.81 484 PHE A O 1
ATOM 3977 N N . TYR A 1 485 ? 17.75 -14.539 -0.073 1 95.75 485 TYR A N 1
ATOM 3978 C CA . TYR A 1 485 ? 18.359 -15.789 -0.509 1 95.75 485 TYR A CA 1
ATOM 3979 C C . TYR A 1 485 ? 19.344 -15.547 -1.653 1 95.75 485 TYR A C 1
ATOM 3981 O O . TYR A 1 485 ? 20.281 -16.312 -1.844 1 95.75 485 TYR A O 1
ATOM 3989 N N . ASN A 1 486 ? 19.141 -14.477 -2.412 1 94.81 486 ASN A N 1
ATOM 3990 C CA . ASN A 1 486 ? 20.125 -14.164 -3.439 1 94.81 486 ASN A CA 1
ATOM 3991 C C . ASN A 1 486 ? 21.25 -13.289 -2.895 1 94.81 486 ASN A C 1
ATOM 3993 O O . ASN A 1 486 ? 22.078 -12.781 -3.656 1 94.81 486 ASN A O 1
ATOM 3997 N N . LYS A 1 487 ? 21.203 -12.922 -1.604 1 94.25 487 LYS A N 1
ATOM 3998 C CA . LYS A 1 487 ? 22.25 -12.266 -0.841 1 94.25 487 LYS A CA 1
ATOM 3999 C C . LYS A 1 487 ? 22.344 -10.781 -1.188 1 94.25 487 LYS A C 1
ATOM 4001 O O . LYS A 1 487 ? 23.359 -10.141 -0.958 1 94.25 487 LYS A O 1
ATOM 4006 N N . THR A 1 488 ? 21.281 -10.281 -1.795 1 95 488 THR A N 1
ATOM 4007 C CA . THR A 1 488 ? 21.234 -8.852 -2.062 1 95 488 THR A CA 1
ATOM 4008 C C . THR A 1 488 ? 20.984 -8.07 -0.777 1 95 488 THR A C 1
ATOM 4010 O O . THR A 1 488 ? 21.531 -6.984 -0.582 1 95 488 THR A O 1
ATOM 4013 N N . LEU A 1 489 ? 20.078 -8.609 0.056 1 96.06 489 LEU A N 1
ATOM 4014 C CA . LEU A 1 489 ? 19.781 -8.031 1.363 1 96.06 489 LEU A CA 1
ATOM 4015 C C . LEU A 1 489 ? 20.203 -8.977 2.482 1 96.06 489 LEU A C 1
ATOM 4017 O O . LEU A 1 489 ? 20.375 -10.18 2.254 1 96.06 489 LEU A O 1
ATOM 4021 N N . GLY A 1 490 ? 20.391 -8.43 3.648 1 94.31 490 GLY A N 1
ATOM 4022 C CA . GLY A 1 490 ? 20.859 -9.219 4.781 1 94.31 490 GLY A CA 1
ATOM 4023 C C . GLY A 1 490 ? 19.734 -9.891 5.547 1 94.31 490 GLY A C 1
ATOM 4024 O O . GLY A 1 490 ? 18.656 -10.102 5.004 1 94.31 490 GLY A O 1
ATOM 4025 N N . ILE A 1 491 ? 19.969 -10.305 6.746 1 95.38 491 ILE A N 1
ATOM 4026 C CA . ILE A 1 491 ? 19.078 -11.094 7.578 1 95.38 491 ILE A CA 1
ATOM 4027 C C . ILE A 1 491 ? 17.828 -10.281 7.926 1 95.38 491 ILE A C 1
ATOM 4029 O O . ILE A 1 491 ? 16.781 -10.836 8.242 1 95.38 491 ILE A O 1
ATOM 4033 N N . GLU A 1 492 ? 17.984 -8.938 7.84 1 94.56 492 GLU A N 1
ATOM 4034 C CA . GLU A 1 492 ? 16.812 -8.078 8.086 1 94.56 492 GLU A CA 1
ATOM 4035 C C . GLU A 1 492 ? 15.688 -8.391 7.105 1 94.56 492 GLU A C 1
ATOM 4037 O O . GLU A 1 492 ? 14.516 -8.328 7.469 1 94.56 492 GLU A O 1
ATOM 4042 N N . ALA A 1 493 ? 16.047 -8.758 5.898 1 97.19 493 ALA A N 1
ATOM 4043 C CA . ALA A 1 493 ? 15.055 -9.078 4.883 1 97.19 493 ALA A CA 1
ATOM 4044 C C . ALA A 1 493 ? 14.305 -10.359 5.234 1 97.19 493 ALA A C 1
ATOM 4046 O O . ALA A 1 493 ? 13.086 -10.438 5.074 1 97.19 493 ALA A O 1
ATOM 4047 N N . LEU A 1 494 ? 15 -11.375 5.711 1 97.12 494 LEU A N 1
ATOM 4048 C CA . LEU A 1 494 ? 14.359 -12.625 6.121 1 97.12 494 LEU A CA 1
ATOM 4049 C C . LEU A 1 494 ? 13.438 -12.398 7.312 1 97.12 494 LEU A C 1
ATOM 4051 O O . LEU A 1 494 ? 12.344 -12.961 7.371 1 97.12 494 LEU A O 1
ATOM 4055 N N . MET A 1 495 ? 13.867 -11.57 8.234 1 96.44 495 MET A N 1
ATOM 4056 C CA . MET A 1 495 ? 13.047 -11.273 9.406 1 96.44 495 MET A CA 1
ATOM 4057 C C . MET A 1 495 ? 11.75 -10.586 9.008 1 96.44 495 MET A C 1
ATOM 4059 O O . MET A 1 495 ? 10.68 -10.922 9.523 1 96.44 495 MET A O 1
ATOM 4063 N N . ILE A 1 496 ? 11.852 -9.641 8.109 1 96.88 496 ILE A N 1
ATOM 4064 C CA . ILE A 1 496 ? 10.672 -8.922 7.637 1 96.88 496 ILE A CA 1
ATOM 4065 C C . ILE A 1 496 ? 9.75 -9.891 6.891 1 96.88 496 ILE A C 1
ATOM 4067 O O . ILE A 1 496 ? 8.531 -9.875 7.09 1 96.88 496 ILE A O 1
ATOM 4071 N N . SER A 1 497 ? 10.32 -10.742 6.066 1 97.88 497 SER A N 1
ATOM 4072 C CA . SER A 1 497 ? 9.547 -11.727 5.312 1 97.88 497 SER A CA 1
ATOM 4073 C C . SER A 1 497 ? 8.789 -12.664 6.246 1 97.88 497 SER A C 1
ATOM 4075 O O . SER A 1 497 ? 7.586 -12.891 6.07 1 97.88 497 SER A O 1
ATOM 4077 N N . LEU A 1 498 ? 9.461 -13.188 7.242 1 97.38 498 LEU A N 1
ATOM 4078 C CA . LEU A 1 498 ? 8.852 -14.117 8.188 1 97.38 498 LEU A CA 1
ATOM 4079 C C . LEU A 1 498 ? 7.75 -13.43 8.992 1 97.38 498 LEU A C 1
ATOM 4081 O O . LEU A 1 498 ? 6.695 -14.016 9.234 1 97.38 498 LEU A O 1
ATOM 4085 N N . PHE A 1 499 ? 8.016 -12.195 9.391 1 97.25 499 PHE A N 1
ATOM 4086 C CA . PHE A 1 499 ? 7.016 -11.438 10.133 1 97.25 499 PHE A CA 1
ATOM 4087 C C . PHE A 1 499 ? 5.754 -11.242 9.297 1 97.25 499 PHE A C 1
ATOM 4089 O O . PHE A 1 499 ? 4.645 -11.5 9.766 1 97.25 499 PHE A O 1
ATOM 4096 N N . ASP A 1 500 ? 5.914 -10.82 8.109 1 97.69 500 ASP A N 1
ATOM 4097 C CA . ASP A 1 500 ? 4.781 -10.508 7.242 1 97.69 500 ASP A CA 1
ATOM 4098 C C . ASP A 1 500 ? 4 -11.766 6.883 1 97.69 500 ASP A C 1
ATOM 4100 O O . ASP A 1 500 ? 2.768 -11.766 6.887 1 97.69 500 ASP A O 1
ATOM 4104 N N . VAL A 1 501 ? 4.648 -12.852 6.531 1 96.69 501 VAL A N 1
ATOM 4105 C CA . VAL A 1 501 ? 3.947 -14.07 6.152 1 96.69 501 VAL A CA 1
ATOM 4106 C C . VAL A 1 501 ? 3.205 -14.641 7.359 1 96.69 501 VAL A C 1
ATOM 4108 O O . VAL A 1 501 ? 2.092 -15.156 7.227 1 96.69 501 VAL A O 1
ATOM 4111 N N . THR A 1 502 ? 3.814 -14.531 8.516 1 96.69 502 THR A N 1
ATOM 4112 C CA . THR A 1 502 ? 3.146 -14.992 9.734 1 96.69 502 THR A CA 1
ATOM 4113 C C . THR A 1 502 ? 1.91 -14.141 10.023 1 96.69 502 THR A C 1
ATOM 4115 O O . THR A 1 502 ? 0.842 -14.68 10.328 1 96.69 502 THR A O 1
ATOM 4118 N N . PHE A 1 503 ? 2.111 -12.844 9.875 1 97.12 503 PHE A N 1
ATOM 4119 C CA . PHE A 1 503 ? 1.002 -11.922 10.102 1 97.12 503 PHE A CA 1
ATOM 4120 C C . PHE A 1 503 ? -0.137 -12.203 9.133 1 97.12 503 PHE A C 1
ATOM 4122 O O . PHE A 1 503 ? -1.307 -12.211 9.523 1 97.12 503 PHE A O 1
ATOM 4129 N N . ALA A 1 504 ? 0.153 -12.453 7.914 1 96.88 504 ALA A N 1
ATOM 4130 C CA . ALA A 1 504 ? -0.847 -12.781 6.898 1 96.88 504 ALA A CA 1
ATOM 4131 C C . ALA A 1 504 ? -1.51 -14.125 7.199 1 96.88 504 ALA A C 1
ATOM 4133 O O . ALA A 1 504 ? -2.729 -14.266 7.066 1 96.88 504 ALA A O 1
ATOM 4134 N N . SER A 1 505 ? -0.746 -15.109 7.645 1 96.62 505 SER A N 1
ATOM 4135 C CA . SER A 1 505 ? -1.259 -16.438 7.934 1 96.62 505 SER A CA 1
ATOM 4136 C C . SER A 1 505 ? -2.23 -16.422 9.109 1 96.62 505 SER A C 1
ATOM 4138 O O . SER A 1 505 ? -3.217 -17.156 9.125 1 96.62 505 SER A O 1
ATOM 4140 N N . ILE A 1 506 ? -1.994 -15.562 10.008 1 95.94 506 ILE A N 1
ATOM 4141 C CA . ILE A 1 506 ? -2.883 -15.445 11.164 1 95.94 506 ILE A CA 1
ATOM 4142 C C . ILE A 1 506 ? -4.27 -15 10.703 1 95.94 506 ILE A C 1
ATOM 4144 O O . ILE A 1 506 ? -5.281 -15.547 11.141 1 95.94 506 ILE A O 1
ATOM 4148 N N . PHE A 1 507 ? -4.309 -14.055 9.844 1 95.69 507 PHE A N 1
ATOM 4149 C CA . PHE A 1 507 ? -5.598 -13.609 9.328 1 95.69 507 PHE A CA 1
ATOM 4150 C C . PHE A 1 507 ? -6.297 -14.734 8.57 1 95.69 507 PHE A C 1
ATOM 4152 O O . PHE A 1 507 ? -7.492 -14.969 8.766 1 95.69 507 PHE A O 1
ATOM 4159 N N . LEU A 1 508 ? -5.562 -15.406 7.734 1 94.88 508 LEU A N 1
ATOM 4160 C CA . LEU A 1 508 ? -6.141 -16.438 6.871 1 94.88 508 LEU A CA 1
ATOM 4161 C C . LEU A 1 508 ? -6.664 -17.609 7.699 1 94.88 508 LEU A C 1
ATOM 4163 O O . LEU A 1 508 ? -7.703 -18.188 7.375 1 94.88 508 LEU A O 1
ATOM 4167 N N . LEU A 1 509 ? -6.031 -17.922 8.758 1 94.12 509 LEU A N 1
ATOM 4168 C CA . LEU A 1 509 ? -6.375 -19.094 9.555 1 94.12 509 LEU A CA 1
ATOM 4169 C C . LEU A 1 509 ? -7.523 -18.781 10.516 1 94.12 509 LEU A C 1
ATOM 4171 O O . LEU A 1 509 ? -8.398 -19.625 10.727 1 94.12 509 LEU A O 1
ATOM 4175 N N . PHE A 1 510 ? -7.578 -17.5 10.945 1 92.62 510 PHE A N 1
ATOM 4176 C CA . PHE A 1 510 ? -8.477 -17.281 12.07 1 92.62 510 PHE A CA 1
ATOM 4177 C C . PHE A 1 510 ? -9.594 -16.312 11.68 1 92.62 510 PHE A C 1
ATOM 4179 O O . PHE A 1 510 ? -10.656 -16.297 12.312 1 92.62 510 PHE A O 1
ATOM 4186 N N . PHE A 1 511 ? -9.367 -15.562 10.625 1 90.81 511 PHE A N 1
ATOM 4187 C CA . PHE A 1 511 ? -10.336 -14.484 10.422 1 90.81 511 PHE A CA 1
ATOM 4188 C C . PHE A 1 511 ? -10.93 -14.547 9.023 1 90.81 511 PHE A C 1
ATOM 4190 O O . PHE A 1 511 ? -11.969 -13.938 8.758 1 90.81 511 PHE A O 1
ATOM 4197 N N . TYR A 1 512 ? -10.242 -15.18 8.219 1 86.44 512 TYR A N 1
ATOM 4198 C CA . TYR A 1 512 ? -10.727 -15.242 6.844 1 86.44 512 TYR A CA 1
ATOM 4199 C C . TYR A 1 512 ? -11.914 -16.188 6.727 1 86.44 512 TYR A C 1
ATOM 4201 O O . TYR A 1 512 ? -11.773 -17.391 6.926 1 86.44 512 TYR A O 1
ATOM 4209 N N . LYS A 1 513 ? -13.102 -15.617 6.699 1 75.06 513 LYS A N 1
ATOM 4210 C CA . LYS A 1 513 ? -14.297 -16.438 6.562 1 75.06 513 LYS A CA 1
ATOM 4211 C C . LYS A 1 513 ? -15.086 -16.062 5.316 1 75.06 513 LYS A C 1
ATOM 4213 O O . LYS A 1 513 ? -15.453 -14.898 5.137 1 75.06 513 LYS A O 1
ATOM 4218 N N . GLU A 1 514 ? -14.898 -16.875 4.309 1 72.38 514 GLU A N 1
ATOM 4219 C CA . GLU A 1 514 ? -15.805 -16.703 3.17 1 72.38 514 GLU A CA 1
ATOM 4220 C C . GLU A 1 514 ? -17.141 -17.375 3.424 1 72.38 514 GLU A C 1
ATOM 4222 O O . GLU A 1 514 ? -17.203 -18.422 4.07 1 72.38 514 GLU A O 1
ATOM 4227 N N . ASN A 1 515 ? -18.156 -16.625 3.32 1 65.06 515 ASN A N 1
ATOM 4228 C CA . ASN A 1 515 ? -19.469 -17.219 3.551 1 65.06 515 ASN A CA 1
ATOM 4229 C C . ASN A 1 515 ? -19.828 -18.234 2.465 1 65.06 515 ASN A C 1
ATOM 4231 O O . ASN A 1 515 ? -19.984 -17.859 1.3 1 65.06 515 ASN A O 1
ATOM 4235 N N . PHE A 1 516 ? -19.578 -19.469 2.814 1 59.03 516 PHE A N 1
ATOM 4236 C CA . PHE A 1 516 ? -19.922 -20.547 1.896 1 59.03 516 PHE A CA 1
ATOM 4237 C C . PHE A 1 516 ? -21.344 -21.031 2.137 1 59.03 516 PHE A C 1
ATOM 4239 O O . PHE A 1 516 ? -21.812 -21.094 3.281 1 59.03 516 PHE A O 1
ATOM 4246 N N . LEU A 1 517 ? -22.328 -20.844 1.188 1 52.84 517 LEU A N 1
ATOM 4247 C CA . LEU A 1 517 ? -23.688 -21.375 1.283 1 52.84 517 LEU A CA 1
ATOM 4248 C C . LEU A 1 517 ? -23.75 -22.812 0.777 1 52.84 517 LEU A C 1
ATOM 4250 O O . LEU A 1 517 ? -23.391 -23.094 -0.375 1 52.84 517 LEU A O 1
ATOM 4254 N N . CYS A 1 518 ? -23.609 -23.906 1.482 1 48.97 518 CYS A N 1
ATOM 4255 C CA . CYS A 1 518 ? -23.906 -25.266 1.031 1 48.97 518 CYS A CA 1
ATOM 4256 C C . CYS A 1 518 ? -25.406 -25.484 0.94 1 48.97 518 CYS A C 1
ATOM 4258 O O . CYS A 1 518 ? -26.141 -25.172 1.873 1 48.97 518 CYS A O 1
ATOM 4260 N N . GLN A 1 519 ? -26.094 -25.469 -0.259 1 40.56 519 GLN A N 1
ATOM 4261 C CA . GLN A 1 519 ? -27.5 -25.844 -0.375 1 40.56 519 GLN A CA 1
ATOM 4262 C C . GLN A 1 519 ? -27.75 -27.203 0.288 1 40.56 519 GLN A C 1
ATOM 4264 O O . GLN A 1 519 ? -26.984 -28.156 0.083 1 40.56 519 GLN A O 1
ATOM 4269 N N . LYS A 1 520 ? -28.656 -27.266 1.318 1 40.34 520 LYS A N 1
ATOM 4270 C CA . LYS A 1 520 ? -29.344 -28.484 1.717 1 40.34 520 LYS A CA 1
ATOM 4271 C C . LYS A 1 520 ? -30.297 -28.969 0.623 1 40.34 520 LYS A C 1
ATOM 4273 O O . LYS A 1 520 ? -31.062 -28.172 0.067 1 40.34 520 LYS A O 1
ATOM 4278 N N . MET B 1 1 ? -23 -15.938 -0.785 1 52.47 1 MET B N 1
ATOM 4279 C CA . MET B 1 1 ? -22.719 -17.281 -0.302 1 52.47 1 MET B CA 1
ATOM 4280 C C . MET B 1 1 ? -22.156 -18.156 -1.418 1 52.47 1 MET B C 1
ATOM 4282 O O . MET B 1 1 ? -22.656 -18.125 -2.547 1 52.47 1 MET B O 1
ATOM 4286 N N . LEU B 1 2 ? -20.906 -18.672 -1.231 1 68.81 2 LEU B N 1
ATOM 4287 C CA . LEU B 1 2 ? -20.188 -19.328 -2.318 1 68.81 2 LEU B CA 1
ATOM 4288 C C . LEU B 1 2 ? -20.5 -20.812 -2.371 1 68.81 2 LEU B C 1
ATOM 4290 O O . LEU B 1 2 ? -20.312 -21.531 -1.386 1 68.81 2 LEU B O 1
ATOM 4294 N N . SER B 1 3 ? -21.344 -21.25 -3.344 1 86.06 3 SER B N 1
ATOM 4295 C CA . SER B 1 3 ? -21.547 -22.672 -3.619 1 86.06 3 SER B CA 1
ATOM 4296 C C . SER B 1 3 ? -20.266 -23.328 -4.125 1 86.06 3 SER B C 1
ATOM 4298 O O . SER B 1 3 ? -19.312 -22.641 -4.48 1 86.06 3 SER B O 1
ATOM 4300 N N . PHE B 1 4 ? -20.188 -24.641 -4.008 1 92.12 4 PHE B N 1
ATOM 4301 C CA . PHE B 1 4 ? -19.016 -25.391 -4.484 1 92.12 4 PHE B CA 1
ATOM 4302 C C . PHE B 1 4 ? -18.734 -25.062 -5.949 1 92.12 4 PHE B C 1
ATOM 4304 O O . PHE B 1 4 ? -17.578 -24.828 -6.324 1 92.12 4 PHE B O 1
ATOM 4311 N N . ASN B 1 5 ? -19.766 -24.953 -6.715 1 91.88 5 ASN B N 1
ATOM 4312 C CA . ASN B 1 5 ? -19.594 -24.688 -8.141 1 91.88 5 ASN B CA 1
ATOM 4313 C C . ASN B 1 5 ? -19 -23.297 -8.391 1 91.88 5 ASN B C 1
ATOM 4315 O O . ASN B 1 5 ? -18.109 -23.141 -9.227 1 91.88 5 ASN B O 1
ATOM 4319 N N . THR B 1 6 ? -19.5 -22.391 -7.656 1 91.94 6 THR B N 1
ATOM 4320 C CA . THR B 1 6 ? -18.984 -21.047 -7.812 1 91.94 6 THR B CA 1
ATOM 4321 C C . THR B 1 6 ? -17.547 -20.938 -7.297 1 91.94 6 THR B C 1
ATOM 4323 O O . THR B 1 6 ? -16.734 -20.188 -7.848 1 91.94 6 THR B O 1
ATOM 4326 N N . PHE B 1 7 ? -17.281 -21.656 -6.262 1 93.56 7 PHE B N 1
ATOM 4327 C CA . PHE B 1 7 ? -15.938 -21.703 -5.703 1 93.56 7 PHE B CA 1
ATOM 4328 C C . PHE B 1 7 ? -14.953 -22.266 -6.715 1 93.56 7 PHE B C 1
ATOM 4330 O O . PHE B 1 7 ? -13.898 -21.672 -6.961 1 93.56 7 PHE B O 1
ATOM 4337 N N . VAL B 1 8 ? -15.297 -23.344 -7.316 1 95.62 8 VAL B N 1
ATOM 4338 C CA . VAL B 1 8 ? -14.422 -24.031 -8.266 1 95.62 8 VAL B CA 1
ATOM 4339 C C . VAL B 1 8 ? -14.211 -23.141 -9.5 1 95.62 8 VAL B C 1
ATOM 4341 O O . VAL B 1 8 ? -13.094 -23.016 -9.992 1 95.62 8 VAL B O 1
ATOM 4344 N N . ASN B 1 9 ? -15.242 -22.562 -9.977 1 94.75 9 ASN B N 1
ATOM 4345 C CA . ASN B 1 9 ? -15.148 -21.688 -11.133 1 94.75 9 ASN B CA 1
ATOM 4346 C C . ASN B 1 9 ? -14.211 -20.5 -10.852 1 94.75 9 ASN B C 1
ATOM 4348 O O . ASN B 1 9 ? -13.383 -20.156 -11.695 1 94.75 9 ASN B O 1
ATOM 4352 N N . ARG B 1 10 ? -14.328 -20 -9.68 1 92.81 10 ARG B N 1
ATOM 4353 C CA . ARG B 1 10 ? -13.5 -18.859 -9.289 1 92.81 10 ARG B CA 1
ATOM 4354 C C . ARG B 1 10 ? -12.031 -19.266 -9.188 1 92.81 10 ARG B C 1
ATOM 4356 O O . ARG B 1 10 ? -11.156 -18.578 -9.703 1 92.81 10 ARG B O 1
ATOM 4363 N N . GLN B 1 11 ? -11.805 -20.328 -8.539 1 95.94 11 GLN B N 1
ATOM 4364 C CA . GLN B 1 11 ? -10.43 -20.781 -8.344 1 95.94 11 GLN B CA 1
ATOM 4365 C C . GLN B 1 11 ? -9.789 -21.172 -9.672 1 95.94 11 GLN B C 1
ATOM 4367 O O . GLN B 1 11 ? -8.586 -21 -9.867 1 95.94 11 GLN B O 1
ATOM 4372 N N . PHE B 1 12 ? -10.594 -21.719 -10.555 1 96.56 12 PHE B N 1
ATOM 4373 C CA . PHE B 1 12 ? -10.094 -22.047 -11.883 1 96.56 12 PHE B CA 1
ATOM 4374 C C . PHE B 1 12 ? -9.617 -20.781 -12.602 1 96.56 12 PHE B C 1
ATOM 4376 O O . PHE B 1 12 ? -8.523 -20.766 -13.172 1 96.56 12 PHE B O 1
ATOM 4383 N N . LYS B 1 13 ? -10.367 -19.828 -12.523 1 93.88 13 LYS B N 1
ATOM 4384 C CA . LYS B 1 13 ? -10.047 -18.578 -13.227 1 93.88 13 LYS B CA 1
ATOM 4385 C C . LYS B 1 13 ? -8.828 -17.906 -12.602 1 93.88 13 LYS B C 1
ATOM 4387 O O . LYS B 1 13 ? -7.984 -17.359 -13.32 1 93.88 13 LYS B O 1
ATOM 4392 N N . ILE B 1 14 ? -8.711 -17.953 -11.312 1 94 14 ILE B N 1
ATOM 4393 C CA . ILE B 1 14 ? -7.551 -17.375 -10.641 1 94 14 ILE B CA 1
ATOM 4394 C C . ILE B 1 14 ? -6.301 -18.172 -11.016 1 94 14 ILE B C 1
ATOM 4396 O O . ILE B 1 14 ? -5.254 -17.594 -11.305 1 94 14 ILE B O 1
ATOM 4400 N N . SER B 1 15 ? -6.453 -19.391 -11.086 1 96.81 15 SER B N 1
ATOM 4401 C CA . SER B 1 15 ? -5.32 -20.266 -11.383 1 96.81 15 SER B CA 1
ATOM 4402 C C . SER B 1 15 ? -4.844 -20.062 -12.82 1 96.81 15 SER B C 1
ATOM 4404 O O . SER B 1 15 ? -3.693 -20.375 -13.141 1 96.81 15 SER B O 1
ATOM 4406 N N . LEU B 1 16 ? -5.688 -19.594 -13.664 1 96.38 16 LEU B N 1
ATOM 4407 C CA . LEU B 1 16 ? -5.32 -19.359 -15.055 1 96.38 16 LEU B CA 1
ATOM 4408 C C . LEU B 1 16 ? -4.211 -18.312 -15.148 1 96.38 16 LEU B C 1
ATOM 4410 O O . LEU B 1 16 ? -3.449 -18.297 -16.125 1 96.38 16 LEU B O 1
ATOM 4414 N N . ILE B 1 17 ? -4.078 -17.531 -14.133 1 95.38 17 ILE B N 1
ATOM 4415 C CA . ILE B 1 17 ? -3.023 -16.531 -14.109 1 95.38 17 ILE B CA 1
ATOM 4416 C C . ILE B 1 17 ? -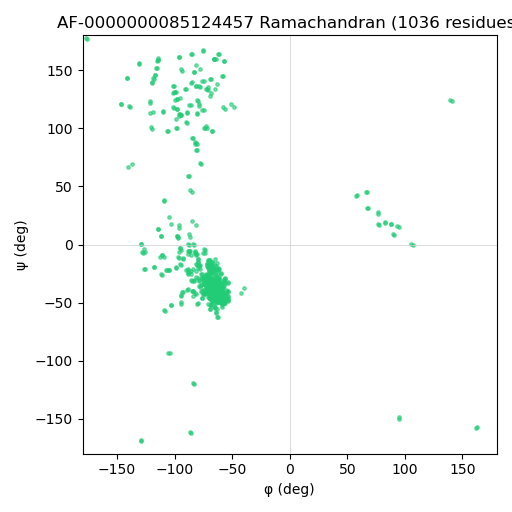1.657 -17.203 -14.125 1 95.38 17 ILE B C 1
ATOM 4418 O O . ILE B 1 17 ? -0.731 -16.75 -14.789 1 95.38 17 ILE B O 1
ATOM 4422 N N . PHE B 1 18 ? -1.559 -18.281 -13.438 1 97.5 18 PHE B N 1
ATOM 4423 C CA . PHE B 1 18 ? -0.282 -18.969 -13.344 1 97.5 18 PHE B CA 1
ATOM 4424 C C . PHE B 1 18 ? 0.02 -19.734 -14.633 1 97.5 18 PHE B C 1
ATOM 4426 O O . PHE B 1 18 ? 1.185 -19.891 -15.008 1 97.5 18 PHE B O 1
ATOM 4433 N N . LEU B 1 19 ? -1.048 -20.125 -15.312 1 97.44 19 LEU B N 1
ATOM 4434 C CA . LEU B 1 19 ? -0.835 -20.688 -16.641 1 97.44 19 LEU B CA 1
ATOM 4435 C C . LEU B 1 19 ? -0.391 -19.609 -17.625 1 97.44 19 LEU B C 1
ATOM 4437 O O . LEU B 1 19 ? 0.487 -19.828 -18.453 1 97.44 19 LEU B O 1
ATOM 4441 N N . PHE B 1 20 ? -0.992 -18.5 -17.5 1 97.12 20 PHE B N 1
ATOM 4442 C CA . PHE B 1 20 ? -0.622 -17.359 -18.312 1 97.12 20 PHE B CA 1
ATOM 4443 C C . PHE B 1 20 ? 0.855 -17.016 -18.141 1 97.12 20 PHE B C 1
ATOM 4445 O O . PHE B 1 20 ? 1.579 -16.859 -19.125 1 97.12 20 PHE B O 1
ATOM 4452 N N . LEU B 1 21 ? 1.261 -17.016 -16.922 1 97.69 21 LEU B N 1
ATOM 4453 C CA . LEU B 1 21 ? 2.652 -16.688 -16.641 1 97.69 21 LEU B CA 1
ATOM 4454 C C . LEU B 1 21 ? 3.586 -17.781 -17.156 1 97.69 21 LEU B C 1
ATOM 4456 O O . LEU B 1 21 ? 4.656 -17.484 -17.688 1 97.69 21 LEU B O 1
ATOM 4460 N N . ALA B 1 22 ? 3.184 -18.969 -17 1 97.56 22 ALA B N 1
ATOM 4461 C CA . ALA B 1 22 ? 3.994 -20.094 -17.469 1 97.56 22 ALA B CA 1
ATOM 4462 C C . ALA B 1 22 ? 4.227 -20 -18.984 1 97.56 22 ALA B C 1
ATOM 4464 O O . ALA B 1 22 ? 5.359 -20.156 -19.453 1 97.56 22 ALA B O 1
ATOM 4465 N N . LEU B 1 23 ? 3.213 -19.719 -19.688 1 97.56 23 LEU B N 1
ATOM 4466 C CA . LEU B 1 23 ? 3.322 -19.641 -21.141 1 97.56 23 LEU B CA 1
ATOM 4467 C C . LEU B 1 23 ? 4.102 -18.391 -21.547 1 97.56 23 LEU B C 1
ATOM 4469 O O . LEU B 1 23 ? 4.883 -18.422 -22.5 1 97.56 23 LEU B O 1
ATOM 4473 N N . PHE B 1 24 ? 3.922 -17.375 -20.828 1 97.25 24 PHE B N 1
ATOM 4474 C CA . PHE B 1 24 ? 4.637 -16.125 -21.109 1 97.25 24 PHE B CA 1
ATOM 4475 C C . PHE B 1 24 ? 6.141 -16.328 -20.984 1 97.25 24 PHE B C 1
ATOM 4477 O O . PHE B 1 24 ? 6.898 -15.984 -21.891 1 97.25 24 PHE B O 1
ATOM 4484 N N . PHE B 1 25 ? 6.535 -16.922 -19.906 1 97.44 25 PHE B N 1
ATOM 4485 C CA . PHE B 1 25 ? 7.961 -17.141 -19.688 1 97.44 25 PHE B CA 1
ATOM 4486 C C . PHE B 1 25 ? 8.492 -18.234 -20.609 1 97.44 25 PHE B C 1
ATOM 4488 O O . PHE B 1 25 ? 9.672 -18.234 -20.969 1 97.44 25 PHE B O 1
ATOM 4495 N N . GLY B 1 26 ? 7.629 -19.141 -21 1 96.94 26 GLY B N 1
ATOM 4496 C CA . GLY B 1 26 ? 8.031 -20.109 -22.016 1 96.94 26 GLY B CA 1
ATOM 4497 C C . GLY B 1 26 ? 8.359 -19.484 -23.344 1 96.94 26 GLY B C 1
ATOM 4498 O O . GLY B 1 26 ? 9.352 -19.844 -23.984 1 96.94 26 GLY B O 1
ATOM 4499 N N . ILE B 1 27 ? 7.574 -18.547 -23.75 1 97.25 27 ILE B N 1
ATOM 4500 C CA . ILE B 1 27 ? 7.809 -17.828 -25 1 97.25 27 ILE B CA 1
ATOM 4501 C C . ILE B 1 27 ? 9.102 -17.016 -24.891 1 97.25 27 ILE B C 1
ATOM 4503 O O . ILE B 1 27 ? 9.914 -17.016 -25.828 1 97.25 27 ILE B O 1
ATOM 4507 N N . LEU B 1 28 ? 9.242 -16.406 -23.766 1 96.88 28 LEU B N 1
ATOM 4508 C CA . LEU B 1 28 ? 10.453 -15.617 -23.562 1 96.88 28 LEU B CA 1
ATOM 4509 C C . LEU B 1 28 ? 11.695 -16.5 -23.625 1 96.88 28 LEU B C 1
ATOM 4511 O O . LEU B 1 28 ? 12.711 -16.094 -24.219 1 96.88 28 LEU B O 1
ATOM 4515 N N . TYR B 1 29 ? 11.617 -17.609 -23.062 1 95.81 29 TYR B N 1
ATOM 4516 C CA . TYR B 1 29 ? 12.75 -18.531 -23.094 1 95.81 29 TYR B CA 1
ATOM 4517 C C . TYR B 1 29 ? 13.023 -19 -24.516 1 95.81 29 TYR B C 1
ATOM 4519 O O . TYR B 1 29 ? 14.18 -19.125 -24.922 1 95.81 29 TYR B O 1
ATOM 4527 N N . SER B 1 30 ? 11.984 -19.281 -25.234 1 96.06 30 SER B N 1
ATOM 4528 C CA . SER B 1 30 ? 12.133 -19.703 -26.625 1 96.06 30 SER B CA 1
ATOM 4529 C C . SER B 1 30 ? 12.82 -18.609 -27.453 1 96.06 30 SER B C 1
ATOM 4531 O O . SER B 1 30 ? 13.664 -18.906 -28.297 1 96.06 30 SER B O 1
ATOM 4533 N N . ILE B 1 31 ? 12.523 -17.453 -27.172 1 96.06 31 ILE B N 1
ATOM 4534 C CA . ILE B 1 31 ? 13.133 -16.328 -27.875 1 96.06 31 ILE B CA 1
ATOM 4535 C C . ILE B 1 31 ? 14.594 -16.203 -27.453 1 96.06 31 ILE B C 1
ATOM 4537 O O . ILE B 1 31 ? 15.461 -15.883 -28.281 1 96.06 31 ILE B O 1
ATOM 4541 N N . ASN B 1 32 ? 14.828 -16.5 -26.219 1 95.81 32 ASN B N 1
ATOM 4542 C CA . ASN B 1 32 ? 16.203 -16.469 -25.75 1 95.81 32 ASN B CA 1
ATOM 4543 C C . ASN B 1 32 ? 17.062 -17.516 -26.469 1 95.81 32 ASN B C 1
ATOM 4545 O O . ASN B 1 32 ? 18.25 -17.281 -26.734 1 95.81 32 ASN B O 1
ATOM 4549 N N . LEU B 1 33 ? 16.5 -18.594 -26.719 1 93.12 33 LEU B N 1
ATOM 4550 C CA . LEU B 1 33 ? 17.234 -19.672 -27.406 1 93.12 33 LEU B CA 1
ATOM 4551 C C . LEU B 1 33 ? 17.562 -19.266 -28.828 1 93.12 33 LEU B C 1
ATOM 4553 O O . LEU B 1 33 ? 18.5 -19.828 -29.438 1 93.12 33 LEU B O 1
ATOM 4557 N N . LEU B 1 34 ? 16.859 -18.312 -29.391 1 95.06 34 LEU B N 1
ATOM 4558 C CA . LEU B 1 34 ? 17.125 -17.797 -30.719 1 95.06 34 LEU B CA 1
ATOM 4559 C C . LEU B 1 34 ? 18.25 -16.766 -30.688 1 95.06 34 LEU B C 1
ATOM 4561 O O . LEU B 1 34 ? 18.703 -16.297 -31.719 1 95.06 34 LEU B O 1
ATOM 4565 N N . GLY B 1 35 ? 18.688 -16.391 -29.484 1 93.94 35 GLY B N 1
ATOM 4566 C CA . GLY B 1 35 ? 19.812 -15.477 -29.344 1 93.94 35 GLY B CA 1
ATOM 4567 C C . GLY B 1 35 ? 19.391 -14.078 -28.938 1 93.94 35 GLY B C 1
ATOM 4568 O O . GLY B 1 35 ? 20.219 -13.188 -28.781 1 93.94 35 GLY B O 1
ATOM 4569 N N . TYR B 1 36 ? 18.109 -13.914 -28.766 1 93.5 36 TYR B N 1
ATOM 4570 C CA . TYR B 1 36 ? 17.609 -12.609 -28.359 1 93.5 36 TYR B CA 1
ATOM 4571 C C . TYR B 1 36 ? 17.375 -12.547 -26.844 1 93.5 36 TYR B C 1
ATOM 4573 O O . TYR B 1 36 ? 16.656 -13.383 -26.297 1 93.5 36 TYR B O 1
ATOM 4581 N N . SER B 1 37 ? 18.078 -11.719 -26.141 1 92.44 37 SER B N 1
ATOM 4582 C CA . SER B 1 37 ? 17.891 -11.57 -24.703 1 92.44 37 SER B CA 1
ATOM 4583 C C . SER B 1 37 ? 18.016 -10.109 -24.281 1 92.44 37 SER B C 1
ATOM 4585 O O . SER B 1 37 ? 18.703 -9.328 -24.938 1 92.44 37 SER B O 1
ATOM 4587 N N . ILE B 1 38 ? 17.188 -9.812 -23.328 1 89.94 38 ILE B N 1
ATOM 4588 C CA . ILE B 1 38 ? 17.297 -8.492 -22.719 1 89.94 38 ILE B CA 1
ATOM 4589 C C . ILE B 1 38 ? 18.25 -8.562 -21.531 1 89.94 38 ILE B C 1
ATOM 4591 O O . ILE B 1 38 ? 18.172 -9.484 -20.703 1 89.94 38 ILE B O 1
ATOM 4595 N N . ASN B 1 39 ? 19.109 -7.621 -21.484 1 89.5 39 ASN B N 1
ATOM 4596 C CA . ASN B 1 39 ? 20.094 -7.602 -20.406 1 89.5 39 ASN B CA 1
ATOM 4597 C C . ASN B 1 39 ? 19.484 -7.09 -19.094 1 89.5 39 ASN B C 1
ATOM 4599 O O . ASN B 1 39 ? 19.797 -5.98 -18.656 1 89.5 39 ASN B O 1
ATOM 4603 N N . SER B 1 40 ? 18.656 -7.867 -18.547 1 93.75 40 SER B N 1
ATOM 4604 C CA . SER B 1 40 ? 18.031 -7.59 -17.25 1 93.75 40 SER B CA 1
ATOM 4605 C C . SER B 1 40 ? 18.406 -8.641 -16.219 1 93.75 40 SER B C 1
ATOM 4607 O O . SER B 1 40 ? 18.516 -9.828 -16.547 1 93.75 40 SER B O 1
ATOM 4609 N N . THR B 1 41 ? 18.516 -8.117 -15 1 93.31 41 THR B N 1
ATOM 4610 C CA . THR B 1 41 ? 18.953 -9.008 -13.93 1 93.31 41 THR B CA 1
ATOM 4611 C C . THR B 1 41 ? 17.891 -10.055 -13.625 1 93.31 41 THR B C 1
ATOM 4613 O O . THR B 1 41 ? 18.203 -11.164 -13.195 1 93.31 41 THR B O 1
ATOM 4616 N N . THR B 1 42 ? 16.656 -9.734 -13.844 1 95.12 42 THR B N 1
ATOM 4617 C CA . THR B 1 42 ? 15.555 -10.633 -13.492 1 95.12 42 THR B CA 1
ATOM 4618 C C . THR B 1 42 ? 15.156 -11.492 -14.695 1 95.12 42 THR B C 1
ATOM 4620 O O . THR B 1 42 ? 14.516 -12.531 -14.531 1 95.12 42 THR B O 1
ATOM 4623 N N . LEU B 1 43 ? 15.539 -11.117 -15.867 1 95.94 43 LEU B N 1
ATOM 4624 C CA . LEU B 1 43 ? 15.125 -11.844 -17.062 1 95.94 43 LEU B CA 1
ATOM 4625 C C . LEU B 1 43 ? 16.297 -12.602 -17.672 1 95.94 43 LEU B C 1
ATOM 4627 O O . LEU B 1 43 ? 16.406 -12.688 -18.906 1 95.94 43 LEU B O 1
ATOM 4631 N N . LEU B 1 44 ? 17.078 -13.125 -16.797 1 94.62 44 LEU B N 1
ATOM 4632 C CA . LEU B 1 44 ? 18.156 -14 -17.266 1 94.62 44 LEU B CA 1
ATOM 4633 C C . LEU B 1 44 ? 17.594 -15.305 -17.828 1 94.62 44 LEU B C 1
ATOM 4635 O O . LEU B 1 44 ? 16.641 -15.852 -17.281 1 94.62 44 LEU B O 1
ATOM 4639 N N . PRO B 1 45 ? 18.172 -15.797 -18.859 1 94.31 45 PRO B N 1
ATOM 4640 C CA . PRO B 1 45 ? 17.656 -17.016 -19.484 1 94.31 45 PRO B CA 1
ATOM 4641 C C . PRO B 1 45 ? 17.531 -18.172 -18.5 1 94.31 45 PRO B C 1
ATOM 4643 O O . PRO B 1 45 ? 16.562 -18.938 -18.547 1 94.31 45 PRO B O 1
ATOM 4646 N N . SER B 1 46 ? 18.438 -18.328 -17.656 1 92.44 46 SER B N 1
ATOM 4647 C CA . SER B 1 46 ? 18.391 -19.406 -16.672 1 92.44 46 SER B CA 1
ATOM 4648 C C . SER B 1 46 ? 17.188 -19.25 -15.75 1 92.44 46 SER B C 1
ATOM 4650 O O . SER B 1 46 ? 16.5 -20.234 -15.43 1 92.44 46 SER B O 1
ATOM 4652 N N . ASN B 1 47 ? 16.922 -18.016 -15.328 1 94.69 47 ASN B N 1
ATOM 4653 C CA . ASN B 1 47 ? 15.766 -17.75 -14.469 1 94.69 47 ASN B CA 1
ATOM 4654 C C . ASN B 1 47 ? 14.453 -18.031 -15.195 1 94.69 47 ASN B C 1
ATOM 4656 O O . ASN B 1 47 ? 13.539 -18.625 -14.625 1 94.69 47 ASN B O 1
ATOM 4660 N N . ILE B 1 48 ? 14.469 -17.578 -16.406 1 95.69 48 ILE B N 1
ATOM 4661 C CA . ILE B 1 48 ? 13.258 -17.703 -17.219 1 95.69 48 ILE B CA 1
ATOM 4662 C C . ILE B 1 48 ? 12.945 -19.188 -17.453 1 95.69 48 ILE B C 1
ATOM 4664 O O . ILE B 1 48 ? 11.789 -19.594 -17.375 1 95.69 48 ILE B O 1
ATOM 4668 N N . ARG B 1 49 ? 13.906 -19.906 -17.766 1 94.56 49 ARG B N 1
ATOM 4669 C CA . ARG B 1 49 ? 13.734 -21.344 -17.953 1 94.56 49 ARG B CA 1
ATOM 4670 C C . ARG B 1 49 ? 13.188 -22 -16.688 1 94.56 49 ARG B C 1
ATOM 4672 O O . ARG B 1 49 ? 12.203 -22.75 -16.75 1 94.56 49 ARG B O 1
ATOM 4679 N N . SER B 1 50 ? 13.781 -21.734 -15.625 1 95 50 SER B N 1
ATOM 4680 C CA . SER B 1 50 ? 13.367 -22.312 -14.352 1 95 50 SER B CA 1
ATOM 4681 C C . SER B 1 50 ? 11.938 -21.922 -14 1 95 50 SER B C 1
ATOM 4683 O O . SER B 1 50 ? 11.172 -22.734 -13.484 1 95 50 SER B O 1
ATOM 4685 N N . LEU B 1 51 ? 11.672 -20.703 -14.266 1 96.5 51 LEU B N 1
ATOM 4686 C CA . LEU B 1 51 ? 10.336 -20.203 -13.969 1 96.5 51 LEU B CA 1
ATOM 4687 C C . LEU B 1 51 ? 9.289 -20.906 -14.82 1 96.5 51 LEU B C 1
ATOM 4689 O O . LEU B 1 51 ? 8.242 -21.328 -14.305 1 96.5 51 LEU B O 1
ATOM 4693 N N . HIS B 1 52 ? 9.547 -20.984 -16.047 1 95.75 52 HIS B N 1
ATOM 4694 C CA . HIS B 1 52 ? 8.625 -21.656 -16.953 1 95.75 52 HIS B CA 1
ATOM 4695 C C . HIS B 1 52 ? 8.375 -23.094 -16.531 1 95.75 52 HIS B C 1
ATOM 4697 O O . HIS B 1 52 ? 7.23 -23.516 -16.375 1 95.75 52 HIS B O 1
ATOM 4703 N N . ILE B 1 53 ? 9.367 -23.844 -16.281 1 93.88 53 ILE B N 1
ATOM 4704 C CA . ILE B 1 53 ? 9.273 -25.25 -15.938 1 93.88 53 ILE B CA 1
ATOM 4705 C C . ILE B 1 53 ? 8.555 -25.406 -14.594 1 93.88 53 ILE B C 1
ATOM 4707 O O . ILE B 1 53 ? 7.645 -26.219 -14.461 1 93.88 53 ILE B O 1
ATOM 4711 N N . SER B 1 54 ? 8.938 -24.594 -13.68 1 95.75 54 SER B N 1
ATOM 4712 C CA . SER B 1 54 ? 8.352 -24.688 -12.344 1 95.75 54 SER B CA 1
ATOM 4713 C C . SER B 1 54 ? 6.867 -24.328 -12.367 1 95.75 54 SER B C 1
ATOM 4715 O O . SER B 1 54 ? 6.066 -24.953 -11.664 1 95.75 54 SER B O 1
ATOM 4717 N N . LEU B 1 55 ? 6.539 -23.375 -13.125 1 97.06 55 LEU B N 1
ATOM 4718 C CA . LEU B 1 55 ? 5.141 -22.969 -13.195 1 97.06 55 LEU B CA 1
ATOM 4719 C C . LEU B 1 55 ? 4.297 -24.031 -13.883 1 97.06 55 LEU B C 1
ATOM 4721 O O . LEU B 1 55 ? 3.119 -24.203 -13.555 1 97.06 55 LEU B O 1
ATOM 4725 N N . ILE B 1 56 ? 4.848 -24.703 -14.805 1 95.12 56 ILE B N 1
ATOM 4726 C CA . ILE B 1 56 ? 4.137 -25.797 -15.453 1 95.12 56 ILE B CA 1
ATOM 4727 C C . ILE B 1 56 ? 3.992 -26.969 -14.484 1 95.12 56 ILE B C 1
ATOM 4729 O O . ILE B 1 56 ? 2.945 -27.625 -14.438 1 95.12 56 ILE B O 1
ATOM 4733 N N . LEU B 1 57 ? 4.949 -27.141 -13.664 1 93.62 57 LEU B N 1
ATOM 4734 C CA . LEU B 1 57 ? 4.996 -28.328 -12.812 1 93.62 57 LEU B CA 1
ATOM 4735 C C . LEU B 1 57 ? 4.234 -28.078 -11.508 1 93.62 57 LEU B C 1
ATOM 4737 O O . LEU B 1 57 ? 3.756 -29.031 -10.875 1 93.62 57 LEU B O 1
ATOM 4741 N N . TYR B 1 58 ? 4.121 -26.828 -11.117 1 95.81 58 TYR B N 1
ATOM 4742 C CA . TYR B 1 58 ? 3.52 -26.578 -9.812 1 95.81 58 TYR B CA 1
ATOM 4743 C C . TYR B 1 58 ? 2.385 -25.562 -9.922 1 95.81 58 TYR B C 1
ATOM 4745 O O . TYR B 1 58 ? 1.664 -25.328 -8.953 1 95.81 58 TYR B O 1
ATOM 4753 N N . GLY B 1 59 ? 2.223 -25.016 -11.023 1 97 59 GLY B N 1
ATOM 4754 C CA . GLY B 1 59 ? 1.249 -23.953 -11.188 1 97 59 GLY B CA 1
ATOM 4755 C C . GLY B 1 59 ? -0.16 -24.453 -11.43 1 97 59 GLY B C 1
ATOM 4756 O O . GLY B 1 59 ? -0.706 -25.203 -10.609 1 97 59 GLY B O 1
ATOM 4757 N N . PHE B 1 60 ? -0.716 -24.125 -12.539 1 97.62 60 PHE B N 1
ATOM 4758 C CA . PHE B 1 60 ? -2.121 -24.328 -12.867 1 97.62 60 PHE B CA 1
ATOM 4759 C C . PHE B 1 60 ? -2.459 -25.812 -12.891 1 97.62 60 PHE B C 1
ATOM 4761 O O . PHE B 1 60 ? -3.41 -26.25 -12.242 1 97.62 60 PHE B O 1
ATOM 4768 N N . VAL B 1 61 ? -1.691 -26.641 -13.539 1 96.5 61 VAL B N 1
ATOM 4769 C CA . VAL B 1 61 ? -2.049 -28.031 -13.859 1 96.5 61 VAL B CA 1
ATOM 4770 C C . VAL B 1 61 ? -2.086 -28.859 -12.57 1 96.5 61 VAL B C 1
ATOM 4772 O O . VAL B 1 61 ? -3.123 -29.422 -12.227 1 96.5 61 VAL B O 1
ATOM 4775 N N . PRO B 1 62 ? -1.016 -28.859 -11.82 1 95.56 62 PRO B N 1
ATOM 4776 C CA . PRO B 1 62 ? -1.076 -29.672 -10.602 1 95.56 62 PRO B CA 1
ATOM 4777 C C . PRO B 1 62 ? -2.102 -29.156 -9.594 1 95.56 62 PRO B C 1
ATOM 4779 O O . PRO B 1 62 ? -2.77 -29.953 -8.93 1 95.56 62 PRO B O 1
ATOM 4782 N N . LEU B 1 63 ? -2.242 -27.922 -9.492 1 97.44 63 LEU B N 1
ATOM 4783 C CA . LEU B 1 63 ? -3.213 -27.359 -8.562 1 97.44 63 LEU B CA 1
ATOM 4784 C C . LEU B 1 63 ? -4.633 -27.766 -8.945 1 97.44 63 LEU B C 1
ATOM 4786 O O . LEU B 1 63 ? -5.406 -28.219 -8.102 1 97.44 63 LEU B O 1
ATOM 4790 N N . MET B 1 64 ? -4.98 -27.594 -10.164 1 97.81 64 MET B N 1
ATOM 4791 C CA . MET B 1 64 ? -6.324 -27.938 -10.617 1 97.81 64 MET B CA 1
ATOM 4792 C C . MET B 1 64 ? -6.547 -29.453 -10.562 1 97.81 64 MET B C 1
ATOM 4794 O O . MET B 1 64 ? -7.652 -29.906 -10.273 1 97.81 64 MET B O 1
ATOM 4798 N N . LEU B 1 65 ? -5.516 -30.203 -10.852 1 96.56 65 LEU B N 1
ATOM 4799 C CA . LEU B 1 65 ? -5.625 -31.656 -10.781 1 96.56 65 LEU B CA 1
ATOM 4800 C C . LEU B 1 65 ? -5.93 -32.094 -9.359 1 96.56 65 LEU B C 1
ATOM 4802 O O . LEU B 1 65 ? -6.641 -33.094 -9.156 1 96.56 65 LEU B O 1
ATOM 4806 N N . SER B 1 66 ? -5.496 -31.406 -8.398 1 94.75 66 SER B N 1
ATOM 4807 C CA . SER B 1 66 ? -5.68 -31.766 -6.996 1 94.75 66 SER B CA 1
ATOM 4808 C C . SER B 1 66 ? -7.141 -31.625 -6.578 1 94.75 66 SER B C 1
ATOM 4810 O O . SER B 1 66 ? -7.539 -32.156 -5.535 1 94.75 66 SER B O 1
ATOM 4812 N N . TYR B 1 67 ? -7.918 -31 -7.367 1 96.69 67 TYR B N 1
ATOM 4813 C CA . TYR B 1 67 ? -9.328 -30.812 -7.047 1 96.69 67 TYR B CA 1
ATOM 4814 C C . TYR B 1 67 ? -10.133 -32.062 -7.395 1 96.69 67 TYR B C 1
ATOM 4816 O O . TYR B 1 67 ? -11.297 -32.188 -7.02 1 96.69 67 TYR B O 1
ATOM 4824 N N . LEU B 1 68 ? -9.609 -33.062 -8.047 1 95.06 68 LEU B N 1
ATOM 4825 C CA . LEU B 1 68 ? -10.289 -34.219 -8.617 1 95.06 68 LEU B CA 1
ATOM 4826 C C . LEU B 1 68 ? -11.102 -34.969 -7.559 1 95.06 68 LEU B C 1
ATOM 4828 O O . LEU B 1 68 ? -12.305 -35.188 -7.73 1 95.06 68 LEU B O 1
ATOM 4832 N N . PRO B 1 69 ? -10.523 -35.281 -6.398 1 92.75 69 PRO B N 1
ATOM 4833 C CA . PRO B 1 69 ? -11.328 -36 -5.398 1 92.75 69 PRO B CA 1
ATOM 4834 C C . PRO B 1 69 ? -12.531 -35.188 -4.926 1 92.75 69 PRO B C 1
ATOM 4836 O O . PRO B 1 69 ? -13.609 -35.75 -4.707 1 92.75 69 PRO B O 1
ATOM 4839 N N . PHE B 1 70 ? -12.344 -33.938 -4.812 1 94.06 70 PHE B N 1
ATOM 4840 C CA . PHE B 1 70 ? -13.414 -33.094 -4.301 1 94.06 70 PHE B CA 1
ATOM 4841 C C . PHE B 1 70 ? -14.516 -32.938 -5.336 1 94.06 70 PHE B C 1
ATOM 4843 O O . PHE B 1 70 ? -15.695 -32.812 -4.984 1 94.06 70 PHE B O 1
ATOM 4850 N N . LEU B 1 71 ? -14.141 -32.938 -6.609 1 95.44 71 LEU B N 1
ATOM 4851 C CA . LEU B 1 71 ? -15.141 -32.875 -7.672 1 95.44 71 LEU B CA 1
ATOM 4852 C C . LEU B 1 71 ? -15.992 -34.156 -7.664 1 95.44 71 LEU B C 1
ATOM 4854 O O . LEU B 1 71 ? -17.203 -34.094 -7.844 1 95.44 71 LEU B O 1
ATOM 4858 N N . ILE B 1 72 ? -15.391 -35.281 -7.426 1 93.31 72 ILE B N 1
ATOM 4859 C CA . ILE B 1 72 ? -16.109 -36.531 -7.371 1 93.31 72 ILE B CA 1
ATOM 4860 C C . ILE B 1 72 ? -17.016 -36.562 -6.148 1 93.31 72 ILE B C 1
ATOM 4862 O O . ILE B 1 72 ? -18.172 -37 -6.238 1 93.31 72 ILE B O 1
ATOM 4866 N N . ILE B 1 73 ? -16.484 -36.125 -5.07 1 91.56 73 ILE B N 1
ATOM 4867 C CA . ILE B 1 73 ? -17.266 -36.094 -3.842 1 91.56 73 ILE B CA 1
ATOM 4868 C C . ILE B 1 73 ? -18.484 -35.219 -4.039 1 91.56 73 ILE B C 1
ATOM 4870 O O . ILE B 1 73 ? -19.594 -35.562 -3.605 1 91.56 73 ILE B O 1
ATOM 4874 N N . ASN B 1 74 ? -18.234 -34.125 -4.656 1 91.5 74 ASN B N 1
ATOM 4875 C CA . ASN B 1 74 ? -19.359 -33.25 -4.945 1 91.5 74 ASN B CA 1
ATOM 4876 C C . ASN B 1 74 ? -20.375 -33.906 -5.871 1 91.5 74 ASN B C 1
ATOM 4878 O O . ASN B 1 74 ? -21.578 -33.719 -5.711 1 91.5 74 ASN B O 1
ATOM 4882 N N . LYS B 1 75 ? -19.953 -34.594 -6.836 1 90.81 75 LYS B N 1
ATOM 4883 C CA . LYS B 1 75 ? -20.828 -35.312 -7.742 1 90.81 75 LYS B CA 1
ATOM 4884 C C . LYS B 1 75 ? -21.656 -36.344 -6.988 1 90.81 75 LYS B C 1
ATOM 4886 O O . LYS B 1 75 ? -22.828 -36.562 -7.32 1 90.81 75 LYS B O 1
ATOM 4891 N N . ASP B 1 76 ? -21.078 -36.938 -5.961 1 89 76 ASP B N 1
ATOM 4892 C CA . ASP B 1 76 ? -21.781 -37.938 -5.145 1 89 76 ASP B CA 1
ATOM 4893 C C . ASP B 1 76 ? -22.797 -37.281 -4.223 1 89 76 ASP B C 1
ATOM 4895 O O . ASP B 1 76 ? -23.5 -37.969 -3.469 1 89 76 ASP B O 1
ATOM 4899 N N . GLY B 1 77 ? -22.828 -35.906 -4.238 1 87.94 77 GLY B N 1
ATOM 4900 C CA . GLY B 1 77 ? -23.844 -35.188 -3.482 1 87.94 77 GLY B CA 1
ATOM 4901 C C . GLY B 1 77 ? -23.406 -34.875 -2.064 1 87.94 77 GLY B C 1
ATOM 4902 O O . GLY B 1 77 ? -24.219 -34.406 -1.249 1 87.94 77 GLY B O 1
ATOM 4903 N N . VAL B 1 78 ? -22.219 -35.094 -1.775 1 88.94 78 VAL B N 1
ATOM 4904 C CA . VAL B 1 78 ? -21.719 -34.844 -0.427 1 88.94 78 VAL B CA 1
ATOM 4905 C C . VAL B 1 78 ? -21.266 -33.375 -0.309 1 88.94 78 VAL B C 1
ATOM 4907 O O . VAL B 1 78 ? -20.438 -32.906 -1.096 1 88.94 78 VAL B O 1
ATOM 4910 N N . GLN B 1 79 ? -21.906 -32.688 0.618 1 88.25 79 GLN B N 1
ATOM 4911 C CA . GLN B 1 79 ? -21.562 -31.297 0.832 1 88.25 79 GLN B CA 1
ATOM 4912 C C . GLN B 1 79 ? -21.078 -31.062 2.258 1 88.25 79 GLN B C 1
ATOM 4914 O O . GLN B 1 79 ? -21.562 -31.688 3.199 1 88.25 79 GLN B O 1
ATOM 4919 N N . SER B 1 80 ? -20.062 -30.25 2.354 1 90.25 80 SER B N 1
ATOM 4920 C CA . SER B 1 80 ? -19.5 -29.891 3.654 1 90.25 80 SER B CA 1
ATOM 4921 C C . SER B 1 80 ? -18.969 -28.453 3.654 1 90.25 80 SER B C 1
ATOM 4923 O O . SER B 1 80 ? -18.016 -28.141 2.943 1 90.25 80 SER B O 1
ATOM 4925 N N . GLU B 1 81 ? -19.516 -27.656 4.527 1 90 81 GLU B N 1
ATOM 4926 C CA . GLU B 1 81 ? -19.062 -26.266 4.629 1 90 81 GLU B CA 1
ATOM 4927 C C . GLU B 1 81 ? -17.656 -26.188 5.184 1 90 81 GLU B C 1
ATOM 4929 O O . GLU B 1 81 ? -16.828 -25.406 4.695 1 90 81 GLU B O 1
ATOM 4934 N N . LYS B 1 82 ? -17.422 -26.969 6.188 1 90.44 82 LYS B N 1
ATOM 4935 C CA . LYS B 1 82 ? -16.078 -27 6.77 1 90.44 82 LYS B CA 1
ATOM 4936 C C . LYS B 1 82 ? -15.055 -27.547 5.777 1 90.44 82 LYS B C 1
ATOM 4938 O O . LYS B 1 82 ? -13.922 -27.062 5.711 1 90.44 82 LYS B O 1
ATOM 4943 N N . GLY B 1 83 ? -15.438 -28.562 5.055 1 92.69 83 GLY B N 1
ATOM 4944 C CA . GLY B 1 83 ? -14.555 -29.094 4.023 1 92.69 83 GLY B CA 1
ATOM 4945 C C . GLY B 1 83 ? -14.195 -28.062 2.971 1 92.69 83 GLY B C 1
ATOM 4946 O O . GLY B 1 83 ? -13.031 -27.969 2.57 1 92.69 83 GLY B O 1
ATOM 4947 N N . LEU B 1 84 ? -15.18 -27.312 2.604 1 94.12 84 LEU B N 1
ATOM 4948 C CA . LEU B 1 84 ? -14.961 -26.297 1.59 1 94.12 84 LEU B CA 1
ATOM 4949 C C . LEU B 1 84 ? -14.062 -25.188 2.129 1 94.12 84 LEU B C 1
ATOM 4951 O O . LEU B 1 84 ? -13.242 -24.625 1.395 1 94.12 84 LEU B O 1
ATOM 4955 N N . HIS B 1 85 ? -14.227 -24.859 3.389 1 93.44 85 HIS B N 1
ATOM 4956 C CA . HIS B 1 85 ? -13.383 -23.859 4.035 1 93.44 85 HIS B CA 1
ATOM 4957 C C . HIS B 1 85 ? -11.914 -24.266 3.996 1 93.44 85 HIS B C 1
ATOM 4959 O O . HIS B 1 85 ? -11.062 -23.484 3.594 1 93.44 85 HIS B O 1
ATOM 4965 N N . TYR B 1 86 ? -11.664 -25.469 4.352 1 94.5 86 TYR B N 1
ATOM 4966 C CA . TYR B 1 86 ? -10.273 -25.922 4.395 1 94.5 86 TYR B CA 1
ATOM 4967 C C . TYR B 1 86 ? -9.734 -26.141 2.986 1 94.5 86 TYR B C 1
ATOM 4969 O O . TYR B 1 86 ? -8.531 -25.953 2.744 1 94.5 86 TYR B O 1
ATOM 4977 N N . LEU B 1 87 ? -10.57 -26.5 2.041 1 95.81 87 LEU B N 1
ATOM 4978 C CA . LEU B 1 87 ? -10.141 -26.562 0.648 1 95.81 87 LEU B CA 1
ATOM 4979 C C . LEU B 1 87 ? -9.727 -25.188 0.138 1 95.81 87 LEU B C 1
ATOM 4981 O O . LEU B 1 87 ? -8.766 -25.062 -0.618 1 95.81 87 LEU B O 1
ATOM 4985 N N . ASN B 1 88 ? -10.445 -24.219 0.561 1 95.62 88 ASN B N 1
ATOM 4986 C CA . ASN B 1 88 ? -10.086 -22.859 0.209 1 95.62 88 ASN B CA 1
ATOM 4987 C C . ASN B 1 88 ? -8.734 -22.469 0.796 1 95.62 88 ASN B C 1
ATOM 4989 O O . ASN B 1 88 ? -7.914 -21.844 0.119 1 95.62 88 ASN B O 1
ATOM 4993 N N . LEU B 1 89 ? -8.562 -22.828 2.041 1 96.25 89 LEU B N 1
ATOM 4994 C CA . LEU B 1 89 ? -7.273 -22.547 2.67 1 96.25 89 LEU B CA 1
ATOM 4995 C C . LEU B 1 89 ? -6.145 -23.266 1.947 1 96.25 89 LEU B C 1
ATOM 4997 O O . LEU B 1 89 ? -5.066 -22.703 1.753 1 96.25 89 LEU B O 1
ATOM 5001 N N . TYR B 1 90 ? -6.41 -24.484 1.579 1 96.81 90 TYR B N 1
ATOM 5002 C CA . TYR B 1 90 ? -5.449 -25.234 0.777 1 96.81 90 TYR B CA 1
ATOM 5003 C C . TYR B 1 90 ? -5.066 -24.453 -0.479 1 96.81 90 TYR B C 1
ATOM 5005 O O . TYR B 1 90 ? -3.879 -24.281 -0.767 1 96.81 90 TYR B O 1
ATOM 5013 N N . THR B 1 91 ? -6.012 -23.953 -1.175 1 97.44 91 THR B N 1
ATOM 5014 C CA . THR B 1 91 ? -5.781 -23.25 -2.432 1 97.44 91 THR B CA 1
ATOM 5015 C C . THR B 1 91 ? -5.031 -21.953 -2.193 1 97.44 91 THR B C 1
ATOM 5017 O O . THR B 1 91 ? -4.109 -21.609 -2.938 1 97.44 91 THR B O 1
ATOM 5020 N N . ILE B 1 92 ? -5.359 -21.297 -1.16 1 97 92 ILE B N 1
ATOM 5021 C CA . ILE B 1 92 ? -4.734 -20.016 -0.843 1 97 92 ILE B CA 1
ATOM 5022 C C . ILE B 1 92 ? -3.258 -20.234 -0.515 1 97 92 ILE B C 1
ATOM 5024 O O . ILE B 1 92 ? -2.393 -19.484 -0.997 1 97 92 ILE B O 1
ATOM 5028 N N . PHE B 1 93 ? -2.973 -21.188 0.249 1 97.62 93 PHE B N 1
ATOM 5029 C CA . PHE B 1 93 ? -1.587 -21.438 0.629 1 97.62 93 PHE B CA 1
ATOM 5030 C C . PHE B 1 93 ? -0.78 -21.938 -0.563 1 97.62 93 PHE B C 1
ATOM 5032 O O . PHE B 1 93 ? 0.419 -21.672 -0.665 1 97.62 93 PHE B O 1
ATOM 5039 N N . TRP B 1 94 ? -1.418 -22.672 -1.461 1 98.12 94 TRP B N 1
ATOM 5040 C CA . TRP B 1 94 ? -0.743 -23.031 -2.705 1 98.12 94 TRP B CA 1
ATOM 5041 C C . TRP B 1 94 ? -0.42 -21.781 -3.523 1 98.12 94 TRP B C 1
ATOM 5043 O O . TRP B 1 94 ? 0.658 -21.688 -4.113 1 98.12 94 TRP B O 1
ATOM 5053 N N . TYR B 1 95 ? -1.35 -20.828 -3.541 1 97.94 95 TYR B N 1
ATOM 5054 C CA . TYR B 1 95 ? -1.095 -19.562 -4.23 1 97.94 95 TYR B CA 1
ATOM 5055 C C . TYR B 1 95 ? 0.064 -18.812 -3.582 1 97.94 95 TYR B C 1
ATOM 5057 O O . TYR B 1 95 ? 0.9 -18.234 -4.277 1 97.94 95 TYR B O 1
ATOM 5065 N N . ILE B 1 96 ? 0.072 -18.797 -2.291 1 98 96 ILE B N 1
ATOM 5066 C CA . ILE B 1 96 ? 1.161 -18.141 -1.577 1 98 96 ILE B CA 1
ATOM 5067 C C . ILE B 1 96 ? 2.49 -18.781 -1.957 1 98 96 ILE B C 1
ATOM 5069 O O . ILE B 1 96 ? 3.473 -18.094 -2.227 1 98 96 ILE B O 1
ATOM 5073 N N . PHE B 1 97 ? 2.525 -20.094 -1.961 1 97.75 97 PHE B N 1
ATOM 5074 C CA . PHE B 1 97 ? 3.709 -20.828 -2.4 1 97.75 97 PHE B CA 1
ATOM 5075 C C . PHE B 1 97 ? 4.129 -20.391 -3.799 1 97.75 97 PHE B C 1
ATOM 5077 O O . PHE B 1 97 ? 5.305 -20.125 -4.047 1 97.75 97 PHE B O 1
ATOM 5084 N N . LEU B 1 98 ? 3.166 -20.312 -4.707 1 98.38 98 LEU B N 1
ATOM 5085 C CA . LEU B 1 98 ? 3.475 -19.953 -6.09 1 98.38 98 LEU B CA 1
ATOM 5086 C C . LEU B 1 98 ? 4.043 -18.547 -6.172 1 98.38 98 LEU B C 1
ATOM 5088 O O . LEU B 1 98 ? 4.973 -18.281 -6.938 1 98.38 98 LEU B O 1
ATOM 5092 N N . VAL B 1 99 ? 3.539 -17.641 -5.402 1 98 99 VAL B N 1
ATOM 5093 C CA . VAL B 1 99 ? 4.031 -16.266 -5.395 1 98 99 VAL B CA 1
ATOM 5094 C C . VAL B 1 99 ? 5.48 -16.234 -4.914 1 98 99 VAL B C 1
ATOM 5096 O O . VAL B 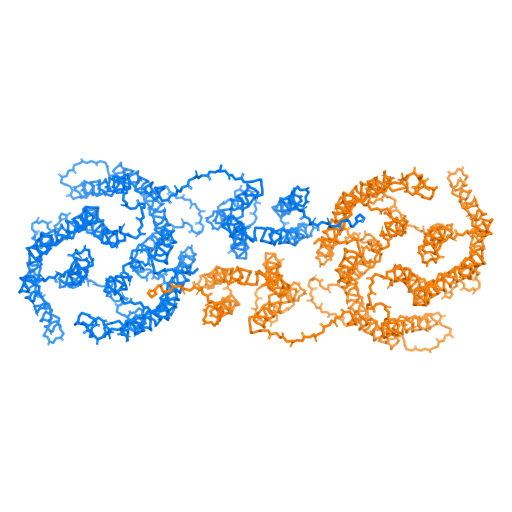1 99 ? 6.332 -15.594 -5.527 1 98 99 VAL B O 1
ATOM 5099 N N . PHE B 1 100 ? 5.742 -16.969 -3.887 1 98.44 100 PHE B N 1
ATOM 5100 C CA . PHE B 1 100 ? 7.102 -17.047 -3.365 1 98.44 100 PHE B CA 1
ATOM 5101 C C . PHE B 1 100 ? 8.031 -17.703 -4.371 1 98.44 100 PHE B C 1
ATOM 5103 O O . PHE B 1 100 ? 9.18 -17.297 -4.535 1 98.44 100 PHE B O 1
ATOM 5110 N N . MET B 1 101 ? 7.512 -18.719 -5.012 1 97.88 101 MET B N 1
ATOM 5111 C CA . MET B 1 101 ? 8.312 -19.438 -6.008 1 97.88 101 MET B CA 1
ATOM 5112 C C . MET B 1 101 ? 8.664 -18.531 -7.18 1 97.88 101 MET B C 1
ATOM 5114 O O . MET B 1 101 ? 9.82 -18.469 -7.598 1 97.88 101 MET B O 1
ATOM 5118 N N . ILE B 1 102 ? 7.715 -17.766 -7.648 1 97.88 102 ILE B N 1
ATOM 5119 C CA . ILE B 1 102 ? 7.93 -16.859 -8.773 1 97.88 102 ILE B CA 1
ATOM 5120 C C . ILE B 1 102 ? 8.961 -15.805 -8.398 1 97.88 102 ILE B C 1
ATOM 5122 O O . ILE B 1 102 ? 9.906 -15.555 -9.141 1 97.88 102 ILE B O 1
ATOM 5126 N N . SER B 1 103 ? 8.797 -15.234 -7.215 1 98 103 SER B N 1
ATOM 5127 C CA . SER B 1 103 ? 9.734 -14.203 -6.77 1 98 103 SER B CA 1
ATOM 5128 C C . SER B 1 103 ? 11.141 -14.766 -6.613 1 98 103 SER B C 1
ATOM 5130 O O . SER B 1 103 ? 12.109 -14.164 -7.07 1 98 103 SER B O 1
ATOM 5132 N N . SER B 1 104 ? 11.219 -15.922 -6.074 1 97.88 104 SER B N 1
ATOM 5133 C CA . SER B 1 104 ? 12.531 -16.516 -5.82 1 97.88 104 SER B CA 1
ATOM 5134 C C . SER B 1 104 ? 13.25 -16.828 -7.125 1 97.88 104 SER B C 1
ATOM 5136 O O . SER B 1 104 ? 14.438 -16.516 -7.277 1 97.88 104 SER B O 1
ATOM 5138 N N . LEU B 1 105 ? 12.539 -17.359 -8.008 1 97.44 105 LEU B N 1
ATOM 5139 C CA . LEU B 1 105 ? 13.164 -17.766 -9.266 1 97.44 105 LEU B CA 1
ATOM 5140 C C . LEU B 1 105 ? 13.461 -16.547 -10.141 1 97.44 105 LEU B C 1
ATOM 5142 O O . LEU B 1 105 ? 14.469 -16.516 -10.844 1 97.44 105 LEU B O 1
ATOM 5146 N N . LEU B 1 106 ? 12.641 -15.578 -10.07 1 96.88 106 LEU B N 1
ATOM 5147 C CA . LEU B 1 106 ? 12.852 -14.344 -10.812 1 96.88 106 LEU B CA 1
ATOM 5148 C C . LEU B 1 106 ? 14.148 -13.664 -10.391 1 96.88 106 LEU B C 1
ATOM 5150 O O . LEU B 1 106 ? 14.852 -13.086 -11.219 1 96.88 106 LEU B O 1
ATOM 5154 N N . PHE B 1 107 ? 14.461 -13.82 -9.141 1 97.25 107 PHE B N 1
ATOM 5155 C CA . PHE B 1 107 ? 15.633 -13.133 -8.617 1 97.25 107 PHE B CA 1
ATOM 5156 C C . PHE B 1 107 ? 16.844 -14.07 -8.586 1 97.25 107 PHE B C 1
ATOM 5158 O O . PHE B 1 107 ? 17.844 -13.773 -7.938 1 97.25 107 PHE B O 1
ATOM 5165 N N . GLY B 1 108 ? 16.703 -15.25 -9.148 1 94.94 108 GLY B N 1
ATOM 5166 C CA . GLY B 1 108 ? 17.844 -16.109 -9.438 1 94.94 108 GLY B CA 1
ATOM 5167 C C . GLY B 1 108 ? 18.156 -17.094 -8.336 1 94.94 108 GLY B C 1
ATOM 5168 O O . GLY B 1 108 ? 19.266 -17.625 -8.258 1 94.94 108 GLY B O 1
ATOM 5169 N N . ASN B 1 109 ? 17.156 -17.25 -7.457 1 95.94 109 ASN B N 1
ATOM 5170 C CA . ASN B 1 109 ? 17.344 -18.266 -6.43 1 95.94 109 ASN B CA 1
ATOM 5171 C C . ASN B 1 109 ? 17.016 -19.656 -6.961 1 95.94 109 ASN B C 1
ATOM 5173 O O . ASN B 1 109 ? 15.953 -20.203 -6.672 1 95.94 109 ASN B O 1
ATOM 5177 N N . THR B 1 110 ? 17.969 -20.188 -7.633 1 91.94 110 THR B N 1
ATOM 5178 C CA . THR B 1 110 ? 17.781 -21.5 -8.242 1 91.94 110 THR B CA 1
ATOM 5179 C C . THR B 1 110 ? 18.719 -22.531 -7.629 1 91.94 110 THR B C 1
ATOM 5181 O O . THR B 1 110 ? 19.812 -22.172 -7.172 1 91.94 110 THR B O 1
ATOM 5184 N N . ARG B 1 111 ? 18.359 -23.734 -7.625 1 87.88 111 ARG B N 1
ATOM 5185 C CA . ARG B 1 111 ? 19.172 -24.828 -7.109 1 87.88 111 ARG B CA 1
ATOM 5186 C C . ARG B 1 111 ? 19.922 -25.531 -8.234 1 87.88 111 ARG B C 1
ATOM 5188 O O . ARG B 1 111 ? 20.812 -26.344 -7.988 1 87.88 111 ARG B O 1
ATOM 5195 N N . GLY B 1 112 ? 19.578 -25.234 -9.492 1 80.5 112 GLY B N 1
ATOM 5196 C CA . GLY B 1 112 ? 20.234 -25.875 -10.625 1 80.5 112 GLY B CA 1
ATOM 5197 C C . GLY B 1 112 ? 19.656 -27.234 -10.961 1 80.5 112 GLY B C 1
ATOM 5198 O O . GLY B 1 112 ? 20.328 -28.062 -11.57 1 80.5 112 GLY B O 1
ATOM 5199 N N . LEU B 1 113 ? 18.469 -27.438 -10.477 1 78.81 113 LEU B N 1
ATOM 5200 C CA . LEU B 1 113 ? 17.828 -28.719 -10.727 1 78.81 113 LEU B CA 1
ATOM 5201 C C . LEU B 1 113 ? 16.891 -28.625 -11.93 1 78.81 113 LEU B C 1
ATOM 5203 O O . LEU B 1 113 ? 16.422 -27.547 -12.273 1 78.81 113 LEU B O 1
ATOM 5207 N N . ALA B 1 114 ? 16.547 -29.812 -12.492 1 72.62 114 ALA B N 1
ATOM 5208 C CA . ALA B 1 114 ? 15.727 -29.844 -13.703 1 72.62 114 ALA B CA 1
ATOM 5209 C C . ALA B 1 114 ? 14.258 -29.578 -13.375 1 72.62 114 ALA B C 1
ATOM 5211 O O . ALA B 1 114 ? 13.555 -28.906 -14.125 1 72.62 114 ALA B O 1
ATOM 5212 N N . PHE B 1 115 ? 13.617 -30.078 -12.273 1 74.38 115 PHE B N 1
ATOM 5213 C CA . PHE B 1 115 ? 12.18 -29.984 -12.016 1 74.38 115 PHE B CA 1
ATOM 5214 C C . PHE B 1 115 ? 11.914 -29.375 -10.641 1 74.38 115 PHE B C 1
ATOM 5216 O O . PHE B 1 115 ? 10.781 -29.031 -10.32 1 74.38 115 PHE B O 1
ATOM 5223 N N . TYR B 1 116 ? 12.867 -29.078 -9.844 1 80.75 116 TYR B N 1
ATOM 5224 C CA . TYR B 1 116 ? 12.758 -28.547 -8.492 1 80.75 116 TYR B CA 1
ATOM 5225 C C . TYR B 1 116 ? 13.836 -27.484 -8.227 1 80.75 116 TYR B C 1
ATOM 5227 O O . TYR B 1 116 ? 14.625 -27.625 -7.293 1 80.75 116 TYR B O 1
ATOM 5235 N N . ASP B 1 117 ? 13.578 -26.516 -8.961 1 88.25 117 ASP B N 1
ATOM 5236 C CA . ASP B 1 117 ? 14.695 -25.578 -9.016 1 88.25 117 ASP B CA 1
ATOM 5237 C C . ASP B 1 117 ? 14.516 -24.453 -7.996 1 88.25 117 ASP B C 1
ATOM 5239 O O . ASP B 1 117 ? 15.43 -23.656 -7.781 1 88.25 117 ASP B O 1
ATOM 5243 N N . PHE B 1 118 ? 13.344 -24.422 -7.285 1 91.88 118 PHE B N 1
ATOM 5244 C CA . PHE B 1 118 ? 13.133 -23.344 -6.328 1 91.88 118 PHE B CA 1
ATOM 5245 C C . PHE B 1 118 ? 13.734 -23.688 -4.973 1 91.88 118 PHE B C 1
ATOM 5247 O O . PHE B 1 118 ? 14.07 -24.844 -4.723 1 91.88 118 PHE B O 1
ATOM 5254 N N . PRO B 1 119 ? 13.906 -22.703 -4.102 1 92.81 119 PRO B N 1
ATOM 5255 C CA . PRO B 1 119 ? 14.508 -22.969 -2.785 1 92.81 119 PRO B CA 1
ATOM 5256 C C . PRO B 1 119 ? 13.719 -23.984 -1.971 1 92.81 119 PRO B C 1
ATOM 5258 O O . PRO B 1 119 ? 12.484 -23.984 -1.984 1 92.81 119 PRO B O 1
ATOM 5261 N N . TYR B 1 120 ? 14.391 -24.797 -1.204 1 91.56 120 TYR B N 1
ATOM 5262 C CA . TYR B 1 120 ? 13.82 -25.891 -0.437 1 91.56 120 TYR B CA 1
ATOM 5263 C C . TYR B 1 120 ? 12.82 -25.391 0.595 1 91.56 120 TYR B C 1
ATOM 5265 O O . TYR B 1 120 ? 11.812 -26.047 0.863 1 91.56 120 TYR B O 1
ATOM 5273 N N . GLU B 1 121 ? 13.086 -24.219 1.178 1 92.44 121 GLU B N 1
ATOM 5274 C CA . GLU B 1 121 ? 12.281 -23.672 2.268 1 92.44 121 GLU B CA 1
ATOM 5275 C C . GLU B 1 121 ? 10.836 -23.469 1.833 1 92.44 121 GLU B C 1
ATOM 5277 O O . GLU B 1 121 ? 9.922 -23.5 2.66 1 92.44 121 GLU B O 1
ATOM 5282 N N . LEU B 1 122 ? 10.688 -23.328 0.563 1 95.38 122 LEU B N 1
ATOM 5283 C CA . LEU B 1 122 ? 9.344 -23.062 0.064 1 95.38 122 LEU B CA 1
ATOM 5284 C C . LEU B 1 122 ? 8.477 -24.328 0.175 1 95.38 122 LEU B C 1
ATOM 5286 O O . LEU B 1 122 ? 7.246 -24.234 0.143 1 95.38 122 LEU B O 1
ATOM 5290 N N . ASN B 1 123 ? 9.086 -25.484 0.347 1 93.88 123 ASN B N 1
ATOM 5291 C CA . ASN B 1 123 ? 8.344 -26.719 0.518 1 93.88 123 ASN B CA 1
ATOM 5292 C C . ASN B 1 123 ? 7.562 -26.734 1.828 1 93.88 123 ASN B C 1
ATOM 5294 O O . ASN B 1 123 ? 6.574 -27.453 1.959 1 93.88 123 ASN B O 1
ATOM 5298 N N . PHE B 1 124 ? 7.98 -25.922 2.734 1 93.81 124 PHE B N 1
ATOM 5299 C CA . PHE B 1 124 ? 7.238 -25.844 3.986 1 93.81 124 PHE B CA 1
ATOM 5300 C C . PHE B 1 124 ? 5.871 -25.203 3.766 1 93.81 124 PHE B C 1
ATOM 5302 O O . PHE B 1 124 ? 4.883 -25.625 4.371 1 93.81 124 PHE B O 1
ATOM 5309 N N . ILE B 1 125 ? 5.852 -24.234 2.893 1 95.25 125 ILE B N 1
ATOM 5310 C CA . ILE B 1 125 ? 4.57 -23.625 2.566 1 95.25 125 ILE B CA 1
ATOM 5311 C C . ILE B 1 125 ? 3.678 -24.625 1.848 1 95.25 125 ILE B C 1
ATOM 5313 O O . ILE B 1 125 ? 2.49 -24.75 2.156 1 95.25 125 ILE B O 1
ATOM 5317 N N . LEU B 1 126 ? 4.238 -25.328 0.978 1 95.06 126 LEU B N 1
ATOM 5318 C CA . LEU B 1 126 ? 3.488 -26.344 0.243 1 95.06 126 LEU B CA 1
ATOM 5319 C C . LEU B 1 126 ? 3.016 -27.453 1.178 1 95.06 126 LEU B C 1
ATOM 5321 O O . LEU B 1 126 ? 1.905 -27.969 1.025 1 95.06 126 LEU B O 1
ATOM 5325 N N . ALA B 1 127 ? 3.834 -27.797 2.102 1 95.19 127 ALA B N 1
ATOM 5326 C CA . ALA B 1 127 ? 3.457 -28.812 3.084 1 95.19 127 ALA B CA 1
ATOM 5327 C C . ALA B 1 127 ? 2.277 -28.344 3.932 1 95.19 127 ALA B C 1
ATOM 5329 O O . ALA B 1 127 ? 1.387 -29.141 4.254 1 95.19 127 ALA B O 1
ATOM 5330 N N . ILE B 1 128 ? 2.311 -27.094 4.281 1 95.38 128 ILE B N 1
ATOM 5331 C CA . ILE B 1 128 ? 1.189 -26.531 5.035 1 95.38 128 ILE B CA 1
ATOM 5332 C C . ILE B 1 128 ? -0.083 -26.609 4.195 1 95.38 128 ILE B C 1
ATOM 5334 O O . ILE B 1 128 ? -1.152 -26.953 4.707 1 95.38 128 ILE B O 1
ATOM 5338 N N . ALA B 1 129 ? 0.009 -26.281 2.938 1 96.5 129 ALA B N 1
ATOM 5339 C CA . ALA B 1 129 ? -1.131 -26.453 2.041 1 96.5 129 ALA B CA 1
ATOM 5340 C C . ALA B 1 129 ? -1.627 -27.906 2.055 1 96.5 129 ALA B C 1
ATOM 5342 O O . ALA B 1 129 ? -2.834 -28.156 2.117 1 96.5 129 ALA B O 1
ATOM 5343 N N . GLY B 1 130 ? -0.697 -28.828 2.061 1 95.19 130 GLY B N 1
ATOM 5344 C CA . GLY B 1 130 ? -1.043 -30.25 2.121 1 95.19 130 GLY B CA 1
ATOM 5345 C C . GLY B 1 130 ? -1.812 -30.625 3.373 1 95.19 130 GLY B C 1
ATOM 5346 O O . GLY B 1 130 ? -2.73 -31.438 3.324 1 95.19 130 GLY B O 1
ATOM 5347 N N . VAL B 1 131 ? -1.441 -30 4.41 1 94.94 131 VAL B N 1
ATOM 5348 C CA . VAL B 1 131 ? -2.137 -30.266 5.668 1 94.94 131 VAL B CA 1
ATOM 5349 C C . VAL B 1 131 ? -3.592 -29.828 5.559 1 94.94 131 VAL B C 1
ATOM 5351 O O . VAL B 1 131 ? -4.504 -30.547 5.977 1 94.94 131 VAL B O 1
ATOM 5354 N N . PHE B 1 132 ? -3.828 -28.703 5.012 1 96.44 132 PHE B N 1
ATOM 5355 C CA . PHE B 1 132 ? -5.195 -28.234 4.84 1 96.44 132 PHE B CA 1
ATOM 5356 C C . PHE B 1 132 ? -5.961 -29.141 3.879 1 96.44 132 PHE B C 1
ATOM 5358 O O . PHE B 1 132 ? -7.168 -29.328 4.031 1 96.44 132 PHE B O 1
ATOM 5365 N N . TYR B 1 133 ? -5.277 -29.625 2.879 1 95.88 133 TYR B N 1
ATOM 5366 C CA . TYR B 1 133 ? -5.879 -30.578 1.95 1 95.88 133 TYR B CA 1
ATOM 5367 C C . TYR B 1 133 ? -6.375 -31.812 2.684 1 95.88 133 TYR B C 1
ATOM 5369 O O . TYR B 1 133 ? -7.5 -32.281 2.457 1 95.88 133 TYR B O 1
ATOM 5377 N N . ILE B 1 134 ? -5.574 -32.312 3.553 1 94.31 134 ILE B N 1
ATOM 5378 C CA . ILE B 1 134 ? -5.906 -33.5 4.328 1 94.31 134 ILE B CA 1
ATOM 5379 C C . ILE B 1 134 ? -7.113 -33.219 5.215 1 94.31 134 ILE B C 1
ATOM 5381 O O . ILE B 1 134 ? -8.055 -34.031 5.27 1 94.31 134 ILE B O 1
ATOM 5385 N N . ILE B 1 135 ? -7.102 -32.094 5.852 1 94.44 135 ILE B N 1
ATOM 5386 C CA . ILE B 1 135 ? -8.203 -31.734 6.73 1 94.44 135 ILE B CA 1
ATOM 5387 C C . ILE B 1 135 ? -9.484 -31.594 5.914 1 94.44 135 ILE B C 1
ATOM 5389 O O . ILE B 1 135 ? -10.555 -32.062 6.336 1 94.44 135 ILE B O 1
ATOM 5393 N N . ALA B 1 136 ? -9.398 -30.969 4.758 1 94.25 136 ALA B N 1
ATOM 5394 C CA . ALA B 1 136 ? -10.562 -30.828 3.887 1 94.25 136 ALA B CA 1
ATOM 5395 C C . ALA B 1 136 ? -11.117 -32.188 3.498 1 94.25 136 ALA B C 1
ATOM 5397 O O . ALA B 1 136 ? -12.32 -32.438 3.58 1 94.25 136 ALA B O 1
ATOM 5398 N N . LEU B 1 137 ? -10.281 -33.062 3.123 1 93 137 LEU B N 1
ATOM 5399 C CA . LEU B 1 137 ? -10.695 -34.406 2.729 1 93 137 LEU B CA 1
ATOM 5400 C C . LEU B 1 137 ? -11.367 -35.125 3.891 1 93 137 LEU B C 1
ATOM 5402 O O . LEU B 1 137 ? -12.414 -35.75 3.715 1 93 137 LEU B O 1
ATOM 5406 N N . TYR B 1 138 ? -10.766 -35 5.016 1 92.06 138 TYR B N 1
ATOM 5407 C CA . TYR B 1 138 ? -11.336 -35.656 6.191 1 92.06 138 TYR B CA 1
ATOM 5408 C C . TYR B 1 138 ? -12.734 -35.125 6.48 1 92.06 138 TYR B C 1
ATOM 5410 O O . TYR B 1 138 ? -13.633 -35.875 6.824 1 92.06 138 TYR B O 1
ATOM 5418 N N . LYS B 1 139 ? -12.883 -33.875 6.371 1 92.06 139 LYS B N 1
ATOM 5419 C CA . LYS B 1 139 ? -14.188 -33.281 6.648 1 92.06 139 LYS B CA 1
ATOM 5420 C C . LYS B 1 139 ? -15.227 -33.719 5.637 1 92.06 139 LYS B C 1
ATOM 5422 O O . LYS B 1 139 ? -16.406 -33.906 5.98 1 92.06 139 LYS B O 1
ATOM 5427 N N . TYR B 1 140 ? -14.852 -33.938 4.391 1 91.44 140 TYR B N 1
ATOM 5428 C CA . TYR B 1 140 ? -15.766 -34.406 3.369 1 91.44 140 TYR B CA 1
ATOM 5429 C C . TYR B 1 140 ? -16.062 -35.906 3.566 1 91.44 140 TYR B C 1
ATOM 5431 O O . TYR B 1 140 ? -17.219 -36.344 3.418 1 91.44 140 TYR B O 1
ATOM 5439 N N . ILE B 1 141 ? -15.094 -36.656 3.875 1 89.56 141 ILE B N 1
ATOM 5440 C CA . ILE B 1 141 ? -15.242 -38.094 4.035 1 89.56 141 ILE B CA 1
ATOM 5441 C C . ILE B 1 141 ? -16.188 -38.406 5.195 1 89.56 141 ILE B C 1
ATOM 5443 O O . ILE B 1 141 ? -16.969 -39.344 5.141 1 89.56 141 ILE B O 1
ATOM 5447 N N . LYS B 1 142 ? -16.078 -37.562 6.18 1 88.38 142 LYS B N 1
ATOM 5448 C CA . LYS B 1 142 ? -16.938 -37.75 7.344 1 88.38 142 LYS B CA 1
ATOM 5449 C C . LYS B 1 142 ? -18.406 -37.625 6.965 1 88.38 142 LYS B C 1
ATOM 5451 O O . LYS B 1 142 ? -19.281 -38.156 7.645 1 88.38 142 LYS B O 1
ATOM 5456 N N . ALA B 1 143 ? -18.578 -37 5.902 1 85.19 143 ALA B N 1
ATOM 5457 C CA . ALA B 1 143 ? -19.953 -36.75 5.484 1 85.19 143 ALA B CA 1
ATOM 5458 C C . ALA B 1 143 ? -20.484 -37.906 4.66 1 85.19 143 ALA B C 1
ATOM 5460 O O . ALA B 1 143 ? -21.688 -37.969 4.352 1 85.19 143 ALA B O 1
ATOM 5461 N N . TYR B 1 144 ? -19.625 -38.906 4.336 1 84.62 144 TYR B N 1
ATOM 5462 C CA . TYR B 1 144 ? -20.047 -40.094 3.596 1 84.62 144 TYR B CA 1
ATOM 5463 C C . TYR B 1 144 ? -20.703 -41.094 4.52 1 84.62 144 TYR B C 1
ATOM 5465 O O . TYR B 1 144 ? -20.234 -41.344 5.629 1 84.62 144 TYR B O 1
ATOM 5473 N N . GLU B 1 145 ? -21.797 -41.656 4.062 1 81.31 145 GLU B N 1
ATOM 5474 C CA . GLU B 1 145 ? -22.391 -42.75 4.797 1 81.31 145 GLU B CA 1
ATOM 5475 C C . GLU B 1 145 ? -21.516 -44 4.719 1 81.31 145 GLU B C 1
ATOM 5477 O O . GLU B 1 145 ? -21.188 -44.625 5.742 1 81.31 145 GLU B O 1
ATOM 5482 N N . ILE B 1 146 ? -21.141 -44.406 3.57 1 81.62 146 ILE B N 1
ATOM 5483 C CA . ILE B 1 146 ? -20.203 -45.469 3.303 1 81.62 146 ILE B CA 1
ATOM 5484 C C . ILE B 1 146 ? -19.016 -44.969 2.494 1 81.62 146 ILE B C 1
ATOM 5486 O O . ILE B 1 146 ? -19.188 -44.438 1.394 1 81.62 146 ILE B O 1
ATOM 5490 N N . ILE B 1 147 ? -17.859 -45.156 3.078 1 85.19 147 ILE B N 1
ATOM 5491 C CA . ILE B 1 147 ? -16.656 -44.625 2.436 1 85.19 147 ILE B CA 1
ATOM 5492 C C . ILE B 1 147 ? -16.234 -45.562 1.289 1 85.19 147 ILE B C 1
ATOM 5494 O O . ILE B 1 147 ? -15.945 -46.719 1.504 1 85.19 147 ILE B O 1
ATOM 5498 N N . PRO B 1 148 ? -16.219 -45.062 0.187 1 80.69 148 PRO B N 1
ATOM 5499 C CA . PRO B 1 148 ? -15.797 -45.875 -0.958 1 80.69 148 PRO B CA 1
ATOM 5500 C C . PRO B 1 148 ? -14.328 -46.281 -0.871 1 80.69 148 PRO B C 1
ATOM 5502 O O . PRO B 1 148 ? -13.531 -45.625 -0.194 1 80.69 148 PRO B O 1
ATOM 5505 N N . LEU B 1 149 ? -13.992 -47.312 -1.595 1 78.5 149 LEU B N 1
ATOM 5506 C CA . LEU B 1 149 ? -12.648 -47.906 -1.54 1 78.5 149 LEU B CA 1
ATOM 5507 C C . LEU B 1 149 ? -11.617 -46.906 -2.086 1 78.5 149 LEU B C 1
ATOM 5509 O O . LEU B 1 149 ? -10.516 -46.812 -1.542 1 78.5 149 LEU B O 1
ATOM 5513 N N . TRP B 1 150 ? -11.906 -46.25 -3.105 1 77.69 150 TRP B N 1
ATOM 5514 C CA . TRP B 1 150 ? -10.953 -45.312 -3.713 1 77.69 150 TRP B CA 1
ATOM 5515 C C . TRP B 1 150 ? -10.586 -44.188 -2.746 1 77.69 150 TRP B C 1
ATOM 5517 O O . TRP B 1 150 ? -9.445 -43.719 -2.732 1 77.69 150 TRP B O 1
ATOM 5527 N N . ILE B 1 151 ? -11.438 -43.844 -1.884 1 81.69 151 ILE B N 1
ATOM 5528 C CA . ILE B 1 151 ? -11.188 -42.781 -0.903 1 81.69 151 ILE B CA 1
ATOM 5529 C C . ILE B 1 151 ? -10.227 -43.312 0.167 1 81.69 151 ILE B C 1
ATOM 5531 O O . ILE B 1 151 ? -9.32 -42.594 0.592 1 81.69 151 ILE B O 1
ATOM 5535 N N . LYS B 1 152 ? -10.438 -44.5 0.488 1 79.38 152 LYS B N 1
ATOM 5536 C CA . LYS B 1 152 ? -9.586 -45.094 1.522 1 79.38 152 LYS B CA 1
ATOM 5537 C C . LYS B 1 152 ? -8.125 -45.125 1.064 1 79.38 152 LYS B C 1
ATOM 5539 O O . LYS B 1 152 ? -7.223 -44.75 1.807 1 79.38 152 LYS B O 1
ATOM 5544 N N . VAL B 1 153 ? -7.941 -45.594 -0.094 1 73.12 153 VAL B N 1
ATOM 5545 C CA . VAL B 1 153 ? -6.598 -45.688 -0.648 1 73.12 153 VAL B CA 1
ATOM 5546 C C . VAL B 1 153 ? -6 -44.281 -0.827 1 73.12 153 VAL B C 1
ATOM 5548 O O . VAL B 1 153 ? -4.855 -44.031 -0.447 1 73.12 153 VAL B O 1
ATOM 5551 N N . CYS B 1 154 ? -6.762 -43.406 -1.289 1 74.44 154 CYS B N 1
ATOM 5552 C CA . CYS B 1 154 ? -6.305 -42.062 -1.531 1 74.44 154 CYS B CA 1
ATOM 5553 C C . CYS B 1 154 ? -5.973 -41.344 -0.222 1 74.44 154 CYS B C 1
ATOM 5555 O O . CYS B 1 154 ? -5.008 -40.594 -0.151 1 74.44 154 CYS B O 1
ATOM 5557 N N . LEU B 1 155 ? -6.648 -41.656 0.774 1 81.12 155 LEU B N 1
ATOM 5558 C CA . LEU B 1 155 ? -6.457 -41 2.061 1 81.12 155 LEU B CA 1
ATOM 5559 C C . LEU B 1 155 ? -5.086 -41.312 2.643 1 81.12 155 LEU B C 1
ATOM 5561 O O . LEU B 1 155 ? -4.395 -40.438 3.146 1 81.12 155 LEU B O 1
ATOM 5565 N N . TRP B 1 156 ? -4.648 -42.5 2.525 1 80.44 156 TRP B N 1
ATOM 5566 C CA . TRP B 1 156 ? -3.354 -42.875 3.078 1 80.44 156 TRP B CA 1
ATOM 5567 C C . TRP B 1 156 ? -2.215 -42.219 2.314 1 80.44 156 TRP B C 1
ATOM 5569 O O . TRP B 1 156 ? -1.248 -41.75 2.918 1 80.44 156 TRP B O 1
ATOM 5579 N N . VAL B 1 157 ? -2.369 -42.125 1.081 1 79.12 157 VAL B N 1
ATOM 5580 C CA . VAL B 1 157 ? -1.342 -41.531 0.243 1 79.12 157 VAL B CA 1
ATOM 5581 C C . VAL B 1 157 ? -1.271 -40.031 0.523 1 79.12 157 VAL B C 1
ATOM 5583 O O . VAL B 1 157 ? -0.181 -39.469 0.633 1 79.12 157 VAL B O 1
ATOM 5586 N N . VAL B 1 158 ? -2.379 -39.5 0.754 1 84.06 158 VAL B N 1
ATOM 5587 C CA . VAL B 1 158 ? -2.453 -38.031 0.908 1 84.06 158 VAL B CA 1
ATOM 5588 C C . VAL B 1 158 ? -1.901 -37.625 2.273 1 84.06 158 VAL B C 1
ATOM 5590 O O . VAL B 1 158 ? -1.263 -36.594 2.408 1 84.06 158 VAL B O 1
ATOM 5593 N N . VAL B 1 159 ? -2.029 -38.438 3.281 1 86.94 159 VAL B N 1
ATOM 5594 C CA . VAL B 1 159 ? -1.597 -38.094 4.637 1 86.94 159 VAL B CA 1
ATOM 5595 C C . VAL B 1 159 ? -0.071 -38.125 4.707 1 86.94 159 VAL B C 1
ATOM 5597 O O . VAL B 1 159 ? 0.526 -37.312 5.414 1 86.94 159 VAL B O 1
ATOM 5600 N N . ILE B 1 160 ? 0.509 -38.875 3.883 1 87.75 160 ILE B N 1
ATOM 5601 C CA . ILE B 1 160 ? 1.96 -39 3.945 1 87.75 160 ILE B CA 1
ATOM 5602 C C . ILE B 1 160 ? 2.617 -38 3.012 1 87.75 160 ILE B C 1
ATOM 5604 O O . ILE B 1 160 ? 3.809 -37.719 3.137 1 87.75 160 ILE B O 1
ATOM 5608 N N . ALA B 1 161 ? 1.895 -37.406 2.197 1 86 161 ALA B N 1
ATOM 5609 C CA . ALA B 1 161 ? 2.426 -36.625 1.094 1 86 161 ALA B CA 1
ATOM 5610 C C . ALA B 1 161 ? 3.213 -35.406 1.611 1 86 161 ALA B C 1
ATOM 5612 O O . ALA B 1 161 ? 4.336 -35.156 1.168 1 86 161 ALA B O 1
ATOM 5613 N N . PRO B 1 162 ? 2.697 -34.656 2.617 1 86.69 162 PRO B N 1
ATOM 5614 C CA . PRO B 1 162 ? 3.469 -33.5 3.082 1 86.69 162 PRO B CA 1
ATOM 5615 C C . PRO B 1 162 ? 4.805 -33.906 3.705 1 86.69 162 PRO B C 1
ATOM 5617 O O . PRO B 1 162 ? 5.812 -33.219 3.506 1 86.69 162 PRO B O 1
ATOM 5620 N N . PHE B 1 163 ? 4.836 -34.906 4.379 1 87.69 163 PHE B N 1
ATOM 5621 C CA . PHE B 1 163 ? 6.074 -35.375 4.996 1 87.69 163 PHE B CA 1
ATOM 5622 C C . PHE B 1 163 ? 7.039 -35.906 3.945 1 87.69 163 PHE B C 1
ATOM 5624 O O . PHE B 1 163 ? 8.242 -35.625 3.998 1 87.69 163 PHE B O 1
ATOM 5631 N N . ALA B 1 164 ? 6.48 -36.656 3.053 1 84.62 164 ALA B N 1
ATOM 5632 C CA . ALA B 1 164 ? 7.309 -37.156 1.962 1 84.62 164 ALA B CA 1
ATOM 5633 C C . ALA B 1 164 ? 7.926 -36.031 1.159 1 84.62 164 ALA B C 1
ATOM 5635 O O . ALA B 1 164 ? 9.094 -36.094 0.778 1 84.62 164 ALA B O 1
ATOM 5636 N N . LEU B 1 165 ? 7.156 -35.031 0.988 1 84.06 165 LEU B N 1
ATOM 5637 C CA . LEU B 1 165 ? 7.637 -33.875 0.257 1 84.06 165 LEU B CA 1
ATOM 5638 C C . LEU B 1 165 ? 8.844 -33.25 0.952 1 84.06 165 LEU B C 1
ATOM 5640 O O . LEU B 1 165 ? 9.867 -32.969 0.312 1 84.06 165 LEU B O 1
ATOM 5644 N N . LEU B 1 166 ? 8.82 -33.094 2.256 1 86.81 166 LEU B N 1
ATOM 5645 C CA . LEU B 1 166 ? 9.891 -32.438 3.012 1 86.81 166 LEU B CA 1
ATOM 5646 C C . LEU B 1 166 ? 11.133 -33.312 3.051 1 86.81 166 LEU B C 1
ATOM 5648 O O . LEU B 1 166 ? 12.258 -32.812 2.994 1 86.81 166 LEU B O 1
ATOM 5652 N N . ILE B 1 167 ? 10.891 -34.531 3 1 84.75 167 ILE B N 1
ATOM 5653 C CA . ILE B 1 167 ? 12.016 -35.469 3.092 1 84.75 167 ILE B CA 1
ATOM 5654 C C . ILE B 1 167 ? 12.641 -35.656 1.711 1 84.75 167 ILE B C 1
ATOM 5656 O O . ILE B 1 167 ? 13.859 -35.562 1.551 1 84.75 167 ILE B O 1
ATOM 5660 N N . LEU B 1 168 ? 11.852 -35.812 0.724 1 79.38 168 LEU B N 1
ATOM 5661 C CA . LEU B 1 168 ? 12.336 -36.125 -0.613 1 79.38 168 LEU B CA 1
ATOM 5662 C C . LEU B 1 168 ? 12.992 -34.906 -1.266 1 79.38 168 LEU B C 1
ATOM 5664 O O . LEU B 1 168 ? 13.922 -35.062 -2.066 1 79.38 168 LEU B O 1
ATOM 5668 N N . MET B 1 169 ? 12.547 -33.719 -0.899 1 80.31 169 MET B N 1
ATOM 5669 C CA . MET B 1 169 ? 13.062 -32.531 -1.56 1 80.31 169 MET B CA 1
ATOM 5670 C C . MET B 1 169 ? 14.18 -31.891 -0.743 1 80.31 169 MET B C 1
ATOM 5672 O O . MET B 1 169 ? 14.742 -30.875 -1.138 1 80.31 169 MET B O 1
ATOM 5676 N N . ASN B 1 170 ? 14.57 -32.562 0.312 1 83.31 170 ASN B N 1
ATOM 5677 C CA . ASN B 1 170 ? 15.656 -32.062 1.143 1 83.31 170 ASN B CA 1
ATOM 5678 C C . ASN B 1 170 ? 17 -32.125 0.419 1 83.31 170 ASN B C 1
ATOM 5680 O O . ASN B 1 170 ? 17.328 -33.156 -0.173 1 83.31 170 ASN B O 1
ATOM 5684 N N . PRO B 1 171 ? 17.703 -31.031 0.387 1 80.38 171 PRO B N 1
ATOM 5685 C CA . PRO B 1 171 ? 18.969 -30.984 -0.369 1 80.38 171 PRO B CA 1
ATOM 5686 C C . PRO B 1 171 ? 20 -31.953 0.168 1 80.38 171 PRO B C 1
ATOM 5688 O O . PRO B 1 171 ? 20.891 -32.375 -0.574 1 80.38 171 PRO B O 1
ATOM 5691 N N . VAL B 1 172 ? 19.953 -32.312 1.373 1 78.88 172 VAL B N 1
ATOM 5692 C CA . VAL B 1 172 ? 20.984 -33.125 1.997 1 78.88 172 VAL B CA 1
ATOM 5693 C C . VAL B 1 172 ? 20.594 -34.594 1.932 1 78.88 172 VAL B C 1
ATOM 5695 O O . VAL B 1 172 ? 21.375 -35.438 1.486 1 78.88 172 VAL B O 1
ATOM 5698 N N . ILE B 1 173 ? 19.328 -34.906 2.219 1 74.88 173 ILE B N 1
ATOM 5699 C CA . ILE B 1 173 ? 18.938 -36.312 2.387 1 74.88 173 ILE B CA 1
ATOM 5700 C C . ILE B 1 173 ? 18.016 -36.719 1.245 1 74.88 173 ILE B C 1
ATOM 5702 O O . ILE B 1 173 ? 17.797 -37.906 1.01 1 74.88 173 ILE B O 1
ATOM 5706 N N . GLY B 1 174 ? 17.609 -35.719 0.528 1 72.69 174 GLY B N 1
ATOM 5707 C CA . GLY B 1 174 ? 16.562 -35.969 -0.435 1 72.69 174 GLY B CA 1
ATOM 5708 C C . GLY B 1 174 ? 17.062 -36.656 -1.698 1 72.69 174 GLY B C 1
ATOM 5709 O O . GLY B 1 174 ? 18.203 -36.406 -2.125 1 72.69 174 GLY B O 1
ATOM 5710 N N . GLN B 1 175 ? 16.188 -37.375 -2.256 1 65.12 175 GLN B N 1
ATOM 5711 C CA . GLN B 1 175 ? 16.516 -38.188 -3.43 1 65.12 175 GLN B CA 1
ATOM 5712 C C . GLN B 1 175 ? 16.516 -37.344 -4.695 1 65.12 175 GLN B C 1
ATOM 5714 O O . GLN B 1 175 ? 17.141 -37.688 -5.691 1 65.12 175 GLN B O 1
ATOM 5719 N N . VAL B 1 176 ? 15.93 -36.25 -4.617 1 64.12 176 VAL B N 1
ATOM 5720 C CA . VAL B 1 176 ? 15.773 -35.469 -5.844 1 64.12 176 VAL B CA 1
ATOM 5721 C C . VAL B 1 176 ? 17.141 -34.969 -6.316 1 64.12 176 VAL B C 1
ATOM 5723 O O . VAL B 1 176 ? 17.406 -34.938 -7.52 1 64.12 176 VAL B O 1
ATOM 5726 N N . GLU B 1 177 ? 17.906 -34.656 -5.387 1 62.38 177 GLU B N 1
ATOM 5727 C CA . GLU B 1 177 ? 19.25 -34.219 -5.758 1 62.38 177 GLU B CA 1
ATOM 5728 C C . GLU B 1 177 ? 20.047 -35.375 -6.379 1 62.38 177 GLU B C 1
ATOM 5730 O O . GLU B 1 177 ? 20.953 -35.125 -7.184 1 62.38 177 GLU B O 1
ATOM 5735 N N . SER B 1 178 ? 19.562 -36.562 -6.035 1 57.94 178 SER B N 1
ATOM 5736 C CA . SER B 1 178 ? 20.281 -37.719 -6.551 1 57.94 178 SER B CA 1
ATOM 5737 C C . SER B 1 178 ? 19.766 -38.125 -7.922 1 57.94 178 SER B C 1
ATOM 5739 O O . SER B 1 178 ? 20.391 -38.906 -8.617 1 57.94 178 SER B O 1
ATOM 5741 N N . THR B 1 179 ? 18.594 -37.781 -8.203 1 54.41 179 THR B N 1
ATOM 5742 C CA . THR B 1 179 ? 18 -38.156 -9.484 1 54.41 179 THR B CA 1
ATOM 5743 C C . THR B 1 179 ? 18.766 -37.531 -10.641 1 54.41 179 THR B C 1
ATOM 5745 O O . THR B 1 179 ? 18.547 -37.875 -11.805 1 54.41 179 THR B O 1
ATOM 5748 N N . ILE B 1 180 ? 19.578 -36.562 -10.414 1 50.25 180 ILE B N 1
ATOM 5749 C CA . ILE B 1 180 ? 20.422 -36.031 -11.484 1 50.25 180 ILE B CA 1
ATOM 5750 C C . ILE B 1 180 ? 21.266 -37.156 -12.094 1 50.25 180 ILE B C 1
ATOM 5752 O O . ILE B 1 180 ? 21.562 -37.125 -13.281 1 50.25 180 ILE B O 1
ATOM 5756 N N . SER B 1 181 ? 21.578 -38.156 -11.32 1 47.25 181 SER B N 1
ATOM 5757 C CA . SER B 1 181 ? 22.578 -39.094 -11.789 1 47.25 181 SER B CA 1
ATOM 5758 C C . SER B 1 181 ? 21.953 -40.188 -12.648 1 47.25 181 SER B C 1
ATOM 5760 O O . SER B 1 181 ? 22.672 -41 -13.258 1 47.25 181 SER B O 1
ATOM 5762 N N . GLY B 1 182 ? 20.594 -40.281 -13.109 1 49.09 182 GLY B N 1
ATOM 5763 C CA . GLY B 1 182 ? 20.188 -41.156 -14.211 1 49.09 182 GLY B CA 1
ATOM 5764 C C . GLY B 1 182 ? 18.859 -41.812 -13.969 1 49.09 182 GLY B C 1
ATOM 5765 O O . GLY B 1 182 ? 18.516 -42.156 -12.836 1 49.09 182 GLY B O 1
ATOM 5766 N N . PRO B 1 183 ? 17.938 -41.625 -14.859 1 49.94 183 PRO B N 1
ATOM 5767 C CA . PRO B 1 183 ? 16.625 -42.25 -14.781 1 49.94 183 PRO B CA 1
ATOM 5768 C C . PRO B 1 183 ? 16.734 -43.781 -14.688 1 49.94 183 PRO B C 1
ATOM 5770 O O . PRO B 1 183 ? 17.641 -44.375 -15.266 1 49.94 183 PRO B O 1
ATOM 5773 N N . HIS B 1 184 ? 16.328 -44.438 -13.648 1 50.53 184 HIS B N 1
ATOM 5774 C CA . HIS B 1 184 ? 16.234 -45.875 -13.633 1 50.53 184 HIS B CA 1
ATOM 5775 C C . HIS B 1 184 ? 15.219 -46.375 -14.656 1 50.53 184 HIS B C 1
ATOM 5777 O O . HIS B 1 184 ? 14.312 -45.656 -15.047 1 50.53 184 HIS B O 1
ATOM 5783 N N . GLY B 1 185 ? 15.516 -47.531 -15.469 1 50.84 185 GLY B N 1
ATOM 5784 C CA . GLY B 1 185 ? 14.734 -48.188 -16.516 1 50.84 185 GLY B CA 1
ATOM 5785 C C . GLY B 1 185 ? 13.266 -48.312 -16.156 1 50.84 185 GLY B C 1
ATOM 5786 O O . GLY B 1 185 ? 12.406 -48.219 -17.031 1 50.84 185 GLY B O 1
ATOM 5787 N N . ASP B 1 186 ? 12.82 -48.656 -14.938 1 59 186 ASP B N 1
ATOM 5788 C CA . ASP B 1 186 ? 11.406 -48.906 -14.641 1 59 186 ASP B CA 1
ATOM 5789 C C . ASP B 1 186 ? 10.688 -47.594 -14.32 1 59 186 ASP B C 1
ATOM 5791 O O . ASP B 1 186 ? 9.555 -47.594 -13.852 1 59 186 ASP B O 1
ATOM 5795 N N . ASN B 1 187 ? 11.273 -46.562 -14.75 1 68.56 187 ASN B N 1
ATOM 5796 C CA . ASN B 1 187 ? 10.727 -45.25 -14.398 1 68.56 187 ASN B CA 1
ATOM 5797 C C . ASN B 1 187 ? 9.539 -44.906 -15.289 1 68.56 187 ASN B C 1
ATOM 5799 O O . ASN B 1 187 ? 8.547 -44.344 -14.812 1 68.56 187 ASN B O 1
ATOM 5803 N N . THR B 1 188 ? 9.562 -45.406 -16.438 1 75.25 188 THR B N 1
ATOM 5804 C CA . THR B 1 188 ? 8.469 -45.094 -17.344 1 75.25 188 THR B CA 1
ATOM 5805 C C . THR B 1 188 ? 7.195 -45.844 -16.938 1 75.25 188 THR B C 1
ATOM 5807 O O . THR B 1 188 ? 6.109 -45.25 -16.953 1 75.25 188 THR B O 1
ATOM 5810 N N . LEU B 1 189 ? 7.383 -47.094 -16.531 1 81.06 189 LEU B N 1
ATOM 5811 C CA . LEU B 1 189 ? 6.227 -47.844 -16.078 1 81.06 189 LEU B CA 1
ATOM 5812 C C . LEU B 1 189 ? 5.629 -47.219 -14.82 1 81.06 189 LEU B C 1
ATOM 5814 O O . LEU B 1 189 ? 4.406 -47.125 -14.688 1 81.06 189 LEU B O 1
ATOM 5818 N N . GLY B 1 190 ? 6.477 -46.781 -14.023 1 80.5 190 GLY B N 1
ATOM 5819 C CA . GLY B 1 190 ? 6.004 -46.156 -12.812 1 80.5 190 GLY B CA 1
ATOM 5820 C C . GLY B 1 190 ? 5.242 -44.875 -13.078 1 80.5 190 GLY B C 1
ATOM 5821 O O . GLY B 1 190 ? 4.199 -44.625 -12.461 1 80.5 190 GLY B O 1
ATOM 5822 N N . MET B 1 191 ? 5.648 -44.125 -13.938 1 82.38 191 MET B N 1
ATOM 5823 C CA . MET B 1 191 ? 4.98 -42.875 -14.289 1 82.38 191 MET B CA 1
ATOM 5824 C C . MET B 1 191 ? 3.629 -43.156 -14.938 1 82.38 191 MET B C 1
ATOM 5826 O O . MET B 1 191 ? 2.635 -42.5 -14.609 1 82.38 191 MET B O 1
ATOM 5830 N N . SER B 1 192 ? 3.662 -44.094 -15.805 1 86.94 192 SER B N 1
ATOM 5831 C CA . SER B 1 192 ? 2.408 -44.438 -16.453 1 86.94 192 SER B CA 1
ATOM 5832 C C . SER B 1 192 ? 1.416 -45.031 -15.453 1 86.94 192 SER B C 1
ATOM 5834 O O . SER B 1 192 ? 0.222 -44.719 -15.508 1 86.94 192 SER B O 1
ATOM 5836 N N . LEU B 1 193 ? 1.973 -45.781 -14.609 1 88.25 193 LEU B N 1
ATOM 5837 C CA . LEU B 1 193 ? 1.136 -46.406 -13.586 1 88.25 193 LEU B CA 1
ATOM 5838 C C . LEU B 1 193 ? 0.487 -45.344 -12.703 1 88.25 193 LEU B C 1
ATOM 5840 O O . LEU B 1 193 ? -0.657 -45.5 -12.266 1 88.25 193 LEU B O 1
ATOM 5844 N N . ALA B 1 194 ? 1.159 -44.344 -12.469 1 86.69 194 ALA B N 1
ATOM 5845 C CA . ALA B 1 194 ? 0.644 -43.281 -11.609 1 86.69 194 ALA B CA 1
ATOM 5846 C C . ALA B 1 194 ? -0.525 -42.562 -12.281 1 86.69 194 ALA B C 1
ATOM 5848 O O . ALA B 1 194 ? -1.409 -42.031 -11.594 1 86.69 194 ALA B O 1
ATOM 5849 N N . LEU B 1 195 ? -0.615 -42.562 -13.547 1 92.5 195 LEU B N 1
ATOM 5850 C CA . LEU B 1 195 ? -1.629 -41.812 -14.273 1 92.5 195 LEU B CA 1
ATOM 5851 C C . LEU B 1 195 ? -2.895 -42.625 -14.461 1 92.5 195 LEU B C 1
ATOM 5853 O O . LEU B 1 195 ? -3.979 -42.094 -14.664 1 92.5 195 LEU B O 1
ATOM 5857 N N . ILE B 1 196 ? -2.807 -43.875 -14.383 1 92.5 196 ILE B N 1
ATOM 5858 C CA . ILE B 1 196 ? -3.932 -44.75 -14.68 1 92.5 196 ILE B CA 1
ATOM 5859 C C . ILE B 1 196 ? -5.031 -44.562 -13.641 1 92.5 196 ILE B C 1
ATOM 5861 O O . ILE B 1 196 ? -6.199 -44.375 -13.984 1 92.5 196 ILE B O 1
ATOM 5865 N N . PRO B 1 197 ? -4.637 -44.562 -12.336 1 89.88 197 PRO B N 1
ATOM 5866 C CA . PRO B 1 197 ? -5.695 -44.281 -11.367 1 89.88 197 PRO B CA 1
ATOM 5867 C C . PRO B 1 197 ? -6.324 -42.906 -11.578 1 89.88 197 PRO B C 1
ATOM 5869 O O . PRO B 1 197 ? -7.516 -42.719 -11.312 1 89.88 197 PRO B O 1
ATOM 5872 N N . ILE B 1 198 ? -5.605 -42 -12.031 1 92.81 198 ILE B N 1
ATOM 5873 C CA . ILE B 1 198 ? -6.121 -40.656 -12.273 1 92.81 198 ILE B CA 1
ATOM 5874 C 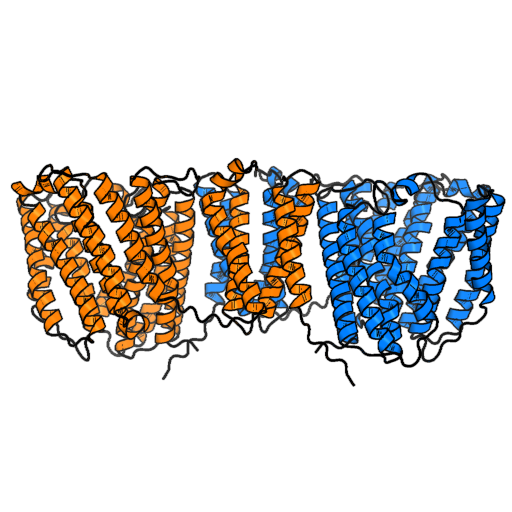C . ILE B 1 198 ? -7.109 -40.688 -13.438 1 92.81 198 ILE B C 1
ATOM 5876 O O . ILE B 1 198 ? -8.195 -40.094 -13.352 1 92.81 198 ILE B O 1
ATOM 5880 N N . TYR B 1 199 ? -6.742 -41.375 -14.484 1 95.75 199 TYR B N 1
ATOM 5881 C CA . TYR B 1 199 ? -7.668 -41.531 -15.609 1 95.75 199 TYR B CA 1
ATOM 5882 C C . TYR B 1 199 ? -8.961 -42.188 -15.164 1 95.75 199 TYR B C 1
ATOM 5884 O O . TYR B 1 199 ? -10.047 -41.812 -15.578 1 95.75 199 TYR B O 1
ATOM 5892 N N . TYR B 1 200 ? -8.812 -43.156 -14.352 1 93.5 200 TYR B N 1
ATOM 5893 C CA . TYR B 1 200 ? -9.992 -43.844 -13.836 1 93.5 200 TYR B CA 1
ATOM 5894 C C . TYR B 1 200 ? -10.906 -42.875 -13.094 1 93.5 200 TYR B C 1
ATOM 5896 O O . TYR B 1 200 ? -12.117 -42.844 -13.328 1 93.5 200 TYR B O 1
ATOM 5904 N N . LEU B 1 201 ? -10.312 -42.125 -12.25 1 93.5 201 LEU B N 1
ATOM 5905 C CA . LEU B 1 201 ? -11.094 -41.219 -11.445 1 93.5 201 LEU B CA 1
ATOM 5906 C C . LEU B 1 201 ? -11.734 -40.125 -12.312 1 93.5 201 LEU B C 1
ATOM 5908 O O . LEU B 1 201 ? -12.859 -39.688 -12.047 1 93.5 201 LEU B O 1
ATOM 5912 N N . ILE B 1 202 ? -11.031 -39.719 -13.305 1 96.75 202 ILE B N 1
ATOM 5913 C CA . ILE B 1 202 ? -11.57 -38.688 -14.195 1 96.75 202 ILE B CA 1
ATOM 5914 C C . ILE B 1 202 ? -12.75 -39.25 -14.977 1 96.75 202 ILE B C 1
ATOM 5916 O O . ILE B 1 202 ? -13.781 -38.594 -15.117 1 96.75 202 ILE B O 1
ATOM 5920 N N . ILE B 1 203 ? -12.625 -40.469 -15.461 1 96.31 203 ILE B N 1
ATOM 5921 C CA . ILE B 1 203 ? -13.711 -41.094 -16.188 1 96.31 203 ILE B CA 1
ATOM 5922 C C . ILE B 1 203 ? -14.906 -41.312 -15.266 1 96.31 203 ILE B C 1
ATOM 5924 O O . ILE B 1 203 ? -16.047 -41.094 -15.664 1 96.31 203 ILE B O 1
ATOM 5928 N N . LYS B 1 204 ? -14.594 -41.719 -14.102 1 93.69 204 LYS B N 1
ATOM 5929 C CA . LYS B 1 204 ? -15.648 -41.844 -13.109 1 93.69 204 LYS B CA 1
ATOM 5930 C C . LYS B 1 204 ? -16.359 -40.5 -12.867 1 93.69 204 LYS B C 1
ATOM 5932 O O . LYS B 1 204 ? -17.578 -40.469 -12.742 1 93.69 204 LYS B O 1
ATOM 5937 N N . LEU B 1 205 ? -15.633 -39.469 -12.789 1 95.25 205 LEU B N 1
ATOM 5938 C CA . LEU B 1 205 ? -16.172 -38.125 -12.586 1 95.25 205 LEU B CA 1
ATOM 5939 C C . LEU B 1 205 ? -17.062 -37.719 -13.758 1 95.25 205 LEU B C 1
ATOM 5941 O O . LEU B 1 205 ? -18.141 -37.188 -13.562 1 95.25 205 LEU B O 1
ATOM 5945 N N . LEU B 1 206 ? -16.609 -38 -14.938 1 96.88 206 LEU B N 1
ATOM 5946 C CA . LEU B 1 206 ? -17.25 -37.469 -16.141 1 96.88 206 LEU B CA 1
ATOM 5947 C C . LEU B 1 206 ? -18.422 -38.344 -16.547 1 96.88 206 LEU B C 1
ATOM 5949 O O . LEU B 1 206 ? -19.328 -37.875 -17.25 1 96.88 206 LEU B O 1
ATOM 5953 N N . ASN B 1 207 ? -18.406 -39.5 -16.109 1 95.94 207 ASN B N 1
ATOM 5954 C CA . ASN B 1 207 ? -19.453 -40.438 -16.5 1 95.94 207 ASN B CA 1
ATOM 5955 C C . ASN B 1 207 ? -20.797 -40.094 -15.852 1 95.94 207 ASN B C 1
ATOM 5957 O O . ASN B 1 207 ? -20.844 -39.812 -14.648 1 95.94 207 ASN B O 1
ATOM 5961 N N . VAL B 1 208 ? -21.812 -40.125 -16.781 1 92.06 208 VAL B N 1
ATOM 5962 C CA . VAL B 1 208 ? -23.156 -39.938 -16.266 1 92.06 208 VAL B CA 1
ATOM 5963 C C . VAL B 1 208 ? -23.625 -41.219 -15.547 1 92.06 208 VAL B C 1
ATOM 5965 O O . VAL B 1 208 ? -23.625 -42.312 -16.141 1 92.06 208 VAL B O 1
ATOM 5968 N N . GLY B 1 209 ? -23.859 -41.156 -14.266 1 85.75 209 GLY B N 1
ATOM 5969 C CA . GLY B 1 209 ? -24.297 -42.312 -13.508 1 85.75 209 GLY B CA 1
ATOM 5970 C C . GLY B 1 209 ? -23.156 -43.062 -12.836 1 85.75 209 GLY B C 1
ATOM 5971 O O . GLY B 1 209 ? -22.172 -42.438 -12.406 1 85.75 209 GLY B O 1
ATOM 5972 N N . THR B 1 210 ? -23.344 -44.438 -12.672 1 85.5 210 THR B N 1
ATOM 5973 C CA . THR B 1 210 ? -22.328 -45.25 -12 1 85.5 210 THR B CA 1
ATOM 5974 C C . THR B 1 210 ? -21.391 -45.906 -13.016 1 85.5 210 THR B C 1
ATOM 5976 O O . THR B 1 210 ? -21.844 -46.5 -13.984 1 85.5 210 THR B O 1
ATOM 5979 N N . PHE B 1 211 ? -20.141 -45.719 -12.875 1 90.62 211 PHE B N 1
ATOM 5980 C CA . PHE B 1 211 ? -19.156 -46.281 -13.781 1 90.62 211 PHE B CA 1
ATOM 5981 C C . PHE B 1 211 ? -18.531 -47.531 -13.188 1 90.62 211 PHE B C 1
ATOM 5983 O O . PHE B 1 211 ? -18.031 -47.531 -12.055 1 90.62 211 PHE B O 1
ATOM 5990 N N . LYS B 1 212 ? -18.578 -48.625 -13.883 1 88.62 212 LYS B N 1
ATOM 5991 C CA . LYS B 1 212 ? -17.938 -49.875 -13.5 1 88.62 212 LYS B CA 1
ATOM 5992 C C . LYS B 1 212 ? -16.766 -50.188 -14.414 1 88.62 212 LYS B C 1
ATOM 5994 O O . LYS B 1 212 ? -16.938 -50.406 -15.609 1 88.62 212 LYS B O 1
ATOM 5999 N N . ALA B 1 213 ? -15.641 -50.188 -13.852 1 90.81 213 ALA B N 1
ATOM 6000 C CA . ALA B 1 213 ? -14.422 -50.469 -14.609 1 90.81 213 ALA B CA 1
ATOM 6001 C C . ALA B 1 213 ? -14.328 -51.938 -14.984 1 90.81 213 ALA B C 1
ATOM 6003 O O . ALA B 1 213 ? -14.586 -52.812 -14.156 1 90.81 213 ALA B O 1
ATOM 6004 N N . ARG B 1 214 ? -14 -52.219 -16.203 1 92.88 214 ARG B N 1
ATOM 6005 C CA . ARG B 1 214 ? -13.805 -53.562 -16.688 1 92.88 214 ARG B CA 1
ATOM 6006 C C . ARG B 1 214 ? -12.352 -53.812 -17.094 1 92.88 214 ARG B C 1
ATOM 6008 O O . ARG B 1 214 ? -11.578 -52.875 -17.219 1 92.88 214 ARG B O 1
ATOM 6015 N N . TRP B 1 215 ? -11.945 -55.062 -17.172 1 94.69 215 TRP B N 1
ATOM 6016 C CA . TRP B 1 215 ? -10.633 -55.5 -17.609 1 94.69 215 TRP B CA 1
ATOM 6017 C C . TRP B 1 215 ? -9.555 -55.062 -16.625 1 94.69 215 TRP B C 1
ATOM 6019 O O . TRP B 1 215 ? -8.492 -54.594 -17.031 1 94.69 215 TRP B O 1
ATOM 6029 N N . ASN B 1 216 ? -9.805 -55.25 -15.359 1 92.19 216 ASN B N 1
ATOM 6030 C CA . ASN B 1 216 ? -8.914 -54.844 -14.281 1 92.19 216 ASN B CA 1
ATOM 6031 C C . ASN B 1 216 ? -7.586 -55.594 -14.32 1 92.19 216 ASN B C 1
ATOM 6033 O O . ASN B 1 216 ? -6.57 -55.094 -13.82 1 92.19 216 ASN B O 1
ATOM 6037 N N . ILE B 1 217 ? -7.609 -56.625 -14.977 1 93.69 217 ILE B N 1
ATOM 6038 C CA . ILE B 1 217 ? -6.395 -57.438 -15.062 1 93.69 217 ILE B CA 1
ATOM 6039 C C . ILE B 1 217 ? -5.312 -56.656 -15.812 1 93.69 217 ILE B C 1
ATOM 6041 O O . ILE B 1 217 ? -4.121 -56.812 -15.547 1 93.69 217 ILE B O 1
ATOM 6045 N N . LEU B 1 218 ? -5.711 -55.781 -16.625 1 94.88 218 LEU B N 1
ATOM 6046 C CA . LEU B 1 218 ? -4.781 -55.062 -17.5 1 94.88 218 LEU B CA 1
ATOM 6047 C C . LEU B 1 218 ? -4.016 -54 -16.734 1 94.88 218 LEU B C 1
ATOM 6049 O O . LEU B 1 218 ? -2.941 -53.562 -17.172 1 94.88 218 LEU B O 1
ATOM 6053 N N . TRP B 1 219 ? -4.531 -53.469 -15.648 1 92.38 219 TRP B N 1
ATOM 6054 C CA . TRP B 1 219 ? -3.729 -52.531 -14.836 1 92.38 219 TRP B CA 1
ATOM 6055 C C . TRP B 1 219 ? -3.123 -53.281 -13.641 1 92.38 219 TRP B C 1
ATOM 6057 O O . TRP B 1 219 ? -2.105 -52.844 -13.102 1 92.38 219 TRP B O 1
ATOM 6067 N N . ILE B 1 220 ? -3.631 -54.438 -13.219 1 93.62 220 ILE B N 1
ATOM 6068 C CA . ILE B 1 220 ? -3.127 -55.219 -12.086 1 93.62 220 ILE B CA 1
ATOM 6069 C C . ILE B 1 220 ? -1.781 -55.844 -12.445 1 93.62 220 ILE B C 1
ATOM 6071 O O . ILE B 1 220 ? -0.839 -55.812 -11.648 1 93.62 220 ILE B O 1
ATOM 6075 N N . ILE B 1 221 ? -1.669 -56.312 -13.602 1 94.56 221 ILE B N 1
ATOM 6076 C CA . ILE B 1 221 ? -0.458 -57 -14.031 1 94.56 221 ILE B CA 1
ATOM 6077 C C . ILE B 1 221 ? 0.721 -56.031 -14.016 1 94.56 221 ILE B C 1
ATOM 6079 O O . ILE B 1 221 ? 1.729 -56.281 -13.352 1 94.56 221 ILE B O 1
ATOM 6083 N N . PRO B 1 222 ? 0.572 -54.969 -14.766 1 93.81 222 PRO B N 1
ATOM 6084 C CA . PRO B 1 222 ? 1.697 -54.031 -14.711 1 93.81 222 PRO B CA 1
ATOM 6085 C C . PRO B 1 222 ? 2 -53.562 -13.297 1 93.81 222 PRO B C 1
ATOM 6087 O O . PRO B 1 222 ? 3.156 -53.281 -12.969 1 93.81 222 PRO B O 1
ATOM 6090 N N . THR B 1 223 ? 1.06 -53.406 -12.414 1 92.38 223 THR B N 1
ATOM 6091 C CA . THR B 1 223 ? 1.275 -52.969 -11.039 1 92.38 223 THR B CA 1
ATOM 6092 C C . THR B 1 223 ? 2.102 -53.969 -10.266 1 92.38 223 THR B C 1
ATOM 6094 O O . THR B 1 223 ? 3.049 -53.625 -9.562 1 92.38 223 THR B O 1
ATOM 6097 N N . ILE B 1 224 ? 1.784 -55.156 -10.398 1 92.12 224 ILE B N 1
ATOM 6098 C CA . ILE B 1 224 ? 2.492 -56.25 -9.711 1 92.12 224 ILE B CA 1
ATOM 6099 C C . ILE B 1 224 ? 3.941 -56.281 -10.195 1 92.12 224 ILE B C 1
ATOM 6101 O O . ILE B 1 224 ? 4.867 -56.406 -9.391 1 92.12 224 ILE B O 1
ATOM 6105 N N . PHE B 1 225 ? 4.098 -56.188 -11.438 1 91.44 225 PHE B N 1
ATOM 6106 C CA . PHE B 1 225 ? 5.438 -56.281 -12 1 91.44 225 PHE B CA 1
ATOM 6107 C C . PHE B 1 225 ? 6.262 -55.062 -11.641 1 91.44 225 PHE B C 1
ATOM 6109 O O . PHE B 1 225 ? 7.477 -55.156 -11.453 1 91.44 225 PHE B O 1
ATOM 6116 N N . TYR B 1 226 ? 5.578 -53.969 -11.609 1 90.44 226 TYR B N 1
ATOM 6117 C CA . TYR B 1 226 ? 6.297 -52.75 -11.172 1 90.44 226 TYR B CA 1
ATOM 6118 C C . TYR B 1 226 ? 6.809 -52.938 -9.742 1 90.44 226 TYR B C 1
ATOM 6120 O O . TYR B 1 226 ? 7.973 -52.656 -9.461 1 90.44 226 TYR B O 1
ATOM 6128 N N . PHE B 1 227 ? 5.973 -53.375 -8.812 1 88.25 227 PHE B N 1
ATOM 6129 C CA . PHE B 1 227 ? 6.395 -53.625 -7.434 1 88.25 227 PHE B CA 1
ATOM 6130 C C . PHE B 1 227 ? 7.488 -54.688 -7.363 1 88.25 227 PHE B C 1
ATOM 6132 O O . PHE B 1 227 ? 8.422 -54.562 -6.566 1 88.25 227 PHE B O 1
ATOM 6139 N N . GLY B 1 228 ? 7.336 -55.562 -8.141 1 87.31 228 GLY B N 1
ATOM 6140 C CA . GLY B 1 228 ? 8.383 -56.562 -8.242 1 87.31 228 GLY B CA 1
ATOM 6141 C C . GLY B 1 228 ? 9.719 -56 -8.672 1 87.31 228 GLY B C 1
ATOM 6142 O O . GLY B 1 228 ? 10.766 -56.375 -8.141 1 87.31 228 GLY B O 1
ATOM 6143 N N . SER B 1 229 ? 9.633 -55.125 -9.633 1 86.69 229 SER B N 1
ATOM 6144 C CA . SER B 1 229 ? 10.859 -54.5 -10.117 1 86.69 229 SER B CA 1
ATOM 6145 C C . SER B 1 229 ? 11.516 -53.656 -9.039 1 86.69 229 SER B C 1
ATOM 6147 O O . SER B 1 229 ? 12.742 -53.625 -8.914 1 86.69 229 SER B O 1
ATOM 6149 N N . VAL B 1 230 ? 10.727 -52.938 -8.32 1 83 230 VAL B N 1
ATOM 6150 C CA . VAL B 1 230 ? 11.25 -52.094 -7.242 1 83 230 VAL B CA 1
ATOM 6151 C C . VAL B 1 230 ? 11.891 -52.969 -6.172 1 83 230 VAL B C 1
ATOM 6153 O O . VAL B 1 230 ? 12.969 -52.656 -5.664 1 83 230 VAL B O 1
ATOM 6156 N N . LEU B 1 231 ? 11.258 -54.062 -5.844 1 84.44 231 LEU B N 1
ATOM 6157 C CA . LEU B 1 231 ? 11.812 -54.969 -4.863 1 84.44 231 LEU B CA 1
ATOM 6158 C C . LEU B 1 231 ? 13.109 -55.594 -5.379 1 84.44 231 LEU B C 1
ATOM 6160 O O . LEU B 1 231 ? 14.07 -55.75 -4.625 1 84.44 231 LEU B O 1
ATOM 6164 N N . TYR B 1 232 ? 13.047 -55.906 -6.559 1 85.06 232 TYR B N 1
ATOM 6165 C CA . TYR B 1 232 ? 14.234 -56.5 -7.168 1 85.06 232 TYR B CA 1
ATOM 6166 C C . TYR B 1 232 ? 15.406 -55.531 -7.113 1 85.06 232 TYR B C 1
ATOM 6168 O O . TYR B 1 232 ? 16.516 -55.906 -6.742 1 85.06 232 TYR B O 1
ATOM 6176 N N . ARG B 1 233 ? 15.172 -54.344 -7.461 1 83.56 233 ARG B N 1
ATOM 6177 C CA . ARG B 1 233 ? 16.234 -53.344 -7.473 1 83.56 233 ARG B CA 1
ATOM 6178 C C . ARG B 1 233 ? 16.734 -53.062 -6.059 1 83.56 233 ARG B C 1
ATOM 6180 O O . ARG B 1 233 ? 17.922 -52.75 -5.863 1 83.56 233 ARG B O 1
ATOM 6187 N N . THR B 1 234 ? 15.836 -53.188 -5.113 1 79.75 234 THR B N 1
ATOM 6188 C CA . THR B 1 234 ? 16.203 -52.875 -3.736 1 79.75 234 THR B CA 1
ATOM 6189 C C . THR B 1 234 ? 16.984 -54.031 -3.107 1 79.75 234 THR B C 1
ATOM 6191 O O . THR B 1 234 ? 17.922 -53.781 -2.34 1 79.75 234 THR B O 1
ATOM 6194 N N . PHE B 1 235 ? 16.656 -55.219 -3.441 1 84.81 235 PHE B N 1
ATOM 6195 C CA . PHE B 1 235 ? 17.188 -56.344 -2.676 1 84.81 235 PHE B CA 1
ATOM 6196 C C . PHE B 1 235 ? 18.172 -57.156 -3.512 1 84.81 235 PHE B C 1
ATOM 6198 O O . PHE B 1 235 ? 19 -57.875 -2.969 1 84.81 235 PHE B O 1
ATOM 6205 N N . VAL B 1 236 ? 18.016 -57.094 -4.773 1 86.62 236 VAL B N 1
ATOM 6206 C CA . VAL B 1 236 ? 18.828 -57.969 -5.605 1 86.62 236 VAL B CA 1
ATOM 6207 C C . VAL B 1 236 ? 19.875 -57.156 -6.363 1 86.62 236 VAL B C 1
ATOM 6209 O O . VAL B 1 236 ? 21.078 -57.438 -6.262 1 86.62 236 VAL B O 1
ATOM 6212 N N . GLY B 1 237 ? 19.469 -56.188 -7.109 1 79.81 237 GLY B N 1
ATOM 6213 C CA . GLY B 1 237 ? 20.422 -55.406 -7.871 1 79.81 237 GLY B CA 1
ATOM 6214 C C . GLY B 1 237 ? 19.781 -54.625 -9 1 79.81 237 GLY B C 1
ATOM 6215 O O . GLY B 1 237 ? 18.562 -54.344 -8.969 1 79.81 237 GLY B O 1
ATOM 6216 N N . HIS B 1 238 ? 20.641 -54.281 -10.008 1 82.12 238 HIS B N 1
ATOM 6217 C CA . HIS B 1 238 ? 20.172 -53.438 -11.125 1 82.12 238 HIS B CA 1
ATOM 6218 C C . HIS B 1 238 ? 19.469 -54.312 -12.18 1 82.12 238 HIS B C 1
ATOM 6220 O O . HIS B 1 238 ? 19.781 -55.469 -12.344 1 82.12 238 HIS B O 1
ATOM 6226 N N . LEU B 1 239 ? 18.516 -53.625 -12.773 1 84.75 239 LEU B N 1
ATOM 6227 C CA . LEU B 1 239 ? 17.797 -54.312 -13.836 1 84.75 239 LEU B CA 1
ATOM 6228 C C . LEU B 1 239 ? 18.641 -54.406 -15.102 1 84.75 239 LEU B C 1
ATOM 6230 O O . LEU B 1 239 ? 19.375 -53.469 -15.43 1 84.75 239 LEU B O 1
ATOM 6234 N N . THR B 1 240 ? 18.547 -55.5 -15.742 1 84 240 THR B N 1
ATOM 6235 C CA . THR B 1 240 ? 19.188 -55.656 -17.047 1 84 240 THR B CA 1
ATOM 6236 C C . THR B 1 240 ? 18.406 -54.906 -18.125 1 84 240 THR B C 1
ATOM 6238 O O . THR B 1 240 ? 17.25 -54.5 -17.906 1 84 240 THR B O 1
ATOM 6241 N N . TYR B 1 241 ? 18.984 -54.75 -19.25 1 83.12 241 TYR B N 1
ATOM 6242 C CA . TYR B 1 241 ? 18.344 -54.062 -20.375 1 83.12 241 TYR B CA 1
ATOM 6243 C C . TYR B 1 241 ? 17.078 -54.781 -20.797 1 83.12 241 TYR B C 1
ATOM 6245 O O . TYR B 1 241 ? 16.047 -54.156 -21.078 1 83.12 241 TYR B O 1
ATOM 6253 N N . ASP B 1 242 ? 17.172 -56.031 -20.797 1 84.06 242 ASP B N 1
ATOM 6254 C CA . ASP B 1 242 ? 16.031 -56.812 -21.234 1 84.06 242 ASP B CA 1
ATOM 6255 C C . ASP B 1 242 ? 14.898 -56.75 -20.219 1 84.06 242 ASP B C 1
ATOM 6257 O O . ASP B 1 242 ? 13.727 -56.75 -20.594 1 84.06 242 ASP B O 1
ATOM 6261 N N . GLN B 1 243 ? 15.258 -56.688 -19.047 1 86.62 243 GLN B N 1
ATOM 6262 C CA . GLN B 1 243 ? 14.242 -56.562 -18.016 1 86.62 243 GLN B CA 1
ATOM 6263 C C . GLN B 1 243 ? 13.555 -55.219 -18.078 1 86.62 243 GLN B C 1
ATOM 6265 O O . GLN B 1 243 ? 12.336 -55.125 -17.953 1 86.62 243 GLN B O 1
ATOM 6270 N N . GLU B 1 244 ? 14.328 -54.188 -18.297 1 85 244 GLU B N 1
ATOM 6271 C CA . GLU B 1 244 ? 13.758 -52.875 -18.438 1 85 244 GLU B CA 1
ATOM 6272 C C . GLU B 1 244 ? 12.805 -52.781 -19.625 1 85 244 GLU B C 1
ATOM 6274 O O . GLU B 1 244 ? 11.742 -52.188 -19.547 1 85 244 GLU B O 1
ATOM 6279 N N . TRP B 1 245 ? 13.234 -53.375 -20.641 1 85.44 245 TRP B N 1
ATOM 6280 C CA . TRP B 1 245 ? 12.406 -53.406 -21.844 1 85.44 245 TRP B CA 1
ATOM 6281 C C . TRP B 1 245 ? 11.109 -54.156 -21.609 1 85.44 245 TRP B C 1
ATOM 6283 O O . TRP B 1 245 ? 10.055 -53.781 -22.109 1 85.44 245 TRP B O 1
ATOM 6293 N N . PHE B 1 246 ? 11.242 -55.219 -20.906 1 88.62 246 PHE B N 1
ATOM 6294 C CA . PHE B 1 246 ? 10.047 -56 -20.547 1 88.62 246 PHE B CA 1
ATOM 6295 C C . PHE B 1 246 ? 9.055 -55.125 -19.781 1 88.62 246 PHE B C 1
ATOM 6297 O O . PHE B 1 246 ? 7.859 -55.125 -20.094 1 88.62 246 PHE B O 1
ATOM 6304 N N . PHE B 1 247 ? 9.539 -54.438 -18.844 1 88.69 247 PHE B N 1
ATOM 6305 C CA . PHE B 1 247 ? 8.664 -53.594 -18.047 1 88.69 247 PHE B CA 1
ATOM 6306 C C . PHE B 1 247 ? 8.07 -52.469 -18.906 1 88.69 247 PHE B C 1
ATOM 6308 O O . PHE B 1 247 ? 6.93 -52.062 -18.688 1 88.69 247 PHE B O 1
ATOM 6315 N N . GLN B 1 248 ? 8.797 -52.031 -19.859 1 88 248 GLN B N 1
ATOM 6316 C CA . GLN B 1 248 ? 8.273 -51.031 -20.797 1 88 248 GLN B CA 1
ATOM 6317 C C . GLN B 1 248 ? 7.16 -51.656 -21.656 1 88 248 GLN B C 1
ATOM 6319 O O . GLN B 1 248 ? 6.176 -50.969 -21.969 1 88 248 GLN B O 1
ATOM 6324 N N . TRP B 1 249 ? 7.289 -52.844 -22.016 1 89.44 249 TRP B N 1
ATOM 6325 C CA . TRP B 1 249 ? 6.285 -53.531 -22.828 1 89.44 249 TRP B CA 1
ATOM 6326 C C . TRP B 1 249 ? 4.961 -53.625 -22.078 1 89.44 249 TRP B C 1
ATOM 6328 O O . TRP B 1 249 ? 3.891 -53.594 -22.688 1 89.44 249 TRP B O 1
ATOM 6338 N N . LEU B 1 250 ? 5.055 -53.656 -20.812 1 92.06 250 LEU B N 1
ATOM 6339 C CA . LEU B 1 250 ? 3.852 -53.812 -20 1 92.06 250 LEU B CA 1
ATOM 6340 C C . LEU B 1 250 ? 2.971 -52.594 -20.109 1 92.06 250 LEU B C 1
ATOM 6342 O O . LEU B 1 250 ? 1.77 -52.656 -19.828 1 92.06 250 LEU B O 1
ATOM 6346 N N . THR B 1 251 ? 3.479 -51.469 -20.5 1 91.75 251 THR B N 1
ATOM 6347 C CA . THR B 1 251 ? 2.699 -50.25 -20.625 1 91.75 251 THR B CA 1
ATOM 6348 C C . THR B 1 251 ? 1.685 -50.375 -21.766 1 91.75 251 THR B C 1
ATOM 6350 O O . THR B 1 251 ? 0.706 -49.625 -21.812 1 91.75 251 THR B O 1
ATOM 6353 N N . PHE B 1 252 ? 1.886 -51.281 -22.672 1 93.31 252 PHE B N 1
ATOM 6354 C CA . PHE B 1 252 ? 0.966 -51.469 -23.781 1 93.31 252 PHE B CA 1
ATOM 6355 C C . PHE B 1 252 ? -0.376 -52 -23.297 1 93.31 252 PHE B C 1
ATOM 6357 O O . PHE B 1 252 ? -1.387 -51.875 -23.984 1 93.31 252 PHE B O 1
ATOM 6364 N N . LEU B 1 253 ? -0.356 -52.469 -22.094 1 94.75 253 LEU B N 1
ATOM 6365 C CA . LEU B 1 253 ? -1.602 -52.969 -21.531 1 94.75 253 LEU B CA 1
ATOM 6366 C C . LEU B 1 253 ? -2.555 -51.844 -21.203 1 94.75 253 LEU B C 1
ATOM 6368 O O . LEU B 1 253 ? -3.758 -52.062 -21.031 1 94.75 253 LEU B O 1
ATOM 6372 N N . TYR B 1 254 ? -2.012 -50.719 -21.125 1 94.56 254 TYR B N 1
ATOM 6373 C CA . TYR B 1 254 ? -2.854 -49.562 -20.781 1 94.56 254 TYR B CA 1
ATOM 6374 C C . TYR B 1 254 ? -3.646 -49.094 -22 1 94.56 254 TYR B C 1
ATOM 6376 O O . TYR B 1 254 ? -4.633 -48.375 -21.859 1 94.56 254 TYR B O 1
ATOM 6384 N N . ILE B 1 255 ? -3.295 -49.438 -23.188 1 93.69 255 ILE B N 1
ATOM 6385 C CA . ILE B 1 255 ? -3.984 -49.031 -24.406 1 93.69 255 ILE B CA 1
ATOM 6386 C C . ILE B 1 255 ? -5.391 -49.625 -24.438 1 93.69 255 ILE B C 1
ATOM 6388 O O . ILE B 1 255 ? -6.383 -48.906 -24.469 1 93.69 255 ILE B O 1
ATOM 6392 N N . PRO B 1 256 ? -5.484 -50.906 -24.281 1 95.38 256 PRO B N 1
ATOM 6393 C CA . PRO B 1 256 ? -6.84 -51.469 -24.328 1 95.38 256 PRO B CA 1
ATOM 6394 C C . PRO B 1 256 ? -7.684 -51.031 -23.125 1 95.38 256 PRO B C 1
ATOM 6396 O O . PRO B 1 256 ? -8.898 -50.875 -23.25 1 95.38 256 PRO B O 1
ATOM 6399 N N . ILE B 1 257 ? -7.105 -50.906 -22.047 1 95.5 257 ILE B N 1
ATOM 6400 C CA . ILE B 1 257 ? -7.875 -50.562 -20.859 1 95.5 257 ILE B CA 1
ATOM 6401 C C . ILE B 1 257 ? -8.453 -49.156 -21.016 1 95.5 257 ILE B C 1
ATOM 6403 O O . ILE B 1 257 ? -9.625 -48.938 -20.703 1 95.5 257 ILE B O 1
ATOM 6407 N N . LEU B 1 258 ? -7.664 -48.219 -21.406 1 96.25 258 LEU B N 1
ATOM 6408 C CA . LEU B 1 258 ? -8.148 -46.844 -21.578 1 96.25 258 LEU B CA 1
ATOM 6409 C C . LEU B 1 258 ? -9.172 -46.781 -22.703 1 96.25 258 LEU B C 1
ATOM 6411 O O . LEU B 1 258 ? -10.117 -46 -22.625 1 96.25 258 LEU B O 1
ATOM 6415 N N . TYR B 1 259 ? -8.953 -47.562 -23.719 1 94.88 259 TYR B N 1
ATOM 6416 C CA . TYR B 1 259 ? -9.945 -47.656 -24.781 1 94.88 259 TYR B CA 1
ATOM 6417 C C . TYR B 1 259 ? -11.281 -48.156 -24.234 1 94.88 259 TYR B C 1
ATOM 6419 O O . TYR B 1 259 ? -12.328 -47.562 -24.516 1 94.88 259 TYR B O 1
ATOM 6427 N N . ARG B 1 260 ? -11.219 -49.188 -23.469 1 96.25 260 ARG B N 1
ATOM 6428 C CA . ARG B 1 260 ? -12.43 -49.781 -22.906 1 96.25 260 ARG B CA 1
ATOM 6429 C C . ARG B 1 260 ? -13.133 -48.812 -21.969 1 96.25 260 ARG B C 1
ATOM 6431 O O . ARG B 1 260 ? -14.344 -48.625 -22.062 1 96.25 260 ARG B O 1
ATOM 6438 N N . TRP B 1 261 ? -12.383 -48.281 -21.094 1 96.38 261 TRP B N 1
ATOM 6439 C CA . TRP B 1 261 ? -12.969 -47.344 -20.141 1 96.38 261 TRP B CA 1
ATOM 6440 C C . TRP B 1 261 ? -13.57 -46.156 -20.844 1 96.38 261 TRP B C 1
ATOM 6442 O O . TRP B 1 261 ? -14.641 -45.656 -20.453 1 96.38 261 TRP B O 1
ATOM 6452 N N . TYR B 1 262 ? -12.898 -45.656 -21.891 1 95.88 262 TYR B N 1
ATOM 6453 C CA . TYR B 1 262 ? -13.375 -44.5 -22.656 1 95.88 262 TYR B CA 1
ATOM 6454 C C . TYR B 1 262 ? -14.656 -44.844 -23.406 1 95.88 262 TYR B C 1
ATOM 6456 O O . TYR B 1 262 ? -15.594 -44.031 -23.438 1 95.88 262 TYR B O 1
ATOM 6464 N N . LYS B 1 263 ? -14.727 -45.969 -23.938 1 94.25 263 LYS B N 1
ATOM 6465 C CA . LYS B 1 263 ? -15.875 -46.406 -24.734 1 94.25 263 LYS B CA 1
ATOM 6466 C C . LYS B 1 263 ? -17.078 -46.656 -23.844 1 94.25 263 LYS B C 1
ATOM 6468 O O . LYS B 1 263 ? -18.219 -46.375 -24.219 1 94.25 263 LYS B O 1
ATOM 6473 N N . ASP B 1 264 ? -16.875 -47.156 -22.688 1 95.19 264 ASP B N 1
ATOM 6474 C CA . ASP B 1 264 ? -17.969 -47.562 -21.797 1 95.19 264 ASP B CA 1
ATOM 6475 C C . ASP B 1 264 ? -18.562 -46.344 -21.094 1 95.19 264 ASP B C 1
ATOM 6477 O O . ASP B 1 264 ? -19.688 -46.406 -20.578 1 95.19 264 ASP B O 1
ATOM 6481 N N . ALA B 1 265 ? -17.797 -45.312 -21.062 1 95.31 265 ALA B N 1
ATOM 6482 C CA . ALA B 1 265 ? -18.234 -44.156 -20.297 1 95.31 265 ALA B CA 1
ATOM 6483 C C . ALA B 1 265 ? -19.141 -43.25 -21.125 1 95.31 265 ALA B C 1
ATOM 6485 O O . ALA B 1 265 ? -18.891 -43.062 -22.328 1 95.31 265 ALA B O 1
ATOM 6486 N N . GLN B 1 266 ? -20.172 -42.75 -20.5 1 95.81 266 GLN B N 1
ATOM 6487 C CA . GLN B 1 266 ? -21.047 -41.75 -21.125 1 95.81 266 GLN B CA 1
ATOM 6488 C C . GLN B 1 266 ? -20.688 -40.344 -20.656 1 95.81 266 GLN B C 1
ATOM 6490 O O . GLN B 1 266 ? -21.094 -39.906 -19.578 1 95.81 266 GLN B O 1
ATOM 6495 N N . ILE B 1 267 ? -20 -39.75 -21.516 1 95.88 267 ILE B N 1
ATOM 6496 C CA . ILE B 1 267 ? -19.438 -38.438 -21.156 1 95.88 267 ILE B CA 1
ATOM 6497 C C . ILE B 1 267 ? -19.984 -37.375 -22.094 1 95.88 267 ILE B C 1
ATOM 6499 O O . ILE B 1 267 ? -20.25 -37.625 -23.266 1 95.88 267 ILE B O 1
ATOM 6503 N N . GLU B 1 268 ? -20.234 -36.188 -21.562 1 93.19 268 GLU B N 1
ATOM 6504 C CA . GLU B 1 268 ? -20.641 -35.062 -22.359 1 93.19 268 GLU B CA 1
ATOM 6505 C C . GLU B 1 268 ? -19.609 -34.75 -23.453 1 93.19 268 GLU B C 1
ATOM 6507 O O . GLU B 1 268 ? -18.422 -35.031 -23.297 1 93.19 268 GLU B O 1
ATOM 6512 N N . THR B 1 269 ? -19.953 -34.125 -24.453 1 92.31 269 THR B N 1
ATOM 6513 C CA . THR B 1 269 ? -19.219 -34 -25.703 1 92.31 269 THR B CA 1
ATOM 6514 C C . THR B 1 269 ? -17.891 -33.281 -25.5 1 92.31 269 THR B C 1
ATOM 6516 O O . THR B 1 269 ? -16.844 -33.781 -25.906 1 92.31 269 THR B O 1
ATOM 6519 N N . PHE B 1 270 ? -17.891 -32.125 -24.953 1 93.88 270 PHE B N 1
ATOM 6520 C CA . PHE B 1 270 ? -16.672 -31.344 -24.812 1 93.88 270 PHE B CA 1
ATOM 6521 C C . PHE B 1 270 ? -15.703 -32.031 -23.859 1 93.88 270 PHE B C 1
ATOM 6523 O O . PHE B 1 270 ? -14.492 -32.062 -24.109 1 93.88 270 PHE B O 1
ATOM 6530 N N . ALA B 1 271 ? -16.203 -32.531 -22.828 1 96.31 271 ALA B N 1
ATOM 6531 C CA . ALA B 1 271 ? -15.367 -33.281 -21.875 1 96.31 271 ALA B CA 1
ATOM 6532 C C . ALA B 1 271 ? -14.805 -34.531 -22.516 1 96.31 271 ALA B C 1
ATOM 6534 O O . ALA B 1 271 ? -13.664 -34.938 -22.25 1 96.31 271 ALA B O 1
ATOM 6535 N N . GLN B 1 272 ? -15.594 -35.094 -23.297 1 96.19 272 GLN B N 1
ATOM 6536 C CA . GLN B 1 272 ? -15.18 -36.312 -23.984 1 96.19 272 GLN B CA 1
ATOM 6537 C C . GLN B 1 272 ? -14.039 -36.031 -24.953 1 96.19 272 GLN B C 1
ATOM 6539 O O . GLN B 1 272 ? -13.086 -36.812 -25.031 1 96.19 272 GLN B O 1
ATOM 6544 N N . LYS B 1 273 ? -14.211 -35.031 -25.672 1 94.81 273 LYS B N 1
ATOM 6545 C CA . LYS B 1 273 ? -13.164 -34.688 -26.625 1 94.81 273 LYS B CA 1
ATOM 6546 C C . LYS B 1 273 ? -11.859 -34.344 -25.891 1 94.81 273 LYS B C 1
ATOM 6548 O O . LYS B 1 273 ? -10.781 -34.75 -26.312 1 94.81 273 LYS B O 1
ATOM 6553 N N . ALA B 1 274 ? -11.969 -33.594 -24.875 1 96.44 274 ALA B N 1
ATOM 6554 C CA . ALA B 1 274 ? -10.789 -33.25 -24.078 1 96.44 274 ALA B CA 1
ATOM 6555 C C . ALA B 1 274 ? -10.117 -34.5 -23.531 1 96.44 274 ALA B C 1
ATOM 6557 O O . ALA B 1 274 ? -8.891 -34.625 -23.562 1 96.44 274 ALA B O 1
ATOM 6558 N N . LEU B 1 275 ? -10.906 -35.375 -23.031 1 97.56 275 LEU B N 1
ATOM 6559 C CA . LEU B 1 275 ? -10.383 -36.625 -22.484 1 97.56 275 LEU B CA 1
ATOM 6560 C C . LEU B 1 275 ? -9.719 -37.469 -23.578 1 97.56 275 LEU B C 1
ATOM 6562 O O . LEU B 1 275 ? -8.688 -38.094 -23.344 1 97.56 275 LEU B O 1
ATOM 6566 N N . LEU B 1 276 ? -10.336 -37.469 -24.703 1 96.94 276 LEU B N 1
ATOM 6567 C CA . LEU B 1 276 ? -9.758 -38.219 -25.812 1 96.94 276 LEU B CA 1
ATOM 6568 C C . LEU B 1 276 ? -8.375 -37.688 -26.172 1 96.94 276 LEU B C 1
ATOM 6570 O O . LEU B 1 276 ? -7.445 -38.469 -26.391 1 96.94 276 LEU B O 1
ATOM 6574 N N . ILE B 1 277 ? -8.258 -36.406 -26.25 1 96 277 ILE B N 1
ATOM 6575 C CA . ILE B 1 277 ? -6.969 -35.812 -26.562 1 96 277 ILE B CA 1
ATOM 6576 C C . ILE B 1 277 ? -5.941 -36.188 -25.5 1 96 277 ILE B C 1
ATOM 6578 O O . ILE B 1 277 ? -4.805 -36.531 -25.844 1 96 277 ILE B O 1
ATOM 6582 N N . SER B 1 278 ? -6.328 -36.156 -24.297 1 96.81 278 SER B N 1
ATOM 6583 C CA . SER B 1 278 ? -5.441 -36.531 -23.188 1 96.81 278 SER B CA 1
ATOM 6584 C C . SER B 1 278 ? -4.977 -37.969 -23.312 1 96.81 278 SER B C 1
ATOM 6586 O O . SER B 1 278 ? -3.781 -38.25 -23.203 1 96.81 278 SER B O 1
ATOM 6588 N N . ILE B 1 279 ? -5.902 -38.812 -23.547 1 96.56 279 ILE B N 1
ATOM 6589 C CA . ILE B 1 279 ? -5.594 -40.25 -23.641 1 96.56 279 ILE B CA 1
ATOM 6590 C C . ILE B 1 279 ? -4.688 -40.5 -24.828 1 96.56 279 ILE B C 1
ATOM 6592 O O . ILE B 1 279 ? -3.703 -41.25 -24.734 1 96.56 279 ILE B O 1
ATOM 6596 N N . LEU B 1 280 ? -4.965 -39.875 -25.953 1 95.94 280 LEU B N 1
ATOM 6597 C CA . LEU B 1 280 ? -4.152 -40.062 -27.141 1 95.94 280 LEU B CA 1
ATOM 6598 C C . LEU B 1 280 ? -2.729 -39.562 -26.906 1 95.94 280 LEU B C 1
ATOM 6600 O O . LEU B 1 280 ? -1.769 -40.219 -27.344 1 95.94 280 LEU B O 1
ATOM 6604 N N . ALA B 1 281 ? -2.609 -38.5 -26.297 1 95.31 281 ALA B N 1
ATOM 6605 C CA . ALA B 1 281 ? -1.283 -37.969 -25.984 1 95.31 281 ALA B CA 1
ATOM 6606 C C . ALA B 1 281 ? -0.521 -38.906 -25.062 1 95.31 281 ALA B C 1
ATOM 6608 O O . ALA B 1 281 ? 0.671 -39.156 -25.25 1 95.31 281 ALA B O 1
ATOM 6609 N N . PHE B 1 282 ? -1.194 -39.375 -24.062 1 93.94 282 PHE B N 1
ATOM 6610 C CA . PHE B 1 282 ? -0.601 -40.281 -23.109 1 93.94 282 PHE B CA 1
ATOM 6611 C C . PHE B 1 282 ? -0.144 -41.562 -23.797 1 93.94 282 PHE B C 1
ATOM 6613 O O . PHE B 1 282 ? 0.98 -42.031 -23.578 1 93.94 282 PHE B O 1
ATOM 6620 N N . LEU B 1 283 ? -0.953 -42.094 -24.609 1 93.81 283 LEU B N 1
ATOM 6621 C CA . LEU B 1 283 ? -0.629 -43.312 -25.312 1 93.81 283 LEU B CA 1
ATOM 6622 C C . LEU B 1 283 ? 0.501 -43.094 -26.312 1 93.81 283 LEU B C 1
ATOM 6624 O O . LEU B 1 283 ? 1.321 -44 -26.531 1 93.81 283 LEU B O 1
ATOM 6628 N N . PHE B 1 284 ? 0.489 -42 -26.875 1 93.19 284 PHE B N 1
ATOM 6629 C CA . PHE B 1 284 ? 1.586 -41.656 -27.781 1 93.19 284 PHE B CA 1
ATOM 6630 C C . PHE B 1 284 ? 2.922 -41.719 -27.047 1 93.19 284 PHE B C 1
ATOM 6632 O O . PHE B 1 284 ? 3.879 -42.312 -27.547 1 93.19 284 PHE B O 1
ATOM 6639 N N . VAL B 1 285 ? 3.029 -41.156 -25.891 1 89.81 285 VAL B N 1
ATOM 6640 C CA . VAL B 1 285 ? 4.266 -41.125 -25.109 1 89.81 285 VAL B CA 1
ATOM 6641 C C . VAL B 1 285 ? 4.656 -42.562 -24.703 1 89.81 285 VAL B C 1
ATOM 6643 O O . VAL B 1 285 ? 5.836 -42.906 -24.734 1 89.81 285 VAL B O 1
ATOM 6646 N N . ASP B 1 286 ? 3.674 -43.312 -24.359 1 88.06 286 ASP B N 1
ATOM 6647 C CA . ASP B 1 286 ? 3.936 -44.688 -23.969 1 88.06 286 ASP B CA 1
ATOM 6648 C C . ASP B 1 286 ? 4.469 -45.5 -25.156 1 88.06 286 ASP B C 1
ATOM 6650 O O . ASP B 1 286 ? 5.414 -46.281 -25 1 88.06 286 ASP B O 1
ATOM 6654 N N . VAL B 1 287 ? 3.885 -45.281 -26.234 1 87.25 287 VAL B N 1
ATOM 6655 C CA . VAL B 1 287 ? 4.309 -46 -27.422 1 87.25 287 VAL B CA 1
ATOM 6656 C C . VAL B 1 287 ? 5.719 -45.562 -27.812 1 87.25 287 VAL B C 1
ATOM 6658 O O . VAL B 1 287 ? 6.57 -46.406 -28.125 1 87.25 287 VAL B O 1
ATOM 6661 N N . GLU B 1 288 ? 5.926 -44.375 -27.797 1 85.25 288 GLU B N 1
ATOM 6662 C CA . GLU B 1 288 ? 7.242 -43.844 -28.141 1 85.25 288 GLU B CA 1
ATOM 6663 C C . GLU B 1 288 ? 8.305 -44.344 -27.156 1 85.25 288 GLU B C 1
ATOM 6665 O O . GLU B 1 288 ? 9.461 -44.562 -27.531 1 85.25 288 GLU B O 1
ATOM 6670 N N . GLY B 1 289 ? 7.934 -44.406 -25.891 1 82 289 GLY B N 1
ATOM 6671 C CA . GLY B 1 289 ? 8.852 -44.938 -24.906 1 82 289 GLY B CA 1
ATOM 6672 C C . GLY B 1 289 ? 9.336 -46.344 -25.234 1 82 289 GLY B C 1
ATOM 6673 O O . GLY B 1 289 ? 10.484 -46.688 -24.953 1 82 289 GLY B O 1
ATOM 6674 N N . ASN B 1 290 ? 8.547 -47.031 -25.859 1 82 290 ASN B N 1
ATOM 6675 C CA . ASN B 1 290 ? 8.922 -48.406 -26.266 1 82 290 ASN B CA 1
ATOM 6676 C C . ASN B 1 290 ? 9.828 -48.375 -27.5 1 82 290 ASN B C 1
ATOM 6678 O O . ASN B 1 290 ? 10.719 -49.219 -27.641 1 82 290 ASN B O 1
ATOM 6682 N N . ILE B 1 291 ? 9.625 -47.438 -28.266 1 81.69 291 ILE B N 1
ATOM 6683 C CA . ILE B 1 291 ? 10.445 -47.344 -29.469 1 81.69 291 ILE B CA 1
ATOM 6684 C C . ILE B 1 291 ? 11.875 -46.938 -29.078 1 81.69 291 ILE B C 1
ATOM 6686 O O . ILE B 1 291 ? 12.836 -47.406 -29.719 1 81.69 291 ILE B O 1
ATOM 6690 N N . LEU B 1 292 ? 12.047 -46.281 -28.016 1 80.44 292 LEU B N 1
ATOM 6691 C CA . LEU B 1 292 ? 13.359 -45.844 -27.547 1 80.44 292 LEU B CA 1
ATOM 6692 C C . LEU B 1 292 ? 14.203 -47.031 -27.094 1 80.44 292 LEU B C 1
ATOM 6694 O O . LEU B 1 292 ? 15.43 -46.906 -27 1 80.44 292 LEU B O 1
ATOM 6698 N N . PHE B 1 293 ? 13.555 -48.094 -26.828 1 78.81 293 PHE B N 1
ATOM 6699 C CA . PHE B 1 293 ? 14.289 -49.281 -26.375 1 78.81 293 PHE B CA 1
ATOM 6700 C C . PHE B 1 293 ? 14.789 -50.094 -27.547 1 78.81 293 PHE B C 1
ATOM 6702 O O . PHE B 1 293 ? 15.586 -51.031 -27.375 1 78.81 293 PHE B O 1
ATOM 6709 N N . ILE B 1 294 ? 14.344 -49.719 -28.656 1 82.06 294 ILE B N 1
ATOM 6710 C CA . ILE B 1 294 ? 14.883 -50.375 -29.844 1 82.06 294 ILE B CA 1
ATOM 6711 C C . ILE B 1 294 ? 16.234 -49.75 -30.203 1 82.06 294 ILE B C 1
ATOM 6713 O O . ILE B 1 294 ? 16.312 -48.594 -30.594 1 82.06 294 ILE B O 1
ATOM 6717 N N . PRO B 1 295 ? 17.281 -50.531 -30.062 1 80.88 295 PRO B N 1
ATOM 6718 C CA . PRO B 1 295 ? 18.641 -49.969 -30.234 1 80.88 295 PRO B CA 1
ATOM 6719 C C . PRO B 1 295 ? 18.828 -49.25 -31.562 1 80.88 295 PRO B C 1
ATOM 6721 O O . PRO B 1 295 ? 19.5 -48.219 -31.609 1 80.88 295 PRO B O 1
ATOM 6724 N N . GLU B 1 296 ? 18.203 -49.656 -32.594 1 81.25 296 GLU B N 1
ATOM 6725 C CA . GLU B 1 296 ? 18.375 -49.062 -33.906 1 81.25 296 GLU B CA 1
ATOM 6726 C C . GLU B 1 296 ? 17.766 -47.688 -34 1 81.25 296 GLU B C 1
ATOM 6728 O O . GLU B 1 296 ? 18.172 -46.875 -34.812 1 81.25 296 GLU B O 1
ATOM 6733 N N . PHE B 1 297 ? 16.906 -47.469 -33.125 1 81.5 297 PHE B N 1
ATOM 6734 C CA . PHE B 1 297 ? 16.203 -46.188 -33.219 1 81.5 297 PHE B CA 1
ATOM 6735 C C . PHE B 1 297 ? 16.609 -45.281 -32.062 1 81.5 297 PHE B C 1
ATOM 6737 O O . PHE B 1 297 ? 16.328 -44.094 -32.094 1 81.5 297 PHE B O 1
ATOM 6744 N N . ARG B 1 298 ? 17.297 -45.75 -31.125 1 80.25 298 ARG B N 1
ATOM 6745 C CA . ARG B 1 298 ? 17.656 -45.031 -29.922 1 80.25 298 ARG B CA 1
ATOM 6746 C C . ARG B 1 298 ? 18.516 -43.812 -30.25 1 80.25 298 ARG B C 1
ATOM 6748 O O . ARG B 1 298 ? 18.422 -42.781 -29.578 1 80.25 298 ARG B O 1
ATOM 6755 N N . TRP B 1 299 ? 19.312 -44 -31.188 1 76.75 299 TRP B N 1
ATOM 6756 C CA . TRP B 1 299 ? 20.25 -42.906 -31.5 1 76.75 299 TRP B CA 1
ATOM 6757 C C . TRP B 1 299 ? 19.516 -41.688 -32.062 1 76.75 299 TRP B C 1
ATOM 6759 O O . TRP B 1 299 ? 19.984 -40.562 -31.938 1 76.75 299 TRP B O 1
ATOM 6769 N N . LEU B 1 300 ? 18.344 -41.938 -32.594 1 77.69 300 LEU B N 1
ATOM 6770 C CA . LEU B 1 300 ? 17.562 -40.844 -33.156 1 77.69 300 LEU B CA 1
ATOM 6771 C C . LEU B 1 300 ? 17.062 -39.906 -32.062 1 77.69 300 LEU B C 1
ATOM 6773 O O . LEU B 1 300 ? 16.906 -38.719 -32.312 1 77.69 300 LEU B O 1
ATOM 6777 N N . PHE B 1 301 ? 16.844 -40.5 -30.938 1 72.69 301 PHE B N 1
ATOM 6778 C CA . PHE B 1 301 ? 16.156 -39.75 -29.891 1 72.69 301 PHE B CA 1
ATOM 6779 C C . PHE B 1 301 ? 17.125 -39.281 -28.828 1 72.69 301 PHE B C 1
ATOM 6781 O O . PHE B 1 301 ? 16.719 -38.781 -27.781 1 72.69 301 PHE B O 1
ATOM 6788 N N . HIS B 1 302 ? 18.297 -39.25 -29.031 1 68.38 302 HIS B N 1
ATOM 6789 C CA . HIS B 1 302 ? 19.172 -39 -27.906 1 68.38 302 HIS B CA 1
ATOM 6790 C C . HIS B 1 302 ? 19.547 -37.5 -27.844 1 68.38 302 HIS B C 1
ATOM 6792 O O . HIS B 1 302 ? 20.312 -37.031 -28.672 1 68.38 302 HIS B O 1
ATOM 6798 N N . ARG B 1 303 ? 19 -36.75 -26.766 1 68.06 303 ARG B N 1
ATOM 6799 C CA . ARG B 1 303 ? 19.266 -35.406 -26.234 1 68.06 303 ARG B CA 1
ATOM 6800 C C . ARG B 1 303 ? 19.062 -34.375 -27.312 1 68.06 303 ARG B C 1
ATOM 6802 O O . ARG B 1 303 ? 19.922 -33.5 -27.516 1 68.06 303 ARG B O 1
ATOM 6809 N N . ASN B 1 304 ? 17.969 -34.594 -28.078 1 84.25 304 ASN B N 1
ATOM 6810 C CA . ASN B 1 304 ? 17.688 -33.562 -29.094 1 84.25 304 ASN B CA 1
ATOM 6811 C C . ASN B 1 304 ? 16.234 -33.094 -29.016 1 84.25 304 ASN B C 1
ATOM 6813 O O . ASN B 1 304 ? 15.555 -33.312 -28.016 1 84.25 304 ASN B O 1
ATOM 6817 N N . ASP B 1 305 ? 15.844 -32.406 -29.938 1 90.5 305 ASP B N 1
ATOM 6818 C CA . ASP B 1 305 ? 14.531 -31.75 -29.922 1 90.5 305 ASP B CA 1
ATOM 6819 C C . ASP B 1 305 ? 13.414 -32.781 -30.078 1 90.5 305 ASP B C 1
ATOM 6821 O O . ASP B 1 305 ? 12.25 -32.5 -29.766 1 90.5 305 ASP B O 1
ATOM 6825 N N . LEU B 1 306 ? 13.758 -33.906 -30.438 1 87.69 306 LEU B N 1
ATOM 6826 C CA . LEU B 1 306 ? 12.758 -34.969 -30.547 1 87.69 306 LEU B CA 1
ATOM 6827 C C . LEU B 1 306 ? 12.25 -35.375 -29.172 1 87.69 306 LEU B C 1
ATOM 6829 O O . LEU B 1 306 ? 11.055 -35.625 -29 1 87.69 306 LEU B O 1
ATOM 6833 N N . ILE B 1 307 ? 13.078 -35.375 -28.234 1 82.88 307 ILE B N 1
ATOM 6834 C CA . ILE B 1 307 ? 12.703 -35.75 -26.875 1 82.88 307 ILE B CA 1
ATOM 6835 C C . ILE B 1 307 ? 11.805 -34.656 -26.266 1 82.88 307 ILE B C 1
ATOM 6837 O O . ILE B 1 307 ? 10.828 -34.969 -25.594 1 82.88 307 ILE B O 1
ATOM 6841 N N . VAL B 1 308 ? 12.195 -33.5 -26.562 1 84.25 308 VAL B N 1
ATOM 6842 C CA . VAL B 1 308 ? 11.391 -32.406 -26.047 1 84.25 308 VAL B CA 1
ATOM 6843 C C . VAL B 1 308 ? 9.984 -32.438 -26.641 1 84.25 308 VAL B C 1
ATOM 6845 O O . VAL B 1 308 ? 9 -32.281 -25.922 1 84.25 308 VAL B O 1
ATOM 6848 N N . ALA B 1 309 ? 9.953 -32.719 -27.828 1 88.69 309 ALA B N 1
ATOM 6849 C CA . ALA B 1 309 ? 8.672 -32.781 -28.516 1 88.69 309 ALA B CA 1
ATOM 6850 C C . ALA B 1 309 ? 7.863 -34 -28.062 1 88.69 309 ALA B C 1
ATOM 6852 O O . ALA B 1 309 ? 6.727 -33.844 -27.594 1 88.69 309 ALA B O 1
ATOM 6853 N N . HIS B 1 310 ? 8.461 -35.062 -28.109 1 86.75 310 HIS B N 1
ATOM 6854 C CA . HIS B 1 310 ? 7.715 -36.312 -28 1 86.75 310 HIS B CA 1
ATOM 6855 C C . HIS B 1 310 ? 7.516 -36.688 -26.531 1 86.75 310 HIS B C 1
ATOM 6857 O O . HIS B 1 310 ? 6.551 -37.375 -26.203 1 86.75 310 HIS B O 1
ATOM 6863 N N . ALA B 1 311 ? 8.297 -36.281 -25.703 1 85.12 311 ALA B N 1
ATOM 6864 C CA . ALA B 1 311 ? 8.141 -36.625 -24.297 1 85.12 311 ALA B CA 1
ATOM 6865 C C . ALA B 1 311 ? 7.547 -35.438 -23.516 1 85.12 311 ALA B C 1
ATOM 6867 O O . ALA B 1 311 ? 6.496 -35.594 -22.891 1 85.12 311 ALA B O 1
ATOM 6868 N N . HIS B 1 312 ? 8.125 -34.344 -23.641 1 87.06 312 HIS B N 1
ATOM 6869 C CA . HIS B 1 312 ? 7.719 -33.219 -22.781 1 87.06 312 HIS B CA 1
ATOM 6870 C C . HIS B 1 312 ? 6.441 -32.562 -23.312 1 87.06 312 HIS B C 1
ATOM 6872 O O . HIS B 1 312 ? 5.461 -32.438 -22.562 1 87.06 312 HIS B O 1
ATOM 6878 N N . VAL B 1 313 ? 6.449 -32.25 -24.562 1 92 313 VAL B N 1
ATOM 6879 C CA . VAL B 1 313 ? 5.285 -31.547 -25.109 1 92 313 VAL B CA 1
ATOM 6880 C C . VAL B 1 313 ? 4.082 -32.5 -25.094 1 92 313 VAL B C 1
ATOM 6882 O O . VAL B 1 313 ? 2.984 -32.094 -24.688 1 92 313 VAL B O 1
ATOM 6885 N N . ALA B 1 314 ? 4.242 -33.688 -25.484 1 93 314 ALA B N 1
ATOM 6886 C CA . ALA B 1 314 ? 3.154 -34.656 -25.516 1 93 314 ALA B CA 1
ATOM 6887 C C . ALA B 1 314 ? 2.609 -34.906 -24.109 1 93 314 ALA B C 1
ATOM 6889 O O . ALA B 1 314 ? 1.394 -34.906 -23.891 1 93 314 ALA B O 1
ATOM 6890 N N . MET B 1 315 ? 3.465 -35.031 -23.234 1 90.5 315 MET B N 1
ATOM 6891 C CA . MET B 1 315 ? 3.025 -35.219 -21.844 1 90.5 315 MET B CA 1
ATOM 6892 C C . MET B 1 315 ? 2.299 -34 -21.328 1 90.5 315 MET B C 1
ATOM 6894 O O . MET B 1 315 ? 1.326 -34.094 -20.594 1 90.5 315 MET B O 1
ATOM 6898 N N . GLY B 1 316 ? 2.826 -32.906 -21.734 1 92.19 316 GLY B N 1
ATOM 6899 C CA . GLY B 1 316 ? 2.168 -31.656 -21.375 1 92.19 316 GLY B CA 1
ATOM 6900 C C . GLY B 1 316 ? 0.748 -31.562 -21.891 1 92.19 316 GLY B C 1
ATOM 6901 O O . GLY B 1 316 ? -0.158 -31.141 -21.172 1 92.19 316 GLY B O 1
ATOM 6902 N N . ILE B 1 317 ? 0.556 -31.938 -23.094 1 94.62 317 ILE B N 1
ATOM 6903 C CA . ILE B 1 317 ? -0.779 -31.969 -23.672 1 94.62 317 ILE B CA 1
ATOM 6904 C C . ILE B 1 317 ? -1.663 -32.938 -22.906 1 94.62 317 ILE B C 1
ATOM 6906 O O . ILE B 1 317 ? -2.805 -32.625 -22.578 1 94.62 317 ILE B O 1
ATOM 6910 N N . GLY B 1 318 ? -1.121 -34.031 -22.625 1 95 318 GLY B N 1
ATOM 6911 C CA . GLY B 1 318 ? -1.87 -35.062 -21.922 1 95 318 GLY B CA 1
ATOM 6912 C C . GLY B 1 318 ? -2.393 -34.594 -20.578 1 95 318 GLY B C 1
ATOM 6913 O O . GLY B 1 318 ? -3.598 -34.656 -20.312 1 95 318 GLY B O 1
ATOM 6914 N N . VAL B 1 319 ? -1.534 -34.125 -19.812 1 94.88 319 VAL B N 1
ATOM 6915 C CA . VAL B 1 319 ? -1.907 -33.781 -18.453 1 94.88 319 VAL B CA 1
ATOM 6916 C C . VAL B 1 319 ? -2.775 -32.5 -18.469 1 94.88 319 VAL B C 1
ATOM 6918 O O . VAL B 1 319 ? -3.688 -32.375 -17.641 1 94.88 319 VAL B O 1
ATOM 6921 N N . PHE B 1 320 ? -2.496 -31.609 -19.328 1 96.38 320 PHE B N 1
ATOM 6922 C CA . PHE B 1 320 ? -3.291 -30.391 -19.438 1 96.38 320 PHE B CA 1
ATOM 6923 C C . PHE B 1 320 ? -4.738 -30.719 -19.781 1 96.38 320 PHE B C 1
ATOM 6925 O O . PHE B 1 320 ? -5.664 -30.188 -19.156 1 96.38 320 PHE B O 1
ATOM 6932 N N . PHE B 1 321 ? -4.953 -31.547 -20.688 1 97.12 321 PHE B N 1
ATOM 6933 C CA . PHE B 1 321 ? -6.312 -31.844 -21.125 1 97.12 321 PHE B CA 1
ATOM 6934 C C . PHE B 1 321 ? -7.012 -32.781 -20.141 1 97.12 321 PHE B C 1
ATOM 6936 O O . PHE B 1 321 ? -8.234 -32.875 -20.156 1 97.12 321 PHE B O 1
ATOM 6943 N N . MET B 1 322 ? -6.219 -33.438 -19.312 1 96.44 322 MET B N 1
ATOM 6944 C CA . MET B 1 322 ? -6.836 -34.094 -18.156 1 96.44 322 MET B CA 1
ATOM 6945 C C . MET B 1 322 ? -7.578 -33.062 -17.297 1 96.44 322 MET B C 1
ATOM 6947 O O . MET B 1 322 ? -8.742 -33.281 -16.953 1 96.44 322 MET B O 1
ATOM 6951 N N . VAL B 1 323 ? -6.898 -32.031 -17.094 1 97.12 323 VAL B N 1
ATOM 6952 C CA . VAL B 1 323 ? -7.426 -30.969 -16.219 1 97.12 323 VAL B CA 1
ATOM 6953 C C . VAL B 1 323 ? -8.609 -30.281 -16.906 1 97.12 323 VAL B C 1
ATOM 6955 O O . VAL B 1 323 ? -9.641 -30.047 -16.266 1 97.12 323 VAL B O 1
ATOM 6958 N N . ILE B 1 324 ? -8.453 -30.031 -18.141 1 97.19 324 ILE B N 1
ATOM 6959 C CA . ILE B 1 324 ? -9.523 -29.359 -18.875 1 97.19 324 ILE B CA 1
ATOM 6960 C C . ILE B 1 324 ? -10.789 -30.219 -18.844 1 97.19 324 ILE B C 1
ATOM 6962 O O . ILE B 1 324 ? -11.883 -29.719 -18.594 1 97.19 324 ILE B O 1
ATOM 6966 N N . ALA B 1 325 ? -10.648 -31.484 -19.016 1 97.38 325 ALA B N 1
ATOM 6967 C CA . ALA B 1 325 ? -11.789 -32.406 -19.016 1 97.38 325 ALA B CA 1
ATOM 6968 C C . ALA B 1 325 ? -12.523 -32.375 -17.672 1 97.38 325 ALA B C 1
ATOM 6970 O O . ALA B 1 325 ? -13.758 -32.406 -17.641 1 97.38 325 ALA B O 1
ATOM 6971 N N . MET B 1 326 ? -11.789 -32.219 -16.672 1 97.31 326 MET B N 1
ATOM 6972 C CA . MET B 1 326 ? -12.344 -32.219 -15.32 1 97.31 326 MET B CA 1
ATOM 6973 C C . MET B 1 326 ? -13.242 -31.016 -15.094 1 97.31 326 MET B C 1
ATOM 6975 O O . MET B 1 326 ? -14.188 -31.094 -14.305 1 97.31 326 MET B O 1
ATOM 6979 N N . PHE B 1 327 ? -12.938 -29.922 -15.766 1 97.31 327 PHE B N 1
ATOM 6980 C CA . PHE B 1 327 ? -13.539 -28.672 -15.352 1 97.31 327 PHE B CA 1
ATOM 6981 C C . PHE B 1 327 ? -14.531 -28.172 -16.406 1 97.31 327 PHE B C 1
ATOM 6983 O O . PHE B 1 327 ? -15.133 -27.109 -16.234 1 97.31 327 PHE B O 1
ATOM 6990 N N . VAL B 1 328 ? -14.82 -28.906 -17.391 1 95.69 328 VAL B N 1
ATOM 6991 C CA . VAL B 1 328 ? -15.695 -28.484 -18.484 1 95.69 328 VAL B CA 1
ATOM 6992 C C . VAL B 1 328 ? -17.094 -28.203 -17.938 1 95.69 328 VAL B C 1
ATOM 6994 O O . VAL B 1 328 ? -17.75 -27.25 -18.375 1 95.69 328 VAL B O 1
ATOM 6997 N N . SER B 1 329 ? -17.531 -28.906 -16.953 1 93.31 329 SER B N 1
ATOM 6998 C CA . SER B 1 329 ? -18.875 -28.75 -16.406 1 93.31 329 SER B CA 1
ATOM 6999 C C . SER B 1 329 ? -18.953 -27.547 -15.477 1 93.31 329 SER B C 1
ATOM 7001 O O . SER B 1 329 ? -20.047 -27.062 -15.172 1 93.31 329 SER B O 1
ATOM 7003 N N . TYR B 1 330 ? -17.859 -27.062 -15.086 1 94 330 TYR B N 1
ATOM 7004 C CA . TYR B 1 330 ? -17.859 -26.016 -14.078 1 94 330 TYR B CA 1
ATOM 7005 C C . TYR B 1 330 ? -17.5 -24.656 -14.695 1 94 330 TYR B C 1
ATOM 7007 O O . TYR B 1 330 ? -17.781 -23.609 -14.117 1 94 330 TYR B O 1
ATOM 7015 N N . VAL B 1 331 ? -16.828 -24.688 -15.844 1 94.94 331 VAL B N 1
ATOM 7016 C CA . VAL B 1 331 ? -16.359 -23.469 -16.5 1 94.94 331 VAL B CA 1
ATOM 7017 C C . VAL B 1 331 ? -17 -23.328 -17.875 1 94.94 331 VAL B C 1
ATOM 7019 O O . VAL B 1 331 ? -16.641 -24.078 -18.797 1 94.94 331 VAL B O 1
ATOM 7022 N N . LYS B 1 332 ? -17.797 -22.359 -18.031 1 92.12 332 LYS B N 1
ATOM 7023 C CA . LYS B 1 332 ? -18.578 -22.188 -19.266 1 92.12 332 LYS B CA 1
ATOM 7024 C C . LYS B 1 332 ? -17.672 -21.891 -20.453 1 92.12 332 LYS B C 1
ATOM 7026 O O . LYS B 1 332 ? -17.969 -22.297 -21.578 1 92.12 332 LYS B O 1
ATOM 7031 N N . GLU B 1 333 ? -16.562 -21.234 -20.25 1 92.12 333 GLU B N 1
ATOM 7032 C CA . GLU B 1 333 ? -15.648 -20.828 -21.312 1 92.12 333 GLU B CA 1
ATOM 7033 C C . GLU B 1 333 ? -14.961 -22.031 -21.953 1 92.12 333 GLU B C 1
ATOM 7035 O O . GLU B 1 333 ? -14.438 -21.953 -23.062 1 92.12 333 GLU B O 1
ATOM 7040 N N . LEU B 1 334 ? -15.008 -23.172 -21.266 1 94.81 334 LEU B N 1
ATOM 7041 C CA . LEU B 1 334 ? -14.359 -24.375 -21.766 1 94.81 334 LEU B CA 1
ATOM 7042 C C . LEU B 1 334 ? -15.25 -25.078 -22.781 1 94.81 334 LEU B C 1
ATOM 7044 O O . LEU B 1 334 ? -14.82 -26.031 -23.438 1 94.81 334 LEU B O 1
ATOM 7048 N N . LYS B 1 335 ? -16.406 -24.609 -22.938 1 93.56 335 LYS B N 1
ATOM 7049 C CA . LYS B 1 335 ? -17.312 -25.172 -23.938 1 93.56 335 LYS B CA 1
ATOM 7050 C C . LYS B 1 335 ? -17.25 -24.375 -25.234 1 93.56 335 LYS B C 1
ATOM 7052 O O . LYS B 1 335 ? -18.156 -24.484 -26.078 1 93.56 335 LYS B O 1
ATOM 7057 N N . LYS B 1 336 ? -16.281 -23.641 -25.375 1 90.81 336 LYS B N 1
ATOM 7058 C CA . LYS B 1 336 ? -16.016 -22.906 -26.609 1 90.81 336 LYS B CA 1
ATOM 7059 C C . LYS B 1 336 ? -14.969 -23.609 -27.453 1 90.81 336 LYS B C 1
ATOM 7061 O O . LYS B 1 336 ? -13.852 -23.859 -27 1 90.81 336 LYS B O 1
ATOM 7066 N N . LEU B 1 337 ? -15.25 -23.781 -28.688 1 91.56 337 LEU B N 1
ATOM 7067 C CA . LEU B 1 337 ? -14.375 -24.5 -29.609 1 91.56 337 LEU B CA 1
ATOM 7068 C C . LEU B 1 337 ? -13.125 -23.688 -29.922 1 91.56 337 LEU B C 1
ATOM 7070 O O . LEU B 1 337 ? -12.062 -24.25 -30.188 1 91.56 337 LEU B O 1
ATOM 7074 N N . SER B 1 338 ? -13.281 -22.391 -29.906 1 91.5 338 SER B N 1
ATOM 7075 C CA . SER B 1 338 ? -12.156 -21.516 -30.219 1 91.5 338 SER B CA 1
ATOM 7076 C C . SER B 1 338 ? -10.977 -21.781 -29.281 1 91.5 338 SER B C 1
ATOM 7078 O O . SER B 1 338 ? -9.82 -21.734 -29.719 1 91.5 338 SER B O 1
ATOM 7080 N N . PHE B 1 339 ? -11.227 -22.078 -28.062 1 93.06 339 PHE B N 1
ATOM 7081 C CA . PHE B 1 339 ? -10.172 -22.375 -27.094 1 93.06 339 PHE B CA 1
ATOM 7082 C C . PHE B 1 339 ? -9.391 -23.609 -27.516 1 93.06 339 PHE B C 1
ATOM 7084 O O . PHE B 1 339 ? -8.156 -23.578 -27.578 1 93.06 339 PHE B O 1
ATOM 7091 N N . TYR B 1 340 ? -10.039 -24.641 -27.938 1 93 340 TYR B N 1
ATOM 7092 C CA . TYR B 1 340 ? -9.414 -25.906 -28.297 1 93 340 TYR B CA 1
ATOM 7093 C C . TYR B 1 340 ? -8.625 -25.781 -29.594 1 93 340 TYR B C 1
ATOM 7095 O O . TYR B 1 340 ? -7.508 -26.297 -29.703 1 93 340 TYR B O 1
ATOM 7103 N N . ILE B 1 341 ? -9.164 -25.094 -30.469 1 94.12 341 ILE B N 1
ATOM 7104 C CA . ILE B 1 341 ? -8.516 -24.938 -31.766 1 94.12 341 ILE B CA 1
ATOM 7105 C C . ILE B 1 341 ? -7.199 -24.172 -31.609 1 94.12 341 ILE B C 1
ATOM 7107 O O . ILE B 1 341 ? -6.16 -24.594 -32.094 1 94.12 341 ILE B O 1
ATOM 7111 N N . LEU B 1 342 ? -7.242 -23.125 -30.891 1 95.62 342 LEU B N 1
ATOM 7112 C CA . LEU B 1 342 ? -6.051 -22.312 -30.719 1 95.62 342 LEU B CA 1
ATOM 7113 C C . LEU B 1 342 ? -5.004 -23.031 -29.891 1 95.62 342 LEU B C 1
ATOM 7115 O O . LEU B 1 342 ? -3.83 -23.094 -30.266 1 95.62 342 LEU B O 1
ATOM 7119 N N . TYR B 1 343 ? -5.414 -23.594 -28.797 1 95.56 343 TYR B N 1
ATOM 7120 C CA . TYR B 1 343 ? -4.477 -24.266 -27.891 1 95.56 343 TYR B CA 1
ATOM 7121 C C . TYR B 1 343 ? -3.84 -25.469 -28.562 1 95.56 343 TYR B C 1
ATOM 7123 O O . TYR B 1 343 ? -2.619 -25.641 -28.516 1 95.56 343 TYR B O 1
ATOM 7131 N N . LEU B 1 344 ? -4.617 -26.266 -29.219 1 94.75 344 LEU B N 1
ATOM 7132 C CA . LEU B 1 344 ? -4.121 -27.484 -29.828 1 94.75 344 LEU B CA 1
ATOM 7133 C C . LEU B 1 344 ? -3.299 -27.188 -31.078 1 94.75 344 LEU B C 1
ATOM 7135 O O . LEU B 1 344 ? -2.293 -27.844 -31.344 1 94.75 344 LEU B O 1
ATOM 7139 N N . SER B 1 345 ? -3.799 -26.266 -31.828 1 96.12 345 SER B N 1
ATOM 7140 C CA . SER B 1 345 ? -3.01 -25.891 -33 1 96.12 345 SER B CA 1
ATOM 7141 C C . SER B 1 345 ? -1.63 -25.375 -32.594 1 96.12 345 SER B C 1
ATOM 7143 O O . SER B 1 345 ? -0.635 -25.672 -33.281 1 96.12 345 SER B O 1
ATOM 7145 N N . GLY B 1 346 ? -1.625 -24.609 -31.562 1 97.31 346 GLY B N 1
ATOM 7146 C CA . GLY B 1 346 ? -0.346 -24.125 -31.078 1 97.31 346 GLY B CA 1
ATOM 7147 C C . GLY B 1 346 ? 0.577 -25.234 -30.609 1 97.31 346 GLY B C 1
ATOM 7148 O O . GLY B 1 346 ? 1.731 -25.312 -31.031 1 97.31 346 GLY B O 1
ATOM 7149 N N . LEU B 1 347 ? 0.111 -26.125 -29.797 1 96.56 347 LEU B N 1
ATOM 7150 C CA . LEU B 1 347 ? 0.941 -27.172 -29.219 1 96.56 347 LEU B CA 1
ATOM 7151 C C . LEU B 1 347 ? 1.322 -28.203 -30.281 1 96.56 347 LEU B C 1
ATOM 7153 O O . LEU B 1 347 ? 2.436 -28.734 -30.25 1 96.56 347 LEU B O 1
ATOM 7157 N N . LEU B 1 348 ? 0.391 -28.516 -31.141 1 96.31 348 LEU B N 1
ATOM 7158 C CA . LEU B 1 348 ? 0.718 -29.438 -32.219 1 96.31 348 LEU B CA 1
ATOM 7159 C C . LEU B 1 348 ? 1.73 -28.812 -33.188 1 96.31 348 LEU B C 1
ATOM 7161 O O . LEU B 1 348 ? 2.572 -29.516 -33.75 1 96.31 348 LEU B O 1
ATOM 7165 N N . GLY B 1 349 ? 1.543 -27.516 -33.344 1 97.5 349 GLY B N 1
ATOM 7166 C CA . GLY B 1 349 ? 2.564 -26.828 -34.125 1 97.5 349 GLY B CA 1
ATOM 7167 C C . GLY B 1 349 ? 3.947 -26.922 -33.5 1 97.5 349 GLY B C 1
ATOM 7168 O O . GLY B 1 349 ? 4.918 -27.234 -34.188 1 97.5 349 GLY B O 1
ATOM 7169 N N . ILE B 1 350 ? 4.078 -26.688 -32.219 1 97.44 350 ILE B N 1
ATOM 7170 C CA . ILE B 1 350 ? 5.344 -26.812 -31.516 1 97.44 350 ILE B CA 1
ATOM 7171 C C . ILE B 1 350 ? 5.855 -28.25 -31.625 1 97.44 350 ILE B C 1
ATOM 7173 O O . ILE B 1 350 ? 7.035 -28.469 -31.922 1 97.44 350 ILE B O 1
ATOM 7177 N N . PHE B 1 351 ? 4.961 -29.203 -31.438 1 96 351 PHE B N 1
ATOM 7178 C CA . PHE B 1 351 ? 5.285 -30.625 -31.531 1 96 351 PHE B CA 1
ATOM 7179 C C . PHE B 1 351 ? 5.871 -30.938 -32.906 1 96 351 PHE B C 1
ATOM 7181 O O . PHE B 1 351 ? 6.902 -31.609 -33 1 96 351 PHE B O 1
ATOM 7188 N N . THR B 1 352 ? 5.301 -30.453 -33.938 1 96.5 352 THR B N 1
ATOM 7189 C CA . THR B 1 352 ? 5.715 -30.766 -35.281 1 96.5 352 THR B CA 1
ATOM 7190 C C . THR B 1 352 ? 7.066 -30.125 -35.594 1 96.5 352 THR B C 1
ATOM 7192 O O . THR B 1 352 ? 7.965 -30.797 -36.125 1 96.5 352 THR B O 1
ATOM 7195 N N . VAL B 1 353 ? 7.156 -28.922 -35.25 1 96.81 353 VAL B N 1
ATOM 7196 C CA . VAL B 1 353 ? 8.383 -28.203 -35.562 1 96.81 353 VAL B CA 1
ATOM 7197 C C . VAL B 1 353 ? 9.555 -28.812 -34.781 1 96.81 353 VAL B C 1
ATOM 7199 O O . VAL B 1 353 ? 10.641 -28.984 -35.344 1 96.81 353 VAL B O 1
ATOM 7202 N N . LEU B 1 354 ? 9.352 -29.156 -33.562 1 95.56 354 LEU B N 1
ATOM 7203 C CA . LEU B 1 354 ? 10.422 -29.75 -32.781 1 95.56 354 LEU B CA 1
ATOM 7204 C C . LEU B 1 354 ? 10.734 -31.172 -33.25 1 95.56 354 LEU B C 1
ATOM 7206 O O . LEU B 1 354 ? 11.891 -31.609 -33.188 1 95.56 354 LEU B O 1
ATOM 7210 N N . SER B 1 355 ? 9.75 -31.844 -33.719 1 93.88 355 SER B N 1
ATOM 7211 C CA . SER B 1 355 ? 9.992 -33.156 -34.281 1 93.88 355 SER B CA 1
ATOM 7212 C C . SER B 1 355 ? 10.875 -33.062 -35.531 1 93.88 355 SER B C 1
ATOM 7214 O O . SER B 1 355 ? 11.844 -33.812 -35.688 1 93.88 355 SER B O 1
ATOM 7216 N N . ILE B 1 356 ? 10.57 -32.156 -36.375 1 95.31 356 ILE B N 1
ATOM 7217 C CA . ILE B 1 356 ? 11.367 -31.953 -37.594 1 95.31 356 ILE B CA 1
ATOM 7218 C C . ILE B 1 356 ? 12.781 -31.531 -37.219 1 95.31 356 ILE B C 1
ATOM 7220 O O . ILE B 1 356 ? 13.758 -32.031 -37.75 1 95.31 356 ILE B O 1
ATOM 7224 N N . SER B 1 357 ? 12.891 -30.641 -36.312 1 95.31 357 SER B N 1
ATOM 7225 C CA . SER B 1 357 ? 14.188 -30.188 -35.844 1 95.31 357 SER B CA 1
ATOM 7226 C C . SER B 1 357 ? 15.008 -31.344 -35.281 1 95.31 357 SER B C 1
ATOM 7228 O O . SER B 1 357 ? 16.219 -31.438 -35.5 1 95.31 357 SER B O 1
ATOM 7230 N N . GLY B 1 358 ? 14.312 -32.156 -34.5 1 93.12 358 GLY B N 1
ATOM 7231 C CA . GLY B 1 358 ? 14.984 -33.344 -33.938 1 93.12 358 GLY B CA 1
ATOM 7232 C C . GLY B 1 358 ? 15.523 -34.281 -35 1 93.12 358 GLY B C 1
ATOM 7233 O O . GLY B 1 358 ? 16.625 -34.812 -34.875 1 93.12 358 GLY B O 1
ATOM 7234 N N . PHE B 1 359 ? 14.852 -34.438 -36.062 1 92.5 359 PHE B N 1
ATOM 7235 C CA . PHE B 1 359 ? 15.297 -35.281 -37.188 1 92.5 359 PHE B CA 1
ATOM 7236 C C . PHE B 1 359 ? 16.469 -34.656 -37.906 1 92.5 359 PHE B C 1
ATOM 7238 O O . PHE B 1 359 ? 17.359 -35.344 -38.406 1 92.5 359 PHE B O 1
ATOM 7245 N N . ILE B 1 360 ? 16.406 -33.375 -37.938 1 93.31 360 ILE B N 1
ATOM 7246 C CA . ILE B 1 360 ? 17.516 -32.656 -38.531 1 93.31 360 ILE B CA 1
ATOM 7247 C C . ILE B 1 360 ? 18.766 -32.812 -37.688 1 93.31 360 ILE B C 1
ATOM 7249 O O . ILE B 1 360 ? 19.859 -33.094 -38.219 1 93.31 360 ILE B O 1
ATOM 7253 N N . GLU B 1 361 ? 18.594 -32.656 -36.438 1 92.44 361 GLU B N 1
ATOM 7254 C CA . GLU B 1 361 ? 19.703 -32.812 -35.5 1 92.44 361 GLU B CA 1
ATOM 7255 C C . GLU B 1 361 ? 20.281 -34.219 -35.562 1 92.44 361 GLU B C 1
ATOM 7257 O O . GLU B 1 361 ? 21.469 -34.406 -35.344 1 92.44 361 GLU B O 1
ATOM 7262 N N . ALA B 1 362 ? 19.422 -35.156 -35.812 1 89.06 362 ALA B N 1
ATOM 7263 C CA . ALA B 1 362 ? 19.844 -36.562 -35.906 1 89.06 362 ALA B CA 1
ATOM 7264 C C . ALA B 1 362 ? 20.375 -36.875 -37.312 1 89.06 362 ALA B C 1
ATOM 7266 O O . ALA B 1 362 ? 20.75 -38 -37.594 1 89.06 362 ALA B O 1
ATOM 7267 N N . ASN B 1 363 ? 20.391 -35.906 -38.188 1 89 363 ASN B N 1
ATOM 7268 C CA . ASN B 1 363 ? 20.922 -36 -39.531 1 89 363 ASN B CA 1
ATOM 7269 C C . ASN B 1 363 ? 20.094 -36.938 -40.406 1 89 363 ASN B C 1
ATOM 7271 O O . ASN B 1 363 ? 20.656 -37.656 -41.25 1 89 363 ASN B O 1
ATOM 7275 N N . VAL B 1 364 ? 18.875 -36.969 -40.125 1 89.62 364 VAL B N 1
ATOM 7276 C CA . VAL B 1 364 ? 17.969 -37.781 -40.938 1 89.62 364 VAL B CA 1
ATOM 7277 C C . VAL B 1 364 ? 17.453 -36.938 -42.094 1 89.62 364 VAL B C 1
ATOM 7279 O O . VAL B 1 364 ? 17.312 -37.438 -43.219 1 89.62 364 VAL B O 1
ATOM 7282 N N . ILE B 1 365 ? 17.203 -35.75 -41.781 1 92.31 365 ILE B N 1
ATOM 7283 C CA . ILE B 1 365 ? 16.766 -34.812 -42.812 1 92.31 365 ILE B CA 1
ATOM 7284 C C . ILE B 1 365 ? 17.594 -33.531 -42.719 1 92.31 365 ILE B C 1
ATOM 7286 O O . ILE B 1 365 ? 18.25 -33.25 -41.719 1 92.31 365 ILE B O 1
ATOM 7290 N N . HIS B 1 366 ? 17.703 -32.781 -43.812 1 94.44 366 HIS B N 1
ATOM 7291 C CA . HIS B 1 366 ? 18.438 -31.516 -43.844 1 94.44 366 HIS B CA 1
ATOM 7292 C C . HIS B 1 366 ? 17.484 -30.328 -43.75 1 94.44 366 HIS B C 1
ATOM 7294 O O . HIS B 1 366 ? 16.391 -30.359 -44.312 1 94.44 366 HIS B O 1
ATOM 7300 N N . GLY B 1 367 ? 17.859 -29.406 -42.969 1 93.81 367 GLY B N 1
ATOM 7301 C CA . GLY B 1 367 ? 17.047 -28.203 -42.844 1 93.81 367 GLY B CA 1
ATOM 7302 C C . GLY B 1 367 ? 17.641 -27.172 -41.938 1 93.81 367 GLY B C 1
ATOM 7303 O O . GLY B 1 367 ? 18.734 -27.359 -41.406 1 93.81 367 GLY B O 1
ATOM 7304 N N . ASN B 1 368 ? 16.953 -26.047 -41.844 1 95.19 368 ASN B N 1
ATOM 7305 C CA . ASN B 1 368 ? 17.391 -24.938 -41 1 95.19 368 ASN B CA 1
ATOM 7306 C C . ASN B 1 368 ? 16.75 -24.984 -39.625 1 95.19 368 ASN B C 1
ATOM 7308 O O . ASN B 1 368 ? 15.57 -24.656 -39.469 1 95.19 368 ASN B O 1
ATOM 7312 N N . ILE B 1 369 ? 17.516 -25.25 -38.625 1 94 369 ILE B N 1
ATOM 7313 C CA . ILE B 1 369 ? 17.047 -25.422 -37.281 1 94 369 ILE B CA 1
ATOM 7314 C C . ILE B 1 369 ? 16.594 -24.078 -36.719 1 94 369 ILE B C 1
ATOM 7316 O O . ILE B 1 369 ? 15.594 -24 -36 1 94 369 ILE B O 1
ATOM 7320 N N . ASP B 1 370 ? 17.219 -23 -37.062 1 94.31 370 ASP B N 1
ATOM 7321 C CA . ASP B 1 370 ? 16.891 -21.688 -36.531 1 94.31 370 ASP B CA 1
ATOM 7322 C C . ASP B 1 370 ? 15.492 -21.25 -37 1 94.31 370 ASP B C 1
ATOM 7324 O O . ASP B 1 370 ? 14.742 -20.656 -36.219 1 94.31 370 ASP B O 1
ATOM 7328 N N . PHE B 1 371 ? 15.281 -21.578 -38.156 1 96.44 371 PHE B N 1
ATOM 7329 C CA . PHE B 1 371 ? 13.961 -21.266 -38.688 1 96.44 371 PHE B CA 1
ATOM 7330 C C . PHE B 1 371 ? 12.883 -22.047 -37.938 1 96.44 371 PHE B C 1
ATOM 7332 O O . PHE B 1 371 ? 11.82 -21.5 -37.625 1 96.44 371 PHE B O 1
ATOM 7339 N N . LEU B 1 372 ? 13.125 -23.281 -37.719 1 96.44 372 LEU B N 1
ATOM 7340 C CA . LEU B 1 372 ? 12.172 -24.125 -37 1 96.44 372 LEU B CA 1
ATOM 7341 C C . LEU B 1 372 ? 11.977 -23.656 -35.562 1 96.44 372 LEU B C 1
ATOM 7343 O O . LEU B 1 372 ? 10.867 -23.703 -35.031 1 96.44 372 LEU B O 1
ATOM 7347 N N . TRP B 1 373 ? 13.016 -23.172 -34.969 1 96.31 373 TRP B N 1
ATOM 7348 C CA . TRP B 1 373 ? 12.922 -22.625 -33.625 1 96.31 373 TRP B CA 1
ATOM 7349 C C . TRP B 1 373 ? 12.102 -21.344 -33.625 1 96.31 373 TRP B C 1
ATOM 7351 O O . TRP B 1 373 ? 11.375 -21.062 -32.656 1 96.31 373 TRP B O 1
ATOM 7361 N N . ALA B 1 374 ? 12.219 -20.547 -34.656 1 97.5 374 ALA B N 1
ATOM 7362 C CA . ALA B 1 374 ? 11.391 -19.359 -34.781 1 97.5 374 ALA B CA 1
ATOM 7363 C C . ALA B 1 374 ? 9.914 -19.734 -34.906 1 97.5 374 ALA B C 1
ATOM 7365 O O . ALA B 1 374 ? 9.055 -19.078 -34.312 1 97.5 374 ALA B O 1
ATOM 7366 N N . LEU B 1 375 ? 9.656 -20.75 -35.625 1 97.62 375 LEU B N 1
ATOM 7367 C CA . LEU B 1 375 ? 8.289 -21.219 -35.781 1 97.62 375 LEU B CA 1
ATOM 7368 C C . LEU B 1 375 ? 7.754 -21.734 -34.438 1 97.62 375 LEU B C 1
ATOM 7370 O O . LEU B 1 375 ? 6.582 -21.547 -34.125 1 97.62 375 LEU B O 1
ATOM 7374 N N . ARG B 1 376 ? 8.578 -22.406 -33.719 1 97.38 376 ARG B N 1
ATOM 7375 C CA . ARG B 1 376 ? 8.211 -22.859 -32.375 1 97.38 376 ARG B CA 1
ATOM 7376 C C . ARG B 1 376 ? 7.73 -21.688 -31.531 1 97.38 376 ARG B C 1
ATOM 7378 O O . ARG B 1 376 ? 6.715 -21.797 -30.844 1 97.38 376 ARG B O 1
ATOM 7385 N N . SER B 1 377 ? 8.453 -20.594 -31.594 1 97.5 377 SER B N 1
ATOM 7386 C CA . SER B 1 377 ? 8.078 -19.406 -30.828 1 97.5 377 SER B CA 1
ATOM 7387 C C . SER B 1 377 ? 6.742 -18.844 -31.312 1 97.5 377 SER B C 1
ATOM 7389 O O . SER B 1 377 ? 5.914 -18.422 -30.516 1 97.5 377 SER B O 1
ATOM 7391 N N . MET B 1 378 ? 6.52 -18.828 -32.531 1 98.25 378 MET B N 1
ATOM 7392 C CA . MET B 1 378 ? 5.266 -18.344 -33.094 1 98.25 378 MET B CA 1
ATOM 7393 C C . MET B 1 378 ? 4.09 -19.203 -32.656 1 98.25 378 MET B C 1
ATOM 7395 O O . MET B 1 378 ? 3.037 -18.672 -32.281 1 98.25 378 MET B O 1
ATOM 7399 N N . PHE B 1 379 ? 4.258 -20.5 -32.688 1 98.12 379 PHE B N 1
ATOM 7400 C CA . PHE B 1 379 ? 3.203 -21.391 -32.219 1 98.12 379 PHE B CA 1
ATOM 7401 C C . PHE B 1 379 ? 2.986 -21.266 -30.719 1 98.12 379 PHE B C 1
ATOM 7403 O O . PHE B 1 379 ? 1.88 -21.484 -30.219 1 98.12 379 PHE B O 1
ATOM 7410 N N . GLY B 1 380 ? 4.09 -20.938 -30.047 1 97.75 380 GLY B N 1
ATOM 7411 C CA . GLY B 1 380 ? 3.922 -20.609 -28.641 1 97.75 380 GLY B CA 1
ATOM 7412 C C . GLY B 1 380 ? 3.004 -19.422 -28.406 1 97.75 380 GLY B C 1
ATOM 7413 O O . GLY B 1 380 ? 2.168 -19.453 -27.5 1 97.75 380 GLY B O 1
ATOM 7414 N N . VAL B 1 381 ? 3.148 -18.422 -29.188 1 97.88 381 VAL B N 1
ATOM 7415 C CA . VAL B 1 381 ? 2.301 -17.25 -29.094 1 97.88 381 VAL B CA 1
ATOM 7416 C C . VAL B 1 381 ? 0.858 -17.609 -29.438 1 97.88 381 VAL B C 1
ATOM 7418 O O . VAL B 1 381 ? -0.08 -17.109 -28.812 1 97.88 381 VAL B O 1
ATOM 7421 N N . LEU B 1 382 ? 0.709 -18.469 -30.344 1 97.38 382 LEU B N 1
ATOM 7422 C CA . LEU B 1 382 ? -0.621 -18.953 -30.703 1 97.38 382 LEU B CA 1
ATOM 7423 C C . LEU B 1 382 ? -1.273 -19.656 -29.516 1 97.38 382 LEU B C 1
ATOM 7425 O O . LEU B 1 382 ? -2.455 -19.453 -29.234 1 97.38 382 LEU B O 1
ATOM 7429 N N . THR B 1 383 ? -0.543 -20.547 -28.906 1 97.38 383 THR B N 1
ATOM 7430 C CA . THR B 1 383 ? -1.041 -21.219 -27.703 1 97.38 383 THR B CA 1
ATOM 7431 C C . THR B 1 383 ? -1.421 -20.219 -26.625 1 97.38 383 THR B C 1
ATOM 7433 O O . THR B 1 383 ? -2.469 -20.344 -25.984 1 97.38 383 THR B O 1
ATOM 7436 N N . PHE B 1 384 ? -0.57 -19.25 -26.469 1 97.19 384 PHE B N 1
ATOM 7437 C CA . PHE B 1 384 ? -0.78 -18.203 -25.469 1 97.19 384 PHE B CA 1
ATOM 7438 C C . PHE B 1 384 ? -2.066 -17.438 -25.766 1 97.19 384 PHE B C 1
ATOM 7440 O O . PHE B 1 384 ? -2.797 -17.062 -24.844 1 97.19 384 PHE B O 1
ATOM 7447 N N . SER B 1 385 ? -2.398 -17.219 -26.969 1 96.38 385 SER B N 1
ATOM 7448 C CA . SER B 1 385 ? -3.574 -16.453 -27.375 1 96.38 385 SER B CA 1
ATOM 7449 C C . SER B 1 385 ? -4.863 -17.188 -27.016 1 96.38 385 SER B C 1
ATOM 7451 O O . SER B 1 385 ? -5.93 -16.578 -26.938 1 96.38 385 SER B O 1
ATOM 7453 N N . SER B 1 386 ? -4.848 -18.469 -26.781 1 95.5 386 SER B N 1
ATOM 7454 C CA . SER B 1 386 ? -6.023 -19.25 -26.406 1 95.5 386 SER B CA 1
ATOM 7455 C C . SER B 1 386 ? -6.574 -18.781 -25.047 1 95.5 386 SER B C 1
ATOM 7457 O O . SER B 1 386 ? -7.777 -18.875 -24.797 1 95.5 386 SER B O 1
ATOM 7459 N N . LEU B 1 387 ? -5.703 -18.281 -24.203 1 94.5 387 LEU B N 1
ATOM 7460 C CA . LEU B 1 387 ? -6.109 -17.875 -22.859 1 94.5 387 LEU B CA 1
ATOM 7461 C C . LEU B 1 387 ? -6.98 -16.625 -22.906 1 94.5 387 LEU B C 1
ATOM 7463 O O . LEU B 1 387 ? -7.727 -16.344 -21.969 1 94.5 387 LEU B O 1
ATOM 7467 N N . PHE B 1 388 ? -6.934 -15.906 -24 1 91.25 388 PHE B N 1
ATOM 7468 C CA . PHE B 1 388 ? -7.711 -14.68 -24.109 1 91.25 388 PHE B CA 1
ATOM 7469 C C . PHE B 1 388 ? -9.188 -14.992 -24.328 1 91.25 388 PHE B C 1
ATOM 7471 O O . PHE B 1 388 ? -10.039 -14.117 -24.203 1 91.25 388 PHE B O 1
ATOM 7478 N N . THR B 1 389 ? -9.539 -16.25 -24.531 1 89.25 389 THR B N 1
ATOM 7479 C CA . THR B 1 389 ? -10.938 -16.656 -24.656 1 89.25 389 THR B CA 1
ATOM 7480 C C . THR B 1 389 ? -11.648 -16.562 -23.312 1 89.25 389 THR B C 1
ATOM 7482 O O . THR B 1 389 ? -12.875 -16.5 -23.25 1 89.25 389 THR B O 1
ATOM 7485 N N . PHE B 1 390 ? -10.852 -16.547 -22.25 1 89.12 390 PHE B N 1
ATOM 7486 C CA . PHE B 1 390 ? -11.422 -16.5 -20.906 1 89.12 390 PHE B CA 1
ATOM 7487 C C . PHE B 1 390 ? -11.648 -15.055 -20.469 1 89.12 390 PHE B C 1
ATOM 7489 O O . PHE B 1 390 ? -12.219 -14.805 -19.406 1 89.12 390 PHE B O 1
ATOM 7496 N N . ILE B 1 391 ? -11.219 -14.062 -21.25 1 81.81 391 ILE B N 1
ATOM 7497 C CA . ILE B 1 391 ? -11.344 -12.656 -20.891 1 81.81 391 ILE B CA 1
ATOM 7498 C C . ILE B 1 391 ? -12.531 -12.047 -21.641 1 81.81 391 ILE B C 1
ATOM 7500 O O . ILE B 1 391 ? -12.648 -12.188 -22.859 1 81.81 391 ILE B O 1
ATOM 7504 N N . SER B 1 392 ? -13.547 -11.57 -20.797 1 78.31 392 SER B N 1
ATOM 7505 C CA . SER B 1 392 ? -14.664 -10.852 -21.391 1 78.31 392 SER B CA 1
ATOM 7506 C C . SER B 1 392 ? -14.453 -9.344 -21.344 1 78.31 392 SER B C 1
ATOM 7508 O O . SER B 1 392 ? -14.172 -8.789 -20.266 1 78.31 392 SER B O 1
ATOM 7510 N N . CYS B 1 393 ? -14.258 -8.609 -22.422 1 66.38 393 CYS B N 1
ATOM 7511 C CA . CYS B 1 393 ? -13.992 -7.176 -22.453 1 66.38 393 CYS B CA 1
ATOM 7512 C C . CYS B 1 393 ? -15.297 -6.383 -22.5 1 66.38 393 CYS B C 1
ATOM 7514 O O . CYS B 1 393 ? -15.867 -6.184 -23.578 1 66.38 393 CYS B O 1
ATOM 7516 N N . LYS B 1 394 ? -16.25 -6.391 -21.656 1 64.12 394 LYS B N 1
ATOM 7517 C CA . LYS B 1 394 ? -17.391 -5.492 -21.75 1 64.12 394 LYS B CA 1
ATOM 7518 C C . LYS B 1 394 ? -17.062 -4.125 -21.156 1 64.12 394 LYS B C 1
ATOM 7520 O O . LYS B 1 394 ? -16.922 -3.992 -19.938 1 64.12 394 LYS B O 1
ATOM 7525 N N . PHE B 1 395 ? -16.547 -3.271 -21.938 1 64.81 395 PHE B N 1
ATOM 7526 C CA . PHE B 1 395 ? -15.977 -2.066 -21.344 1 64.81 395 PHE B CA 1
ATOM 7527 C C . PHE B 1 395 ? -17.047 -1 -21.156 1 64.81 395 PHE B C 1
ATOM 7529 O O . PHE B 1 395 ? -17.188 -0.104 -22 1 64.81 395 PHE B O 1
ATOM 7536 N N . GLU B 1 396 ? -18.125 -1.165 -20.688 1 83.56 396 GLU B N 1
ATOM 7537 C CA . GLU B 1 396 ? -18.828 0.029 -20.234 1 83.56 396 GLU B CA 1
ATOM 7538 C C . GLU B 1 396 ? -18.359 0.462 -18.859 1 83.56 396 GLU B C 1
ATOM 7540 O O . GLU B 1 396 ? -18.922 0.056 -17.844 1 83.56 396 GLU B O 1
ATOM 7545 N N . LEU B 1 397 ? -17.344 1.234 -18.891 1 87.94 397 LEU B N 1
ATOM 7546 C CA . LEU B 1 397 ? -16.75 1.627 -17.625 1 87.94 397 LEU B CA 1
ATOM 7547 C C . LEU B 1 397 ? -17.172 3.039 -17.234 1 87.94 397 LEU B C 1
ATOM 7549 O O . LEU B 1 397 ? -17.281 3.918 -18.094 1 87.94 397 LEU B O 1
ATOM 7553 N N . THR B 1 398 ? -17.609 3.18 -16.031 1 91.31 398 THR B N 1
ATOM 7554 C CA . THR B 1 398 ? -17.812 4.516 -15.484 1 91.31 398 THR B CA 1
ATOM 7555 C C . THR B 1 398 ? -16.5 5.289 -15.43 1 91.31 398 THR B C 1
ATOM 7557 O O . THR B 1 398 ? -15.422 4.703 -15.594 1 91.31 398 THR B O 1
ATOM 7560 N N . ASN B 1 399 ? -16.547 6.613 -15.273 1 92.31 399 ASN B N 1
ATOM 7561 C CA . ASN B 1 399 ? -15.344 7.434 -15.227 1 92.31 399 ASN B CA 1
ATOM 7562 C C . ASN B 1 399 ? -14.438 7.039 -14.062 1 92.31 399 ASN B C 1
ATOM 7564 O O . ASN B 1 399 ? -13.219 7.047 -14.195 1 92.31 399 ASN B O 1
ATOM 7568 N N . LEU B 1 400 ? -15.047 6.754 -13 1 94.5 400 LEU B N 1
ATOM 7569 C CA . LEU B 1 400 ? -14.25 6.316 -11.859 1 94.5 400 LEU B CA 1
ATOM 7570 C C . LEU B 1 400 ? -13.602 4.965 -12.133 1 94.5 400 LEU B C 1
ATOM 7572 O O . LEU B 1 400 ? -12.469 4.719 -11.711 1 94.5 400 LEU B O 1
ATOM 7576 N N . GLN B 1 401 ? -14.266 4.168 -12.852 1 94.38 401 GLN B N 1
ATOM 7577 C CA . GLN B 1 401 ? -13.695 2.877 -13.234 1 94.38 401 GLN B CA 1
ATOM 7578 C C . GLN B 1 401 ? -12.539 3.055 -14.219 1 94.38 401 GLN B C 1
ATOM 7580 O O . GLN B 1 401 ? -11.555 2.312 -14.164 1 94.38 401 GLN B O 1
ATOM 7585 N N . LYS B 1 402 ? -12.703 3.965 -15.102 1 95.06 402 LYS B N 1
ATOM 7586 C CA . LYS B 1 402 ? -11.602 4.27 -16 1 95.06 402 LYS B CA 1
ATOM 7587 C C . LYS B 1 402 ? -10.375 4.754 -15.227 1 95.06 402 LYS B C 1
ATOM 7589 O O . LYS B 1 402 ? -9.242 4.379 -15.539 1 95.06 402 LYS B O 1
ATOM 7594 N N . TYR B 1 403 ? -10.625 5.605 -14.242 1 96.81 403 TYR B N 1
ATOM 7595 C CA . TYR B 1 403 ? -9.555 6.074 -13.367 1 96.81 403 TYR B CA 1
ATOM 7596 C C . TYR B 1 403 ? -8.836 4.906 -12.703 1 96.81 403 TYR B C 1
ATOM 7598 O O . TYR B 1 403 ? -7.605 4.859 -12.688 1 96.81 403 TYR B O 1
ATOM 7606 N N . ASN B 1 404 ? -9.586 3.988 -12.227 1 97.12 404 ASN B N 1
ATOM 7607 C CA . ASN B 1 404 ? -9 2.83 -11.562 1 97.12 404 ASN B CA 1
ATOM 7608 C C . ASN B 1 404 ? -8.328 1.889 -12.555 1 97.12 404 ASN B C 1
ATOM 7610 O O . ASN B 1 404 ? -7.324 1.248 -12.234 1 97.12 404 ASN B O 1
ATOM 7614 N N . LEU B 1 405 ? -8.898 1.771 -13.711 1 95.94 405 LEU B N 1
ATOM 7615 C CA . LEU B 1 405 ? -8.234 0.98 -14.75 1 95.94 405 LEU B CA 1
ATOM 7616 C C . LEU B 1 405 ? -6.871 1.563 -15.086 1 95.94 405 LEU B C 1
ATOM 7618 O O . LEU B 1 405 ? -5.898 0.823 -15.242 1 95.94 405 LEU B O 1
ATOM 7622 N N . PHE B 1 406 ? -6.793 2.838 -15.164 1 97.19 406 PHE B N 1
ATOM 7623 C CA . PHE B 1 406 ? -5.512 3.494 -15.398 1 97.19 406 PHE B CA 1
ATOM 7624 C C . PHE B 1 406 ? -4.555 3.238 -14.25 1 97.19 406 PHE B C 1
ATOM 7626 O O . PHE B 1 406 ? -3.346 3.105 -14.453 1 97.19 406 PHE B O 1
ATOM 7633 N N . GLY B 1 407 ? -5.105 3.221 -13.07 1 97.88 407 GLY B N 1
ATOM 7634 C CA . GLY B 1 407 ? -4.293 2.873 -11.914 1 97.88 407 GLY B CA 1
ATOM 7635 C C . GLY B 1 407 ? -3.729 1.466 -11.984 1 97.88 407 GLY B C 1
ATOM 7636 O O . GLY B 1 407 ? -2.576 1.232 -11.617 1 97.88 407 GLY B O 1
ATOM 7637 N N . VAL B 1 408 ? -4.516 0.51 -12.469 1 97.5 408 VAL B N 1
ATOM 7638 C CA . VAL B 1 408 ? -4.062 -0.868 -12.625 1 97.5 408 VAL B CA 1
ATOM 7639 C C . VAL B 1 408 ? -2.928 -0.923 -13.648 1 97.5 408 VAL B C 1
ATOM 7641 O O . VAL B 1 408 ? -1.929 -1.615 -13.438 1 97.5 408 VAL B O 1
ATOM 7644 N N . LEU B 1 409 ? -3.051 -0.175 -14.695 1 97.25 409 LEU B N 1
ATOM 7645 C CA . LEU B 1 409 ? -2.057 -0.184 -15.758 1 97.25 409 LEU B CA 1
ATOM 7646 C C . LEU B 1 409 ? -0.791 0.551 -15.328 1 97.25 409 LEU B C 1
ATOM 7648 O O . LEU B 1 409 ? 0.32 0.058 -15.539 1 97.25 409 LEU B O 1
ATOM 7652 N N . ALA B 1 410 ? -0.96 1.658 -14.68 1 97 410 ALA B N 1
ATOM 7653 C CA . ALA B 1 410 ? 0.176 2.502 -14.312 1 97 410 ALA B CA 1
ATOM 7654 C C . ALA B 1 410 ? 0.929 1.922 -13.117 1 97 410 ALA B C 1
ATOM 7656 O O . ALA B 1 410 ? 2.158 1.832 -13.141 1 97 410 ALA B O 1
ATOM 7657 N N . ASP B 1 411 ? 0.204 1.509 -12.117 1 97.62 411 ASP B N 1
ATOM 7658 C CA . ASP B 1 411 ? 0.841 1.019 -10.898 1 97.62 411 ASP B CA 1
ATOM 7659 C C . ASP B 1 411 ? 0.992 -0.501 -10.93 1 97.62 411 ASP B C 1
ATOM 7661 O O . ASP B 1 411 ? 2.086 -1.026 -10.719 1 97.62 411 ASP B O 1
ATOM 7665 N N . GLY B 1 412 ? -0.055 -1.21 -11.211 1 97 412 GLY B N 1
ATOM 7666 C CA . GLY B 1 412 ? -0.007 -2.664 -11.219 1 97 412 GLY B CA 1
ATOM 7667 C C . GLY B 1 412 ? 0.953 -3.219 -12.258 1 97 412 GLY B C 1
ATOM 7668 O O . GLY B 1 412 ? 1.988 -3.789 -11.906 1 97 412 GLY B O 1
ATOM 7669 N N . LEU B 1 413 ? 0.674 -2.947 -13.469 1 96.44 413 LEU B N 1
ATOM 7670 C CA . LEU B 1 413 ? 1.522 -3.432 -14.547 1 96.44 413 LEU B CA 1
ATOM 7671 C C . LEU B 1 413 ? 2.832 -2.652 -14.609 1 96.44 413 LEU B C 1
ATOM 7673 O O . LEU B 1 413 ? 3.873 -3.205 -14.969 1 96.44 413 LEU B O 1
ATOM 7677 N N . GLY B 1 414 ? 2.752 -1.396 -14.234 1 96.81 414 GLY B N 1
ATOM 7678 C CA . GLY B 1 414 ? 3.975 -0.615 -14.172 1 96.81 414 GLY B CA 1
ATOM 7679 C C . GLY B 1 414 ? 4.977 -1.158 -13.164 1 96.81 414 GLY B C 1
ATOM 7680 O O . GLY B 1 414 ? 6.172 -1.237 -13.453 1 96.81 414 GLY B O 1
ATOM 7681 N N . GLY B 1 415 ? 4.445 -1.529 -12 1 97.5 415 GLY B N 1
ATOM 7682 C CA . GLY B 1 415 ? 5.309 -2.146 -11 1 97.5 415 GLY B CA 1
ATOM 7683 C C . GLY B 1 415 ? 5.941 -3.438 -11.484 1 97.5 415 GLY B C 1
ATOM 7684 O O . GLY B 1 415 ? 7.145 -3.646 -11.312 1 97.5 415 GLY B O 1
ATOM 7685 N N . VAL B 1 416 ? 5.188 -4.289 -12.125 1 97 416 VAL B N 1
ATOM 7686 C CA . VAL B 1 416 ? 5.68 -5.555 -12.656 1 97 416 VAL B CA 1
ATOM 7687 C C . VAL B 1 416 ? 6.711 -5.293 -13.75 1 97 416 VAL B C 1
ATOM 7689 O O . VAL B 1 416 ? 7.746 -5.957 -13.812 1 97 416 VAL B O 1
ATOM 7692 N N . PHE B 1 417 ? 6.414 -4.301 -14.539 1 97.25 417 PHE B N 1
ATOM 7693 C CA . PHE B 1 417 ? 7.324 -3.916 -15.617 1 97.25 417 PHE B CA 1
ATOM 7694 C C . PHE B 1 417 ? 8.672 -3.475 -15.047 1 97.25 417 PHE B C 1
ATOM 7696 O O . PHE B 1 417 ? 9.719 -3.846 -15.578 1 97.25 417 PHE B O 1
ATOM 7703 N N . LEU B 1 418 ? 8.609 -2.771 -14 1 97.31 418 LEU B N 1
ATOM 7704 C CA . LEU B 1 418 ? 9.844 -2.281 -13.398 1 97.31 418 LEU B CA 1
ATOM 7705 C C . LEU B 1 418 ? 10.602 -3.416 -12.719 1 97.31 418 LEU B C 1
ATOM 7707 O O . LEU B 1 418 ? 11.836 -3.436 -12.734 1 97.31 418 LEU B O 1
ATOM 7711 N N . ILE B 1 419 ? 9.891 -4.336 -12.172 1 97.56 419 ILE B N 1
ATOM 7712 C CA . ILE B 1 419 ? 10.555 -5.492 -11.578 1 97.56 419 ILE B CA 1
ATOM 7713 C C . ILE B 1 419 ? 11.289 -6.277 -12.664 1 97.56 419 ILE B C 1
ATOM 7715 O O . ILE B 1 419 ? 12.43 -6.711 -12.461 1 97.56 419 ILE B O 1
ATOM 7719 N N . LEU B 1 420 ? 10.75 -6.355 -13.82 1 97.06 420 LEU B N 1
ATOM 7720 C CA . LEU B 1 420 ? 11.305 -7.184 -14.883 1 97.06 420 LEU B CA 1
ATOM 7721 C C . LEU B 1 420 ? 12.383 -6.43 -15.656 1 97.06 420 LEU B C 1
ATOM 7723 O O . LEU B 1 420 ? 13.375 -7.027 -16.078 1 97.06 420 LEU B O 1
ATOM 7727 N N . LEU B 1 421 ? 12.258 -5.023 -15.758 1 97 421 LEU B N 1
ATOM 7728 C CA . LEU B 1 421 ? 13.078 -4.359 -16.766 1 97 421 LEU B CA 1
ATOM 7729 C C . LEU B 1 421 ? 13.844 -3.188 -16.156 1 97 421 LEU B C 1
ATOM 7731 O O . LEU B 1 421 ? 14.648 -2.543 -16.828 1 97 421 LEU B O 1
ATOM 7735 N N . ALA B 1 422 ? 13.711 -2.928 -14.906 1 96.44 422 ALA B N 1
ATOM 7736 C CA . ALA B 1 422 ? 14.32 -1.73 -14.328 1 96.44 422 ALA B CA 1
ATOM 7737 C C . ALA B 1 422 ? 15.836 -1.782 -14.438 1 96.44 422 ALA B C 1
ATOM 7739 O O . ALA B 1 422 ? 16.484 -0.764 -14.703 1 96.44 422 ALA B O 1
ATOM 7740 N N . SER B 1 423 ? 16.422 -2.943 -14.219 1 95.81 423 SER B N 1
ATOM 7741 C CA . SER B 1 423 ? 17.875 -3.074 -14.281 1 95.81 423 SER B CA 1
ATOM 7742 C C . SER B 1 423 ? 18.406 -2.754 -15.672 1 95.81 423 SER B C 1
ATOM 7744 O O . SER B 1 423 ? 19.562 -2.387 -15.836 1 95.81 423 SER B O 1
ATOM 7746 N N . PHE B 1 424 ? 17.516 -2.865 -16.609 1 95.75 424 PHE B N 1
ATOM 7747 C CA . PHE B 1 424 ? 17.859 -2.561 -17.984 1 95.75 424 PHE B CA 1
ATOM 7748 C C . PHE B 1 424 ? 17.531 -1.113 -18.328 1 95.75 424 PHE B C 1
ATOM 7750 O O . PHE B 1 424 ? 18.344 -0.393 -18.891 1 95.75 424 PHE B O 1
ATOM 7757 N N . ILE B 1 425 ? 16.453 -0.554 -17.922 1 95.38 425 ILE B N 1
ATOM 7758 C CA . ILE B 1 425 ? 15.906 0.726 -18.359 1 95.38 425 ILE B CA 1
ATOM 7759 C C . ILE B 1 425 ? 16.562 1.861 -17.578 1 95.38 425 ILE B C 1
ATOM 7761 O O . ILE B 1 425 ? 16.844 2.928 -18.125 1 95.38 425 ILE B O 1
ATOM 7765 N N . TYR B 1 426 ? 16.781 1.667 -16.297 1 94.5 426 TYR B N 1
ATOM 7766 C CA . TYR B 1 426 ? 17.297 2.736 -15.453 1 94.5 426 TYR B CA 1
ATOM 7767 C C . TYR B 1 426 ? 18.656 3.221 -15.961 1 94.5 426 TYR B C 1
ATOM 7769 O O . TYR B 1 426 ? 18.828 4.414 -16.219 1 94.5 426 TYR B O 1
ATOM 7777 N N . PRO B 1 427 ? 19.562 2.299 -16.203 1 93.44 427 PRO B N 1
ATOM 7778 C CA . PRO B 1 427 ? 20.844 2.754 -16.75 1 93.44 427 PRO B CA 1
ATOM 7779 C C . PRO B 1 427 ? 20.688 3.371 -18.141 1 93.44 427 PRO B C 1
ATOM 7781 O O . PRO B 1 427 ? 21.406 4.316 -18.484 1 93.44 427 PRO B O 1
ATOM 7784 N N . LEU B 1 428 ? 19.844 2.912 -18.875 1 94.31 428 LEU B N 1
ATOM 7785 C CA . LEU B 1 428 ? 19.609 3.447 -20.219 1 94.31 428 LEU B CA 1
ATOM 7786 C C . LEU B 1 428 ? 19.141 4.895 -20.156 1 94.31 428 LEU B C 1
ATOM 7788 O O . LEU B 1 428 ? 19.469 5.703 -21.016 1 94.31 428 LEU B O 1
ATOM 7792 N N . LEU B 1 429 ? 18.422 5.254 -19.078 1 94.44 429 LEU B N 1
ATOM 7793 C CA . LEU B 1 429 ? 17.891 6.598 -18.906 1 94.44 429 LEU B CA 1
ATOM 7794 C C . LEU B 1 429 ? 18.828 7.457 -18.062 1 94.44 429 LEU B C 1
ATOM 7796 O O . LEU B 1 429 ? 18.531 8.625 -17.797 1 94.44 429 LEU B O 1
ATOM 7800 N N . GLY B 1 430 ? 19.828 6.855 -17.625 1 93.44 430 GLY B N 1
ATOM 7801 C CA . GLY B 1 430 ? 20.812 7.586 -16.859 1 93.44 430 GLY B CA 1
ATOM 7802 C C . GLY B 1 430 ? 20.5 7.629 -15.367 1 93.44 430 GLY B C 1
ATOM 7803 O O . GLY B 1 430 ? 21.016 8.492 -14.648 1 93.44 430 GLY B O 1
ATOM 7804 N N . PHE B 1 431 ? 19.641 6.738 -14.906 1 92.94 431 PHE B N 1
ATOM 7805 C CA . PHE B 1 431 ? 19.281 6.672 -13.492 1 92.94 431 PHE B CA 1
ATOM 7806 C C . PHE B 1 431 ? 20.156 5.656 -12.766 1 92.94 431 PHE B C 1
ATOM 7808 O O . PHE B 1 431 ? 20.656 4.711 -13.367 1 92.94 431 PHE B O 1
ATOM 7815 N N . SER B 1 432 ? 20.344 5.922 -11.539 1 90.94 432 SER B N 1
ATOM 7816 C CA . SER B 1 432 ? 21.047 4.949 -10.719 1 90.94 432 SER B CA 1
ATOM 7817 C C . SER B 1 432 ? 20.125 3.801 -10.305 1 90.94 432 SER B C 1
ATOM 7819 O O . SER B 1 432 ? 18.953 4.016 -10.008 1 90.94 432 SER B O 1
ATOM 7821 N N . PHE B 1 433 ? 20.719 2.568 -10.422 1 93.69 433 PHE B N 1
ATOM 7822 C CA . PHE B 1 433 ? 19.953 1.384 -10.039 1 93.69 433 PHE B CA 1
ATOM 7823 C C . PHE B 1 433 ? 20.844 0.395 -9.289 1 93.69 433 PHE B C 1
ATOM 7825 O O . PHE B 1 433 ? 21.828 -0.09 -9.828 1 93.69 433 PHE B O 1
ATOM 7832 N N . THR B 1 434 ? 20.469 0.126 -8.062 1 91.62 434 THR B N 1
ATOM 7833 C CA . THR B 1 434 ? 21.281 -0.785 -7.262 1 91.62 434 THR B CA 1
ATOM 7834 C C . THR B 1 434 ? 20.594 -2.148 -7.145 1 91.62 434 THR B C 1
ATOM 7836 O O . THR B 1 434 ? 21.25 -3.146 -6.836 1 91.62 434 THR B O 1
ATOM 7839 N N . GLY B 1 435 ? 19.297 -2.219 -7.344 1 92.94 435 GLY B N 1
ATOM 7840 C CA . GLY B 1 435 ? 18.562 -3.475 -7.328 1 92.94 435 GLY B CA 1
ATOM 7841 C C . GLY B 1 435 ? 18.328 -4.008 -5.93 1 92.94 435 GLY B C 1
ATOM 7842 O O . GLY B 1 435 ? 18.328 -5.223 -5.715 1 92.94 435 GLY B O 1
ATOM 7843 N N . THR B 1 436 ? 18.297 -3.156 -4.977 1 94 436 THR B N 1
ATOM 7844 C CA . THR B 1 436 ? 18.031 -3.561 -3.598 1 94 436 THR B CA 1
ATOM 7845 C C . THR B 1 436 ? 16.609 -3.197 -3.18 1 94 436 THR B C 1
ATOM 7847 O O . THR B 1 436 ? 15.656 -3.865 -3.574 1 94 436 THR B O 1
ATOM 7850 N N . TYR B 1 437 ? 16.484 -2.035 -2.58 1 95.81 437 TYR B N 1
ATOM 7851 C CA . TYR B 1 437 ? 15.164 -1.649 -2.076 1 95.81 437 TYR B CA 1
ATOM 7852 C C . TYR B 1 437 ? 14.289 -1.12 -3.201 1 95.81 437 TYR B C 1
ATOM 7854 O O . TYR B 1 437 ? 13.07 -0.997 -3.039 1 95.81 437 TYR B O 1
ATOM 7862 N N . GLU B 1 438 ? 14.844 -0.848 -4.352 1 97 438 GLU B N 1
ATOM 7863 C CA . GLU B 1 438 ? 14.039 -0.46 -5.504 1 97 438 GLU B CA 1
ATOM 7864 C C . GLU B 1 438 ? 13.008 -1.537 -5.844 1 97 438 GLU B C 1
ATOM 7866 O O . GLU B 1 438 ? 11.844 -1.229 -6.113 1 97 438 GLU B O 1
ATOM 7871 N N . TYR B 1 439 ? 13.438 -2.766 -5.797 1 97.88 439 TYR B N 1
ATOM 7872 C CA . TYR B 1 439 ? 12.547 -3.867 -6.137 1 97.88 439 TYR B CA 1
ATOM 7873 C C . TYR B 1 439 ? 11.406 -3.971 -5.133 1 97.88 439 TYR B C 1
ATOM 7875 O O . TYR B 1 439 ? 10.281 -4.336 -5.496 1 97.88 439 TYR B O 1
ATOM 7883 N N . ILE B 1 440 ? 11.703 -3.711 -3.869 1 98 440 ILE B N 1
ATOM 7884 C CA . ILE B 1 440 ? 10.656 -3.715 -2.854 1 98 440 ILE B CA 1
ATOM 7885 C C . ILE B 1 440 ? 9.648 -2.6 -3.145 1 98 440 ILE B C 1
ATOM 7887 O O . ILE B 1 440 ? 8.438 -2.795 -3.008 1 98 440 ILE B O 1
ATOM 7891 N N . VAL B 1 441 ? 10.156 -1.442 -3.535 1 98.19 441 VAL B N 1
ATOM 7892 C CA . VAL B 1 441 ? 9.305 -0.315 -3.887 1 98.19 441 VAL B CA 1
ATOM 7893 C C . VAL B 1 441 ? 8.422 -0.687 -5.078 1 98.19 441 VAL B C 1
ATOM 7895 O O . VAL B 1 441 ? 7.219 -0.42 -5.078 1 98.19 441 VAL B O 1
ATOM 7898 N N . PHE B 1 442 ? 9.047 -1.337 -6.082 1 98.44 442 PHE B N 1
ATOM 7899 C CA . PHE B 1 442 ? 8.281 -1.753 -7.254 1 98.44 442 PHE B CA 1
ATOM 7900 C C . PHE B 1 442 ? 7.176 -2.727 -6.859 1 98.44 442 PHE B C 1
ATOM 7902 O O . PHE B 1 442 ? 6.082 -2.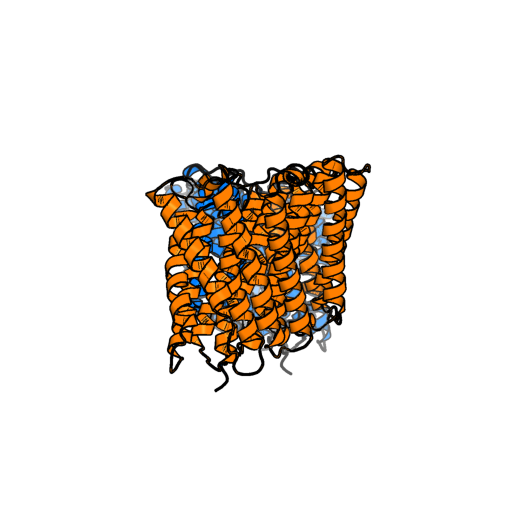695 -7.426 1 98.44 442 PHE B O 1
ATOM 7909 N N . ALA B 1 443 ? 7.461 -3.594 -5.934 1 98.44 443 ALA B N 1
ATOM 7910 C CA . ALA B 1 443 ? 6.445 -4.523 -5.449 1 98.44 443 ALA B CA 1
ATOM 7911 C C . ALA B 1 443 ? 5.297 -3.783 -4.77 1 98.44 443 ALA B C 1
ATOM 7913 O O . ALA B 1 443 ? 4.129 -4.117 -4.973 1 98.44 443 ALA B O 1
ATOM 7914 N N . PHE B 1 444 ? 5.602 -2.766 -3.98 1 98.62 444 PHE B N 1
ATOM 7915 C CA . PHE B 1 444 ? 4.57 -1.961 -3.336 1 98.62 444 PHE B CA 1
ATOM 7916 C C . PHE B 1 444 ? 3.736 -1.22 -4.375 1 98.62 444 PHE B C 1
ATOM 7918 O O . PHE B 1 444 ? 2.525 -1.065 -4.207 1 98.62 444 PHE B O 1
ATOM 7925 N N . VAL B 1 445 ? 4.406 -0.696 -5.367 1 98.31 445 VAL B N 1
ATOM 7926 C CA . VAL B 1 445 ? 3.697 -0.023 -6.453 1 98.31 445 VAL B CA 1
ATOM 7927 C C . VAL B 1 445 ? 2.721 -0.995 -7.113 1 98.31 445 VAL B C 1
ATOM 7929 O O . VAL B 1 445 ? 1.57 -0.642 -7.383 1 98.31 445 VAL B O 1
ATOM 7932 N N . SER B 1 446 ? 3.141 -2.227 -7.312 1 98.12 446 SER B N 1
ATOM 7933 C CA . SER B 1 446 ? 2.275 -3.25 -7.887 1 98.12 446 SER B CA 1
ATOM 7934 C C . SER B 1 446 ? 1.067 -3.518 -6.996 1 98.12 446 SER B C 1
ATOM 7936 O O . SER B 1 446 ? -0.041 -3.732 -7.492 1 98.12 446 SER B O 1
ATOM 7938 N N . THR B 1 447 ? 1.295 -3.52 -5.699 1 97.94 447 THR B N 1
ATOM 7939 C CA . THR B 1 447 ? 0.187 -3.764 -4.781 1 97.94 447 THR B CA 1
ATOM 7940 C C . THR B 1 447 ? -0.804 -2.604 -4.812 1 97.94 447 THR B C 1
ATOM 7942 O O . THR B 1 447 ? -2.008 -2.803 -4.629 1 97.94 447 THR B O 1
ATOM 7945 N N . THR B 1 448 ? -0.312 -1.363 -5 1 98.25 448 THR B N 1
ATOM 7946 C CA . THR B 1 448 ? -1.224 -0.24 -5.191 1 98.25 448 THR B CA 1
ATOM 7947 C C . THR B 1 448 ? -2.113 -0.468 -6.41 1 98.25 448 THR B C 1
ATOM 7949 O O . THR B 1 448 ? -3.299 -0.132 -6.391 1 98.25 448 THR B O 1
ATOM 7952 N N . GLY B 1 449 ? -1.517 -1.042 -7.441 1 98.12 449 GLY B N 1
ATOM 7953 C CA . GLY B 1 449 ? -2.299 -1.426 -8.609 1 98.12 449 GLY B CA 1
ATOM 7954 C C . GLY B 1 449 ? -3.34 -2.486 -8.305 1 98.12 449 GLY B C 1
ATOM 7955 O O . GLY B 1 449 ? -4.441 -2.457 -8.852 1 98.12 449 GLY B O 1
ATOM 7956 N N . ILE B 1 450 ? -3 -3.4 -7.426 1 97.12 450 ILE B N 1
ATOM 7957 C CA . ILE B 1 450 ? -3.943 -4.438 -7.023 1 97.12 450 ILE B CA 1
ATOM 7958 C C . ILE B 1 450 ? -5.121 -3.805 -6.289 1 97.12 450 ILE B C 1
ATOM 7960 O O . ILE B 1 450 ? -6.266 -4.242 -6.438 1 97.12 450 ILE B O 1
ATOM 7964 N N . ILE B 1 451 ? -4.855 -2.771 -5.504 1 98 451 ILE B N 1
ATOM 7965 C CA . ILE B 1 451 ? -5.938 -2.064 -4.828 1 98 451 ILE B CA 1
ATOM 7966 C C . ILE B 1 451 ? -6.875 -1.445 -5.863 1 98 451 ILE B C 1
ATOM 7968 O O . ILE B 1 451 ? -8.094 -1.528 -5.73 1 98 451 ILE B O 1
ATOM 7972 N N . HIS B 1 452 ? -6.312 -0.848 -6.898 1 97.94 452 HIS B N 1
ATOM 7973 C CA . HIS B 1 452 ? -7.121 -0.323 -7.988 1 97.94 452 HIS B CA 1
ATOM 7974 C C . HIS B 1 452 ? -7.953 -1.425 -8.641 1 97.94 452 HIS B C 1
ATOM 7976 O O . HIS B 1 452 ? -9.117 -1.206 -8.992 1 97.94 452 HIS B O 1
ATOM 7982 N N . TYR B 1 453 ? -7.422 -2.543 -8.797 1 96.19 453 TYR B N 1
ATOM 7983 C CA . TYR B 1 453 ? -8.141 -3.664 -9.398 1 96.19 453 TYR B CA 1
ATOM 7984 C C . TYR B 1 453 ? -9.312 -4.086 -8.516 1 96.19 453 TYR B C 1
ATOM 7986 O O . TYR B 1 453 ? -10.398 -4.379 -9.023 1 96.19 453 TYR B O 1
ATOM 7994 N N . PHE B 1 454 ? -9.023 -4.168 -7.207 1 95.94 454 PHE B N 1
ATOM 7995 C CA . PHE B 1 454 ? -10.109 -4.492 -6.285 1 95.94 454 PHE B CA 1
ATOM 7996 C C . PHE B 1 454 ? -11.219 -3.453 -6.379 1 95.94 454 PHE B C 1
ATOM 7998 O O . PHE B 1 454 ? -12.398 -3.793 -6.27 1 95.94 454 PHE B O 1
ATOM 8005 N N . ALA B 1 455 ? -10.812 -2.199 -6.57 1 96.38 455 ALA B N 1
ATOM 8006 C CA . ALA B 1 455 ? -11.812 -1.136 -6.699 1 96.38 455 ALA B CA 1
ATOM 8007 C C . ALA B 1 455 ? -12.672 -1.334 -7.945 1 96.38 455 ALA B C 1
ATOM 8009 O O . ALA B 1 455 ? -13.852 -0.976 -7.957 1 96.38 455 ALA B O 1
ATOM 8010 N N . LEU B 1 456 ? -12.125 -1.955 -8.984 1 93.56 456 LEU B N 1
ATOM 8011 C CA . LEU B 1 456 ? -12.859 -2.252 -10.211 1 93.56 456 LEU B CA 1
ATOM 8012 C C . LEU B 1 456 ? -13.773 -3.457 -10.016 1 93.56 456 LEU B C 1
ATOM 8014 O O . LEU B 1 456 ? -14.906 -3.463 -10.5 1 93.56 456 LEU B O 1
ATOM 8018 N N . ARG B 1 457 ? -13.258 -4.328 -9.234 1 90 457 ARG B N 1
ATOM 8019 C CA . ARG B 1 457 ? -13.953 -5.602 -9.094 1 90 457 ARG B CA 1
ATOM 8020 C C . ARG B 1 457 ? -15.102 -5.492 -8.102 1 90 457 ARG B C 1
ATOM 8022 O O . ARG B 1 457 ? -16.172 -6.086 -8.297 1 90 457 ARG B O 1
ATOM 8029 N N . TYR B 1 458 ? -14.789 -4.789 -7.016 1 91.75 458 TYR B N 1
ATOM 8030 C CA . TYR B 1 458 ? -15.789 -4.672 -5.953 1 91.75 458 TYR B CA 1
ATOM 8031 C C . TYR B 1 458 ? -16.406 -3.277 -5.938 1 91.75 458 TYR B C 1
ATOM 8033 O O . TYR B 1 458 ? -15.945 -2.396 -5.211 1 91.75 458 TYR B O 1
ATOM 8041 N N . LYS B 1 459 ? -17.547 -3.125 -6.539 1 90.44 459 LYS B N 1
ATOM 8042 C CA . LYS B 1 459 ? -18.172 -1.83 -6.766 1 90.44 459 LYS B CA 1
ATOM 8043 C C . LYS B 1 459 ? -18.625 -1.197 -5.449 1 90.44 459 LYS B C 1
ATOM 8045 O O . LYS B 1 459 ? -18.562 0.025 -5.293 1 90.44 459 LYS B O 1
ATOM 8050 N N . GLU B 1 460 ? -19.016 -2.072 -4.539 1 91 460 GLU B N 1
ATOM 8051 C CA . GLU B 1 460 ? -19.5 -1.573 -3.256 1 91 460 GLU B CA 1
ATOM 8052 C C . GLU B 1 460 ? -18.391 -0.889 -2.475 1 91 460 GLU B C 1
ATOM 8054 O O . GLU B 1 460 ? -18.641 -0.035 -1.625 1 91 460 GLU B O 1
ATOM 8059 N N . HIS B 1 461 ? -17.172 -1.262 -2.846 1 93.88 461 HIS B N 1
ATOM 8060 C CA . HIS B 1 461 ? -16.031 -0.734 -2.102 1 93.88 461 HIS B CA 1
ATOM 8061 C C . HIS B 1 461 ? -15.172 0.182 -2.973 1 93.88 461 HIS B C 1
ATOM 8063 O O . HIS B 1 461 ? -14.055 0.534 -2.6 1 93.88 461 HIS B O 1
ATOM 8069 N N . GLU B 1 462 ? -15.633 0.584 -4.07 1 94.38 462 GLU B N 1
ATOM 8070 C CA . GLU B 1 462 ? -14.867 1.312 -5.078 1 94.38 462 GLU B CA 1
ATOM 8071 C C . GLU B 1 462 ? -14.336 2.629 -4.523 1 94.38 462 GLU B C 1
ATOM 8073 O O . GLU B 1 462 ? -13.148 2.93 -4.66 1 94.38 462 GLU B O 1
ATOM 8078 N N . GLN B 1 463 ? -15.117 3.383 -3.859 1 93.69 463 GLN B N 1
ATOM 8079 C CA . GLN B 1 463 ? -14.75 4.719 -3.395 1 93.69 463 GLN B CA 1
ATOM 8080 C C . GLN B 1 463 ? -13.695 4.648 -2.299 1 93.69 463 GLN B C 1
ATOM 8082 O O . GLN B 1 463 ? -12.695 5.371 -2.346 1 93.69 463 GLN B O 1
ATOM 8087 N N . ILE B 1 464 ? -13.875 3.785 -1.366 1 94.62 464 ILE B N 1
ATOM 8088 C CA . ILE B 1 464 ? -12.953 3.725 -0.238 1 94.62 464 ILE B CA 1
ATOM 8089 C C . ILE B 1 464 ? -11.609 3.166 -0.7 1 94.62 464 ILE B C 1
ATOM 8091 O O . ILE B 1 464 ? -10.555 3.604 -0.235 1 94.62 464 ILE B O 1
ATOM 8095 N N . LEU B 1 465 ? -11.656 2.199 -1.57 1 97.19 465 LEU B N 1
ATOM 8096 C CA . LEU B 1 465 ? -10.422 1.621 -2.082 1 97.19 465 LEU B CA 1
ATOM 8097 C C . LEU B 1 465 ? -9.648 2.639 -2.918 1 97.19 465 LEU B C 1
ATOM 8099 O O . LEU B 1 465 ? -8.422 2.729 -2.816 1 97.19 465 LEU B O 1
ATOM 8103 N N . THR B 1 466 ? -10.375 3.365 -3.684 1 96.94 466 THR B N 1
ATOM 8104 C CA . THR B 1 466 ? -9.734 4.414 -4.465 1 96.94 466 THR B CA 1
ATOM 8105 C C . THR B 1 466 ? -9.148 5.488 -3.551 1 96.94 466 THR B C 1
ATOM 8107 O O . THR B 1 466 ? -8.055 6 -3.807 1 96.94 466 THR B O 1
ATOM 8110 N N . LYS B 1 467 ? -9.812 5.828 -2.531 1 95.5 467 LYS B N 1
ATOM 8111 C CA . LYS B 1 467 ? -9.328 6.812 -1.564 1 95.5 467 LYS B CA 1
ATOM 8112 C C . LYS B 1 467 ? -8.016 6.355 -0.926 1 95.5 467 LYS B C 1
ATOM 8114 O O . LYS B 1 467 ? -7.129 7.172 -0.667 1 95.5 467 LYS B O 1
ATOM 8119 N N . ILE B 1 468 ? -7.871 5.117 -0.726 1 97.12 468 ILE B N 1
ATOM 8120 C CA . ILE B 1 468 ? -6.66 4.555 -0.139 1 97.12 468 ILE B CA 1
ATOM 8121 C C . ILE B 1 468 ? -5.484 4.754 -1.095 1 97.12 468 ILE B C 1
ATOM 8123 O O . ILE B 1 468 ? -4.379 5.086 -0.667 1 97.12 468 ILE B O 1
ATOM 8127 N N . THR B 1 469 ? -5.742 4.488 -2.336 1 97.94 469 THR B N 1
ATOM 8128 C CA . THR B 1 469 ? -4.672 4.684 -3.305 1 97.94 469 THR B CA 1
ATOM 8129 C C . THR B 1 469 ? -4.258 6.152 -3.369 1 97.94 469 THR B C 1
ATOM 8131 O O . THR B 1 469 ? -3.076 6.461 -3.541 1 97.94 469 THR B O 1
ATOM 8134 N N . VAL B 1 470 ? -5.195 7.059 -3.232 1 97.5 470 VAL B N 1
ATOM 8135 C CA . VAL B 1 470 ? -4.918 8.492 -3.256 1 97.5 470 VAL B CA 1
ATOM 8136 C C . VAL B 1 470 ? -4.074 8.875 -2.041 1 97.5 470 VAL B C 1
ATOM 8138 O O . VAL B 1 470 ? -3.092 9.609 -2.166 1 97.5 470 VAL B O 1
ATOM 8141 N N . THR B 1 471 ? -4.449 8.406 -0.91 1 97.31 471 THR B N 1
ATOM 8142 C CA . THR B 1 471 ? -3.691 8.672 0.307 1 97.31 471 THR B CA 1
ATOM 8143 C C . THR B 1 471 ? -2.27 8.133 0.188 1 97.31 471 THR B C 1
ATOM 8145 O O . THR B 1 471 ? -1.311 8.797 0.574 1 97.31 471 THR B O 1
ATOM 8148 N N . THR B 1 472 ? -2.166 6.938 -0.364 1 97.94 472 THR B N 1
ATOM 8149 C CA . THR B 1 472 ? -0.857 6.332 -0.577 1 97.94 472 THR B CA 1
ATOM 8150 C C . THR B 1 472 ? -0.009 7.188 -1.512 1 97.94 472 THR B C 1
ATOM 8152 O O . THR B 1 472 ? 1.158 7.461 -1.223 1 97.94 472 THR B O 1
ATOM 8155 N N . ARG B 1 473 ? -0.628 7.66 -2.525 1 98.12 473 ARG B N 1
ATOM 8156 C CA . ARG B 1 473 ? 0.083 8.461 -3.518 1 98.12 473 ARG B CA 1
ATOM 8157 C C . ARG B 1 473 ? 0.571 9.773 -2.914 1 98.12 473 ARG B C 1
ATOM 8159 O O . ARG B 1 473 ? 1.675 10.227 -3.219 1 98.12 473 ARG B O 1
ATOM 8166 N N . VAL B 1 474 ? -0.196 10.344 -2.105 1 98 474 VAL B N 1
ATOM 8167 C CA . VAL B 1 474 ? 0.167 11.633 -1.517 1 98 474 VAL B CA 1
ATOM 8168 C C . VAL B 1 474 ? 1.357 11.453 -0.578 1 98 474 VAL B C 1
ATOM 8170 O O . VAL B 1 474 ? 2.33 12.203 -0.646 1 98 474 VAL B O 1
ATOM 8173 N N . ILE B 1 475 ? 1.341 10.438 0.217 1 98 475 ILE B N 1
ATOM 8174 C CA . ILE B 1 475 ? 2.404 10.203 1.188 1 98 475 ILE B CA 1
ATOM 8175 C C . ILE B 1 475 ? 3.691 9.82 0.463 1 98 475 ILE B C 1
ATOM 8177 O O . ILE B 1 475 ? 4.754 10.383 0.731 1 98 475 ILE B O 1
ATOM 8181 N N . ILE B 1 476 ? 3.568 8.922 -0.486 1 98.5 476 ILE B N 1
ATOM 8182 C CA . ILE B 1 476 ? 4.746 8.453 -1.204 1 98.5 476 ILE B CA 1
ATOM 8183 C C . ILE B 1 476 ? 5.336 9.586 -2.035 1 98.5 476 ILE B C 1
ATOM 8185 O O . ILE B 1 476 ? 6.559 9.75 -2.102 1 98.5 476 ILE B O 1
ATOM 8189 N N . SER B 1 477 ? 4.449 10.336 -2.658 1 98.31 477 SER B N 1
ATOM 8190 C CA . SER B 1 477 ? 4.918 11.453 -3.469 1 98.31 477 SER B CA 1
ATOM 8191 C C . SER B 1 477 ? 5.652 12.484 -2.619 1 98.31 477 SER B C 1
ATOM 8193 O O . SER B 1 477 ? 6.625 13.094 -3.072 1 98.31 477 SER B O 1
ATOM 8195 N N . SER B 1 478 ? 5.219 12.688 -1.423 1 98.38 478 SER B N 1
ATOM 8196 C CA . SER B 1 478 ? 5.871 13.656 -0.548 1 98.38 478 SER B CA 1
ATOM 8197 C C . SER B 1 478 ? 7.285 13.211 -0.195 1 98.38 478 SER B C 1
ATOM 8199 O O . SER B 1 478 ? 8.195 14.039 -0.116 1 98.38 478 SER B O 1
ATOM 8201 N N . VAL B 1 479 ? 7.512 11.938 -0.026 1 98.31 479 VAL B N 1
ATOM 8202 C CA . VAL B 1 479 ? 8.836 11.422 0.319 1 98.31 479 VAL B CA 1
ATOM 8203 C C . VAL B 1 479 ? 9.75 11.484 -0.903 1 98.31 479 VAL B C 1
ATOM 8205 O O . VAL B 1 479 ? 10.914 11.875 -0.797 1 98.31 479 VAL B O 1
ATOM 8208 N N . PHE B 1 480 ? 9.195 11.117 -2.078 1 98.44 480 PHE B N 1
ATOM 8209 C CA . PHE B 1 480 ? 9.984 11.227 -3.299 1 98.44 480 PHE B CA 1
ATOM 8210 C C . PHE B 1 480 ? 10.391 12.672 -3.549 1 98.44 480 PHE B C 1
ATOM 8212 O O . PHE B 1 480 ? 11.523 12.945 -3.961 1 98.44 480 PHE B O 1
ATOM 8219 N N . PHE B 1 481 ? 9.461 13.594 -3.283 1 98.31 481 PHE B N 1
ATOM 8220 C CA . PHE B 1 481 ? 9.742 15.016 -3.436 1 98.31 481 PHE B CA 1
ATOM 8221 C C . PHE B 1 481 ? 10.883 15.445 -2.516 1 98.31 481 PHE B C 1
ATOM 8223 O O . PHE B 1 481 ? 11.812 16.125 -2.949 1 98.31 481 PHE B O 1
ATOM 8230 N N . ALA B 1 482 ? 10.836 15.031 -1.321 1 98 482 ALA B N 1
ATOM 8231 C CA . ALA B 1 482 ? 11.836 15.398 -0.319 1 98 482 ALA B CA 1
ATOM 8232 C C . ALA B 1 482 ? 13.203 14.828 -0.672 1 98 482 ALA B C 1
ATOM 8234 O O . ALA B 1 482 ? 14.219 15.523 -0.554 1 98 482 ALA B O 1
ATOM 8235 N N . LEU B 1 483 ? 13.242 13.617 -1.129 1 97.69 483 LEU B N 1
ATOM 8236 C CA . LEU B 1 483 ? 14.508 12.953 -1.431 1 97.69 483 LEU B CA 1
ATOM 8237 C C . LEU B 1 483 ? 15.133 13.531 -2.699 1 97.69 483 LEU B C 1
ATOM 8239 O O . LEU B 1 483 ? 16.359 13.531 -2.846 1 97.69 483 LEU B O 1
ATOM 8243 N N . PHE B 1 484 ? 14.297 14.008 -3.584 1 96.88 484 PHE B N 1
ATOM 8244 C CA . PHE B 1 484 ? 14.828 14.695 -4.758 1 96.88 484 PHE B CA 1
ATOM 8245 C C . PHE B 1 484 ? 15.5 16 -4.359 1 96.88 484 PHE B C 1
ATOM 8247 O O . PHE B 1 484 ? 16.625 16.281 -4.781 1 96.88 484 PHE B O 1
ATOM 8254 N N . TYR B 1 485 ? 14.836 16.797 -3.551 1 95.88 485 TYR B N 1
ATOM 8255 C CA . TYR B 1 485 ? 15.312 18.141 -3.227 1 95.88 485 TYR B CA 1
ATOM 8256 C C . TYR B 1 485 ? 16.516 18.078 -2.299 1 95.88 485 TYR B C 1
ATOM 8258 O O . TYR B 1 485 ? 17.359 18.984 -2.289 1 95.88 485 TYR B O 1
ATOM 8266 N N . ASN B 1 486 ? 16.641 17 -1.537 1 95 486 ASN B N 1
ATOM 8267 C CA . ASN B 1 486 ? 17.844 16.875 -0.727 1 95 486 ASN B CA 1
ATOM 8268 C C . ASN B 1 486 ? 18.969 16.172 -1.494 1 95 486 ASN B C 1
ATOM 8270 O O . ASN B 1 486 ? 20 15.828 -0.917 1 95 486 ASN B O 1
ATOM 8274 N N . LYS B 1 487 ? 18.719 15.789 -2.756 1 94.44 487 LYS B N 1
ATOM 8275 C CA . LYS B 1 487 ? 19.703 15.297 -3.723 1 94.44 487 LYS B CA 1
ATOM 8276 C C . LYS B 1 487 ? 20.078 13.852 -3.428 1 94.44 487 LYS B C 1
ATOM 8278 O O . LYS B 1 487 ? 21.141 13.375 -3.869 1 94.44 487 LYS B O 1
ATOM 8283 N N . THR B 1 488 ? 19.266 13.195 -2.635 1 95.06 488 THR B N 1
ATOM 8284 C CA . THR B 1 488 ? 19.5 11.781 -2.389 1 95.06 488 THR B CA 1
ATOM 8285 C C . THR B 1 488 ? 19.125 10.945 -3.613 1 95.06 488 THR B C 1
ATOM 8287 O O . THR B 1 488 ? 19.797 9.969 -3.936 1 95.06 488 THR B O 1
ATOM 8290 N N . LEU B 1 489 ? 18 11.32 -4.238 1 96.12 489 LEU B N 1
ATOM 8291 C CA . LEU B 1 489 ? 17.562 10.68 -5.477 1 96.12 489 LEU B CA 1
ATOM 8292 C C . LEU B 1 489 ? 17.578 11.664 -6.637 1 96.12 489 LEU B C 1
ATOM 8294 O O . LEU B 1 489 ? 17.594 12.883 -6.426 1 96.12 489 LEU B O 1
ATOM 8298 N N . GLY B 1 490 ? 17.641 11.148 -7.82 1 94.44 490 GLY B N 1
ATOM 8299 C CA . GLY B 1 490 ? 17.75 11.977 -9.008 1 94.44 490 GLY B CA 1
ATOM 8300 C C . GLY B 1 490 ? 16.406 12.445 -9.531 1 94.44 490 GLY B C 1
ATOM 8301 O O . GLY B 1 490 ? 15.422 12.5 -8.781 1 94.44 490 GLY B O 1
ATOM 8302 N N . ILE B 1 491 ? 16.328 12.875 -10.75 1 95.44 491 ILE B N 1
ATOM 8303 C CA . ILE B 1 491 ? 15.164 13.5 -11.383 1 95.44 491 ILE B CA 1
ATOM 8304 C C . ILE B 1 491 ? 14.023 12.484 -11.484 1 95.44 491 ILE B C 1
ATOM 8306 O O . ILE B 1 491 ? 12.852 12.859 -11.578 1 95.44 491 ILE B O 1
ATOM 8310 N N . GLU B 1 492 ? 14.398 11.188 -11.445 1 94.62 492 GLU B N 1
ATOM 8311 C CA . GLU B 1 492 ? 13.375 10.156 -11.477 1 94.62 492 GLU B CA 1
ATOM 8312 C C . GLU B 1 492 ? 12.422 10.289 -10.289 1 94.62 492 GLU B C 1
ATOM 8314 O O . GLU B 1 492 ? 11.219 10.039 -10.414 1 94.62 492 GLU B O 1
ATOM 8319 N N . ALA B 1 493 ? 12.953 10.719 -9.172 1 97.25 493 ALA B N 1
ATOM 8320 C CA . ALA B 1 493 ? 12.133 10.891 -7.973 1 97.25 493 ALA B CA 1
ATOM 8321 C C . ALA B 1 493 ? 11.133 12.031 -8.148 1 97.25 493 ALA B C 1
ATOM 8323 O O . ALA B 1 493 ? 9.969 11.914 -7.75 1 97.25 493 ALA B O 1
ATOM 8324 N N . LEU B 1 494 ? 11.547 13.133 -8.742 1 97.19 494 LEU B N 1
ATOM 8325 C CA . LEU B 1 494 ? 10.648 14.258 -9 1 97.19 494 LEU B CA 1
ATOM 8326 C C . LEU B 1 494 ? 9.555 13.867 -9.984 1 97.19 494 LEU B C 1
ATOM 8328 O O . LEU B 1 494 ? 8.398 14.258 -9.82 1 97.19 494 LEU B O 1
ATOM 8332 N N . MET B 1 495 ? 9.922 13.102 -10.992 1 96.5 495 MET B N 1
ATOM 8333 C CA . MET B 1 495 ? 8.945 12.656 -11.984 1 96.5 495 MET B CA 1
ATOM 8334 C C . MET B 1 495 ? 7.875 11.773 -11.344 1 96.5 495 MET B C 1
ATOM 8336 O O . MET B 1 495 ? 6.688 11.93 -11.633 1 96.5 495 MET B O 1
ATOM 8340 N N . ILE B 1 496 ? 8.305 10.875 -10.492 1 96.94 496 ILE B N 1
ATOM 8341 C CA . ILE B 1 496 ? 7.375 9.984 -9.812 1 96.94 496 ILE B CA 1
ATOM 8342 C C . ILE B 1 496 ? 6.477 10.805 -8.883 1 96.94 496 ILE B C 1
ATOM 8344 O O . ILE B 1 496 ? 5.262 10.594 -8.836 1 96.94 496 ILE B O 1
ATOM 8348 N N . SER B 1 497 ? 7.059 11.75 -8.172 1 97.88 497 SER B N 1
ATOM 8349 C CA . SER B 1 497 ? 6.301 12.609 -7.266 1 97.88 497 SER B CA 1
ATOM 8350 C C . SER B 1 497 ? 5.234 13.398 -8.016 1 97.88 497 SER B C 1
ATOM 8352 O O . SER B 1 497 ? 4.074 13.43 -7.598 1 97.88 497 SER B O 1
ATOM 8354 N N . LEU B 1 498 ? 5.602 14.016 -9.117 1 97.44 498 LEU B N 1
ATOM 8355 C CA . LEU B 1 498 ? 4.672 14.812 -9.906 1 97.44 498 LEU B CA 1
ATOM 8356 C C . LEU B 1 498 ? 3.562 13.945 -10.492 1 97.44 498 LEU B C 1
ATOM 8358 O O . LEU B 1 498 ? 2.398 14.352 -10.516 1 97.44 498 LEU B O 1
ATOM 8362 N N . PHE B 1 499 ? 3.945 12.758 -10.961 1 97.31 499 PHE B N 1
ATOM 8363 C CA . PHE B 1 499 ? 2.953 11.836 -11.5 1 97.31 499 PHE B CA 1
ATOM 8364 C C . PHE B 1 499 ? 1.931 11.461 -10.438 1 97.31 499 PHE B C 1
ATOM 8366 O O . PHE B 1 499 ? 0.724 11.531 -10.68 1 97.31 499 PHE B O 1
ATOM 8373 N N . ASP B 1 500 ? 2.387 11.094 -9.305 1 97.75 500 ASP B N 1
ATOM 8374 C CA . ASP B 1 500 ? 1.512 10.609 -8.242 1 97.75 500 ASP B CA 1
ATOM 8375 C C . ASP B 1 500 ? 0.624 11.734 -7.715 1 97.75 500 ASP B C 1
ATOM 8377 O O . ASP B 1 500 ? -0.567 11.531 -7.469 1 97.75 500 ASP B O 1
ATOM 8381 N N . VAL B 1 501 ? 1.14 12.906 -7.473 1 96.69 501 VAL B N 1
ATOM 8382 C CA . VAL B 1 501 ? 0.34 14.008 -6.938 1 96.69 501 VAL B CA 1
ATOM 8383 C C . VAL B 1 501 ? -0.708 14.43 -7.965 1 96.69 501 VAL B C 1
ATOM 8385 O O . VAL B 1 501 ? -1.84 14.766 -7.605 1 96.69 501 VAL B O 1
ATOM 8388 N N . THR B 1 502 ? -0.332 14.406 -9.234 1 96.69 502 THR B N 1
ATOM 8389 C CA . THR B 1 502 ? -1.292 14.727 -10.281 1 96.69 502 THR B CA 1
ATOM 8390 C C . THR B 1 502 ? -2.406 13.688 -10.336 1 96.69 502 THR B C 1
ATOM 8392 O O . THR B 1 502 ? -3.586 14.039 -10.414 1 96.69 502 THR B O 1
ATOM 8395 N N . PHE B 1 503 ? -1.962 12.438 -10.258 1 97.12 503 PHE B N 1
ATOM 8396 C CA . PHE B 1 503 ? -2.93 11.352 -10.273 1 97.12 503 PHE B CA 1
ATOM 8397 C C . PHE B 1 503 ? -3.887 11.461 -9.094 1 97.12 503 PHE B C 1
ATOM 8399 O O . PHE B 1 503 ? -5.094 11.266 -9.25 1 97.12 503 PHE B O 1
ATOM 8406 N N . ALA B 1 504 ? -3.4 11.773 -7.957 1 96.88 504 ALA B N 1
ATOM 8407 C CA . ALA B 1 504 ? -4.219 11.953 -6.762 1 96.88 504 ALA B CA 1
ATOM 8408 C C . ALA B 1 504 ? -5.137 13.164 -6.902 1 96.88 504 ALA B C 1
ATOM 8410 O O . ALA B 1 504 ? -6.312 13.109 -6.531 1 96.88 504 ALA B O 1
ATOM 8411 N N . SER B 1 505 ? -4.656 14.258 -7.465 1 96.62 505 SER B N 1
ATOM 8412 C CA . SER B 1 505 ? -5.426 15.492 -7.629 1 96.62 505 SER B CA 1
ATOM 8413 C C . SER B 1 505 ? -6.594 15.289 -8.586 1 96.62 505 SER B C 1
ATOM 8415 O O . SER B 1 505 ? -7.668 15.859 -8.391 1 96.62 505 SER B O 1
ATOM 8417 N N . ILE B 1 506 ? -6.398 14.453 -9.531 1 96.06 506 ILE B N 1
ATOM 8418 C CA . ILE B 1 506 ? -7.461 14.18 -10.492 1 96.06 506 ILE B CA 1
ATOM 8419 C C . ILE B 1 506 ? -8.641 13.523 -9.781 1 96.06 506 ILE B C 1
ATOM 8421 O O . ILE B 1 506 ? -9.797 13.898 -10.008 1 96.06 506 ILE B O 1
ATOM 8425 N N . PHE B 1 507 ? -8.367 12.609 -8.93 1 95.75 507 PHE B N 1
ATOM 8426 C CA . PHE B 1 507 ? -9.438 11.969 -8.18 1 95.75 507 PHE B CA 1
ATOM 8427 C C . PHE B 1 507 ? -10.148 12.984 -7.289 1 95.75 507 PHE B C 1
ATOM 8429 O O . PHE B 1 507 ? -11.383 13.023 -7.238 1 95.75 507 PHE B O 1
ATOM 8436 N N . LEU B 1 508 ? -9.375 13.781 -6.598 1 94.94 508 LEU B N 1
ATOM 8437 C CA . LEU B 1 508 ? -9.938 14.711 -5.621 1 94.94 508 LEU B CA 1
ATOM 8438 C C . LEU B 1 508 ? -10.789 15.773 -6.309 1 94.94 508 LEU B C 1
ATOM 8440 O O . LEU B 1 508 ? -11.82 16.188 -5.777 1 94.94 508 LEU B O 1
ATOM 8444 N N . LEU B 1 509 ? -10.438 16.172 -7.473 1 94.06 509 LEU B N 1
ATOM 8445 C CA . LEU B 1 509 ? -11.109 17.25 -8.164 1 94.06 509 LEU B CA 1
ATOM 8446 C C . LEU B 1 509 ? -12.359 16.75 -8.883 1 94.06 509 LEU B C 1
ATOM 8448 O O . LEU B 1 509 ? -13.391 17.438 -8.898 1 94.06 509 LEU B O 1
ATOM 8452 N N . PHE B 1 510 ? -12.305 15.469 -9.336 1 92.44 510 PHE B N 1
ATOM 8453 C CA . PHE B 1 510 ? -13.359 15.086 -10.266 1 92.44 510 PHE B CA 1
ATOM 8454 C C . PHE B 1 510 ? -14.211 13.961 -9.688 1 92.44 510 PHE B C 1
ATOM 8456 O O . PHE B 1 510 ? -15.359 13.773 -10.094 1 92.44 510 PHE B O 1
ATOM 8463 N N . PHE B 1 511 ? -13.656 13.266 -8.695 1 90.75 511 PHE B N 1
ATOM 8464 C CA . PHE B 1 511 ? -14.375 12.047 -8.336 1 90.75 511 PHE B CA 1
ATOM 8465 C C . PHE B 1 511 ? -14.688 12.031 -6.844 1 90.75 511 PHE B C 1
ATOM 8467 O O . PHE B 1 511 ? -15.547 11.266 -6.395 1 90.75 511 PHE B O 1
ATOM 8474 N N . TYR B 1 512 ? -13.945 12.789 -6.184 1 86.31 512 TYR B N 1
ATOM 8475 C CA . TYR B 1 512 ? -14.164 12.781 -4.742 1 86.31 512 TYR B CA 1
ATOM 8476 C C . TYR B 1 512 ? -15.445 13.523 -4.383 1 86.31 512 TYR B C 1
ATOM 8478 O O . TYR B 1 512 ? -15.547 14.734 -4.582 1 86.31 512 TYR B O 1
ATOM 8486 N N . LYS B 1 513 ? -16.5 12.766 -4.148 1 74.5 513 LYS B N 1
ATOM 8487 C CA . LYS B 1 513 ? -17.781 13.383 -3.77 1 74.5 513 LYS B CA 1
ATOM 8488 C C . LYS B 1 513 ? -18.234 12.898 -2.396 1 74.5 513 LYS B C 1
ATOM 8490 O O . LYS B 1 513 ? -18.344 11.695 -2.16 1 74.5 513 LYS B O 1
ATOM 8495 N N . GLU B 1 514 ? -17.969 13.75 -1.417 1 72.31 514 GLU B N 1
ATOM 8496 C CA . GLU B 1 514 ? -18.578 13.461 -0.127 1 72.31 514 GLU B CA 1
ATOM 8497 C C . GLU B 1 514 ? -20.047 13.906 -0.1 1 72.31 514 GLU B C 1
ATOM 8499 O O . GLU B 1 514 ? -20.391 14.922 -0.713 1 72.31 514 GLU B O 1
ATOM 8504 N N . ASN B 1 515 ? -20.875 13.008 0.191 1 65.12 515 ASN B N 1
ATOM 8505 C CA . ASN B 1 515 ? -22.281 13.391 0.232 1 65.12 515 ASN B CA 1
ATOM 8506 C C . ASN B 1 515 ? -22.578 14.344 1.384 1 65.12 515 ASN B C 1
ATOM 8508 O O . ASN B 1 515 ? -22.453 13.969 2.553 1 65.12 515 ASN B O 1
ATOM 8512 N N . PHE B 1 516 ? -22.609 15.609 1.022 1 57.41 516 PHE B N 1
ATOM 8513 C CA . PHE B 1 516 ? -22.922 16.641 2.008 1 57.41 516 PHE B CA 1
ATOM 8514 C C . PHE B 1 516 ? -24.422 16.891 2.066 1 57.41 516 PHE B C 1
ATOM 8516 O O . PHE B 1 516 ? -25.109 16.844 1.04 1 57.41 516 PHE B O 1
ATOM 8523 N N . LEU B 1 517 ? -25.156 16.578 3.189 1 52.28 517 LEU B N 1
ATOM 8524 C CA . LEU B 1 517 ? -26.562 16.875 3.375 1 52.28 517 LEU B CA 1
ATOM 8525 C C . LEU B 1 517 ? -26.75 18.297 3.914 1 52.28 517 LEU B C 1
ATOM 8527 O O . LEU B 1 517 ? -26.234 18.625 4.984 1 52.28 517 LEU B O 1
ATOM 8531 N N . CYS B 1 518 ? -26.938 19.406 3.223 1 48.69 518 CYS B N 1
ATOM 8532 C CA . CYS B 1 518 ? -27.344 20.703 3.754 1 48.69 518 CYS B CA 1
ATOM 8533 C C . CYS B 1 518 ? -28.812 20.672 4.172 1 48.69 518 CYS B C 1
ATOM 8535 O O . CYS B 1 518 ? -29.672 20.219 3.408 1 48.69 518 CYS B O 1
ATOM 8537 N N . GLN B 1 519 ? -29.219 20.516 5.488 1 40.03 519 GLN B N 1
ATOM 8538 C CA . GLN B 1 519 ? -30.609 20.672 5.918 1 40.03 519 GLN B CA 1
ATOM 8539 C C . GLN B 1 519 ? -31.219 21.953 5.363 1 40.03 519 GLN B C 1
ATOM 8541 O O . GLN B 1 519 ? -30.609 23.016 5.43 1 40.03 519 GLN B O 1
ATOM 8546 N N . LYS B 1 520 ? -32.281 21.844 4.543 1 40.16 520 LYS B N 1
ATOM 8547 C CA . LYS B 1 520 ? -33.281 22.906 4.359 1 40.16 520 LYS B CA 1
ATOM 8548 C C . LYS B 1 520 ? -34.094 23.141 5.633 1 40.16 520 LYS B C 1
ATOM 8550 O O . LYS B 1 520 ? -34.562 22.188 6.238 1 40.16 520 LYS B O 1
#

Organism: Arcobacter nitrofigilis (strain ATCC 33309 / DSM 7299 / CCUG 15893 / LMG 7604 / NCTC 12251 / CI) (NCBI:txid572480)